Protein AF-A0A662MMC3-F1 (afdb_monomer_lite)

Sequence (1189 aa):
VLIWLKKSIEEVLAKGGEGGERWQPLLEKIRRRFYLTEEAAQQMFHYILSLYNHNAIPTAGRVIYERVGGPHRGSFAIYHPSTLPAMRALSHILRFVYRRNFGYLARTSASDDGVLLTLPGGLPSPLEIMAKEEYVVEVLKEGLREEEAYSIRLRDVLFRSQFLLKSYRGRNVGPRKIMRDFQNLKALIDSGALKEVGRALKEEAEKEVLSRTYDLQSARSFIEGVREELLEIAEAVPPSPLLKEVFSFVTEETAVEEITPRVKRRGPDTAEGGVDADIVKGLLESFLKSVKSGDPPAPINLPLSLLKGSAGLQRDVEMLVRELKYAGKMPQALPLEDSLLILPPGLEDIWMQAFRGAEVKPDMAKEMGFVLATPGKRGRVEITEVREALRRAILWYSSRLSLLKDSVLGTLLPIDIKELSDAVSELEESGELYIMELPGGERAYVLPPERGRAFRGAISLKELNRYRFCRAERGIETLNDYVERFWGFHSPYEVFCRLPGMTPPRLVELLKAEEFLPIVWGSLTVYTHRGKLGKVIALRGPPSLGPLHRRALRILQMRRISNHWELGRHLKLLSKRAEDILMFLQEAGLVTRPDAFYRELTAKRGQLKPTLLFTNTGGRVLEEDDQEDVAREALLEILGNLGPLGEKEISSLLGMDSGRVRVLLHSLIRGNKVEVAMVEGGGVFPVYGPPGWREEFERFKPRQECRAYVGTDPLLRTYHTSHPRGYGEFSISVVKGGEVVGHLNVDVMADGIHIKSLDIYDLSLTEEVMEALQTPLRYLEMNFHFIVTLQKALGLEGDEIYPPLKRYLKSIGFKLYGKTWARGPVAGEISEEILRLEVPSILRRQRLLKPYHVRSPLELLLIWGNIRDDWEVLSRLGSVYFEAAHPPSAIAALETAGNRLIQAARLMVDKPQEALSIITSPPPEVKYTGRPRIFYTLKELAREHGLLKGYFFPGYQAWGTIHHALLYRSVFGEEPDEEGLAILGLFRKGKTLSLQEVKARSTLPSQRVKDVLEELMREGLLYRDSYGHFLRLPEESIPREGAIRALLLNELLHITPFRMERLKGYLGPSVNSYAIRDSLKLYSQLGVLRPYVGERGILWVGENDETPPSNGQIVIISPRDRLFGYFRSDVKALFGDDYLYPVFRDEELVAAVKMKKKGSEITDVKVLGSGRVSLGEVMARMRDYMFRV

Secondary structure (DSSP, 8-state):
-HHHHHHHHHHHHTT---SGGGGHHHHHHHHHHHT--HHHHHHHHHHHHHHHHTT---BTTEEEEEEES-TTEEEEEEE-S--HHHHHHHHHHHHHHHHHHHS---EEEEETTEEEEEEETTSPPHHHHHHH-S-HHHHHHHHGGGSHHHHHHHHHHHHHTTSS-SEETTEEPPHHHHHHHHHHHHHHHHTTTTHHHHHHHHHHHHHHIIIII--HHHHHHHHHHHHTT-SEEEE--SSPHHHHHHSTT--HHHHHHHHTT------SS----PPPHHHHHHHHHHHHHHHHHT--PPPEEEEHHHHTT-HHHHHHHHHHHHHHHHTT-PPPEEE-SSEEEEPPTTHHHHHHHTTTT----HHHHHHTTPPPPP--SSS---HHHHHHHHHHHHHHHHHHHGGGTTSTTTTS----HHHHHHHHHHHHHTT-SEEEE-TTS-EEEEPPPPTTS--TTPEEHHHHHHHHHHHHTTT--SHHHHHHHHS-BSSHHHHHHH-TT--HHHHHHHHHHTTEEEEEETTEEEEEEGGGHHHHHHHH------HHHHHHHHHHHHS---SHHHHHHHHT--HHHHHHHHHHHHHTTSEE---HHHHHHHGGGS------EE--STT-PPPGGGHHHHHHHHHHHHHHHH-SB-HHHHHHHHT--HHHHHHHHHHHHHTT-SEEEEEESSSEEEEEE-TTHHHHHHH------EEEEETT-HHHHHH-S-S---TT-EEEEEEETTEEEEEEEEEE-SS-EEEEEEEES-GGGHHHHHHHHHHHHHHHHHTT---EEEEEETTEEGGGS-HHHHHHHHHTT-EEETTEEEESS--EE--HHHHHTHHHHHHHHTT-SSSS--SSHHHHHHHHSEE--HHHHHHHH-SEES--B-HHHHHHHHHHHHHHHHHHHHHTTT-HHHHHHHHTSPPPP--B----EE---HHHHHHHHT-EEEEETTTEEEEE-HHHHHHHHHHH-----HHHHHHHHT--TT--B-HHHHHHH-SS-HHHHHHHHHHHHHTTSEEE-TTS-EEEPP-----HHHHHHHHHHHHHTTT-SB-HHHHHHHH-TTS-HHHHHHHHHHHHHTTSEEEEEETTEEEEEETT--PPPP---EEE--TTSTTHHHHHHHHHHHHS-SSSEEEEETTEEEEEEEEEEETTEEEEEEEEE-SSS-HHHHHHHHHHHHTT-

Foldseek 3Di:
DLVVLLVVVVVLVVVDDDDDVSCVVVLVVQCVVVVDDSVRSVVVNVQSVLCVVQVNRADQQAWEWEWFFDQFKIKIKIFHQAAQQLQVLLQLLLQLCCCLQPVDRWDWDTDNGIIITMDTHPDDDSLVCLQPDDCSLVSCLVCVCVDPQLLVLLLVLCVVVVVQDQADPNHGDDPVRSVVSSVVVSVCLVVCVVPPVSVVSSVVSSVCCPPPRHDSVSNNVVSVCSNVVSGHYHYTRPPGPCCCVRPVVCDPCNSVVRHDPPPPPPDPPDDPPADDLVVVVVLLVVLVVCLVVVHADDKDKAFPNNVPPDPVSVVVVVVSQVVCVVVVFHWDWADDPGTIITHGRPVCCVVVPVVPPDDDDPVNCVVVPDDDDDDDDDDDDDPVVVVVVVVVVVVVVVVVLVVCPPPSVNPPDDDDPVVVVVVVVVCVVLCQWDWDQDVPGDTDTDDFDGFDDDDVFAAAPLLFLLLLVVQLLPPDADPCSNCLQLVFAQDPLQVLLNHVPDALVNVLVCCVPQVWFWADQQPTTTTGGLVCLLLLLLLAAQDPDDPLLVVLLVCLVVDFDQALVSSCVVSVHDSVVSVVSVVSCRNSSQWGWDDVSSVLSCVVPVPDRGTTDGSCPVPDDPPRVVSLVSNLVSVQSNLARRDQAFLVLCCQLRVHDSSSSVVSVVVCVVVVQWDWHWYDDRGTGITIHGPPVVVVSVPDDGAFAKAKGKCSHSSNSRVDPDDDPDVFWIKIFIDGSSDGQKIWTWGQFLAAIETAEIEGNDPVCLVRNVVNVVSSVVNSVSLLHFKYKHAYYNNAWFPVPDVVNVVVLVVVAWDTAAGMTMHGQAPGACDPQNVLLQQQLLCLLLQQDPPSADQDVLVVCLQQQWFQFPQQNCLRAFFKHFWDWDLVQSLVQSVQSLVLLLVLLQCCPPNNLVSVCSLPDDRDDTDTDRHMDGDDTVLVVLVSRVWWWFAFAPQHTTTGDLSRLLLLLLQQADDDDPQLVQLLVQADPPDWAALVRSCVSDPDPSVVSVVSQNVCRSSSQWIAGSVRTIHGRDDDDGHNLSSLLSSVVSVCSSNPFDDSVLVCLLRDDSDDSSSSSNSVSVCVVSVQWHWHQDSVGITIHGPPSDRDDQPQDKGWHALSHSNLSSCQVVCCVQPVDSHWTFIDGNSDRFWTWDWDDDDLDTPDIDIGGDPPDDPVNVVVSVCSSRVRD

pLDDT: mean 71.41, std 19.88, range [22.08, 96.12]

Radius of gyration: 37.04 Å; chains: 1; bounding box: 112×88×92 Å

Structure (mmCIF, N/CA/C/O backbone):
data_AF-A0A662MMC3-F1
#
_entry.id   AF-A0A662MMC3-F1
#
loop_
_atom_site.group_PDB
_atom_site.id
_atom_site.type_symbol
_atom_site.label_atom_id
_atom_site.label_alt_id
_atom_site.label_comp_id
_atom_site.label_asym_id
_atom_site.label_entity_id
_atom_site.label_seq_id
_atom_site.pdbx_PDB_ins_code
_atom_site.Cartn_x
_atom_site.Cartn_y
_atom_site.Cartn_z
_atom_site.occupancy
_atom_site.B_iso_or_equiv
_atom_site.auth_seq_id
_atom_site.auth_comp_id
_atom_site.auth_asym_id
_atom_site.auth_atom_id
_atom_site.pdbx_PDB_model_num
ATOM 1 N N . VAL A 1 1 ? 26.843 13.569 41.722 1.00 66.38 1 VAL A N 1
ATOM 2 C CA . VAL A 1 1 ? 25.729 12.681 42.151 1.00 66.38 1 VAL A CA 1
ATOM 3 C C . VAL A 1 1 ? 25.999 11.226 41.788 1.00 66.38 1 VAL A C 1
ATOM 5 O O . VAL A 1 1 ? 26.140 10.422 42.702 1.00 66.38 1 VAL A O 1
ATOM 8 N N . LEU A 1 2 ? 26.179 10.908 40.501 1.00 71.19 2 LEU A N 1
ATOM 9 C CA . LEU A 1 2 ? 26.433 9.546 40.002 1.00 71.19 2 LEU A CA 1
ATOM 10 C C . LEU A 1 2 ? 27.603 8.821 40.696 1.00 71.19 2 LEU A C 1
ATOM 12 O O . LEU A 1 2 ? 27.455 7.670 41.087 1.00 71.19 2 LEU A O 1
ATOM 16 N N . ILE A 1 3 ? 28.715 9.517 40.966 1.00 76.19 3 ILE A N 1
ATOM 17 C CA . ILE A 1 3 ? 29.880 8.963 41.690 1.00 76.19 3 ILE A CA 1
ATOM 18 C C . ILE A 1 3 ? 29.508 8.461 43.096 1.00 76.19 3 ILE A C 1
ATOM 20 O O . ILE A 1 3 ? 29.922 7.384 43.514 1.00 76.19 3 ILE A O 1
ATOM 24 N N . TRP A 1 4 ? 28.721 9.243 43.839 1.00 81.44 4 TRP A N 1
ATOM 25 C CA . TRP A 1 4 ? 28.314 8.894 45.203 1.00 81.44 4 TRP A CA 1
ATOM 26 C C . TRP A 1 4 ? 27.341 7.708 45.216 1.00 81.44 4 TRP A C 1
ATOM 28 O O . TRP A 1 4 ? 27.403 6.865 46.110 1.00 81.44 4 TRP A O 1
ATOM 38 N N . LEU A 1 5 ? 26.471 7.628 44.207 1.00 70.75 5 LEU A N 1
ATOM 39 C CA . LEU A 1 5 ? 25.498 6.547 44.055 1.00 70.75 5 LEU A CA 1
ATOM 40 C C . LEU A 1 5 ? 26.157 5.240 43.626 1.00 70.75 5 LEU A C 1
ATOM 42 O O . LEU A 1 5 ? 25.856 4.218 44.230 1.00 70.75 5 LEU A O 1
ATOM 46 N N . LYS A 1 6 ? 27.105 5.283 42.680 1.00 74.31 6 LYS A N 1
ATOM 47 C CA . LYS A 1 6 ? 27.921 4.125 42.285 1.00 74.31 6 LYS A CA 1
ATOM 48 C C . LYS A 1 6 ? 28.602 3.493 43.505 1.00 74.31 6 LYS A C 1
ATOM 50 O O . LYS A 1 6 ? 28.346 2.332 43.800 1.00 74.31 6 LYS A O 1
ATOM 55 N N . LYS A 1 7 ? 29.335 4.296 44.290 1.00 80.62 7 LYS A N 1
ATOM 56 C CA . LYS A 1 7 ? 29.976 3.834 45.537 1.00 80.62 7 LYS A CA 1
ATOM 57 C C . LYS A 1 7 ? 28.973 3.263 46.538 1.00 80.62 7 LYS A C 1
ATOM 59 O O . LYS A 1 7 ? 29.222 2.238 47.156 1.00 80.62 7 LYS A O 1
ATOM 64 N N . SER A 1 8 ? 27.815 3.905 46.684 1.00 78.44 8 SER A N 1
ATOM 65 C CA . SER A 1 8 ? 26.795 3.441 47.628 1.00 78.44 8 SER A CA 1
ATOM 66 C C . SER A 1 8 ? 26.108 2.138 47.178 1.00 78.44 8 SER A C 1
ATOM 68 O O . SER A 1 8 ? 25.690 1.361 48.030 1.00 78.44 8 SER A O 1
ATOM 70 N N . ILE A 1 9 ? 25.994 1.877 45.868 1.00 76.62 9 ILE A N 1
ATOM 71 C CA . ILE A 1 9 ? 25.516 0.596 45.316 1.00 76.62 9 ILE A CA 1
ATOM 72 C C . ILE A 1 9 ? 26.559 -0.501 45.564 1.00 76.62 9 ILE A C 1
ATOM 74 O O . ILE A 1 9 ? 26.204 -1.570 46.057 1.00 76.62 9 ILE A O 1
ATOM 78 N N . GLU A 1 10 ? 27.835 -0.220 45.294 1.00 79.75 10 GLU A N 1
ATOM 79 C CA . GLU A 1 10 ? 28.960 -1.133 45.546 1.00 79.75 10 GLU A CA 1
ATOM 80 C C . GLU A 1 10 ? 29.059 -1.518 47.034 1.00 79.75 10 GLU A C 1
ATOM 82 O O . GLU A 1 10 ? 29.175 -2.697 47.361 1.00 79.75 10 GLU A O 1
ATOM 87 N N . GLU A 1 11 ? 28.905 -0.550 47.946 1.00 80.62 11 GLU A N 1
ATOM 88 C CA . GLU A 1 11 ? 28.865 -0.773 49.401 1.00 80.62 11 GLU A CA 1
ATOM 89 C C . GLU A 1 11 ? 27.719 -1.698 49.844 1.00 80.62 11 GLU A C 1
ATOM 91 O O . GLU A 1 11 ? 27.875 -2.452 50.806 1.00 80.62 11 GLU A O 1
ATOM 96 N N . VAL A 1 12 ? 26.556 -1.631 49.187 1.00 76.81 12 VAL A N 1
ATOM 97 C CA . VAL A 1 12 ? 25.408 -2.502 49.495 1.00 76.81 12 VAL A CA 1
ATOM 98 C C . VAL A 1 12 ? 25.620 -3.900 48.921 1.00 76.81 12 VAL A C 1
ATOM 100 O O . VAL A 1 12 ? 25.353 -4.883 49.608 1.00 76.81 12 VAL A O 1
ATOM 103 N N . LEU A 1 13 ? 26.145 -4.004 47.696 1.00 72.81 13 LEU A N 1
ATOM 104 C CA . LEU A 1 13 ? 26.460 -5.286 47.061 1.00 72.81 13 LEU A CA 1
ATOM 105 C C . LEU A 1 13 ? 27.546 -6.056 47.827 1.00 72.81 13 LEU A C 1
ATOM 107 O O . LEU A 1 13 ? 27.426 -7.267 47.994 1.00 72.81 13 LEU A O 1
ATOM 111 N N . ALA A 1 14 ? 28.554 -5.357 48.358 1.00 75.62 14 ALA A N 1
ATOM 112 C CA . ALA A 1 14 ? 29.638 -5.952 49.140 1.00 75.62 14 ALA A CA 1
ATOM 113 C C . ALA A 1 14 ? 29.186 -6.544 50.490 1.00 75.62 14 ALA A C 1
ATOM 115 O O . ALA A 1 14 ? 29.879 -7.390 51.048 1.00 75.62 14 ALA A O 1
ATOM 116 N N . LYS A 1 15 ? 28.031 -6.122 51.026 1.00 72.88 15 LYS A N 1
ATOM 117 C CA . LYS A 1 15 ? 27.509 -6.598 52.321 1.00 72.88 15 LYS A CA 1
ATOM 118 C C . LYS A 1 15 ? 26.725 -7.917 52.239 1.00 72.88 15 LYS A C 1
ATOM 120 O O . LYS A 1 15 ? 26.472 -8.504 53.285 1.00 72.88 15 LYS A O 1
ATOM 125 N N . GLY A 1 16 ? 26.395 -8.394 51.032 1.00 55.28 16 GLY A N 1
ATOM 126 C CA . GLY A 1 16 ? 25.639 -9.634 50.797 1.00 55.28 16 GLY A CA 1
ATOM 127 C C . GLY A 1 16 ? 24.149 -9.557 51.188 1.00 55.28 16 GLY A C 1
ATOM 128 O O . GLY A 1 16 ? 23.776 -8.863 52.129 1.00 55.28 16 GLY A O 1
ATOM 129 N N . GLY A 1 17 ? 23.280 -10.260 50.445 1.00 55.19 17 GLY A N 1
ATOM 130 C CA . GLY A 1 17 ? 21.834 -10.366 50.721 1.00 55.19 17 GLY A CA 1
ATOM 131 C C . GLY A 1 17 ? 20.953 -10.537 49.470 1.00 55.19 17 GLY A C 1
ATOM 132 O O . GLY A 1 17 ? 21.204 -9.919 48.426 1.00 55.19 17 GLY A O 1
ATOM 133 N N . GLU A 1 18 ? 19.897 -11.351 49.579 1.00 43.41 18 GLU A N 1
ATOM 134 C CA . GLU A 1 18 ? 18.893 -11.590 48.527 1.00 43.41 18 GLU A CA 1
ATOM 135 C C . GLU A 1 18 ? 17.572 -10.855 48.820 1.00 43.41 18 GLU A C 1
ATOM 137 O O . GLU A 1 18 ? 17.140 -10.762 49.965 1.00 43.41 18 GLU A O 1
ATOM 142 N N . GLY A 1 19 ? 16.918 -10.334 47.773 1.00 48.81 19 GLY A N 1
ATOM 143 C CA . GLY A 1 19 ? 15.598 -9.687 47.860 1.00 48.81 19 GLY A CA 1
ATOM 144 C C . GLY A 1 19 ? 15.600 -8.150 47.818 1.00 48.81 19 GLY A C 1
ATOM 145 O O . GLY A 1 19 ? 16.641 -7.496 47.870 1.00 48.81 19 GLY A O 1
ATOM 146 N N . GLY A 1 20 ? 14.406 -7.557 47.677 1.00 54.16 20 GLY A N 1
ATOM 147 C CA . GLY A 1 20 ? 14.203 -6.107 47.517 1.00 54.16 20 GLY A CA 1
ATOM 148 C C . GLY A 1 20 ? 14.486 -5.264 48.770 1.00 54.16 20 GLY A C 1
ATOM 149 O O . GLY A 1 20 ? 14.797 -4.081 48.647 1.00 54.16 20 GLY A O 1
ATOM 150 N N . GLU A 1 21 ? 14.451 -5.866 49.963 1.00 59.59 21 GLU A N 1
ATOM 151 C CA . GLU A 1 21 ? 14.672 -5.178 51.247 1.00 59.59 21 GLU A CA 1
ATOM 152 C C . GLU A 1 21 ? 16.114 -4.681 51.430 1.00 59.59 21 GLU A C 1
ATOM 154 O O . GLU A 1 21 ? 16.339 -3.673 52.100 1.00 59.59 21 GLU A O 1
ATOM 159 N N . ARG A 1 22 ? 17.092 -5.299 50.750 1.00 73.94 22 ARG A N 1
ATOM 160 C CA . ARG A 1 22 ? 18.515 -4.911 50.825 1.00 73.94 22 ARG A CA 1
ATOM 161 C C . ARG A 1 22 ? 18.788 -3.470 50.379 1.00 73.94 22 ARG A C 1
ATOM 163 O O . ARG A 1 22 ? 19.785 -2.872 50.772 1.00 73.94 22 ARG A O 1
ATOM 170 N N . TRP A 1 23 ? 17.910 -2.911 49.546 1.00 76.38 23 TRP A N 1
ATOM 171 C CA . TRP A 1 23 ? 18.068 -1.584 48.953 1.00 76.38 23 TRP A CA 1
ATOM 172 C C . TRP A 1 23 ? 17.397 -0.466 49.761 1.00 76.38 23 TRP A C 1
ATOM 174 O O . TRP A 1 23 ? 17.682 0.707 49.522 1.00 76.38 23 TRP A O 1
ATOM 184 N N . GLN A 1 24 ? 16.554 -0.807 50.743 1.00 77.69 24 GLN A N 1
ATOM 185 C CA . GLN A 1 24 ? 15.803 0.156 51.560 1.00 77.69 24 GLN A CA 1
ATOM 186 C C . GLN A 1 24 ? 16.695 1.179 52.292 1.00 77.69 24 GLN A C 1
ATOM 188 O O . GLN A 1 24 ? 16.409 2.377 52.221 1.00 77.69 24 GLN A O 1
ATOM 193 N N . PRO A 1 25 ? 17.831 0.787 52.909 1.00 79.88 25 PRO A N 1
ATOM 194 C CA . PRO A 1 25 ? 18.724 1.753 53.550 1.00 79.88 25 PRO A CA 1
ATOM 195 C C . PRO A 1 25 ? 19.338 2.752 52.560 1.00 79.88 25 PRO A C 1
ATOM 197 O O . PRO A 1 25 ? 19.556 3.916 52.898 1.00 79.88 25 PRO A O 1
ATOM 200 N N . LEU A 1 26 ? 19.611 2.310 51.327 1.00 80.81 26 LEU A N 1
ATOM 201 C CA . LEU A 1 26 ? 20.154 3.161 50.273 1.00 80.81 26 LEU A CA 1
ATOM 202 C C . LEU A 1 26 ? 19.089 4.120 49.730 1.00 80.81 26 LEU A C 1
ATOM 204 O O . LEU A 1 26 ? 19.377 5.304 49.580 1.00 80.81 26 LEU A O 1
ATOM 208 N N . LEU A 1 27 ? 17.860 3.647 49.510 1.00 81.75 27 LEU A N 1
ATOM 209 C CA . LEU A 1 27 ? 16.727 4.482 49.097 1.00 81.75 27 LEU A CA 1
ATOM 210 C C . LEU A 1 27 ? 16.468 5.621 50.091 1.00 81.75 27 LEU A C 1
ATOM 212 O O . LEU A 1 27 ? 16.356 6.778 49.683 1.00 81.75 27 LEU A O 1
ATOM 216 N N . GLU A 1 28 ? 16.483 5.333 51.394 1.00 81.31 28 GLU A N 1
ATOM 217 C CA . GLU A 1 28 ? 16.311 6.361 52.426 1.00 81.31 28 GLU A CA 1
ATOM 218 C C . GLU A 1 28 ? 17.495 7.349 52.461 1.00 81.31 28 GLU A C 1
ATOM 220 O O . GLU A 1 28 ? 17.305 8.557 52.640 1.00 81.31 28 GLU A O 1
ATOM 225 N N . LYS A 1 29 ? 18.724 6.871 52.210 1.00 84.12 29 LYS A N 1
ATOM 226 C CA . LYS A 1 29 ? 19.926 7.717 52.080 1.00 84.12 29 LYS A CA 1
ATOM 227 C C . LYS A 1 29 ? 19.822 8.662 50.874 1.00 84.12 29 LYS A C 1
ATOM 229 O O . LYS A 1 29 ? 20.202 9.826 50.989 1.00 84.12 29 LYS A O 1
ATOM 234 N N . ILE A 1 30 ? 19.296 8.188 49.739 1.00 82.56 30 ILE A N 1
ATOM 235 C CA . ILE A 1 30 ? 19.046 8.987 48.524 1.00 82.56 30 ILE A CA 1
ATOM 236 C C . ILE A 1 30 ? 17.975 10.044 48.800 1.00 82.56 30 ILE A C 1
ATOM 238 O O . ILE A 1 30 ? 18.205 11.229 48.549 1.00 82.56 30 ILE A O 1
ATOM 242 N N . ARG A 1 31 ? 16.842 9.625 49.378 1.00 88.06 31 ARG A N 1
ATOM 243 C CA . ARG A 1 31 ? 15.699 10.487 49.706 1.00 88.06 31 ARG A CA 1
ATOM 244 C C . ARG A 1 31 ? 16.110 11.662 50.591 1.00 88.06 31 ARG A C 1
ATOM 246 O O . ARG A 1 31 ? 15.820 12.810 50.262 1.00 88.06 31 ARG A O 1
ATOM 253 N N . ARG A 1 32 ? 16.855 11.386 51.670 1.00 87.75 32 ARG A N 1
ATOM 254 C CA . ARG A 1 32 ? 17.339 12.413 52.610 1.00 87.75 32 ARG A CA 1
ATOM 255 C C . ARG A 1 32 ? 18.413 13.316 52.015 1.00 87.75 32 ARG A C 1
ATOM 257 O O . ARG A 1 32 ? 18.413 14.508 52.290 1.00 87.75 32 ARG A O 1
ATOM 264 N N . ARG A 1 33 ? 19.338 12.766 51.222 1.00 86.75 33 ARG A N 1
ATOM 265 C CA . ARG A 1 33 ? 20.469 13.531 50.674 1.00 86.75 33 ARG A CA 1
ATOM 266 C C . ARG A 1 33 ? 20.050 14.525 49.591 1.00 86.75 33 ARG A C 1
ATOM 268 O O . ARG A 1 33 ? 20.665 15.581 49.491 1.00 86.75 33 ARG A O 1
ATOM 275 N N . PHE A 1 34 ? 19.057 14.171 48.779 1.00 85.31 34 PHE A N 1
ATOM 276 C CA . PHE A 1 34 ? 18.610 14.983 47.642 1.00 85.31 34 PHE A CA 1
ATOM 277 C C . PHE A 1 34 ? 17.230 15.618 47.843 1.00 85.31 34 PHE A C 1
ATOM 279 O O . PHE A 1 34 ? 16.721 16.238 46.916 1.00 85.31 34 PHE A O 1
ATOM 286 N N . TYR A 1 35 ? 16.643 15.489 49.040 1.00 87.31 35 TYR A N 1
ATOM 287 C CA . TYR A 1 35 ? 15.328 16.043 49.389 1.00 87.31 35 TYR A CA 1
ATOM 288 C C . TYR A 1 35 ? 14.219 15.619 48.407 1.00 87.31 35 TYR A C 1
ATOM 290 O O . TYR A 1 35 ? 13.425 16.438 47.947 1.00 87.31 35 TYR A O 1
ATOM 298 N N . LEU A 1 36 ? 14.186 14.330 48.059 1.00 87.94 36 LEU A N 1
ATOM 299 C CA . LEU A 1 36 ? 13.252 13.764 47.077 1.00 87.94 36 LEU A CA 1
ATOM 300 C C . LEU A 1 36 ? 12.011 13.161 47.751 1.00 87.94 36 LEU A C 1
ATOM 302 O O . LEU A 1 36 ? 12.058 12.779 48.922 1.00 87.94 36 LEU A O 1
ATOM 306 N N . THR A 1 37 ? 10.913 13.016 47.001 1.00 85.75 37 THR A N 1
ATOM 307 C CA . THR A 1 37 ? 9.808 12.137 47.421 1.00 85.75 37 THR A CA 1
ATOM 308 C C . THR A 1 37 ? 10.246 10.674 47.350 1.00 85.75 37 THR A C 1
ATOM 310 O O . THR A 1 37 ? 11.258 10.345 46.724 1.00 85.75 37 THR A O 1
ATOM 313 N N . GLU A 1 38 ? 9.502 9.784 48.001 1.00 75.62 38 GLU A N 1
ATOM 314 C CA . GLU A 1 38 ? 9.807 8.352 47.989 1.00 75.62 38 GLU A CA 1
ATOM 315 C C . GLU A 1 38 ? 9.782 7.785 46.561 1.00 75.62 38 GLU A C 1
ATOM 317 O O . GLU A 1 38 ? 10.708 7.087 46.152 1.00 75.62 38 GLU A O 1
ATOM 322 N N . GLU A 1 39 ? 8.797 8.186 45.758 1.00 75.19 39 GLU A N 1
ATOM 323 C CA . GLU A 1 39 ? 8.644 7.760 44.367 1.00 75.19 39 GLU A CA 1
ATOM 324 C C . GLU A 1 39 ? 9.786 8.283 43.487 1.00 75.19 39 GLU A C 1
ATOM 326 O O . GLU A 1 39 ? 10.325 7.546 42.661 1.00 75.19 39 GLU A O 1
ATOM 331 N N . ALA A 1 40 ? 10.201 9.540 43.680 1.00 70.31 40 ALA A N 1
ATOM 332 C CA . ALA A 1 40 ? 11.314 10.129 42.938 1.00 70.31 40 ALA A CA 1
ATOM 333 C C . ALA A 1 40 ? 12.657 9.478 43.313 1.00 70.31 40 ALA A C 1
ATOM 335 O O . ALA A 1 40 ? 13.491 9.230 42.440 1.00 70.31 40 ALA A O 1
ATOM 336 N N . ALA A 1 41 ? 12.857 9.148 44.593 1.00 75.50 41 ALA A N 1
ATOM 337 C CA . ALA A 1 41 ? 14.033 8.416 45.057 1.00 75.50 41 ALA A CA 1
ATOM 338 C C . ALA A 1 41 ? 14.074 6.985 44.491 1.00 75.50 41 ALA A C 1
ATOM 340 O O . ALA A 1 41 ? 15.136 6.536 44.058 1.00 75.50 41 ALA A O 1
ATOM 341 N N . GLN A 1 42 ? 12.928 6.295 44.430 1.00 74.31 42 GLN A N 1
ATOM 342 C CA . GLN A 1 42 ? 12.808 4.969 43.818 1.00 74.31 42 GLN A CA 1
ATOM 343 C C . GLN A 1 42 ? 13.096 5.003 42.314 1.00 74.31 42 GLN A C 1
ATOM 345 O O . GLN A 1 42 ? 13.886 4.195 41.831 1.00 74.31 42 GLN A O 1
ATOM 350 N N . GLN A 1 43 ? 12.522 5.951 41.568 1.00 76.06 43 GLN A N 1
ATOM 351 C CA . GLN A 1 43 ? 12.784 6.092 40.130 1.00 76.06 43 GLN A CA 1
ATOM 352 C C . GLN A 1 43 ? 14.258 6.393 39.846 1.00 76.06 43 GLN A C 1
ATOM 354 O O . GLN A 1 43 ? 14.871 5.728 39.011 1.00 76.06 43 GLN A O 1
ATOM 359 N N . MET A 1 44 ? 14.848 7.336 40.589 1.00 77.62 44 MET A N 1
ATOM 360 C CA . MET A 1 44 ? 16.270 7.661 40.484 1.00 77.62 44 MET A CA 1
ATOM 361 C C . MET A 1 44 ? 17.147 6.440 40.788 1.00 77.62 44 MET A C 1
ATOM 363 O O . MET A 1 44 ? 18.101 6.169 40.063 1.00 77.62 44 MET A O 1
ATOM 367 N N . PHE A 1 45 ? 16.814 5.675 41.829 1.00 77.25 45 PHE A N 1
ATOM 368 C CA . PHE A 1 45 ? 17.527 4.450 42.176 1.00 77.25 45 PHE A CA 1
ATOM 369 C C . PHE A 1 45 ? 17.415 3.379 41.084 1.00 77.25 45 PHE A C 1
ATOM 371 O O . PHE A 1 45 ? 18.438 2.841 40.669 1.00 77.25 45 PHE A O 1
ATOM 378 N N . HIS A 1 46 ? 16.210 3.090 40.585 1.00 76.19 46 HIS A N 1
ATOM 379 C CA . HIS A 1 46 ? 15.993 2.083 39.542 1.00 76.19 46 HIS A CA 1
ATOM 380 C C . HIS A 1 46 ? 16.724 2.426 38.246 1.00 76.19 46 HIS A C 1
ATOM 382 O O . HIS A 1 46 ? 17.359 1.556 37.650 1.00 76.19 46 HIS A O 1
ATOM 388 N N . TYR A 1 47 ? 16.679 3.693 37.841 1.00 78.81 47 TYR A N 1
ATOM 389 C CA . TYR A 1 47 ? 17.390 4.170 36.666 1.00 78.81 47 TYR A CA 1
ATOM 390 C C . TYR A 1 47 ? 18.908 3.996 36.816 1.00 78.81 47 TYR A C 1
ATOM 392 O O . TYR A 1 47 ? 19.568 3.412 35.959 1.00 78.81 47 TYR A O 1
ATOM 400 N N . ILE A 1 48 ? 19.466 4.407 37.954 1.00 75.81 48 ILE A N 1
ATOM 401 C CA . ILE A 1 48 ? 20.914 4.356 38.189 1.00 75.81 48 ILE A CA 1
ATOM 402 C C . ILE A 1 48 ? 21.406 2.928 38.409 1.00 75.81 48 ILE A C 1
ATOM 404 O O . ILE A 1 48 ? 22.498 2.587 37.959 1.00 75.81 48 ILE A O 1
ATOM 408 N N . LEU A 1 49 ? 20.602 2.068 39.035 1.00 75.12 49 LEU A N 1
ATOM 409 C CA . LEU A 1 49 ? 20.884 0.638 39.118 1.00 75.12 49 LEU A CA 1
ATOM 410 C C . LEU A 1 49 ? 20.891 0.002 37.719 1.00 75.12 49 LEU A C 1
ATOM 412 O O . LEU A 1 49 ? 21.746 -0.831 37.432 1.00 75.12 49 LEU A O 1
ATOM 416 N N . SER A 1 50 ? 19.990 0.429 36.828 1.00 77.06 50 SER A N 1
ATOM 417 C CA . SER A 1 50 ? 19.996 -0.002 35.429 1.00 77.06 50 SER A CA 1
ATOM 418 C C . SER A 1 50 ? 21.267 0.446 34.704 1.00 77.06 50 SER A C 1
ATOM 420 O O . SER A 1 50 ? 21.896 -0.372 34.036 1.00 77.06 50 SER A O 1
ATOM 422 N N . LEU A 1 51 ? 21.697 1.702 34.872 1.00 79.94 51 LEU A N 1
ATOM 423 C CA . LEU A 1 51 ? 22.967 2.192 34.320 1.00 79.94 51 LEU A CA 1
ATOM 424 C C . LEU A 1 51 ? 24.173 1.420 34.872 1.00 79.94 51 LEU A C 1
ATOM 426 O O . LEU A 1 51 ? 25.058 1.039 34.109 1.00 79.94 51 LEU A O 1
ATOM 430 N N . TYR A 1 52 ? 24.194 1.150 36.181 1.00 80.75 52 TYR A N 1
ATOM 431 C CA . TYR A 1 52 ? 25.242 0.364 36.837 1.00 80.75 52 TYR A CA 1
ATOM 432 C C . TYR A 1 52 ? 25.356 -1.038 36.225 1.00 80.75 52 TYR A C 1
ATOM 434 O O . TYR A 1 52 ? 26.449 -1.458 35.856 1.00 80.75 52 TYR A O 1
ATOM 442 N N . ASN A 1 53 ? 24.225 -1.727 36.040 1.00 75.75 53 ASN A N 1
ATOM 443 C CA . ASN A 1 53 ? 24.184 -3.081 35.479 1.00 75.75 53 ASN A CA 1
ATOM 444 C C . ASN A 1 53 ? 24.665 -3.158 34.018 1.00 75.75 53 ASN A C 1
ATOM 446 O O . ASN A 1 53 ? 25.136 -4.211 33.601 1.00 75.75 53 ASN A O 1
ATOM 450 N N . HIS A 1 54 ? 24.571 -2.064 33.255 1.00 78.69 54 HIS A N 1
ATOM 451 C CA . HIS A 1 54 ? 25.069 -1.984 31.873 1.00 78.69 54 HIS A CA 1
ATOM 452 C C . HIS A 1 54 ? 26.481 -1.383 31.780 1.00 78.69 54 HIS A C 1
ATOM 454 O O . HIS A 1 54 ? 26.937 -1.076 30.683 1.00 78.69 54 HIS A O 1
ATOM 460 N N . ASN A 1 55 ? 27.170 -1.171 32.911 1.00 81.50 55 ASN A N 1
ATOM 461 C CA . ASN A 1 55 ? 28.454 -0.462 32.997 1.00 81.50 55 ASN A CA 1
ATOM 462 C C . ASN A 1 55 ? 28.422 0.990 32.453 1.00 81.50 55 ASN A C 1
ATOM 464 O O . ASN A 1 55 ? 29.458 1.603 32.207 1.00 81.50 55 ASN A O 1
ATOM 468 N N . ALA A 1 56 ? 27.233 1.584 32.340 1.00 85.38 56 ALA A N 1
ATOM 469 C CA . ALA A 1 56 ? 26.958 2.814 31.601 1.00 85.38 56 ALA A CA 1
ATOM 470 C C . ALA A 1 56 ? 26.800 4.049 32.511 1.00 85.38 56 ALA A C 1
ATOM 472 O O . ALA A 1 56 ? 25.894 4.852 32.326 1.00 85.38 56 ALA A O 1
ATOM 473 N N . ILE A 1 57 ? 27.641 4.209 33.541 1.00 84.44 57 ILE A N 1
ATOM 474 C CA . ILE A 1 57 ? 27.624 5.410 34.404 1.00 84.44 57 ILE A CA 1
ATOM 475 C C . ILE A 1 57 ? 28.735 6.380 33.965 1.00 84.44 57 ILE A C 1
ATOM 477 O O . ILE A 1 57 ? 29.893 6.132 34.327 1.00 84.44 57 ILE A O 1
ATOM 481 N N . PRO A 1 58 ? 28.415 7.477 33.244 1.00 85.12 58 PRO A N 1
ATOM 482 C CA . PRO A 1 58 ? 29.389 8.482 32.834 1.00 85.12 58 PRO A CA 1
ATOM 483 C C . PRO A 1 58 ? 29.739 9.417 33.999 1.00 85.12 58 PRO A C 1
ATOM 485 O O . PRO A 1 58 ? 28.906 9.735 34.854 1.00 85.12 58 PRO A O 1
ATOM 488 N N . THR A 1 59 ? 30.992 9.868 34.055 1.00 83.44 59 THR A N 1
ATOM 489 C CA . THR A 1 59 ? 31.457 10.855 35.043 1.00 83.44 59 THR A CA 1
ATOM 490 C C . THR A 1 59 ? 32.439 11.826 34.393 1.00 83.44 59 THR A C 1
ATOM 492 O O . THR A 1 59 ? 32.891 11.587 33.281 1.00 83.44 59 THR A O 1
ATOM 495 N N . ALA A 1 60 ? 32.814 12.906 35.083 1.00 78.69 60 ALA A N 1
ATOM 496 C CA . ALA A 1 60 ? 33.783 13.865 34.544 1.00 78.69 60 ALA A CA 1
ATOM 497 C C . ALA A 1 60 ? 35.117 13.206 34.132 1.00 78.69 60 ALA A C 1
ATOM 499 O O . ALA A 1 60 ? 35.699 13.611 33.132 1.00 78.69 60 ALA A O 1
ATOM 500 N N . GLY A 1 61 ? 35.554 12.167 34.856 1.00 80.69 61 GLY A N 1
ATOM 501 C CA . GLY A 1 61 ? 36.757 11.385 34.547 1.00 80.69 61 GLY A CA 1
ATOM 502 C C . GLY A 1 61 ? 36.488 10.042 33.862 1.00 80.69 61 GLY A C 1
ATOM 503 O O . GLY A 1 61 ? 37.404 9.235 33.777 1.00 80.69 61 GLY A O 1
ATOM 504 N N . ARG A 1 62 ? 35.245 9.764 33.437 1.00 84.75 62 ARG A N 1
ATOM 505 C CA . ARG A 1 62 ? 34.854 8.469 32.860 1.00 84.75 62 ARG A CA 1
ATOM 506 C C . ARG A 1 62 ? 33.951 8.642 31.647 1.00 84.75 62 ARG A C 1
ATOM 508 O O . ARG A 1 62 ? 32.807 9.079 31.793 1.00 84.75 62 ARG A O 1
ATOM 515 N N . VAL A 1 63 ? 34.456 8.256 30.482 1.00 87.62 63 VAL A N 1
ATOM 516 C CA . VAL A 1 63 ? 33.744 8.264 29.202 1.00 87.62 63 VAL A CA 1
ATOM 517 C C . VAL A 1 63 ? 33.084 6.909 29.004 1.00 87.62 63 VAL A C 1
ATOM 519 O O . VAL A 1 63 ? 33.744 5.875 29.101 1.00 87.62 63 VAL A O 1
ATOM 522 N N . ILE A 1 64 ? 31.783 6.908 28.722 1.00 89.31 64 ILE A N 1
ATOM 523 C CA . ILE A 1 64 ? 31.085 5.680 28.343 1.00 89.31 64 ILE A CA 1
ATOM 524 C C . ILE A 1 64 ? 31.062 5.583 26.830 1.00 89.31 64 ILE A C 1
ATOM 526 O O . ILE A 1 64 ? 30.623 6.507 26.146 1.00 89.31 64 ILE A O 1
ATOM 530 N N . TYR A 1 65 ? 31.516 4.449 26.325 1.00 88.06 65 TYR A N 1
ATOM 531 C CA . TYR A 1 65 ? 31.502 4.117 24.916 1.00 88.06 65 TYR A CA 1
ATOM 532 C C . TYR A 1 65 ? 30.547 2.951 24.684 1.00 88.06 65 TYR A C 1
ATOM 534 O O . TYR A 1 65 ? 30.628 1.925 25.352 1.00 88.06 65 TYR A O 1
ATOM 542 N N . GLU A 1 66 ? 29.612 3.112 23.758 1.00 85.56 66 GLU A N 1
ATOM 543 C CA . GLU A 1 66 ? 28.620 2.093 23.432 1.00 85.56 66 GLU A CA 1
ATOM 544 C C . GLU A 1 66 ? 28.581 1.884 21.920 1.00 85.56 66 GLU A C 1
ATOM 546 O O . GLU A 1 66 ? 28.277 2.803 21.153 1.00 85.56 66 GLU A O 1
ATOM 551 N N . ARG A 1 67 ? 28.881 0.660 21.482 1.00 79.88 67 ARG A N 1
ATOM 552 C CA . ARG A 1 67 ? 28.747 0.256 20.083 1.00 79.88 67 ARG A CA 1
ATOM 553 C C . ARG A 1 67 ? 27.370 -0.358 19.852 1.00 79.88 67 ARG A C 1
ATOM 555 O O . ARG A 1 67 ? 26.993 -1.340 20.483 1.00 79.88 67 ARG A O 1
ATOM 562 N N . VAL A 1 68 ? 26.645 0.199 18.893 1.00 67.12 68 VAL A N 1
ATOM 563 C CA . VAL A 1 68 ? 25.302 -0.210 18.489 1.00 67.12 68 VAL A CA 1
ATOM 564 C C . VAL A 1 68 ? 25.369 -0.636 17.018 1.00 67.12 68 VAL A C 1
ATOM 566 O O . VAL A 1 68 ? 25.782 0.143 16.165 1.00 67.12 68 VAL A O 1
ATOM 569 N N . GLY A 1 69 ? 25.027 -1.891 16.717 1.00 55.91 69 GLY A N 1
ATOM 570 C CA . GLY A 1 69 ? 24.954 -2.416 15.345 1.00 55.91 69 GLY A CA 1
ATOM 571 C C . GLY A 1 69 ? 25.987 -3.483 14.952 1.00 55.91 69 GLY A C 1
ATOM 572 O O . GLY A 1 69 ? 26.955 -3.745 15.663 1.00 55.91 69 GLY A O 1
ATOM 573 N N . GLY A 1 70 ? 25.725 -4.154 13.824 1.00 46.06 70 GLY A N 1
ATOM 574 C CA . GLY A 1 70 ? 26.453 -5.321 13.312 1.00 46.06 70 GLY A CA 1
ATOM 575 C C . GLY A 1 70 ? 27.720 -5.021 12.480 1.00 46.06 70 GLY A C 1
ATOM 576 O O . GLY A 1 70 ? 28.125 -3.871 12.317 1.00 46.06 70 GLY A O 1
ATOM 577 N N . PRO A 1 71 ? 28.372 -6.056 11.914 1.00 34.50 71 PRO A N 1
ATOM 578 C CA . PRO A 1 71 ? 29.730 -5.972 11.348 1.00 34.50 71 PRO A CA 1
ATOM 579 C C . PRO A 1 71 ? 29.900 -5.043 10.129 1.00 34.50 71 PRO A C 1
ATOM 581 O O . PRO A 1 71 ? 31.012 -4.595 9.865 1.00 34.50 71 PRO A O 1
ATOM 584 N N . HIS A 1 72 ? 28.828 -4.701 9.404 1.00 36.72 72 HIS A N 1
ATOM 585 C CA . HIS A 1 72 ? 28.903 -3.891 8.174 1.00 36.72 72 HIS A CA 1
ATOM 586 C C . HIS A 1 72 ? 28.609 -2.393 8.365 1.00 36.72 72 HIS A C 1
ATOM 588 O O . HIS A 1 72 ? 28.881 -1.598 7.463 1.00 36.72 72 HIS A O 1
ATOM 594 N N . ARG A 1 73 ? 28.050 -1.981 9.511 1.00 48.12 73 ARG A N 1
ATOM 595 C CA . ARG A 1 73 ? 27.792 -0.573 9.853 1.00 48.12 73 ARG A CA 1
ATOM 596 C C . ARG A 1 73 ? 27.695 -0.439 11.372 1.00 48.12 73 ARG A C 1
ATOM 598 O O . ARG A 1 73 ? 26.831 -1.064 11.975 1.00 48.12 73 ARG A O 1
ATOM 605 N N . GLY A 1 74 ? 28.590 0.345 11.968 1.00 65.06 74 GLY A N 1
ATOM 606 C CA . GLY A 1 74 ? 28.646 0.568 13.411 1.00 65.06 74 GLY A CA 1
ATOM 607 C C . GLY A 1 74 ? 28.164 1.968 13.768 1.00 65.06 74 GLY A C 1
ATOM 608 O O . GLY A 1 74 ? 28.699 2.959 13.268 1.00 65.06 74 GLY A O 1
ATOM 609 N N . SER A 1 75 ? 27.163 2.052 14.635 1.00 77.44 75 SER A N 1
ATOM 610 C CA . SER A 1 75 ? 26.824 3.271 15.357 1.00 77.44 75 SER A CA 1
ATOM 611 C C . SER A 1 75 ? 27.604 3.288 16.675 1.00 77.44 75 SER A C 1
ATOM 613 O O . SER A 1 75 ? 27.654 2.301 17.401 1.00 77.44 75 SER A O 1
ATOM 615 N N . PHE A 1 76 ? 28.252 4.403 16.977 1.00 84.94 76 PHE A N 1
ATOM 616 C CA . PHE A 1 76 ? 29.124 4.587 18.129 1.00 84.94 76 PHE A CA 1
ATOM 617 C C . PHE A 1 76 ? 28.593 5.745 18.955 1.00 84.94 76 PHE A C 1
ATOM 619 O O . PHE A 1 76 ? 28.606 6.889 18.496 1.00 84.94 76 PHE A O 1
ATOM 626 N N . ALA A 1 77 ? 28.102 5.451 20.151 1.00 87.19 77 ALA A N 1
ATOM 627 C CA . ALA A 1 77 ? 27.669 6.457 21.101 1.00 87.19 77 ALA A CA 1
ATOM 628 C C . ALA A 1 77 ? 28.775 6.701 22.133 1.00 87.19 77 ALA A C 1
ATOM 630 O O . ALA A 1 77 ? 29.304 5.768 22.736 1.00 87.19 77 ALA A O 1
ATOM 631 N N . ILE A 1 78 ? 29.129 7.969 22.316 1.00 89.12 78 ILE A N 1
ATOM 632 C CA . ILE A 1 78 ? 30.103 8.439 23.297 1.00 89.12 78 ILE A CA 1
ATOM 633 C C . ILE A 1 78 ? 29.347 9.322 24.280 1.00 89.12 78 ILE A C 1
ATOM 635 O O . ILE A 1 78 ? 28.822 10.363 23.882 1.00 89.12 78 ILE A O 1
ATOM 639 N N . TYR A 1 79 ? 29.303 8.926 25.548 1.00 89.12 79 TYR A N 1
ATOM 640 C CA . TYR A 1 79 ? 28.634 9.683 26.601 1.00 89.12 79 TYR A CA 1
ATOM 641 C C . TYR A 1 79 ? 29.649 10.269 27.572 1.00 89.12 79 TYR A C 1
ATOM 643 O O . TYR A 1 79 ? 30.497 9.562 28.130 1.00 89.12 79 TYR A O 1
ATOM 651 N N . HIS A 1 80 ? 29.525 11.570 27.808 1.00 85.69 80 HIS A N 1
ATOM 652 C CA . HIS A 1 80 ? 30.320 12.305 28.782 1.00 85.69 80 HIS A CA 1
ATOM 653 C C . HIS A 1 80 ? 29.515 13.515 29.267 1.00 85.69 80 HIS A C 1
ATOM 655 O O . HIS A 1 80 ? 28.894 14.181 28.437 1.00 85.69 80 HIS A O 1
ATOM 661 N N . PRO A 1 81 ? 29.501 13.812 30.581 1.00 77.75 81 PRO A N 1
ATOM 662 C CA . PRO A 1 81 ? 28.710 14.903 31.139 1.00 77.75 81 PRO A CA 1
ATOM 663 C C . PRO A 1 81 ? 29.415 16.246 30.892 1.00 77.75 81 PRO A C 1
ATOM 665 O O . PRO A 1 81 ? 29.964 16.856 31.813 1.00 77.75 81 PRO A O 1
ATOM 668 N N . SER A 1 82 ? 29.443 16.668 29.630 1.00 81.50 82 SER A N 1
ATOM 669 C CA . SER A 1 82 ? 30.017 17.934 29.175 1.00 81.50 82 SER A CA 1
ATOM 670 C C . SER A 1 82 ? 28.905 18.918 28.799 1.00 81.50 82 SER A C 1
ATOM 672 O O . SER A 1 82 ? 27.786 18.834 29.294 1.00 81.50 82 SER A O 1
ATOM 674 N N . THR A 1 83 ? 29.214 19.903 27.957 1.00 81.94 83 THR A N 1
ATOM 675 C CA . THR A 1 83 ? 28.235 20.862 27.442 1.00 81.94 83 THR A CA 1
ATOM 676 C C . THR A 1 83 ? 27.919 20.589 25.974 1.00 81.94 83 THR A C 1
ATOM 678 O O . THR A 1 83 ? 28.768 20.121 25.212 1.00 81.94 83 THR A O 1
ATOM 681 N N . LEU A 1 84 ? 26.716 20.958 25.529 1.00 82.88 84 LEU A N 1
ATOM 682 C CA . LEU A 1 84 ? 26.323 20.841 24.121 1.00 82.88 84 LEU A CA 1
ATOM 683 C C . LEU A 1 84 ? 27.288 21.533 23.143 1.00 82.88 84 LEU A C 1
ATOM 685 O O . LEU A 1 84 ? 27.573 20.945 22.100 1.00 82.88 84 LEU A O 1
ATOM 689 N N . PRO A 1 85 ? 27.817 22.747 23.414 1.00 85.38 85 PRO A N 1
ATOM 690 C CA . PRO A 1 85 ? 28.836 23.353 22.557 1.00 85.38 85 PRO A CA 1
ATOM 691 C C . PRO A 1 85 ? 30.111 22.511 22.433 1.00 85.38 85 PRO A C 1
ATOM 693 O O . PRO A 1 85 ? 30.680 22.458 21.342 1.00 85.38 85 PRO A O 1
ATOM 696 N N . ALA A 1 86 ? 30.537 21.834 23.505 1.00 85.56 86 ALA A N 1
ATOM 697 C CA . ALA A 1 86 ? 31.697 20.945 23.492 1.00 85.56 86 ALA A CA 1
ATOM 698 C C . ALA A 1 86 ? 31.402 19.644 22.727 1.00 85.56 86 ALA A C 1
ATOM 700 O O . ALA A 1 86 ? 32.184 19.243 21.868 1.00 85.56 86 ALA A O 1
ATOM 701 N N . MET A 1 87 ? 30.238 19.026 22.952 1.00 87.62 87 MET A N 1
ATOM 702 C CA . MET A 1 87 ? 29.816 17.812 22.240 1.00 87.62 87 MET A CA 1
ATOM 703 C C . MET A 1 87 ? 29.552 18.068 20.748 1.00 87.62 87 MET A C 1
ATOM 705 O O . MET A 1 87 ? 29.891 17.245 19.900 1.00 87.62 87 MET A O 1
ATOM 709 N N . ARG A 1 88 ? 29.023 19.241 20.381 1.00 85.56 88 ARG A N 1
ATOM 710 C CA . ARG A 1 88 ? 28.904 19.666 18.975 1.00 85.56 88 ARG A CA 1
ATOM 711 C C . ARG A 1 88 ? 30.261 19.912 18.336 1.00 85.56 88 ARG A C 1
ATOM 713 O O . ARG A 1 88 ? 30.470 19.489 17.203 1.00 85.56 88 ARG A O 1
ATOM 720 N N . ALA A 1 89 ? 31.172 20.571 19.050 1.00 85.62 89 ALA A N 1
ATOM 721 C CA . ALA A 1 89 ? 32.538 20.758 18.581 1.00 85.62 89 ALA A CA 1
ATOM 722 C C . ALA A 1 89 ? 33.207 19.402 18.322 1.00 85.62 89 ALA A C 1
ATOM 724 O O . ALA A 1 89 ? 33.690 19.183 17.217 1.00 85.62 89 ALA A O 1
ATOM 725 N N . LEU A 1 90 ? 33.126 18.472 19.282 1.00 86.06 90 LEU A N 1
ATOM 726 C CA . LEU A 1 90 ? 33.637 17.104 19.176 1.00 86.06 90 LEU A CA 1
ATOM 727 C C . LEU A 1 90 ? 33.012 16.334 18.005 1.00 86.06 90 LEU A C 1
ATOM 729 O O . LEU A 1 90 ? 33.715 15.701 17.221 1.00 86.06 90 LEU A O 1
ATOM 733 N N . SER A 1 91 ? 31.692 16.420 17.843 1.00 86.81 91 SER A N 1
ATOM 734 C CA . SER A 1 91 ? 30.980 15.794 16.731 1.00 86.81 91 SER A CA 1
ATOM 735 C C . SER A 1 91 ? 31.477 16.280 15.370 1.00 86.81 91 SER A C 1
ATOM 737 O O . SER A 1 91 ? 31.630 15.464 14.461 1.00 86.81 91 SER A O 1
ATOM 739 N N . HIS A 1 92 ? 31.692 17.586 15.206 1.00 83.06 92 HIS A N 1
ATOM 740 C CA . HIS A 1 92 ? 32.161 18.150 13.940 1.00 83.06 92 HIS A CA 1
ATOM 741 C C . HIS A 1 92 ? 33.625 17.847 13.686 1.00 83.06 92 HIS A C 1
ATOM 743 O O . HIS A 1 92 ? 33.985 17.482 12.575 1.00 83.06 92 HIS A O 1
ATOM 749 N N . ILE A 1 93 ? 34.439 17.938 14.731 1.00 83.56 93 ILE A N 1
ATOM 750 C CA . ILE A 1 93 ? 35.822 17.484 14.750 1.00 83.56 93 ILE A CA 1
ATOM 751 C C . ILE A 1 93 ? 35.913 16.064 14.187 1.00 83.56 93 ILE A C 1
ATOM 753 O O . ILE A 1 93 ? 36.591 15.841 13.189 1.00 83.56 93 ILE A O 1
ATOM 757 N N . LEU A 1 94 ? 35.177 15.118 14.772 1.00 83.88 94 LEU A N 1
ATOM 758 C CA . LEU A 1 94 ? 35.226 13.724 14.354 1.00 83.88 94 LEU A CA 1
ATOM 759 C C . LEU A 1 94 ? 34.733 13.580 12.916 1.00 83.88 94 LEU A C 1
ATOM 761 O O . LEU A 1 94 ? 35.394 12.944 12.105 1.00 83.88 94 LEU A O 1
ATOM 765 N N . ARG A 1 95 ? 33.614 14.219 12.559 1.00 83.31 95 ARG A N 1
ATOM 766 C CA . ARG A 1 95 ? 33.078 14.200 11.191 1.00 83.31 95 ARG A CA 1
ATOM 767 C C . ARG A 1 95 ? 34.078 14.719 10.158 1.00 83.31 95 ARG A C 1
ATOM 769 O O . ARG A 1 95 ? 34.199 14.127 9.086 1.00 83.31 95 ARG A O 1
ATOM 776 N N . PHE A 1 96 ? 34.785 15.798 10.477 1.00 79.38 96 PHE A N 1
ATOM 777 C CA . PHE A 1 96 ? 35.792 16.381 9.606 1.00 79.38 96 PHE A CA 1
ATOM 778 C C . PHE A 1 96 ? 37.022 15.485 9.496 1.00 79.38 96 PHE A C 1
ATOM 780 O O . PHE A 1 96 ? 37.474 15.238 8.385 1.00 79.38 96 PHE A O 1
ATOM 787 N N . VAL A 1 97 ? 37.512 14.929 10.607 1.00 77.38 97 VAL A N 1
ATOM 788 C CA . VAL A 1 97 ? 38.629 13.974 10.594 1.00 77.38 97 VAL A CA 1
ATOM 789 C C . VAL A 1 97 ? 38.263 12.728 9.790 1.00 77.38 97 VAL A C 1
ATOM 791 O O . VAL A 1 97 ? 39.045 12.304 8.947 1.00 77.38 97 VAL A O 1
ATOM 794 N N . TYR A 1 98 ? 37.048 12.192 9.941 1.00 78.88 98 TYR A N 1
ATOM 795 C CA . TYR A 1 98 ? 36.608 11.052 9.134 1.00 78.88 98 TYR A CA 1
ATOM 796 C C . TYR A 1 98 ? 36.552 11.372 7.639 1.00 78.88 98 TYR A C 1
ATOM 798 O O . TYR A 1 98 ? 36.945 10.556 6.804 1.00 78.88 98 TYR A O 1
ATOM 806 N N . ARG A 1 99 ? 36.107 12.582 7.293 1.00 75.69 99 ARG A N 1
ATOM 807 C CA . ARG A 1 99 ? 36.068 13.044 5.906 1.00 75.69 99 ARG A CA 1
ATOM 808 C C . ARG A 1 99 ? 37.468 13.281 5.344 1.00 75.69 99 ARG A C 1
ATOM 810 O O . ARG A 1 99 ? 37.732 12.875 4.220 1.00 75.69 99 ARG A O 1
ATOM 817 N N . ARG A 1 100 ? 38.348 13.929 6.107 1.00 76.62 100 ARG A N 1
ATOM 818 C CA . ARG A 1 100 ? 39.724 14.257 5.714 1.00 76.62 100 ARG A CA 1
ATOM 819 C C . ARG A 1 100 ? 40.570 12.996 5.566 1.00 76.62 100 ARG A C 1
ATOM 821 O O . ARG A 1 100 ? 41.250 12.849 4.559 1.00 76.62 100 ARG A O 1
ATOM 828 N N . ASN A 1 101 ? 40.498 12.096 6.543 1.00 70.50 101 ASN A N 1
ATOM 829 C CA . ASN A 1 101 ? 41.380 10.934 6.617 1.00 70.50 101 ASN A CA 1
ATOM 830 C C . ASN A 1 101 ? 40.829 9.735 5.828 1.00 70.50 101 ASN A C 1
ATOM 832 O O . ASN A 1 101 ? 41.617 8.948 5.316 1.00 70.50 101 ASN A O 1
ATOM 836 N N . PHE A 1 102 ? 39.502 9.596 5.692 1.00 69.12 102 PHE A N 1
ATOM 837 C CA . PHE A 1 102 ? 38.882 8.417 5.060 1.00 69.12 102 PHE A CA 1
ATOM 838 C C . PHE A 1 102 ? 37.868 8.745 3.957 1.00 69.12 102 PHE A C 1
ATOM 840 O O . PHE A 1 102 ? 37.191 7.848 3.460 1.00 69.12 102 PHE A O 1
ATOM 847 N N . GLY A 1 103 ? 37.694 10.017 3.584 1.00 62.31 103 GLY A N 1
ATOM 848 C CA . GLY A 1 103 ? 36.733 10.420 2.550 1.00 62.31 103 GLY A CA 1
ATOM 849 C C . GLY A 1 103 ? 35.262 10.204 2.929 1.00 62.31 103 GLY A C 1
ATOM 850 O O . GLY A 1 103 ? 34.382 10.394 2.091 1.00 62.31 103 GLY A O 1
ATOM 851 N N . TYR A 1 104 ? 34.968 9.819 4.177 1.00 68.81 104 TYR A N 1
ATOM 852 C CA . TYR A 1 104 ? 33.614 9.510 4.629 1.00 68.81 104 TYR A CA 1
ATOM 853 C C . TYR A 1 104 ? 33.045 10.630 5.498 1.00 68.81 104 TYR A C 1
ATOM 855 O O . TYR A 1 104 ? 33.552 10.942 6.575 1.00 68.81 104 TYR A O 1
ATOM 863 N N . LEU A 1 105 ? 31.928 11.206 5.054 1.00 69.19 105 LEU A N 1
ATOM 864 C CA . LEU A 1 105 ? 31.187 12.181 5.842 1.00 69.19 105 LEU A CA 1
ATOM 865 C C . LEU A 1 105 ? 30.357 11.457 6.908 1.00 69.19 105 LEU A C 1
ATOM 867 O O . LEU A 1 105 ? 29.222 11.045 6.652 1.00 69.19 105 LEU A O 1
ATOM 871 N N . ALA A 1 106 ? 30.923 11.313 8.108 1.00 70.50 106 ALA A N 1
ATOM 872 C CA . ALA A 1 106 ? 30.239 10.666 9.221 1.00 70.50 106 ALA A CA 1
ATOM 873 C C . ALA A 1 106 ? 28.874 11.312 9.495 1.00 70.50 106 ALA A C 1
ATOM 875 O O . ALA A 1 106 ? 28.744 12.538 9.554 1.00 70.50 106 ALA A O 1
ATOM 876 N N . ARG A 1 107 ? 27.843 10.475 9.668 1.00 74.56 107 ARG A N 1
ATOM 877 C CA . ARG A 1 107 ? 26.557 10.942 10.189 1.00 74.56 107 ARG A CA 1
ATOM 878 C C . ARG A 1 107 ? 26.699 11.079 11.686 1.00 74.56 107 ARG A C 1
ATOM 880 O O . ARG A 1 107 ? 27.045 10.104 12.348 1.00 74.56 107 ARG A O 1
ATOM 887 N N . THR A 1 108 ? 26.430 12.270 12.195 1.00 78.38 108 THR A N 1
ATOM 888 C CA . THR A 1 108 ? 26.593 12.552 13.611 1.00 78.38 108 THR A CA 1
ATOM 889 C C . THR A 1 108 ? 25.343 13.182 14.204 1.00 78.38 108 THR A C 1
ATOM 891 O O . THR A 1 108 ? 24.556 13.840 13.523 1.00 78.38 108 THR A O 1
ATOM 894 N N . SER A 1 109 ? 25.130 12.950 15.490 1.00 79.62 109 SER A N 1
ATOM 895 C CA . SER A 1 109 ? 24.120 13.624 16.298 1.00 79.62 109 SER A CA 1
ATOM 896 C C . SER A 1 109 ? 24.744 13.952 17.643 1.00 79.62 109 SER A C 1
ATOM 898 O O . SER A 1 109 ? 25.375 13.094 18.248 1.00 79.62 109 SER A O 1
ATOM 900 N N . ALA A 1 110 ? 24.596 15.190 18.101 1.00 82.56 110 ALA A N 1
ATOM 901 C CA . ALA A 1 110 ? 25.158 15.648 19.365 1.00 82.56 110 ALA A CA 1
ATOM 902 C C . ALA A 1 110 ? 24.042 16.156 20.276 1.00 82.56 110 ALA A C 1
ATOM 904 O O . ALA A 1 110 ? 23.151 16.885 19.829 1.00 82.56 110 ALA A O 1
ATOM 905 N N . SER A 1 111 ? 24.128 15.785 21.545 1.00 83.88 111 SER A N 1
ATOM 906 C CA . SER A 1 111 ? 23.300 16.288 22.635 1.00 83.88 111 SER A CA 1
ATOM 907 C C . SER A 1 111 ? 24.197 16.845 23.744 1.00 83.88 111 SER A C 1
ATOM 909 O O . SER A 1 111 ? 25.424 16.825 23.629 1.00 83.88 111 SER A O 1
ATOM 911 N N . ASP A 1 112 ? 23.580 17.344 24.808 1.00 80.06 112 ASP A N 1
ATOM 912 C CA . ASP A 1 112 ? 24.277 17.839 25.992 1.00 80.06 112 ASP A CA 1
ATOM 913 C C . ASP A 1 112 ? 25.096 16.717 26.667 1.00 80.06 112 ASP A C 1
ATOM 915 O O . ASP A 1 112 ? 26.179 16.983 27.178 1.00 80.06 112 ASP A O 1
ATOM 919 N N . ASP A 1 113 ? 24.630 15.464 26.574 1.00 81.69 113 ASP A N 1
ATOM 920 C CA . ASP A 1 113 ? 25.164 14.312 27.314 1.00 81.69 113 ASP A CA 1
ATOM 921 C C . ASP A 1 113 ? 25.938 13.299 26.444 1.00 81.69 113 ASP A C 1
ATOM 923 O O . ASP A 1 113 ? 26.398 12.264 26.938 1.00 81.69 113 ASP A O 1
ATOM 927 N N . GLY A 1 114 ? 26.102 13.565 25.142 1.00 85.75 114 GLY A N 1
ATOM 928 C CA . GLY A 1 114 ? 26.900 12.692 24.281 1.00 85.75 114 GLY A CA 1
ATOM 929 C C . GLY A 1 114 ? 26.808 12.942 22.780 1.00 85.75 114 GLY A C 1
ATOM 930 O O . GLY A 1 114 ? 25.995 13.733 22.292 1.00 85.75 114 GLY A O 1
ATOM 931 N N . VAL A 1 115 ? 27.636 12.202 22.038 1.00 88.56 115 VAL A N 1
ATOM 932 C CA . VAL A 1 115 ? 27.704 12.206 20.571 1.00 88.56 115 VAL A CA 1
ATOM 933 C C . VAL A 1 115 ? 27.475 10.799 20.026 1.00 88.56 115 VAL A C 1
ATOM 935 O O . VAL A 1 115 ? 28.124 9.848 20.449 1.00 88.56 115 VAL A O 1
ATOM 938 N N . LEU A 1 116 ? 26.579 10.682 19.050 1.00 86.81 116 LEU A N 1
ATOM 939 C CA . LEU A 1 116 ? 26.346 9.476 18.267 1.00 86.81 116 LEU A CA 1
ATOM 940 C C . LEU A 1 116 ? 26.978 9.645 16.886 1.00 86.81 116 LEU A C 1
ATOM 942 O O . LEU A 1 116 ? 26.689 10.624 16.196 1.00 86.81 116 LEU A O 1
ATOM 946 N N . LEU A 1 117 ? 27.805 8.689 16.472 1.00 85.00 117 LEU A N 1
ATOM 947 C CA . LEU A 1 117 ? 28.433 8.639 15.154 1.00 85.00 117 LEU A CA 1
ATOM 948 C C . LEU A 1 117 ? 28.081 7.337 14.441 1.00 85.00 117 LEU A C 1
ATOM 950 O O . LEU A 1 117 ? 28.348 6.265 14.965 1.00 85.00 117 LEU A O 1
ATOM 954 N N . THR A 1 118 ? 27.561 7.410 13.218 1.00 80.44 118 THR A N 1
ATOM 955 C CA . THR A 1 118 ? 27.295 6.217 12.401 1.00 80.44 118 THR A CA 1
ATOM 956 C C . THR A 1 118 ? 28.308 6.101 11.269 1.00 80.44 118 THR A C 1
ATOM 958 O O . THR A 1 118 ? 28.320 6.909 10.327 1.00 80.44 118 THR A O 1
ATOM 961 N N . LEU A 1 119 ? 29.119 5.047 11.336 1.00 72.44 119 LEU A N 1
ATOM 962 C CA . LEU A 1 119 ? 30.198 4.748 10.400 1.00 72.44 119 LEU A CA 1
ATOM 963 C C . LEU A 1 119 ? 29.924 3.426 9.652 1.00 72.44 119 LEU A C 1
ATOM 965 O O . LEU A 1 119 ? 29.282 2.523 10.196 1.00 72.44 119 LEU A O 1
ATOM 969 N N . PRO A 1 120 ? 30.367 3.281 8.393 1.00 64.25 120 PRO A N 1
ATOM 970 C CA . PRO A 1 120 ? 30.431 1.987 7.721 1.00 64.25 120 PRO A CA 1
ATOM 971 C C . PRO A 1 120 ? 31.429 1.062 8.432 1.00 64.25 120 PRO A C 1
ATOM 973 O O . PRO A 1 120 ? 32.350 1.521 9.107 1.00 64.25 120 PRO A O 1
ATOM 976 N N . GLY A 1 121 ? 31.232 -0.249 8.300 1.00 61.69 121 GLY A N 1
ATOM 977 C CA . GLY A 1 121 ? 32.162 -1.245 8.832 1.00 61.69 121 GLY A CA 1
ATOM 978 C C . GLY A 1 121 ? 33.548 -1.113 8.194 1.00 61.69 121 GLY A C 1
ATOM 979 O O . GLY A 1 121 ? 33.650 -0.822 7.005 1.00 61.69 121 GLY A O 1
ATOM 980 N N . GLY A 1 122 ? 34.599 -1.315 8.994 1.00 61.97 122 GLY A N 1
ATOM 981 C CA . GLY A 1 122 ? 36.000 -1.249 8.555 1.00 61.97 122 GLY A CA 1
ATOM 982 C C . GLY A 1 122 ? 36.703 0.095 8.781 1.00 61.97 122 GLY A C 1
ATOM 983 O O . GLY A 1 122 ? 37.913 0.165 8.596 1.00 61.97 122 GLY A O 1
ATOM 984 N N . LEU A 1 123 ? 35.995 1.149 9.209 1.00 68.19 123 LEU A N 1
ATOM 985 C CA . LEU A 1 123 ? 36.641 2.389 9.661 1.00 68.19 123 LEU A CA 1
ATOM 986 C C . LEU A 1 123 ? 37.084 2.283 11.132 1.00 68.19 123 LEU A C 1
ATOM 988 O O . LEU A 1 123 ? 36.377 1.637 11.914 1.00 68.19 123 LEU A O 1
ATOM 992 N N . PRO A 1 124 ? 38.197 2.941 11.523 1.00 77.00 124 PRO A N 1
ATOM 993 C CA . PRO A 1 124 ? 38.616 3.029 12.922 1.00 77.00 124 PRO A CA 1
ATOM 994 C C . PRO A 1 124 ? 37.501 3.587 13.800 1.00 77.00 124 PRO A C 1
ATOM 996 O O . PRO A 1 124 ? 36.693 4.398 13.342 1.00 77.00 124 PRO A O 1
ATOM 999 N N . SER A 1 125 ? 37.447 3.165 15.062 1.00 82.19 125 SER A N 1
ATOM 1000 C CA . SER A 1 125 ? 36.462 3.710 15.995 1.00 82.19 125 SER A CA 1
ATOM 1001 C C . SER A 1 125 ? 36.753 5.181 16.337 1.00 82.19 125 SER A C 1
ATOM 1003 O O . SER A 1 125 ? 37.902 5.626 16.288 1.00 82.19 125 SER A O 1
ATOM 1005 N N . PRO A 1 126 ? 35.743 5.976 16.749 1.00 84.38 126 PRO A N 1
ATOM 1006 C CA . PRO A 1 126 ? 35.972 7.356 17.180 1.00 84.38 126 PRO A CA 1
ATOM 1007 C C . PRO A 1 126 ? 37.006 7.495 18.301 1.00 84.38 126 PRO A C 1
ATOM 1009 O O . PRO A 1 126 ? 37.737 8.480 18.321 1.00 84.38 126 PRO A O 1
ATOM 1012 N N . LEU A 1 127 ? 37.090 6.511 19.202 1.00 82.62 127 LEU A N 1
ATOM 1013 C CA . LEU A 1 127 ? 38.100 6.479 20.259 1.00 82.62 127 LEU A CA 1
ATOM 1014 C C . LEU A 1 127 ? 39.514 6.329 19.686 1.00 82.62 127 LEU A C 1
ATOM 1016 O O . LEU A 1 127 ? 40.404 7.071 20.085 1.00 82.62 127 LEU A O 1
ATOM 1020 N N . GLU A 1 128 ? 39.710 5.440 18.708 1.00 81.44 128 GLU A N 1
ATOM 1021 C CA . GLU A 1 128 ? 41.005 5.267 18.035 1.00 81.44 128 GLU A CA 1
ATOM 1022 C C . GLU A 1 128 ? 41.446 6.523 17.281 1.00 81.44 128 GLU A C 1
ATOM 1024 O O . GLU A 1 128 ? 42.633 6.843 17.266 1.00 81.44 128 GLU A O 1
ATOM 1029 N N . ILE A 1 129 ? 40.501 7.250 16.677 1.00 83.38 129 ILE A N 1
ATOM 1030 C CA . ILE A 1 129 ? 40.787 8.534 16.027 1.00 83.38 129 ILE A CA 1
ATOM 1031 C C . ILE A 1 129 ? 41.238 9.576 17.051 1.00 83.38 129 ILE A C 1
ATOM 1033 O O . ILE A 1 129 ? 42.258 10.230 16.848 1.00 83.38 129 ILE A O 1
ATOM 1037 N N . MET A 1 130 ? 40.520 9.708 18.169 1.00 82.62 130 MET A N 1
ATOM 1038 C CA . MET A 1 130 ? 40.887 10.661 19.224 1.00 82.62 130 MET A CA 1
ATOM 1039 C C . MET A 1 130 ? 42.222 10.317 19.889 1.00 82.62 130 MET A C 1
ATOM 1041 O O . MET A 1 130 ? 42.961 11.224 20.254 1.00 82.62 130 MET A O 1
ATOM 1045 N N . ALA A 1 131 ? 42.552 9.030 20.006 1.00 79.00 131 ALA A N 1
ATOM 1046 C CA . ALA A 1 131 ? 43.812 8.577 20.583 1.00 79.00 131 ALA A CA 1
ATOM 1047 C C . ALA A 1 131 ? 45.032 8.817 19.671 1.00 79.00 131 ALA A C 1
ATOM 1049 O O . ALA A 1 131 ? 46.153 8.863 20.165 1.00 79.00 131 ALA A O 1
ATOM 1050 N N . LYS A 1 132 ? 44.845 8.956 18.351 1.00 74.38 132 LYS A N 1
ATOM 1051 C CA . LYS A 1 132 ? 45.954 9.076 17.383 1.00 74.38 132 LYS A CA 1
ATOM 1052 C C . LYS A 1 132 ? 46.165 10.483 16.828 1.00 74.38 132 LYS A C 1
ATOM 1054 O O . LYS A 1 132 ? 47.254 10.781 16.352 1.00 74.38 132 LYS A O 1
ATOM 1059 N N . GLU A 1 133 ? 45.145 11.333 16.834 1.00 67.69 133 GLU A N 1
ATOM 1060 C CA . GLU A 1 133 ? 45.178 12.602 16.101 1.00 67.69 133 GLU A CA 1
ATOM 1061 C C . GLU A 1 133 ? 45.608 13.777 17.008 1.00 67.69 133 GLU A C 1
ATOM 1063 O O . GLU A 1 133 ? 44.985 14.067 18.033 1.00 67.69 133 GLU A O 1
ATOM 1068 N N . GLU A 1 134 ? 46.690 14.476 16.637 1.00 65.25 134 GLU A N 1
ATOM 1069 C CA . GLU A 1 134 ? 47.289 15.541 17.463 1.00 65.25 134 GLU A CA 1
ATOM 1070 C C . GLU A 1 134 ? 46.736 16.947 17.193 1.00 65.25 134 GLU A C 1
ATOM 1072 O O . GLU A 1 134 ? 46.670 17.762 18.114 1.00 65.25 134 GLU A O 1
ATOM 1077 N N . TYR A 1 135 ? 46.275 17.215 15.967 1.00 66.31 135 TYR A N 1
ATOM 1078 C CA . TYR A 1 135 ? 45.942 18.565 15.478 1.00 66.31 135 TYR A CA 1
ATOM 1079 C C . TYR A 1 135 ? 44.450 18.778 15.207 1.00 66.31 135 TYR A C 1
ATOM 1081 O O . TYR A 1 135 ? 44.048 19.655 14.443 1.00 66.31 135 TYR A O 1
ATOM 1089 N N . VAL A 1 136 ? 43.606 17.949 15.814 1.00 66.06 136 VAL A N 1
ATOM 1090 C CA . VAL A 1 136 ? 42.181 17.825 15.495 1.00 66.06 136 VAL A CA 1
ATOM 1091 C C . VAL A 1 136 ? 41.419 19.165 15.503 1.00 66.06 136 VAL A C 1
ATOM 1093 O O . VAL A 1 136 ? 40.528 19.399 14.683 1.00 66.06 136 VAL A O 1
ATOM 1096 N N . VAL A 1 137 ? 41.758 20.062 16.431 1.00 63.44 137 VAL A N 1
ATOM 1097 C CA . VAL A 1 137 ? 41.055 21.337 16.649 1.00 63.44 137 VAL A CA 1
ATOM 1098 C C . VAL A 1 137 ? 41.528 22.414 15.672 1.00 63.44 137 VAL A C 1
ATOM 1100 O O . VAL A 1 137 ? 40.741 23.239 15.207 1.00 63.44 137 VAL A O 1
ATOM 1103 N N . GLU A 1 138 ? 42.811 22.411 15.339 1.00 70.88 138 GLU A N 1
ATOM 1104 C CA . GLU A 1 138 ? 43.434 23.291 14.357 1.00 70.88 138 GLU A CA 1
ATOM 1105 C C . GLU A 1 138 ? 42.933 22.952 12.946 1.00 70.88 138 GLU A C 1
ATOM 1107 O O . GLU A 1 138 ? 42.577 23.842 12.176 1.00 70.88 138 GLU A O 1
ATOM 1112 N N . VAL A 1 139 ? 42.776 21.658 12.681 1.00 64.44 139 VAL A N 1
ATOM 1113 C CA . VAL A 1 139 ? 42.249 21.059 11.453 1.00 64.44 139 VAL A CA 1
ATOM 1114 C C . VAL A 1 139 ? 40.758 21.404 11.239 1.00 64.44 139 VAL A C 1
ATOM 1116 O O . VAL A 1 139 ? 40.343 21.674 10.113 1.00 64.44 139 VAL A O 1
ATOM 1119 N N . LEU A 1 140 ? 39.958 21.548 12.307 1.00 68.12 140 LEU A N 1
ATOM 1120 C CA . LEU A 1 140 ? 38.568 22.041 12.229 1.00 68.12 140 LEU A CA 1
ATOM 1121 C C . LEU A 1 140 ? 38.465 23.467 11.652 1.00 68.12 140 LEU A C 1
ATOM 1123 O O . LEU A 1 140 ? 37.491 23.785 10.965 1.00 68.12 140 LEU A O 1
ATOM 1127 N N . LYS A 1 141 ? 39.444 24.344 11.919 1.00 66.81 141 LYS A N 1
ATOM 1128 C CA . LYS A 1 141 ? 39.410 25.735 11.427 1.00 66.81 141 LYS A CA 1
ATOM 1129 C C . LYS A 1 141 ? 39.490 25.802 9.901 1.00 66.81 141 LYS A C 1
ATOM 1131 O O . LYS A 1 141 ? 38.904 26.705 9.311 1.00 66.81 141 LYS A O 1
ATOM 1136 N N . GLU A 1 142 ? 40.158 24.837 9.272 1.00 66.06 142 GLU A N 1
ATOM 1137 C CA . GLU A 1 142 ? 40.321 24.754 7.816 1.00 66.06 142 GLU A CA 1
ATOM 1138 C C . GLU A 1 142 ? 39.017 24.336 7.113 1.00 66.06 142 GLU A C 1
ATOM 1140 O O . GLU A 1 142 ? 38.706 24.843 6.037 1.00 66.06 142 GLU A O 1
ATOM 1145 N N . GLY A 1 143 ? 38.218 23.467 7.747 1.00 66.62 143 GLY A N 1
ATOM 1146 C CA . GLY A 1 143 ? 36.961 22.932 7.204 1.00 66.62 143 GLY A CA 1
ATOM 1147 C C . GLY A 1 143 ? 35.685 23.686 7.591 1.00 66.62 143 GLY A C 1
ATOM 1148 O O . GLY A 1 143 ? 34.611 23.386 7.071 1.00 66.62 143 GLY A O 1
ATOM 1149 N N . LEU A 1 144 ? 35.773 24.676 8.487 1.00 74.56 144 LEU A N 1
ATOM 1150 C CA . LEU A 1 144 ? 34.611 25.324 9.112 1.00 74.56 144 LEU A CA 1
ATOM 1151 C C . LEU A 1 144 ? 33.615 25.927 8.109 1.00 74.56 144 LEU A C 1
ATOM 1153 O O . LEU A 1 144 ? 32.413 25.949 8.362 1.00 74.56 144 LEU A O 1
ATOM 1157 N N . ARG A 1 145 ? 34.107 26.424 6.968 1.00 71.94 145 ARG A N 1
ATOM 1158 C CA . ARG A 1 145 ? 33.304 27.125 5.949 1.00 71.94 145 ARG A CA 1
ATOM 1159 C C . ARG A 1 145 ? 32.301 26.230 5.225 1.00 71.94 145 ARG A C 1
ATOM 1161 O O . ARG A 1 145 ? 31.342 26.733 4.637 1.00 71.94 145 ARG A O 1
ATOM 1168 N N . GLU A 1 146 ? 32.524 24.925 5.263 1.00 67.50 146 GLU A N 1
ATOM 1169 C CA . GLU A 1 146 ? 31.666 23.925 4.630 1.00 67.50 146 GLU A CA 1
ATOM 1170 C C . GLU A 1 146 ? 30.564 23.429 5.577 1.00 67.50 146 GLU A C 1
ATOM 1172 O O . GLU A 1 146 ? 29.658 22.709 5.161 1.00 67.50 146 GLU A O 1
ATOM 1177 N N . GLU A 1 147 ? 30.597 23.856 6.842 1.00 70.81 147 GLU A N 1
ATOM 1178 C CA . GLU A 1 147 ? 29.630 23.439 7.847 1.00 70.81 147 GLU A CA 1
ATOM 1179 C C . GLU A 1 147 ? 28.318 24.231 7.781 1.00 70.81 147 GLU A C 1
ATOM 1181 O O . GLU A 1 147 ? 28.247 25.429 7.469 1.00 70.81 147 GLU A O 1
ATOM 1186 N N . GLU A 1 148 ? 27.237 23.559 8.172 1.00 73.56 148 GLU A N 1
ATOM 1187 C CA . GLU A 1 148 ? 25.912 24.170 8.253 1.00 73.56 148 GLU A CA 1
ATOM 1188 C C . GLU A 1 148 ? 25.882 25.302 9.292 1.00 73.56 148 GLU A C 1
ATOM 1190 O O . GLU A 1 148 ? 25.318 26.370 9.039 1.00 73.56 148 GLU A O 1
ATOM 1195 N N . ALA A 1 149 ? 26.559 25.110 10.431 1.00 76.81 149 ALA A N 1
ATOM 1196 C CA . ALA A 1 149 ? 26.677 26.120 11.481 1.00 76.81 149 ALA A CA 1
ATOM 1197 C C . ALA A 1 149 ? 27.300 27.424 10.957 1.00 76.81 149 ALA A C 1
ATOM 1199 O O . ALA A 1 149 ? 26.832 28.511 11.299 1.00 76.81 149 ALA A O 1
ATOM 1200 N N . TYR A 1 150 ? 28.297 27.326 10.072 1.00 86.00 150 TYR A N 1
ATOM 1201 C CA . TYR A 1 150 ? 28.884 28.486 9.411 1.00 86.00 150 TYR A CA 1
ATOM 1202 C C . TYR A 1 150 ? 27.891 29.170 8.474 1.00 86.00 150 TYR A C 1
ATOM 1204 O O . TYR A 1 150 ? 27.726 30.385 8.542 1.00 86.00 150 TYR A O 1
ATOM 1212 N N . SER A 1 151 ? 27.159 28.411 7.656 1.00 85.31 151 SER A N 1
ATOM 1213 C CA . SER A 1 151 ? 26.147 28.976 6.752 1.00 85.31 151 SER A CA 1
ATOM 1214 C C . SER A 1 151 ? 25.013 29.689 7.500 1.00 85.31 151 SER A C 1
ATOM 1216 O O . SER A 1 151 ? 24.541 30.740 7.059 1.00 85.31 151 SER A O 1
ATOM 1218 N N . ILE A 1 152 ? 24.594 29.157 8.652 1.00 83.06 152 ILE A N 1
ATOM 1219 C CA . ILE A 1 152 ? 23.612 29.802 9.531 1.00 83.06 152 ILE A CA 1
ATOM 1220 C C . ILE A 1 152 ? 24.177 31.118 10.082 1.00 83.06 152 ILE A C 1
ATOM 1222 O O . ILE A 1 152 ? 23.523 32.155 9.968 1.00 83.06 152 ILE A O 1
ATOM 1226 N N . ARG A 1 153 ? 25.406 31.112 10.614 1.00 88.50 153 ARG A N 1
ATOM 1227 C CA . ARG A 1 153 ? 26.032 32.325 11.166 1.00 88.50 153 ARG A CA 1
ATOM 1228 C C . ARG A 1 153 ? 26.349 33.370 10.110 1.00 88.50 153 ARG A C 1
ATOM 1230 O O . ARG A 1 153 ? 26.084 34.546 10.336 1.00 88.50 153 ARG A O 1
ATOM 1237 N N . LEU A 1 154 ? 26.803 32.968 8.928 1.00 91.44 154 LEU A N 1
ATOM 1238 C CA . LEU A 1 154 ? 27.009 33.874 7.804 1.00 91.44 154 LEU A CA 1
ATOM 1239 C C . LEU A 1 154 ? 25.694 34.560 7.406 1.00 91.44 154 LEU A C 1
ATOM 1241 O O . LEU A 1 154 ? 25.683 35.760 7.147 1.00 91.44 154 LEU A O 1
ATOM 1245 N N . ARG A 1 155 ? 24.562 33.844 7.427 1.00 91.50 155 ARG A N 1
ATOM 1246 C CA . ARG A 1 155 ? 23.239 34.443 7.189 1.00 91.50 155 ARG A CA 1
ATOM 1247 C C . ARG A 1 155 ? 22.877 35.487 8.249 1.00 91.50 155 ARG A C 1
ATOM 1249 O O . ARG A 1 155 ? 22.368 36.549 7.897 1.00 91.50 155 ARG A O 1
ATOM 1256 N N . ASP A 1 156 ? 23.146 35.207 9.523 1.00 90.06 156 ASP A N 1
ATOM 1257 C CA . ASP A 1 156 ? 22.904 36.148 10.625 1.00 90.06 156 ASP A CA 1
ATOM 1258 C C . ASP A 1 156 ? 23.795 37.394 10.515 1.00 90.06 156 ASP A C 1
ATOM 1260 O O . ASP A 1 156 ? 23.319 38.520 10.686 1.00 90.06 156 ASP A O 1
ATOM 1264 N N . VAL A 1 157 ? 25.077 37.212 10.180 1.00 92.62 157 VAL A N 1
ATOM 1265 C CA . VAL A 1 157 ? 26.013 38.302 9.874 1.00 92.62 157 VAL A CA 1
ATOM 1266 C C . VAL A 1 157 ? 25.463 39.151 8.727 1.00 92.62 157 VAL A C 1
ATOM 1268 O O . VAL A 1 157 ? 25.358 40.360 8.898 1.00 92.62 157 VAL A O 1
ATOM 1271 N N . LEU A 1 158 ? 25.010 38.540 7.626 1.00 92.19 158 LEU A N 1
ATOM 1272 C CA . LEU A 1 158 ? 24.439 39.241 6.467 1.00 92.19 158 LEU A CA 1
ATOM 1273 C C . LEU A 1 158 ? 23.146 40.005 6.777 1.00 92.19 158 LEU A C 1
ATOM 1275 O O . LEU A 1 158 ? 22.917 41.077 6.217 1.00 92.19 158 LEU A O 1
ATOM 1279 N N . PHE A 1 159 ? 22.295 39.487 7.667 1.00 91.25 159 PHE A N 1
ATOM 1280 C CA . PHE A 1 159 ? 21.120 40.225 8.135 1.00 91.25 159 PHE A CA 1
ATOM 1281 C C . PHE A 1 159 ? 21.505 41.436 8.986 1.00 91.25 159 PHE A C 1
ATOM 1283 O O . PHE A 1 159 ? 20.925 42.509 8.820 1.00 91.25 159 PHE A O 1
ATOM 1290 N N . ARG A 1 160 ? 22.468 41.279 9.904 1.00 90.31 160 ARG A N 1
ATOM 1291 C CA . ARG A 1 160 ? 22.914 42.365 10.795 1.00 90.31 160 ARG A CA 1
ATOM 1292 C C . ARG A 1 160 ? 23.687 43.447 10.048 1.00 90.31 160 ARG A C 1
ATOM 1294 O O . ARG A 1 160 ? 23.540 44.617 10.377 1.00 90.31 160 ARG A O 1
ATOM 1301 N N . SER A 1 161 ? 24.444 43.073 9.020 1.00 89.00 161 SER A N 1
ATOM 1302 C CA . SER A 1 161 ? 25.150 44.003 8.133 1.00 89.00 161 SER A CA 1
ATOM 1303 C C . SER A 1 161 ? 24.270 44.569 7.011 1.00 89.00 161 SER A C 1
ATOM 1305 O O . SER A 1 161 ? 24.763 45.313 6.171 1.00 89.00 161 SER A O 1
ATOM 1307 N N . GLN A 1 162 ? 22.969 44.244 7.000 1.00 86.88 162 GLN A N 1
ATOM 1308 C CA . GLN A 1 162 ? 21.966 44.711 6.031 1.00 86.88 162 GLN A CA 1
ATOM 1309 C C . GLN A 1 162 ? 22.222 44.323 4.564 1.00 86.88 162 GLN A C 1
ATOM 1311 O O . GLN A 1 162 ? 21.550 44.829 3.666 1.00 86.88 162 GLN A O 1
ATOM 1316 N N . PHE A 1 163 ? 23.121 43.371 4.306 1.00 86.69 163 PHE A N 1
ATOM 1317 C CA . PHE A 1 163 ? 23.279 42.765 2.980 1.00 86.69 163 PHE A CA 1
ATOM 1318 C C . PHE A 1 163 ? 22.091 41.864 2.627 1.00 86.69 163 PHE A C 1
ATOM 1320 O O . PHE A 1 163 ? 21.717 41.753 1.461 1.00 86.69 163 PHE A O 1
ATOM 1327 N N . LEU A 1 164 ? 21.463 41.254 3.636 1.00 90.56 164 LEU A N 1
ATOM 1328 C CA . LEU A 1 164 ? 20.229 40.488 3.500 1.00 90.56 164 LEU A CA 1
ATOM 1329 C C . LEU A 1 164 ? 19.086 41.219 4.215 1.00 90.56 164 LEU A C 1
ATOM 1331 O O . LEU A 1 164 ? 19.215 41.618 5.371 1.00 90.56 164 LEU A O 1
ATOM 1335 N N . LEU A 1 165 ? 17.948 41.392 3.540 1.00 84.12 165 LEU A N 1
ATOM 1336 C CA . LEU A 1 165 ? 16.839 42.214 4.036 1.00 84.12 165 LEU A CA 1
ATOM 1337 C C . LEU A 1 165 ? 15.616 41.365 4.401 1.00 84.12 165 LEU A C 1
ATOM 1339 O O . LEU A 1 165 ? 15.141 40.561 3.600 1.00 84.12 165 LEU A O 1
ATOM 1343 N N . LYS A 1 166 ? 15.062 41.587 5.602 1.00 79.12 166 LYS A N 1
ATOM 1344 C CA . LYS A 1 166 ? 13.782 40.988 6.040 1.00 79.12 166 LYS A CA 1
ATOM 1345 C C . LYS A 1 166 ? 12.570 41.752 5.495 1.00 79.12 166 LYS A C 1
ATOM 1347 O O . LYS A 1 166 ? 11.518 41.165 5.247 1.00 79.12 166 LYS A O 1
ATOM 1352 N N . SER A 1 167 ? 12.733 43.051 5.263 1.00 80.44 167 SER A N 1
ATOM 1353 C CA . SER A 1 167 ? 11.738 43.924 4.650 1.00 80.44 167 SER A CA 1
ATOM 1354 C C . SER A 1 167 ? 12.417 44.933 3.724 1.00 80.44 167 SER A C 1
ATOM 1356 O O . SER A 1 167 ? 13.561 45.328 3.940 1.00 80.44 167 SER A O 1
ATOM 1358 N N . TYR A 1 168 ? 11.719 45.337 2.666 1.00 77.31 168 TYR A N 1
ATOM 1359 C CA . TYR A 1 168 ? 12.174 46.360 1.729 1.00 77.31 168 TYR A CA 1
ATOM 1360 C C . TYR A 1 168 ? 11.044 47.362 1.493 1.00 77.31 168 TYR A C 1
ATOM 1362 O O . TYR A 1 168 ? 9.933 46.971 1.131 1.00 77.31 168 TYR A O 1
ATOM 1370 N N . ARG A 1 169 ? 11.313 48.654 1.738 1.00 71.44 169 ARG A N 1
ATOM 1371 C CA . ARG A 1 169 ? 10.330 49.757 1.645 1.00 71.44 169 ARG A CA 1
ATOM 1372 C C . ARG A 1 169 ? 9.005 49.462 2.375 1.00 71.44 169 ARG A C 1
ATOM 1374 O O . ARG A 1 169 ? 7.926 49.665 1.828 1.00 71.44 169 ARG A O 1
ATOM 1381 N N . GLY A 1 170 ? 9.087 48.921 3.592 1.00 69.50 170 GLY A N 1
ATOM 1382 C CA . GLY A 1 170 ? 7.917 48.606 4.425 1.00 69.50 170 GLY A CA 1
ATOM 1383 C C . GLY A 1 170 ? 7.155 47.328 4.044 1.00 69.50 170 GLY A C 1
ATOM 1384 O O . GLY A 1 170 ? 6.158 47.010 4.683 1.00 69.50 170 GLY A O 1
ATOM 1385 N N . ARG A 1 171 ? 7.611 46.567 3.038 1.00 63.62 171 ARG A N 1
ATOM 1386 C CA . ARG A 1 171 ? 7.020 45.276 2.642 1.00 63.62 171 ARG A CA 1
ATOM 1387 C C . ARG A 1 171 ? 7.919 44.118 3.059 1.00 63.62 171 ARG A C 1
ATOM 1389 O O . ARG A 1 171 ? 9.132 44.184 2.868 1.00 63.62 171 ARG A O 1
ATOM 1396 N N . ASN A 1 172 ? 7.334 43.048 3.592 1.00 73.75 172 ASN A N 1
ATOM 1397 C CA . ASN A 1 172 ? 8.089 41.854 3.980 1.00 73.75 172 ASN A CA 1
ATOM 1398 C C . ASN A 1 172 ? 8.607 41.102 2.750 1.00 73.75 172 ASN A C 1
ATOM 1400 O O . ASN A 1 172 ? 7.885 40.904 1.772 1.00 73.75 172 ASN A O 1
ATOM 1404 N N . VAL A 1 173 ? 9.864 40.666 2.814 1.00 79.69 173 VAL A N 1
ATOM 1405 C CA . VAL A 1 173 ? 10.479 39.841 1.773 1.00 79.69 173 VAL A CA 1
ATOM 1406 C C . VAL A 1 173 ? 10.120 38.380 2.046 1.00 79.69 173 VAL A C 1
ATOM 1408 O O . VAL A 1 173 ? 10.329 37.872 3.144 1.00 79.69 173 VAL A O 1
ATOM 1411 N N . GLY A 1 174 ? 9.553 37.695 1.051 1.00 72.25 174 GLY A N 1
ATOM 1412 C CA . GLY A 1 174 ? 9.134 36.300 1.202 1.00 72.25 174 GLY A CA 1
ATOM 1413 C C . GLY A 1 174 ? 10.314 35.348 1.487 1.00 72.25 174 GLY A C 1
ATOM 1414 O O . GLY A 1 174 ? 11.392 35.545 0.918 1.00 72.25 174 GLY A O 1
ATOM 1415 N N . PRO A 1 175 ? 10.127 34.266 2.273 1.00 65.88 175 PRO A N 1
ATOM 1416 C CA . PRO A 1 175 ? 11.204 33.339 2.655 1.00 65.88 175 PRO A CA 1
ATOM 1417 C C . PRO A 1 175 ? 11.962 32.722 1.473 1.00 65.88 175 PRO A C 1
ATOM 1419 O O . PRO A 1 175 ? 13.181 32.581 1.525 1.00 65.88 175 PRO A O 1
ATOM 1422 N N . ARG A 1 176 ? 11.262 32.419 0.368 1.00 68.69 176 ARG A N 1
ATOM 1423 C CA . ARG A 1 176 ? 11.888 31.908 -0.867 1.00 68.69 176 ARG A CA 1
ATOM 1424 C C . ARG A 1 176 ? 12.867 32.911 -1.475 1.00 68.69 176 ARG A C 1
ATOM 1426 O O . ARG A 1 176 ? 13.928 32.522 -1.950 1.00 68.69 176 ARG A O 1
ATOM 1433 N N . LYS A 1 177 ? 12.520 34.200 -1.441 1.00 78.69 177 LYS A N 1
ATOM 1434 C CA . LYS A 1 177 ? 13.379 35.271 -1.947 1.00 78.69 177 LYS A CA 1
ATOM 1435 C C . LYS A 1 177 ? 14.575 35.492 -1.022 1.00 78.69 177 LYS A C 1
ATOM 1437 O O . LYS A 1 177 ? 15.685 35.565 -1.518 1.00 78.69 177 LYS A O 1
ATOM 1442 N N . ILE A 1 178 ? 14.371 35.486 0.296 1.00 80.62 178 ILE A N 1
ATOM 1443 C CA . ILE A 1 178 ? 15.465 35.554 1.280 1.00 80.62 178 ILE A CA 1
ATOM 1444 C C . ILE A 1 178 ? 16.465 34.409 1.077 1.00 80.62 178 ILE A C 1
ATOM 1446 O O . ILE A 1 178 ? 17.668 34.640 1.090 1.00 80.62 178 ILE A O 1
ATOM 1450 N N . MET A 1 179 ? 15.980 33.182 0.868 1.00 78.69 179 MET A N 1
ATOM 1451 C CA . MET A 1 179 ? 16.849 32.022 0.650 1.00 78.69 179 MET A CA 1
ATOM 1452 C C . MET A 1 179 ? 17.652 32.148 -0.649 1.00 78.69 179 MET A C 1
ATOM 1454 O O . MET A 1 179 ? 18.857 31.910 -0.650 1.00 78.69 179 MET A O 1
ATOM 1458 N N . ARG A 1 180 ? 17.000 32.585 -1.733 1.00 83.81 180 ARG A N 1
ATOM 1459 C CA . ARG A 1 180 ? 17.657 32.845 -3.019 1.00 83.81 180 ARG A CA 1
ATOM 1460 C C . ARG A 1 180 ? 18.705 33.957 -2.910 1.00 83.81 180 ARG A C 1
ATOM 1462 O O . ARG A 1 180 ? 19.819 33.794 -3.392 1.00 83.81 180 ARG A O 1
ATOM 1469 N N . ASP A 1 181 ? 18.367 35.062 -2.248 1.00 84.25 181 ASP A N 1
ATOM 1470 C CA . ASP A 1 181 ? 19.269 36.201 -2.047 1.00 84.25 181 ASP A CA 1
ATOM 1471 C C . ASP A 1 181 ? 20.471 35.798 -1.172 1.00 84.25 181 ASP A C 1
ATOM 1473 O O . ASP A 1 181 ? 21.605 36.157 -1.480 1.00 84.25 181 ASP A O 1
ATOM 1477 N N . PHE A 1 182 ? 20.251 34.981 -0.134 1.00 89.75 182 PHE A N 1
ATOM 1478 C CA . PHE A 1 182 ? 21.319 34.411 0.690 1.00 89.75 182 PHE A CA 1
ATOM 1479 C C . PHE A 1 182 ? 22.264 33.516 -0.121 1.00 89.75 182 PHE A C 1
ATOM 1481 O O . PHE A 1 182 ? 23.476 33.671 -0.008 1.00 89.75 182 PHE A O 1
ATOM 1488 N N . GLN A 1 183 ? 21.736 32.609 -0.950 1.00 87.69 183 GLN A N 1
ATOM 1489 C CA . GLN A 1 183 ? 22.554 31.734 -1.800 1.00 87.69 183 GLN A CA 1
ATOM 1490 C C . GLN A 1 183 ? 23.401 32.539 -2.793 1.00 87.69 183 GLN A C 1
ATOM 1492 O O . GLN A 1 183 ? 24.597 32.289 -2.921 1.00 87.69 183 GLN A O 1
ATOM 1497 N N . ASN A 1 184 ? 22.806 33.551 -3.429 1.00 86.75 184 ASN A N 1
ATOM 1498 C CA . ASN A 1 184 ? 23.515 34.433 -4.354 1.00 86.75 184 ASN A CA 1
ATOM 1499 C C . ASN A 1 184 ? 24.631 35.220 -3.651 1.00 86.75 184 ASN A C 1
ATOM 1501 O O . ASN A 1 184 ? 25.756 35.272 -4.143 1.00 86.75 184 ASN A O 1
ATOM 1505 N N . LEU A 1 185 ? 24.343 35.816 -2.488 1.00 87.06 185 LEU A N 1
ATOM 1506 C CA . LEU A 1 185 ? 25.343 36.553 -1.712 1.00 87.06 185 LEU A CA 1
ATOM 1507 C C . LEU A 1 185 ? 26.457 35.636 -1.216 1.00 87.06 185 LEU A C 1
ATOM 1509 O O . LEU A 1 185 ? 27.623 35.991 -1.341 1.00 87.06 185 LEU A O 1
ATOM 1513 N N . LYS A 1 186 ? 26.123 34.443 -0.715 1.00 87.44 186 LYS A N 1
ATOM 1514 C CA . LYS A 1 186 ? 27.118 33.455 -0.294 1.00 87.44 186 LYS A CA 1
ATOM 1515 C C . LYS A 1 186 ? 28.042 33.075 -1.455 1.00 87.44 186 LYS A C 1
ATOM 1517 O O . LYS A 1 186 ? 29.251 33.123 -1.280 1.00 87.44 186 LYS A O 1
ATOM 1522 N N . ALA A 1 187 ? 27.507 32.821 -2.650 1.00 85.56 187 ALA A N 1
ATOM 1523 C CA . ALA A 1 187 ? 28.317 32.535 -3.838 1.00 85.56 187 ALA A CA 1
ATOM 1524 C C . ALA A 1 187 ? 29.240 33.708 -4.238 1.00 85.56 187 ALA A C 1
ATOM 1526 O O . ALA A 1 187 ? 30.394 33.500 -4.617 1.00 85.56 187 ALA A O 1
ATOM 1527 N N . LEU A 1 188 ? 28.779 34.958 -4.107 1.00 84.69 188 LEU A N 1
ATOM 1528 C CA . LEU A 1 188 ? 29.600 36.155 -4.355 1.00 84.69 188 LEU A CA 1
ATOM 1529 C C . LEU A 1 188 ? 30.705 36.352 -3.302 1.00 84.69 188 LEU A C 1
ATOM 1531 O O . LEU A 1 188 ? 31.804 36.809 -3.617 1.00 84.69 188 LEU A O 1
ATOM 1535 N N . ILE A 1 189 ? 30.420 36.003 -2.050 1.00 86.06 189 ILE A N 1
ATOM 1536 C CA . ILE A 1 189 ? 31.387 36.017 -0.947 1.00 86.06 189 ILE A CA 1
ATOM 1537 C C . ILE A 1 189 ? 32.423 34.899 -1.146 1.00 86.06 189 ILE A C 1
ATOM 1539 O O . ILE A 1 189 ? 33.626 35.129 -0.985 1.00 86.06 189 ILE A O 1
ATOM 1543 N N . ASP A 1 190 ? 31.979 33.709 -1.551 1.00 80.62 190 ASP A N 1
ATOM 1544 C CA . ASP A 1 190 ? 32.811 32.522 -1.749 1.00 80.62 190 ASP A CA 1
ATOM 1545 C C . ASP A 1 190 ? 33.732 32.637 -2.963 1.00 80.62 190 ASP A C 1
ATOM 1547 O O . ASP A 1 190 ? 34.924 32.374 -2.825 1.00 80.62 190 ASP A O 1
ATOM 1551 N N . SER A 1 191 ? 33.234 33.168 -4.082 1.00 82.06 191 SER A N 1
ATOM 1552 C CA . SER A 1 191 ? 34.025 33.462 -5.291 1.00 82.06 191 SER A CA 1
ATOM 1553 C C . SER A 1 191 ? 35.062 34.580 -5.121 1.00 82.06 191 SER A C 1
ATOM 1555 O O . SER A 1 191 ? 35.870 34.815 -6.016 1.00 82.06 191 SER A O 1
ATOM 1557 N N . GLY A 1 192 ? 35.040 35.309 -4.000 1.00 80.75 192 GLY A N 1
ATOM 1558 C CA . GLY A 1 192 ? 35.927 36.450 -3.763 1.00 80.75 192 GLY A CA 1
ATOM 1559 C C . GLY A 1 192 ? 35.529 37.722 -4.521 1.00 80.75 192 GLY A C 1
ATOM 1560 O O . GLY A 1 192 ? 36.241 38.725 -4.438 1.00 80.75 192 GLY A O 1
ATOM 1561 N N . ALA A 1 193 ? 34.377 37.729 -5.204 1.00 83.38 193 ALA A N 1
ATOM 1562 C CA . ALA A 1 193 ? 33.881 38.876 -5.967 1.00 83.38 193 ALA A CA 1
ATOM 1563 C C . ALA A 1 193 ? 33.683 40.133 -5.097 1.00 83.38 193 ALA A C 1
ATOM 1565 O O . ALA A 1 193 ? 33.877 41.253 -5.565 1.00 83.38 193 ALA A O 1
ATOM 1566 N N . LEU A 1 194 ? 33.359 39.955 -3.810 1.00 80.94 194 LEU A N 1
ATOM 1567 C CA . LEU A 1 194 ? 33.182 41.044 -2.840 1.00 80.94 194 LEU A CA 1
ATOM 1568 C C . LEU A 1 194 ? 34.475 41.470 -2.114 1.00 80.94 194 LEU A C 1
ATOM 1570 O O . LEU A 1 194 ? 34.393 42.190 -1.118 1.00 80.94 194 LEU A O 1
ATOM 1574 N N . LYS A 1 195 ? 35.655 41.045 -2.598 1.00 85.00 195 LYS A N 1
ATOM 1575 C CA . LYS A 1 195 ? 37.000 41.415 -2.106 1.00 85.00 195 LYS A CA 1
ATOM 1576 C C . LYS A 1 195 ? 37.068 41.559 -0.572 1.00 85.00 195 LYS A C 1
ATOM 1578 O O . LYS A 1 195 ? 36.887 40.577 0.146 1.00 85.00 195 LYS A O 1
ATOM 1583 N N . GLU A 1 196 ? 37.335 42.764 -0.068 1.00 87.06 196 GLU A N 1
ATOM 1584 C CA . GLU A 1 196 ? 37.534 43.056 1.359 1.00 87.06 196 GLU A CA 1
ATOM 1585 C C . GLU A 1 196 ? 36.252 42.896 2.185 1.00 87.06 196 GLU A C 1
ATOM 1587 O O . GLU A 1 196 ? 36.295 42.356 3.287 1.00 87.06 196 GLU A O 1
ATOM 1592 N N . VAL A 1 197 ? 35.098 43.277 1.630 1.00 87.00 197 VAL A N 1
ATOM 1593 C CA . VAL A 1 197 ? 33.795 43.148 2.302 1.00 87.00 197 VAL A CA 1
ATOM 1594 C C . VAL A 1 197 ? 33.432 41.677 2.484 1.00 87.00 197 VAL A C 1
ATOM 1596 O O . VAL A 1 197 ? 33.041 41.259 3.570 1.00 87.00 197 VAL A O 1
ATOM 1599 N N . GLY A 1 198 ? 33.610 40.871 1.434 1.00 87.56 198 GLY A N 1
ATOM 1600 C CA . GLY A 1 198 ? 33.401 39.426 1.504 1.00 87.56 198 GLY A CA 1
ATOM 1601 C C . GLY A 1 198 ? 34.316 38.767 2.537 1.00 87.56 198 GLY A C 1
ATOM 1602 O O . GLY A 1 198 ? 33.854 37.934 3.311 1.00 87.56 198 GLY A O 1
ATOM 1603 N N . ARG A 1 199 ? 35.589 39.181 2.600 1.00 87.50 199 ARG A N 1
ATOM 1604 C CA . ARG A 1 199 ? 36.554 38.688 3.593 1.00 87.50 199 ARG A CA 1
ATOM 1605 C C . ARG A 1 199 ? 36.117 39.004 5.027 1.00 87.50 199 ARG A C 1
ATOM 1607 O O . ARG A 1 199 ? 36.033 38.082 5.830 1.00 87.50 199 ARG A O 1
ATOM 1614 N N . ALA A 1 200 ? 35.751 40.252 5.317 1.00 89.31 200 ALA A N 1
ATOM 1615 C CA . ALA A 1 200 ? 35.313 40.662 6.653 1.00 89.31 200 ALA A CA 1
ATOM 1616 C C . ALA A 1 200 ? 34.049 39.912 7.121 1.00 89.31 200 ALA A C 1
ATOM 1618 O O . ALA A 1 200 ? 33.952 39.503 8.276 1.00 89.31 200 ALA A O 1
ATOM 1619 N N . LEU A 1 201 ? 33.089 39.675 6.215 1.00 91.50 201 LEU A N 1
ATOM 1620 C CA . LEU A 1 201 ? 31.874 38.906 6.518 1.00 91.50 201 LEU A CA 1
ATOM 1621 C C . LEU A 1 201 ? 32.183 37.431 6.831 1.00 91.50 201 LEU A C 1
ATOM 1623 O O . LEU A 1 201 ? 31.545 36.852 7.712 1.00 91.50 201 LEU A O 1
ATOM 1627 N N . LYS A 1 202 ? 33.157 36.829 6.131 1.00 88.62 202 LYS A N 1
ATOM 1628 C CA . LYS A 1 202 ? 33.619 35.454 6.390 1.00 88.62 202 LYS A CA 1
ATOM 1629 C C . LYS A 1 202 ? 34.321 35.346 7.742 1.00 88.62 202 LYS A C 1
ATOM 1631 O O . LYS A 1 202 ? 33.972 34.466 8.524 1.00 88.62 202 LYS A O 1
ATOM 1636 N N . GLU A 1 203 ? 35.255 36.254 8.018 1.00 89.19 203 GLU A N 1
ATOM 1637 C CA . GLU A 1 203 ? 36.040 36.276 9.257 1.00 89.19 203 GLU A CA 1
ATOM 1638 C C . GLU A 1 203 ? 35.149 36.468 10.494 1.00 89.19 203 GLU A C 1
ATOM 1640 O O . GLU A 1 203 ? 35.320 35.767 11.491 1.00 89.19 203 GLU A O 1
ATOM 1645 N N . GLU A 1 204 ? 34.143 37.347 10.427 1.00 91.06 204 GLU A N 1
ATOM 1646 C CA . GLU A 1 204 ? 33.201 37.544 11.537 1.00 91.06 204 GLU A CA 1
ATOM 1647 C C . GLU A 1 204 ? 32.316 36.308 11.769 1.00 91.06 204 GLU A C 1
ATOM 1649 O O . GLU A 1 204 ? 32.100 35.899 12.912 1.00 91.06 204 GLU A O 1
ATOM 1654 N N . ALA A 1 205 ? 31.838 35.663 10.698 1.00 91.19 205 ALA A N 1
ATOM 1655 C CA . ALA A 1 205 ? 31.059 34.431 10.812 1.00 91.19 205 ALA A CA 1
ATOM 1656 C C . ALA A 1 205 ? 31.893 33.278 11.401 1.00 91.19 205 ALA A C 1
ATOM 1658 O O . ALA A 1 205 ? 31.414 32.570 12.286 1.00 91.19 205 ALA A O 1
ATOM 1659 N N . GLU A 1 206 ? 33.148 33.115 10.969 1.00 88.31 206 GLU A N 1
ATOM 1660 C CA . GLU A 1 206 ? 34.092 32.143 11.540 1.00 88.31 206 GLU A CA 1
ATOM 1661 C C . GLU A 1 206 ? 34.328 32.406 13.025 1.00 88.31 206 GLU A C 1
ATOM 1663 O O . GLU A 1 206 ? 34.200 31.499 13.852 1.00 88.31 206 GLU A O 1
ATOM 1668 N N . LYS A 1 207 ? 34.598 33.664 13.382 1.00 86.88 207 LYS A N 1
ATOM 1669 C CA . LYS A 1 207 ? 34.814 34.074 14.767 1.00 86.88 207 LYS A CA 1
ATOM 1670 C C . LYS A 1 207 ? 33.604 33.765 15.647 1.00 86.88 207 LYS A C 1
ATOM 1672 O O . LYS A 1 207 ? 33.783 33.245 16.749 1.00 86.88 207 LYS A O 1
ATOM 1677 N N . GLU A 1 208 ? 32.379 34.032 15.194 1.00 87.75 208 GLU A N 1
ATOM 1678 C CA . GLU A 1 208 ? 31.168 33.722 15.965 1.00 87.75 208 GLU A CA 1
ATOM 1679 C C . GLU A 1 208 ? 30.914 32.217 16.112 1.00 87.75 208 GLU A C 1
ATOM 1681 O O . GLU A 1 208 ? 30.454 31.773 17.167 1.00 87.75 208 GLU A O 1
ATOM 1686 N N . VAL A 1 209 ? 31.223 31.406 15.099 1.00 86.56 209 VAL A N 1
ATOM 1687 C CA . VAL A 1 209 ? 31.102 29.948 15.233 1.00 86.56 209 VAL A CA 1
ATOM 1688 C C . VAL A 1 209 ? 32.103 29.434 16.271 1.00 86.56 209 VAL A C 1
ATOM 1690 O O . VAL A 1 209 ? 31.697 28.754 17.215 1.00 86.56 209 VAL A O 1
ATOM 1693 N N . LEU A 1 210 ? 33.375 29.825 16.153 1.00 83.88 210 LEU A N 1
ATOM 1694 C CA . LEU A 1 210 ? 34.461 29.336 17.010 1.00 83.88 210 LEU A CA 1
ATOM 1695 C C . LEU A 1 210 ? 34.379 29.836 18.462 1.00 83.88 210 LEU A C 1
ATOM 1697 O O . LEU A 1 210 ? 34.907 29.167 19.342 1.00 83.88 210 LEU A O 1
ATOM 1701 N N . SER A 1 211 ? 33.749 30.991 18.718 1.00 78.12 211 SER A N 1
ATOM 1702 C CA . SER A 1 211 ? 33.681 31.593 20.065 1.00 78.12 211 SER A CA 1
ATOM 1703 C C . SER A 1 211 ? 32.304 31.556 20.735 1.00 78.12 211 SER A C 1
ATOM 1705 O O . SER A 1 211 ? 32.231 31.672 21.955 1.00 78.12 211 SER A O 1
ATOM 1707 N N . ARG A 1 212 ? 31.202 31.438 19.974 1.00 76.56 212 ARG A N 1
ATOM 1708 C CA . ARG A 1 212 ? 29.824 31.478 20.516 1.00 76.56 212 ARG A CA 1
ATOM 1709 C C . ARG A 1 212 ? 29.009 30.221 20.241 1.00 76.56 212 ARG A C 1
ATOM 1711 O O . ARG A 1 212 ? 27.957 30.048 20.851 1.00 76.56 212 ARG A O 1
ATOM 1718 N N . THR A 1 213 ? 29.429 29.385 19.291 1.00 81.25 213 THR A N 1
ATOM 1719 C CA . THR A 1 213 ? 28.682 28.172 18.915 1.00 81.25 213 THR A CA 1
ATOM 1720 C C . THR A 1 213 ? 29.396 26.901 19.371 1.00 81.25 213 THR A C 1
ATOM 1722 O O . THR A 1 213 ? 28.721 25.958 19.782 1.00 81.25 213 THR A O 1
ATOM 1725 N N . TYR A 1 214 ? 30.730 26.889 19.344 1.00 87.31 214 TYR A N 1
ATOM 1726 C CA . TYR A 1 214 ? 31.565 25.782 19.812 1.00 87.31 214 TYR A CA 1
ATOM 1727 C C . TYR A 1 214 ? 32.360 26.152 21.061 1.00 87.31 214 TYR A C 1
ATOM 1729 O O . TYR A 1 214 ? 32.803 27.287 21.206 1.00 87.31 214 TYR A O 1
ATOM 1737 N N . ASP A 1 215 ? 32.576 25.157 21.922 1.00 86.94 215 ASP A N 1
ATOM 1738 C CA . ASP A 1 215 ? 33.577 25.205 22.988 1.00 86.94 215 ASP A CA 1
ATOM 1739 C C . ASP A 1 215 ? 34.753 24.302 22.599 1.00 86.94 215 ASP A C 1
ATOM 1741 O O . ASP A 1 215 ? 34.790 23.103 22.888 1.00 86.94 215 ASP A O 1
ATOM 1745 N N . LEU A 1 216 ? 35.696 24.892 21.863 1.00 83.19 216 LEU A N 1
ATOM 1746 C CA . LEU A 1 216 ? 36.866 24.182 21.351 1.00 83.19 216 LEU A CA 1
ATOM 1747 C C . LEU A 1 216 ? 37.843 23.802 22.457 1.00 83.19 216 LEU A C 1
ATOM 1749 O O . LEU A 1 216 ? 38.561 22.822 22.302 1.00 83.19 216 LEU A O 1
ATOM 1753 N N . GLN A 1 217 ? 37.880 24.562 23.554 1.00 83.06 217 GLN A N 1
ATOM 1754 C CA . GLN A 1 217 ? 38.787 24.286 24.659 1.00 83.06 217 GLN A CA 1
ATOM 1755 C C . GLN A 1 217 ? 38.353 23.014 25.386 1.00 83.06 217 GLN A C 1
ATOM 1757 O O . GLN A 1 217 ? 39.167 22.114 25.564 1.00 83.06 217 GLN A O 1
ATOM 1762 N N . SER A 1 218 ? 37.066 22.888 25.713 1.00 83.75 218 SER A N 1
ATOM 1763 C CA . SER A 1 218 ? 36.541 21.672 26.342 1.00 83.75 218 SER A CA 1
ATOM 1764 C C . SER A 1 218 ? 36.617 20.455 25.415 1.00 83.75 218 SER A C 1
ATOM 1766 O O . SER A 1 218 ? 36.953 19.363 25.868 1.00 83.75 218 SER A O 1
ATOM 1768 N N . ALA A 1 219 ? 36.359 20.624 24.111 1.00 85.19 219 ALA A N 1
ATOM 1769 C CA . ALA A 1 219 ? 36.524 19.540 23.137 1.00 85.19 219 ALA A CA 1
ATOM 1770 C C . ALA A 1 219 ? 37.993 19.109 22.986 1.00 85.19 219 ALA A C 1
ATOM 1772 O O . ALA A 1 219 ? 38.274 17.916 22.893 1.00 85.19 219 ALA A O 1
ATOM 1773 N N . ARG A 1 220 ? 38.932 20.064 23.021 1.00 84.44 220 ARG A N 1
ATOM 1774 C CA . ARG A 1 220 ? 40.374 19.794 23.029 1.00 84.44 220 ARG A CA 1
ATOM 1775 C C . ARG A 1 220 ? 40.777 18.994 24.260 1.00 84.44 220 ARG A C 1
ATOM 1777 O O . ARG A 1 220 ? 41.354 17.926 24.110 1.00 84.44 220 ARG A O 1
ATOM 1784 N N . SER A 1 221 ? 40.407 19.466 25.451 1.00 82.69 221 SER A N 1
ATOM 1785 C CA . SER A 1 221 ? 40.709 18.774 26.707 1.00 82.69 221 SER A CA 1
ATOM 1786 C C . SER A 1 221 ? 40.094 17.374 26.767 1.00 82.69 221 SER A C 1
ATOM 1788 O O . SER A 1 221 ? 40.683 16.478 27.361 1.00 82.69 221 SER A O 1
ATOM 1790 N N . PHE A 1 222 ? 38.938 17.157 26.133 1.00 83.75 222 PHE A N 1
ATOM 1791 C CA . PHE A 1 222 ? 38.336 15.830 26.010 1.00 83.75 222 PHE A CA 1
ATOM 1792 C C . PHE A 1 222 ? 39.191 14.881 25.155 1.00 83.75 222 PHE A C 1
ATOM 1794 O O . PHE A 1 222 ? 39.468 13.762 25.576 1.00 83.75 222 PHE A O 1
ATOM 1801 N N . ILE A 1 223 ? 39.632 15.328 23.975 1.00 84.25 223 ILE A N 1
ATOM 1802 C CA . ILE A 1 223 ? 40.463 14.526 23.061 1.00 84.25 223 ILE A CA 1
ATOM 1803 C C . ILE A 1 223 ? 41.841 14.263 23.671 1.00 84.25 223 ILE A C 1
ATOM 1805 O O . ILE A 1 223 ? 42.296 13.124 23.671 1.00 84.25 223 ILE A O 1
ATOM 1809 N N . GLU A 1 224 ? 42.473 15.291 24.244 1.00 84.12 224 GLU A N 1
ATOM 1810 C CA . GLU A 1 224 ? 43.739 15.163 24.978 1.00 84.12 224 GLU A CA 1
ATOM 1811 C C . GLU A 1 224 ? 43.587 14.189 26.151 1.00 84.12 224 GLU A C 1
ATOM 1813 O O . GLU A 1 224 ? 44.430 13.319 26.332 1.00 84.12 224 GLU A O 1
ATOM 1818 N N . GLY A 1 225 ? 42.473 14.254 26.887 1.00 82.56 225 GLY A N 1
ATOM 1819 C CA . GLY A 1 225 ? 42.196 13.341 27.991 1.00 82.56 225 GLY A CA 1
ATOM 1820 C C . GLY A 1 225 ? 41.978 11.884 27.571 1.00 82.56 225 GLY A C 1
ATOM 1821 O O . GLY A 1 225 ? 42.352 10.982 28.315 1.00 82.56 225 GLY A O 1
ATOM 1822 N N . VAL A 1 226 ? 41.410 11.635 26.387 1.00 83.69 226 VAL A N 1
ATOM 1823 C CA . VAL A 1 226 ? 41.324 10.287 25.794 1.00 83.69 226 VAL A CA 1
ATOM 1824 C C . VAL A 1 226 ? 42.704 9.805 25.334 1.00 83.69 226 VAL A C 1
ATOM 1826 O O . VAL A 1 226 ? 43.056 8.656 25.577 1.00 83.69 226 VAL A O 1
ATOM 1829 N N . ARG A 1 227 ? 43.489 10.678 24.693 1.00 83.62 227 ARG A N 1
ATOM 1830 C CA . ARG A 1 227 ? 44.815 10.361 24.140 1.00 83.62 227 ARG A CA 1
ATOM 1831 C C . ARG A 1 227 ? 45.867 10.086 25.210 1.00 83.62 227 ARG A C 1
ATOM 1833 O O . ARG A 1 227 ? 46.654 9.162 25.062 1.00 83.62 227 ARG A O 1
ATOM 1840 N N . GLU A 1 228 ? 45.893 10.889 26.266 1.00 82.12 228 GLU A N 1
ATOM 1841 C CA . GLU A 1 228 ? 46.845 10.759 27.377 1.00 82.12 228 GLU A CA 1
ATOM 1842 C C . GLU A 1 228 ? 46.359 9.782 28.461 1.00 82.12 228 GLU A C 1
ATOM 1844 O O . GLU A 1 228 ? 46.938 9.727 29.543 1.00 82.12 228 GLU A O 1
ATOM 1849 N N . GLU A 1 229 ? 45.280 9.034 28.193 1.00 78.50 229 GLU A N 1
ATOM 1850 C CA . GLU A 1 229 ? 44.653 8.085 29.128 1.00 78.50 229 GLU A CA 1
ATOM 1851 C C . GLU A 1 229 ? 44.255 8.718 30.483 1.00 78.50 229 GLU A C 1
ATOM 1853 O O . GLU A 1 229 ? 44.118 8.042 31.502 1.00 78.50 229 GLU A O 1
ATOM 1858 N N . LEU A 1 230 ? 44.020 10.037 30.504 1.00 79.56 230 LEU A N 1
ATOM 1859 C CA . LEU A 1 230 ? 43.568 10.787 31.684 1.00 79.56 230 LEU A CA 1
ATOM 1860 C C . LEU A 1 230 ? 42.073 10.572 31.978 1.00 79.56 230 LEU A C 1
ATOM 1862 O O . LEU A 1 230 ? 41.601 10.891 33.073 1.00 79.56 230 LEU A O 1
ATOM 1866 N N . LEU A 1 231 ? 41.318 10.062 31.001 1.00 83.56 231 LEU A N 1
ATOM 1867 C CA . LEU A 1 231 ? 39.912 9.686 31.121 1.00 83.56 231 LEU A CA 1
ATOM 1868 C C . LEU A 1 231 ? 39.763 8.161 31.087 1.00 83.56 231 LEU A C 1
ATOM 1870 O O . LEU A 1 231 ? 40.221 7.501 30.160 1.00 83.56 231 LEU A O 1
ATOM 1874 N N . GLU A 1 232 ? 39.045 7.601 32.062 1.00 84.06 232 GLU A N 1
ATOM 1875 C CA . GLU A 1 232 ? 38.680 6.181 32.064 1.00 84.06 232 GLU A CA 1
ATOM 1876 C C . GLU A 1 232 ? 37.665 5.915 30.941 1.00 84.06 232 GLU A C 1
ATOM 1878 O O . GLU A 1 232 ? 36.555 6.453 30.962 1.00 84.06 232 GLU A O 1
ATOM 1883 N N . ILE A 1 233 ? 38.013 5.065 29.975 1.00 86.31 233 ILE A N 1
ATOM 1884 C CA . ILE A 1 233 ? 37.091 4.616 28.925 1.00 86.31 233 ILE A CA 1
ATOM 1885 C C . ILE A 1 233 ? 36.426 3.319 29.384 1.00 86.31 233 ILE A C 1
ATOM 1887 O O . ILE A 1 233 ? 37.100 2.324 29.641 1.00 86.31 233 ILE A O 1
ATOM 1891 N N . ALA A 1 234 ? 35.097 3.315 29.464 1.00 83.81 234 ALA A N 1
ATOM 1892 C CA . ALA A 1 234 ? 34.324 2.131 29.817 1.00 83.81 234 ALA A CA 1
ATOM 1893 C C . ALA A 1 234 ? 33.336 1.765 28.709 1.00 83.81 234 ALA A C 1
ATOM 1895 O O . ALA A 1 234 ? 32.527 2.592 28.286 1.00 83.81 234 ALA A O 1
ATOM 1896 N N . GLU A 1 235 ? 33.377 0.507 28.271 1.00 84.38 235 GLU A N 1
ATOM 1897 C CA . GLU A 1 235 ? 32.420 -0.022 27.303 1.00 84.38 235 GLU A CA 1
ATOM 1898 C C . GLU A 1 235 ? 31.110 -0.414 28.006 1.00 84.38 235 GLU A C 1
ATOM 1900 O O . GLU A 1 235 ? 31.114 -1.140 29.009 1.00 84.38 235 GLU A O 1
ATOM 1905 N N . ALA A 1 236 ? 29.990 0.113 27.510 1.00 82.69 236 ALA A N 1
ATOM 1906 C CA . ALA A 1 236 ? 28.659 -0.235 27.990 1.00 82.69 236 ALA A CA 1
ATOM 1907 C C . ALA A 1 236 ? 28.148 -1.511 27.319 1.00 82.69 236 ALA A C 1
ATOM 1909 O O . ALA A 1 236 ? 28.421 -1.764 26.149 1.00 82.69 236 ALA A O 1
ATOM 1910 N N . VAL A 1 237 ? 27.335 -2.280 28.044 1.00 76.50 237 VAL A N 1
ATOM 1911 C CA . VAL A 1 237 ? 26.594 -3.411 27.475 1.00 76.50 237 VAL A CA 1
ATOM 1912 C C . VAL A 1 237 ? 25.383 -2.853 26.712 1.00 76.50 237 VAL A C 1
ATOM 1914 O O . VAL A 1 237 ? 24.522 -2.242 27.350 1.00 76.50 237 VAL A O 1
ATOM 1917 N N . PRO A 1 238 ? 25.288 -3.014 25.379 1.00 68.25 238 PRO A N 1
ATOM 1918 C CA . PRO A 1 238 ? 24.199 -2.433 24.600 1.00 68.25 238 PRO A CA 1
ATOM 1919 C C . PRO A 1 238 ? 22.917 -3.299 24.627 1.00 68.25 238 PRO A C 1
ATOM 1921 O O . PRO A 1 238 ? 23.008 -4.528 24.711 1.00 68.25 238 PRO A O 1
ATOM 1924 N N . PRO A 1 239 ? 21.717 -2.698 24.467 1.00 69.62 239 PRO A N 1
ATOM 1925 C CA . PRO A 1 239 ? 21.469 -1.259 24.490 1.00 69.62 239 PRO A CA 1
ATOM 1926 C C . PRO A 1 239 ? 21.408 -0.734 25.934 1.00 69.62 239 PRO A C 1
ATOM 1928 O O . PRO A 1 239 ? 20.622 -1.220 26.750 1.00 69.62 239 PRO A O 1
ATOM 1931 N N . SER A 1 240 ? 22.206 0.284 26.249 1.00 77.62 240 SER A N 1
ATOM 1932 C CA . SER A 1 240 ? 22.175 0.938 27.555 1.00 77.62 240 SER A CA 1
ATOM 1933 C C . SER A 1 240 ? 20.980 1.904 27.661 1.00 77.62 240 SER A C 1
ATOM 1935 O O . SER A 1 240 ? 20.513 2.434 26.646 1.00 77.62 240 SER A O 1
ATOM 1937 N N . PRO A 1 241 ? 20.482 2.210 28.877 1.00 80.00 241 PRO A N 1
ATOM 1938 C CA . PRO A 1 241 ? 19.435 3.220 29.058 1.00 80.00 241 PRO A CA 1
ATOM 1939 C C . PRO A 1 241 ? 19.795 4.606 28.489 1.00 80.00 241 PRO A C 1
ATOM 1941 O O . PRO A 1 241 ? 18.896 5.340 28.080 1.00 80.00 241 PRO A O 1
ATOM 1944 N N . LEU A 1 242 ? 21.091 4.945 28.408 1.00 79.44 242 LEU A N 1
ATOM 1945 C CA . LEU A 1 242 ? 21.560 6.229 27.875 1.00 79.44 242 LEU A CA 1
ATOM 1946 C C . LEU A 1 242 ? 21.232 6.397 26.391 1.00 79.44 242 LEU A C 1
ATOM 1948 O O . LEU A 1 242 ? 20.870 7.493 25.975 1.00 79.44 242 LEU A O 1
ATOM 1952 N N . LEU A 1 243 ? 21.288 5.327 25.596 1.00 77.38 243 LEU A N 1
ATOM 1953 C CA . LEU A 1 243 ? 21.079 5.404 24.148 1.00 77.38 243 LEU A CA 1
ATOM 1954 C C . LEU A 1 243 ? 19.707 5.983 23.794 1.00 77.38 243 LEU A C 1
ATOM 1956 O O . LEU A 1 243 ? 19.588 6.846 22.926 1.00 77.38 243 LEU A O 1
ATOM 1960 N N . LYS A 1 244 ? 18.673 5.545 24.514 1.00 69.88 244 LYS A N 1
ATOM 1961 C CA . LYS A 1 244 ? 17.283 5.958 24.297 1.00 69.88 244 LYS A CA 1
ATOM 1962 C C . LYS A 1 244 ? 16.994 7.366 24.816 1.00 69.88 244 LYS A C 1
ATOM 1964 O O . LYS A 1 244 ? 16.164 8.069 24.247 1.00 69.88 244 LYS A O 1
ATOM 1969 N N . GLU A 1 245 ? 17.632 7.762 25.911 1.00 70.69 245 GLU A N 1
ATOM 1970 C CA . GLU A 1 245 ? 17.378 9.054 26.555 1.00 70.69 245 GLU A CA 1
ATOM 1971 C C . GLU A 1 245 ? 18.152 10.192 25.893 1.00 70.69 245 GLU A C 1
ATOM 1973 O O . GLU A 1 245 ? 17.580 11.242 25.604 1.00 70.69 245 GLU A O 1
ATOM 1978 N N . VAL A 1 246 ? 19.427 9.951 25.589 1.00 70.75 246 VAL A N 1
ATOM 1979 C CA . VAL A 1 246 ? 20.330 10.915 24.951 1.00 70.75 246 VAL A CA 1
ATOM 1980 C C . VAL A 1 246 ? 19.991 11.058 23.461 1.00 70.75 246 VAL A C 1
ATOM 1982 O O . VAL A 1 246 ? 20.020 12.161 22.911 1.00 70.75 246 VAL A O 1
ATOM 1985 N N . PHE A 1 247 ? 19.573 9.966 22.807 1.00 71.88 247 PHE A N 1
ATOM 1986 C CA . PHE A 1 247 ? 19.200 9.948 21.392 1.00 71.88 247 PHE A CA 1
ATOM 1987 C C . PHE A 1 247 ? 17.781 9.394 21.199 1.00 71.88 247 PHE A C 1
ATOM 1989 O O . PHE A 1 247 ? 17.581 8.299 20.687 1.00 71.88 247 PHE A O 1
ATOM 1996 N N . SER A 1 248 ? 16.773 10.202 21.550 1.00 50.81 248 SER A N 1
ATOM 1997 C CA . SER A 1 248 ? 15.329 9.860 21.525 1.00 50.81 248 SER A CA 1
ATOM 1998 C C . SER A 1 248 ? 14.747 9.304 20.208 1.00 50.81 248 SER A C 1
ATOM 2000 O O . SER A 1 248 ? 13.617 8.813 20.191 1.00 50.81 248 SER A O 1
ATOM 2002 N N . PHE A 1 249 ? 15.500 9.355 19.106 1.00 50.41 249 PHE A N 1
ATOM 2003 C CA . PHE A 1 249 ? 15.136 8.796 17.797 1.00 50.41 249 PHE A CA 1
ATOM 2004 C C . PHE A 1 249 ? 15.636 7.352 17.596 1.00 50.41 249 PHE A C 1
ATOM 2006 O O . PHE A 1 249 ? 15.218 6.692 16.645 1.00 50.41 249 PHE A O 1
ATOM 2013 N N . VAL A 1 250 ? 16.513 6.858 18.479 1.00 44.41 250 VAL A N 1
ATOM 2014 C CA . VAL A 1 250 ? 17.016 5.480 18.496 1.00 44.41 250 VAL A CA 1
ATOM 2015 C C . VAL A 1 250 ? 16.089 4.650 19.387 1.00 44.41 250 VAL A C 1
ATOM 2017 O O . VAL A 1 250 ? 16.195 4.612 20.609 1.00 44.41 250 VAL A O 1
ATOM 2020 N N . THR A 1 251 ? 15.109 4.004 18.765 1.00 39.22 251 THR A N 1
ATOM 2021 C CA . THR A 1 251 ? 14.241 3.015 19.421 1.00 39.22 251 THR A CA 1
ATOM 2022 C C . THR A 1 251 ? 15.006 1.715 19.728 1.00 39.22 251 THR A C 1
ATOM 2024 O O . THR A 1 251 ? 15.958 1.377 19.023 1.00 39.22 251 THR A O 1
ATOM 2027 N N . GLU A 1 252 ? 14.570 0.938 20.730 1.00 36.75 252 GLU A N 1
ATOM 2028 C CA . GLU A 1 252 ? 15.068 -0.438 20.952 1.00 36.75 252 GLU A CA 1
ATOM 2029 C C . GLU A 1 252 ? 14.925 -1.295 19.683 1.00 36.75 252 GLU A C 1
ATOM 2031 O O . GLU A 1 252 ? 15.785 -2.121 19.401 1.00 36.75 252 GLU A O 1
ATOM 2036 N N . GLU A 1 253 ? 13.891 -1.049 18.868 1.00 33.38 253 GLU A N 1
ATOM 2037 C CA . GLU A 1 253 ? 13.736 -1.686 17.558 1.00 33.38 253 GLU A CA 1
ATOM 2038 C C . GLU A 1 253 ? 14.869 -1.312 16.594 1.00 33.38 253 GLU A C 1
ATOM 2040 O O . GLU A 1 253 ? 15.368 -2.205 15.934 1.00 33.38 253 GLU A O 1
ATOM 2045 N N . THR A 1 254 ? 15.355 -0.066 16.551 1.00 34.53 254 THR A N 1
ATOM 2046 C CA . THR A 1 254 ? 16.515 0.324 15.716 1.00 34.53 254 THR A CA 1
ATOM 2047 C C . THR A 1 254 ? 17.851 -0.214 16.233 1.00 34.53 254 THR A C 1
ATOM 2049 O O . THR A 1 254 ? 18.669 -0.644 15.428 1.00 34.53 254 THR A O 1
ATOM 2052 N N . ALA A 1 255 ? 18.070 -0.261 17.552 1.00 30.23 255 ALA A N 1
ATOM 2053 C CA . ALA A 1 255 ? 19.291 -0.844 18.120 1.00 30.23 255 ALA A CA 1
ATOM 2054 C C . ALA A 1 255 ? 19.353 -2.369 17.897 1.00 30.23 255 ALA A C 1
ATOM 2056 O O . ALA A 1 255 ? 20.411 -2.917 17.600 1.00 30.23 255 ALA A O 1
ATOM 2057 N N . VAL A 1 256 ? 18.205 -3.055 17.970 1.00 30.84 256 VAL A N 1
ATOM 2058 C CA . VAL A 1 256 ? 18.085 -4.501 17.711 1.00 30.84 256 VAL A CA 1
ATOM 2059 C C . VAL A 1 256 ? 18.030 -4.817 16.205 1.00 30.84 256 VAL A C 1
ATOM 2061 O O . VAL A 1 256 ? 18.577 -5.837 15.780 1.00 30.84 256 VAL A O 1
ATOM 2064 N N . GLU A 1 257 ? 17.441 -3.945 15.377 1.00 31.92 257 GLU A N 1
ATOM 2065 C CA . GLU A 1 257 ? 17.452 -4.056 13.907 1.00 31.92 257 GLU A CA 1
ATOM 2066 C C . GLU A 1 257 ? 18.845 -3.830 13.305 1.00 31.92 257 GLU A C 1
ATOM 2068 O O . GLU A 1 257 ? 19.120 -4.396 12.252 1.00 31.92 257 GLU A O 1
ATOM 2073 N N . GLU A 1 258 ? 19.738 -3.070 13.952 1.00 33.16 258 GLU A N 1
ATOM 2074 C CA . GLU A 1 258 ? 21.139 -2.959 13.514 1.00 33.16 258 GLU A CA 1
ATOM 2075 C C . GLU A 1 258 ? 21.994 -4.171 13.937 1.00 33.16 258 GLU A C 1
ATOM 2077 O O . GLU A 1 258 ? 22.992 -4.464 13.280 1.00 33.16 258 GLU A O 1
ATOM 2082 N N . ILE A 1 259 ? 21.606 -4.906 14.990 1.00 31.33 259 ILE A N 1
ATOM 2083 C CA . ILE A 1 259 ? 22.282 -6.135 15.463 1.00 31.33 259 ILE A CA 1
ATOM 2084 C C . ILE A 1 259 ? 21.843 -7.373 14.659 1.00 31.33 259 ILE A C 1
ATOM 2086 O O . ILE A 1 259 ? 22.578 -8.357 14.570 1.00 31.33 259 ILE A O 1
ATOM 2090 N N . THR A 1 260 ? 20.672 -7.336 14.020 1.00 23.86 260 THR A N 1
ATOM 2091 C CA . THR A 1 260 ? 20.230 -8.404 13.114 1.00 23.86 260 THR A CA 1
ATOM 2092 C C . THR A 1 260 ? 20.569 -8.042 11.667 1.00 23.86 260 THR A C 1
ATOM 2094 O O . THR A 1 260 ? 20.127 -6.998 11.194 1.00 23.86 260 THR A O 1
ATOM 2097 N N . PRO A 1 261 ? 21.305 -8.883 10.912 1.00 26.00 261 PRO A N 1
ATOM 2098 C CA . PRO A 1 261 ? 21.630 -8.605 9.519 1.00 26.00 261 PRO A CA 1
ATOM 2099 C C . PRO A 1 261 ? 20.368 -8.758 8.662 1.00 26.00 261 PRO A C 1
ATOM 2101 O O . PRO A 1 261 ? 20.141 -9.767 7.999 1.00 26.00 261 PRO A O 1
ATOM 2104 N N . ARG A 1 262 ? 19.499 -7.744 8.670 1.00 22.08 262 ARG A N 1
ATOM 2105 C CA . ARG A 1 262 ? 18.419 -7.619 7.698 1.00 22.08 262 ARG A CA 1
ATOM 2106 C C . ARG A 1 262 ? 19.008 -7.020 6.436 1.00 22.08 262 ARG A C 1
ATOM 2108 O O . ARG A 1 262 ? 19.074 -5.806 6.260 1.00 22.08 262 ARG A O 1
ATOM 2115 N N . VAL A 1 263 ? 19.367 -7.912 5.518 1.00 26.42 263 VAL A N 1
ATOM 2116 C CA . VAL A 1 263 ? 19.499 -7.626 4.088 1.00 26.42 263 VAL A CA 1
ATOM 2117 C C . VAL A 1 263 ? 18.131 -7.165 3.564 1.00 26.42 263 VAL A C 1
ATOM 2119 O O . VAL A 1 263 ? 17.395 -7.896 2.909 1.00 26.42 263 VAL A O 1
ATOM 2122 N N . LYS A 1 264 ? 17.754 -5.916 3.847 1.00 23.06 264 LYS A N 1
ATOM 2123 C CA . LYS A 1 264 ? 16.840 -5.177 2.984 1.00 23.06 264 LYS A CA 1
ATOM 2124 C C . LYS A 1 264 ? 17.704 -4.579 1.890 1.00 23.06 264 LYS A C 1
ATOM 2126 O O . LYS A 1 264 ? 18.341 -3.548 2.087 1.00 23.06 264 LYS A O 1
ATOM 2131 N N . ARG A 1 265 ? 17.692 -5.222 0.719 1.00 25.12 265 ARG A N 1
ATOM 2132 C CA . ARG A 1 265 ? 18.002 -4.552 -0.547 1.00 25.12 265 ARG A CA 1
ATOM 2133 C C . ARG A 1 265 ? 17.058 -3.350 -0.669 1.00 25.12 265 ARG A C 1
ATOM 2135 O O . ARG A 1 265 ? 15.948 -3.485 -1.178 1.00 25.12 265 ARG A O 1
ATOM 2142 N N . ARG A 1 266 ? 17.470 -2.186 -0.162 1.00 22.61 266 ARG A N 1
ATOM 2143 C CA . ARG A 1 266 ? 16.991 -0.910 -0.689 1.00 22.61 266 ARG A CA 1
ATOM 2144 C C . ARG A 1 266 ? 17.549 -0.826 -2.104 1.00 22.61 266 ARG A C 1
ATOM 2146 O O . ARG A 1 266 ? 18.755 -0.948 -2.297 1.00 22.61 266 ARG A O 1
ATOM 2153 N N . GLY A 1 267 ? 16.648 -0.726 -3.077 1.00 22.98 267 GLY A N 1
ATOM 2154 C CA . GLY A 1 267 ? 17.021 -0.372 -4.439 1.00 22.98 267 GLY A CA 1
ATOM 2155 C C . GLY A 1 267 ? 17.708 1.003 -4.483 1.00 22.98 267 GLY A C 1
ATOM 2156 O O . GLY A 1 267 ? 17.675 1.727 -3.486 1.00 22.98 267 GLY A O 1
ATOM 2157 N N . PRO A 1 268 ? 18.329 1.364 -5.616 1.00 25.94 268 PRO A N 1
ATOM 2158 C CA . PRO A 1 268 ? 19.250 2.500 -5.725 1.00 25.94 268 PRO A CA 1
ATOM 2159 C C . PRO A 1 268 ? 18.621 3.897 -5.595 1.00 25.94 268 PRO A C 1
ATOM 2161 O O . PRO A 1 268 ? 19.344 4.883 -5.674 1.00 25.94 268 PRO A O 1
ATOM 2164 N N . ASP A 1 269 ? 17.317 4.018 -5.363 1.00 26.12 269 ASP A N 1
ATOM 2165 C CA . ASP A 1 269 ? 16.624 5.304 -5.389 1.00 26.12 269 ASP A CA 1
ATOM 2166 C C . ASP A 1 269 ? 16.284 5.756 -3.968 1.00 26.12 269 ASP A C 1
ATOM 2168 O O . ASP A 1 269 ? 15.225 5.450 -3.427 1.00 26.12 269 ASP A O 1
ATOM 2172 N N . THR A 1 270 ? 17.261 6.396 -3.318 1.00 26.22 270 THR A N 1
ATOM 2173 C CA . THR A 1 270 ? 17.154 7.486 -2.314 1.00 26.22 270 THR A CA 1
ATOM 2174 C C . THR A 1 270 ? 18.406 7.493 -1.433 1.00 26.22 270 THR A C 1
ATOM 2176 O O . THR A 1 270 ? 18.380 7.225 -0.230 1.00 26.22 270 THR A O 1
ATOM 2179 N N . ALA A 1 271 ? 19.544 7.814 -2.042 1.00 26.86 271 ALA A N 1
ATOM 2180 C CA . ALA A 1 271 ? 20.668 8.377 -1.313 1.00 26.86 271 ALA A CA 1
ATOM 2181 C C . ALA A 1 271 ? 20.735 9.863 -1.678 1.00 26.86 271 ALA A C 1
ATOM 2183 O O . ALA A 1 271 ? 21.311 10.241 -2.692 1.00 26.86 271 ALA A O 1
ATOM 2184 N N . GLU A 1 272 ? 20.116 10.716 -0.859 1.00 28.19 272 GLU A N 1
ATOM 2185 C CA . GLU A 1 272 ? 20.552 12.109 -0.768 1.00 28.19 272 GLU A CA 1
ATOM 2186 C C . GLU A 1 272 ? 21.983 12.086 -0.213 1.00 28.19 272 GLU A C 1
ATOM 2188 O O . GLU A 1 272 ? 22.223 11.853 0.973 1.00 28.19 272 GLU A O 1
ATOM 2193 N N . GLY A 1 273 ? 22.932 12.193 -1.134 1.00 31.80 273 GLY A N 1
ATOM 2194 C CA . GLY A 1 273 ? 24.368 12.074 -0.917 1.00 31.80 273 GLY A CA 1
ATOM 2195 C C . GLY A 1 273 ? 25.086 12.112 -2.262 1.00 31.80 273 GLY A C 1
ATOM 2196 O O . GLY A 1 273 ? 25.860 11.214 -2.573 1.00 31.80 273 GLY A O 1
ATOM 2197 N N . GLY A 1 274 ? 24.749 13.098 -3.096 1.00 30.22 274 GLY A N 1
ATOM 2198 C CA . GLY A 1 274 ? 25.489 13.371 -4.323 1.00 30.22 274 GLY A CA 1
ATOM 2199 C C . GLY A 1 274 ? 26.836 14.008 -3.988 1.00 30.22 274 GLY A C 1
ATOM 2200 O O . GLY A 1 274 ? 26.899 14.930 -3.179 1.00 30.22 274 GLY A O 1
ATOM 2201 N N . VAL A 1 275 ? 27.906 13.506 -4.598 1.00 38.75 275 VAL A N 1
ATOM 2202 C CA . VAL A 1 275 ? 29.190 14.212 -4.692 1.00 38.75 275 VAL A CA 1
ATOM 2203 C C . VAL A 1 275 ? 28.982 15.442 -5.580 1.00 38.75 275 VAL A C 1
ATOM 2205 O O . VAL A 1 275 ? 28.318 15.342 -6.613 1.00 38.75 275 VAL A O 1
ATOM 2208 N N . ASP A 1 276 ? 29.518 16.593 -5.166 1.00 42.91 276 ASP A N 1
ATOM 2209 C CA . ASP A 1 276 ? 29.352 17.867 -5.871 1.00 42.91 276 ASP A CA 1
ATOM 2210 C C . ASP A 1 276 ? 29.849 17.773 -7.320 1.00 42.91 276 ASP A C 1
ATOM 2212 O O . ASP A 1 276 ? 31.011 17.446 -7.583 1.00 42.91 276 ASP A O 1
ATOM 2216 N N . ALA A 1 277 ? 28.970 18.103 -8.269 1.00 41.28 277 ALA A N 1
ATOM 2217 C CA . ALA A 1 277 ? 29.277 18.133 -9.700 1.00 41.28 277 ALA A CA 1
ATOM 2218 C C . ALA A 1 277 ? 30.462 19.069 -10.028 1.00 41.28 277 ALA A C 1
ATOM 2220 O O . ALA A 1 277 ? 31.179 18.841 -11.002 1.00 41.28 277 ALA A O 1
ATOM 2221 N N . ASP A 1 278 ? 30.720 20.062 -9.171 1.00 42.47 278 ASP A N 1
ATOM 2222 C CA . ASP A 1 278 ? 31.822 21.019 -9.292 1.00 42.47 278 ASP A CA 1
ATOM 2223 C C . ASP A 1 278 ? 33.209 20.401 -9.020 1.00 42.47 278 ASP A C 1
ATOM 2225 O O . ASP A 1 278 ? 34.194 20.822 -9.626 1.00 42.47 278 ASP A O 1
ATOM 2229 N N . ILE A 1 279 ? 33.310 19.354 -8.187 1.00 46.56 279 ILE A N 1
ATOM 2230 C CA . ILE A 1 279 ? 34.583 18.648 -7.921 1.00 46.56 279 ILE A CA 1
ATOM 2231 C C . ILE A 1 279 ? 34.993 17.817 -9.138 1.00 46.56 279 ILE A C 1
ATOM 2233 O O . ILE A 1 279 ? 36.152 17.825 -9.556 1.00 46.56 279 ILE A O 1
ATOM 2237 N N . VAL A 1 280 ? 34.026 17.120 -9.738 1.00 48.19 280 VAL A N 1
ATOM 2238 C CA . VAL A 1 280 ? 34.258 16.330 -10.951 1.00 48.19 280 VAL A CA 1
ATOM 2239 C C . VAL A 1 280 ? 34.593 17.254 -12.122 1.00 48.19 280 VAL A C 1
ATOM 2241 O O . VAL A 1 280 ? 35.525 16.975 -12.875 1.00 48.19 280 VAL A O 1
ATOM 2244 N N . LYS A 1 281 ? 33.911 18.399 -12.228 1.00 49.53 281 LYS A N 1
ATOM 2245 C CA . LYS A 1 281 ? 34.219 19.434 -13.218 1.00 49.53 281 LYS A CA 1
ATOM 2246 C C . LYS A 1 281 ? 35.625 20.020 -13.035 1.00 49.53 281 LYS A C 1
ATOM 2248 O O . LYS A 1 281 ? 36.356 20.124 -14.013 1.00 49.53 281 LYS A O 1
ATOM 2253 N N . GLY A 1 282 ? 36.053 20.298 -11.802 1.00 51.88 282 GLY A N 1
ATOM 2254 C CA . GLY A 1 282 ? 37.406 20.784 -11.505 1.00 51.88 282 GLY A CA 1
ATOM 2255 C C . GLY A 1 282 ? 38.519 19.773 -11.819 1.00 51.88 282 GLY A C 1
ATOM 2256 O O . GLY A 1 282 ? 39.559 20.148 -12.359 1.00 51.88 282 GLY A O 1
ATOM 2257 N N . LEU A 1 283 ? 38.299 18.481 -11.548 1.00 50.09 283 LEU A N 1
ATOM 2258 C CA . LEU A 1 283 ? 39.227 17.404 -11.932 1.00 50.09 283 LEU A CA 1
ATOM 2259 C C . LEU A 1 283 ? 39.357 17.279 -13.456 1.00 50.09 283 LEU A C 1
ATOM 2261 O O . LEU A 1 283 ? 40.462 17.136 -13.978 1.00 50.09 283 LEU A O 1
ATOM 2265 N N . LEU A 1 284 ? 38.236 17.387 -14.168 1.00 51.84 284 LEU A N 1
ATOM 2266 C CA . LEU A 1 284 ? 38.180 17.340 -15.627 1.00 51.84 284 LEU A CA 1
ATOM 2267 C C . LEU A 1 284 ? 38.813 18.581 -16.286 1.00 51.84 284 LEU A C 1
ATOM 2269 O O . LEU A 1 284 ? 39.546 18.449 -17.268 1.00 51.84 284 LEU A O 1
ATOM 2273 N N . GLU A 1 285 ? 38.600 19.775 -15.728 1.00 55.88 285 GLU A N 1
ATOM 2274 C CA . GLU A 1 285 ? 39.240 21.022 -16.168 1.00 55.88 285 GLU A CA 1
ATOM 2275 C C . GLU A 1 285 ? 40.756 21.008 -15.908 1.00 55.88 285 GLU A C 1
ATOM 2277 O O . GLU A 1 285 ? 41.531 21.441 -16.764 1.00 55.88 285 GLU A O 1
ATOM 2282 N N . SER A 1 286 ? 41.196 20.454 -14.772 1.00 53.06 286 SER A N 1
ATOM 2283 C CA . SER A 1 286 ? 42.616 20.260 -14.441 1.00 53.06 286 SER A CA 1
ATOM 2284 C C . SER A 1 286 ? 43.299 19.282 -15.405 1.00 53.06 286 SER A C 1
ATOM 2286 O O . SER A 1 286 ? 44.355 19.589 -15.961 1.00 53.06 286 SER A O 1
ATOM 2288 N N . PHE A 1 287 ? 42.647 18.154 -15.705 1.00 51.41 287 PHE A N 1
ATOM 2289 C CA . PHE A 1 287 ? 43.116 17.183 -16.696 1.00 51.41 287 PHE A CA 1
ATOM 2290 C C . PHE A 1 287 ? 43.270 17.809 -18.086 1.00 51.41 287 PHE A C 1
ATOM 2292 O O . PHE A 1 287 ? 44.318 17.681 -18.718 1.00 51.41 287 PHE A O 1
ATOM 2299 N N . LEU A 1 288 ? 42.260 18.557 -18.545 1.00 52.66 288 LEU A N 1
ATOM 2300 C CA . LEU A 1 288 ? 42.310 19.300 -19.808 1.00 52.66 288 LEU A CA 1
ATOM 2301 C C . LEU A 1 288 ? 43.445 20.326 -19.835 1.00 52.66 288 LEU A C 1
ATOM 2303 O O . LEU A 1 288 ? 44.086 20.498 -20.872 1.00 52.66 288 LEU A O 1
ATOM 2307 N N . LYS A 1 289 ? 43.697 21.009 -18.714 1.00 57.41 289 LYS A N 1
ATOM 2308 C CA . LYS A 1 289 ? 44.756 22.014 -18.594 1.00 57.41 289 LYS A CA 1
ATOM 2309 C C . LYS A 1 289 ? 46.146 21.384 -18.700 1.00 57.41 289 LYS A C 1
ATOM 2311 O O . LYS A 1 289 ? 46.955 21.911 -19.455 1.00 57.41 289 LYS A O 1
ATOM 2316 N N . SER A 1 290 ? 46.383 20.237 -18.056 1.00 50.72 290 SER A N 1
ATOM 2317 C CA . SER A 1 290 ? 47.632 19.463 -18.177 1.00 50.72 290 SER A CA 1
ATOM 2318 C C . SER A 1 290 ? 47.838 18.880 -19.584 1.00 50.72 290 SER A C 1
ATOM 2320 O O . SER A 1 290 ? 48.921 18.986 -20.153 1.00 50.72 290 SER A O 1
ATOM 2322 N N . VAL A 1 291 ? 46.783 18.361 -20.226 1.00 50.22 291 VAL A N 1
ATOM 2323 C CA . VAL A 1 291 ? 46.860 17.861 -21.617 1.00 50.22 291 VAL A CA 1
ATOM 2324 C C . VAL A 1 291 ? 47.165 18.986 -22.622 1.00 50.22 291 VAL A C 1
ATOM 2326 O O . VAL A 1 291 ? 47.898 18.767 -23.598 1.00 50.22 291 VAL A O 1
ATOM 2329 N N . LYS A 1 292 ? 46.611 20.187 -22.392 1.00 51.50 292 LYS A N 1
ATOM 2330 C CA . LYS A 1 292 ? 46.852 21.396 -23.199 1.00 51.50 292 LYS A CA 1
ATOM 2331 C C . LYS A 1 292 ? 48.224 22.037 -22.901 1.00 51.50 292 LYS A C 1
ATOM 2333 O O . LYS A 1 292 ? 48.793 22.614 -23.823 1.00 51.50 292 LYS A O 1
ATOM 2338 N N . SER A 1 293 ? 48.775 21.909 -21.684 1.00 50.19 293 SER A N 1
ATOM 2339 C CA . SER A 1 293 ? 50.115 22.414 -21.311 1.00 50.19 293 SER A CA 1
ATOM 2340 C C . SER A 1 293 ? 51.270 21.474 -21.672 1.00 50.19 293 SER A C 1
ATOM 2342 O O . SER A 1 293 ? 52.405 21.932 -21.762 1.00 50.19 293 SER A O 1
ATOM 2344 N N . GLY A 1 294 ? 50.995 20.190 -21.930 1.00 42.56 294 GLY A N 1
ATOM 2345 C CA . GLY A 1 294 ? 52.013 19.191 -22.281 1.00 42.56 294 GLY A CA 1
ATOM 2346 C C . GLY A 1 294 ? 52.622 18.454 -21.084 1.00 42.56 294 GLY A C 1
ATOM 2347 O O . GLY A 1 294 ? 53.484 17.603 -21.290 1.00 42.56 294 GLY A O 1
ATOM 2348 N N . ASP A 1 295 ? 52.149 18.729 -19.867 1.00 42.34 295 ASP A N 1
ATOM 2349 C CA . ASP A 1 295 ? 52.530 18.001 -18.655 1.00 42.34 295 ASP A CA 1
ATOM 2350 C C . ASP A 1 295 ? 51.779 16.664 -18.567 1.00 42.34 295 ASP A C 1
ATOM 2352 O O . ASP A 1 295 ? 50.600 16.625 -18.924 1.00 42.34 295 ASP A O 1
ATOM 2356 N N . PRO A 1 296 ? 52.399 15.572 -18.076 1.00 40.84 296 PRO A N 1
ATOM 2357 C CA . PRO A 1 296 ? 51.744 14.271 -17.970 1.00 40.84 296 PRO A CA 1
ATOM 2358 C C . PRO A 1 296 ? 50.644 14.316 -16.894 1.00 40.84 296 PRO A C 1
ATOM 2360 O O . PRO A 1 296 ? 50.961 14.418 -15.706 1.00 40.84 296 PRO A O 1
ATOM 2363 N N . PRO A 1 297 ? 49.347 14.258 -17.260 1.00 43.72 297 PRO A N 1
ATOM 2364 C CA . PRO A 1 297 ? 48.281 14.276 -16.267 1.00 43.72 297 PRO A CA 1
ATOM 2365 C C . PRO A 1 297 ? 48.256 12.974 -15.458 1.00 43.72 297 PRO A C 1
ATOM 2367 O O . PRO A 1 297 ? 48.709 11.926 -15.915 1.00 43.72 297 PRO A O 1
ATOM 2370 N N . ALA A 1 298 ? 47.693 13.020 -14.253 1.00 42.59 298 ALA A N 1
ATOM 2371 C CA . ALA A 1 298 ? 47.424 11.814 -13.477 1.00 42.59 298 ALA A CA 1
ATOM 2372 C C . ALA A 1 298 ? 46.205 11.056 -14.053 1.00 42.59 298 ALA A C 1
ATOM 2374 O O . ALA A 1 298 ? 45.264 11.702 -14.526 1.00 42.59 298 ALA A O 1
ATOM 2375 N N . PRO A 1 299 ? 46.183 9.710 -14.005 1.00 40.97 299 PRO A N 1
ATOM 2376 C CA . PRO A 1 299 ? 44.993 8.920 -14.321 1.00 40.97 299 PRO A CA 1
ATOM 2377 C C . PRO A 1 299 ? 43.799 9.328 -13.455 1.00 40.97 299 PRO A C 1
ATOM 2379 O O . PRO A 1 299 ? 43.948 9.518 -12.247 1.00 40.97 299 PRO A O 1
ATOM 2382 N N . ILE A 1 300 ? 42.608 9.411 -14.046 1.00 46.06 300 ILE A N 1
ATOM 2383 C CA . ILE A 1 300 ? 41.385 9.783 -13.322 1.00 46.06 300 ILE A CA 1
ATOM 2384 C C . ILE A 1 300 ? 40.462 8.581 -13.234 1.00 46.06 300 ILE A C 1
ATOM 2386 O O . ILE A 1 300 ? 39.982 8.115 -14.256 1.00 46.06 300 ILE A O 1
ATOM 2390 N N . ASN A 1 301 ? 40.164 8.107 -12.026 1.00 42.91 301 ASN A N 1
ATOM 2391 C CA . ASN A 1 301 ? 39.206 7.027 -11.804 1.00 42.91 301 ASN A CA 1
ATOM 2392 C C . ASN A 1 301 ? 37.852 7.596 -11.353 1.00 42.91 301 ASN A C 1
ATOM 2394 O O . ASN A 1 301 ? 37.763 8.205 -10.289 1.00 42.91 301 ASN A O 1
ATOM 2398 N N . LEU A 1 302 ? 36.811 7.430 -12.169 1.00 48.91 302 LEU A N 1
ATOM 2399 C CA . LEU A 1 302 ? 35.564 8.197 -12.097 1.00 48.91 302 LEU A CA 1
ATOM 2400 C C . LEU A 1 302 ? 34.365 7.270 -11.806 1.00 48.91 302 LEU A C 1
ATOM 2402 O O . LEU A 1 302 ? 33.873 6.616 -12.722 1.00 48.91 302 LEU A O 1
ATOM 2406 N N . PRO A 1 303 ? 33.889 7.147 -10.554 1.00 47.47 303 PRO A N 1
ATOM 2407 C CA . PRO A 1 303 ? 32.819 6.214 -10.189 1.00 47.47 303 PRO A CA 1
ATOM 2408 C C . PRO A 1 303 ? 31.542 6.342 -11.040 1.00 47.47 303 PRO A C 1
ATOM 2410 O O . PRO A 1 303 ? 30.988 7.428 -11.187 1.00 47.47 303 PRO A O 1
ATOM 2413 N N . LEU A 1 304 ? 31.021 5.230 -11.569 1.00 46.47 304 LEU A N 1
ATOM 2414 C CA . LEU A 1 304 ? 29.816 5.177 -12.417 1.00 46.47 304 LEU A CA 1
ATOM 2415 C C . LEU A 1 304 ? 28.554 5.627 -11.661 1.00 46.47 304 LEU A C 1
ATOM 2417 O O . LEU A 1 304 ? 27.587 6.092 -12.270 1.00 46.47 304 LEU A O 1
ATOM 2421 N N . SER A 1 305 ? 28.573 5.527 -10.330 1.00 43.06 305 SER A N 1
ATOM 2422 C CA . SER A 1 305 ? 27.551 6.059 -9.423 1.00 43.06 305 SER A CA 1
ATOM 2423 C C . SER A 1 305 ? 27.430 7.588 -9.470 1.00 43.06 305 SER A C 1
ATOM 2425 O O . SER A 1 305 ? 26.368 8.110 -9.147 1.00 43.06 305 SER A O 1
ATOM 2427 N N . LEU A 1 306 ? 28.462 8.305 -9.932 1.00 45.38 306 LEU A N 1
ATOM 2428 C CA . LEU A 1 306 ? 28.454 9.765 -10.103 1.00 45.38 306 LEU A CA 1
ATOM 2429 C C . LEU A 1 306 ? 27.749 10.217 -11.388 1.00 45.38 306 LEU A C 1
ATOM 2431 O O . LEU A 1 306 ? 27.222 11.326 -11.453 1.00 45.38 306 LEU A O 1
ATOM 2435 N N . LEU A 1 307 ? 27.723 9.355 -12.408 1.00 47.66 307 LEU A N 1
ATOM 2436 C CA . LEU A 1 307 ? 27.102 9.630 -13.708 1.00 47.66 307 LEU A CA 1
ATOM 2437 C C . LEU A 1 307 ? 25.585 9.375 -13.684 1.00 47.66 307 LEU A C 1
ATOM 2439 O O . LEU A 1 307 ? 24.828 10.001 -14.425 1.00 47.66 307 LEU A O 1
ATOM 2443 N N . LYS A 1 308 ? 25.119 8.486 -12.799 1.00 40.62 308 LYS A N 1
ATOM 2444 C CA . LYS A 1 308 ? 23.700 8.150 -12.609 1.00 40.62 308 LYS A CA 1
ATOM 2445 C C . LYS A 1 308 ? 23.039 9.118 -11.622 1.00 40.62 308 LYS A C 1
ATOM 2447 O O . LYS A 1 308 ? 22.808 8.776 -10.470 1.00 40.62 308 LYS A O 1
ATOM 2452 N N . GLY A 1 309 ? 22.738 10.336 -12.069 1.00 42.53 309 GLY A N 1
ATOM 2453 C CA . GLY A 1 309 ? 21.960 11.285 -11.256 1.00 42.53 309 GLY A CA 1
ATOM 2454 C C . GLY A 1 309 ? 22.050 12.757 -11.653 1.00 42.53 309 GLY A C 1
ATOM 2455 O O . GLY A 1 309 ? 21.258 13.558 -11.165 1.00 42.53 309 GLY A O 1
ATOM 2456 N N . SER A 1 310 ? 22.964 13.136 -12.552 1.00 42.22 310 SER A N 1
ATOM 2457 C CA . SER A 1 310 ? 23.152 14.531 -12.964 1.00 42.22 310 SER A CA 1
ATOM 2458 C C . SER A 1 310 ? 23.251 14.664 -14.491 1.00 42.22 310 SER A C 1
ATOM 2460 O O . SER A 1 310 ? 24.301 14.485 -15.102 1.00 42.22 310 SER A O 1
ATOM 2462 N N . ALA A 1 311 ? 22.141 15.038 -15.136 1.00 41.97 311 ALA A N 1
ATOM 2463 C CA . ALA A 1 311 ? 22.077 15.237 -16.591 1.00 41.97 311 ALA A CA 1
ATOM 2464 C C . ALA A 1 311 ? 23.061 16.310 -17.123 1.00 41.97 311 ALA A C 1
ATOM 2466 O O . ALA A 1 311 ? 23.357 16.335 -18.315 1.00 41.97 311 ALA A O 1
ATOM 2467 N N . GLY A 1 312 ? 23.576 17.193 -16.254 1.00 46.88 312 GLY A N 1
ATOM 2468 C CA . GLY A 1 312 ? 24.614 18.177 -16.587 1.00 46.88 312 GLY A CA 1
ATOM 2469 C C . GLY A 1 312 ? 26.021 17.579 -16.705 1.00 46.88 312 GLY A C 1
ATOM 2470 O O . GLY A 1 312 ? 26.718 17.864 -17.673 1.00 46.88 312 GLY A O 1
ATOM 2471 N N . LEU A 1 313 ? 26.409 16.685 -15.789 1.00 48.38 313 LEU A N 1
ATOM 2472 C CA . LEU A 1 313 ? 27.754 16.096 -15.740 1.00 48.38 313 LEU A CA 1
ATOM 2473 C C . LEU A 1 313 ? 28.007 15.144 -16.916 1.00 48.38 313 LEU A C 1
ATOM 2475 O O . LEU A 1 313 ? 29.095 15.108 -17.481 1.00 48.38 313 LEU A O 1
ATOM 2479 N N . GLN A 1 314 ? 26.971 14.416 -17.335 1.00 51.94 314 GLN A N 1
ATOM 2480 C CA . GLN A 1 314 ? 27.021 13.545 -18.509 1.00 51.94 314 GLN A CA 1
ATOM 2481 C C . GLN A 1 314 ? 27.261 14.349 -19.803 1.00 51.94 314 GLN A C 1
ATOM 2483 O O . GLN A 1 314 ? 28.039 13.937 -20.660 1.00 51.94 314 GLN A O 1
ATOM 2488 N N . ARG A 1 315 ? 26.668 15.546 -19.896 1.00 50.91 315 ARG A N 1
ATOM 2489 C CA . ARG A 1 315 ? 26.833 16.490 -21.013 1.00 50.91 315 ARG A CA 1
ATOM 2490 C C . ARG A 1 315 ? 28.222 17.139 -21.039 1.00 50.91 315 ARG A C 1
ATOM 2492 O O . ARG A 1 315 ? 28.777 17.342 -22.117 1.00 50.91 315 ARG A O 1
ATOM 2499 N N . ASP A 1 316 ? 28.787 17.432 -19.868 1.00 51.78 316 ASP A N 1
ATOM 2500 C CA . ASP A 1 316 ? 30.139 17.989 -19.720 1.00 51.78 316 ASP A CA 1
ATOM 2501 C C . ASP A 1 316 ? 31.221 16.951 -20.068 1.00 51.78 316 ASP A C 1
ATOM 2503 O O . ASP A 1 316 ? 32.176 17.272 -20.774 1.00 51.78 316 ASP A O 1
ATOM 2507 N N . VAL A 1 317 ? 31.031 15.684 -19.680 1.00 52.66 317 VAL A N 1
ATOM 2508 C CA . VAL A 1 317 ? 31.894 14.561 -20.097 1.00 52.66 317 VAL A CA 1
ATOM 2509 C C . VAL A 1 317 ? 31.823 14.338 -21.617 1.00 52.66 317 VAL A C 1
ATOM 2511 O O . VAL A 1 317 ? 32.856 14.149 -22.259 1.00 52.66 317 VAL A O 1
ATOM 2514 N N . GLU A 1 318 ? 30.641 14.434 -22.234 1.00 54.69 318 GLU A N 1
ATOM 2515 C CA . GLU A 1 318 ? 30.485 14.350 -23.697 1.00 54.69 318 GLU A CA 1
ATOM 2516 C C . GLU A 1 318 ? 31.122 15.536 -24.449 1.00 54.69 318 GLU A C 1
ATOM 2518 O O . GLU A 1 318 ? 31.725 15.341 -25.511 1.00 54.69 318 GLU A O 1
ATOM 2523 N N . MET A 1 319 ? 31.035 16.762 -23.911 1.00 52.16 319 MET A N 1
ATOM 2524 C CA . MET A 1 319 ? 31.738 17.938 -24.451 1.00 52.16 319 MET A CA 1
ATOM 2525 C C . MET A 1 319 ? 33.259 17.787 -24.366 1.00 52.16 319 MET A C 1
ATOM 2527 O O . MET A 1 319 ? 33.956 18.112 -25.325 1.00 52.16 319 MET A O 1
ATOM 2531 N N . LEU A 1 320 ? 33.769 17.243 -23.261 1.00 51.44 320 LEU A N 1
ATOM 2532 C CA . LEU A 1 320 ? 35.193 17.001 -23.027 1.00 51.44 320 LEU A CA 1
ATOM 2533 C C . LEU A 1 320 ? 35.771 15.974 -24.008 1.00 51.44 320 LEU A C 1
ATOM 2535 O O . LEU A 1 320 ? 36.817 16.202 -24.618 1.00 51.44 320 LEU A O 1
ATOM 2539 N N . VAL A 1 321 ? 35.042 14.878 -24.238 1.00 52.06 321 VAL A N 1
ATOM 2540 C CA . VAL A 1 321 ? 35.379 13.874 -25.260 1.00 52.06 321 VAL A CA 1
ATOM 2541 C C . VAL A 1 321 ? 35.370 14.494 -26.664 1.00 52.06 321 VAL A C 1
ATOM 2543 O O . VAL A 1 321 ? 36.226 14.163 -27.484 1.00 52.06 321 VAL A O 1
ATOM 2546 N N . ARG A 1 322 ? 34.455 15.433 -26.953 1.00 51.03 322 ARG A N 1
ATOM 2547 C CA . ARG A 1 322 ? 34.438 16.189 -28.220 1.00 51.03 322 ARG A CA 1
ATOM 2548 C C . ARG A 1 322 ? 35.621 17.154 -28.364 1.00 51.03 322 ARG A C 1
ATOM 2550 O O . ARG A 1 322 ? 36.235 17.149 -29.429 1.00 51.03 322 ARG A O 1
ATOM 2557 N N . GLU A 1 323 ? 35.970 17.941 -27.344 1.00 51.75 323 GLU A N 1
ATOM 2558 C CA . GLU A 1 323 ? 37.113 18.876 -27.396 1.00 51.75 323 GLU A CA 1
ATOM 2559 C C . GLU A 1 323 ? 38.449 18.152 -27.621 1.00 51.75 323 GLU A C 1
ATOM 2561 O O . GLU A 1 323 ? 39.265 18.579 -28.438 1.00 51.75 323 GLU A O 1
ATOM 2566 N N . LEU A 1 324 ? 38.658 17.018 -26.950 1.00 48.25 324 LEU A N 1
ATOM 2567 C CA . LEU A 1 324 ? 39.880 16.216 -27.076 1.00 48.25 324 LEU A CA 1
ATOM 2568 C C . LEU A 1 324 ? 39.985 15.519 -28.445 1.00 48.25 324 LEU A C 1
ATOM 2570 O O . LEU A 1 324 ? 41.079 15.386 -28.998 1.00 48.25 324 LEU A O 1
ATOM 2574 N N . LYS A 1 325 ? 38.840 15.167 -29.049 1.00 45.97 325 LYS A N 1
ATOM 2575 C CA . LYS A 1 325 ? 38.748 14.632 -30.418 1.00 45.97 325 LYS A CA 1
ATOM 2576 C C . LYS A 1 325 ? 39.123 15.672 -31.484 1.00 45.97 325 LYS A C 1
ATOM 2578 O O . LYS A 1 325 ? 39.706 15.301 -32.498 1.00 45.97 325 LYS A O 1
ATOM 2583 N N . TYR A 1 326 ? 38.846 16.958 -31.244 1.00 45.19 326 TYR A N 1
ATOM 2584 C CA . TYR A 1 326 ? 39.254 18.069 -32.119 1.00 45.19 326 TYR A CA 1
ATOM 2585 C C . TYR A 1 326 ? 40.733 18.476 -31.952 1.00 45.19 326 TYR A C 1
ATOM 2587 O O . TYR A 1 326 ? 41.311 19.029 -32.883 1.00 45.19 326 TYR A O 1
ATOM 2595 N N . ALA A 1 327 ? 41.363 18.172 -30.810 1.00 45.84 327 ALA A N 1
ATOM 2596 C CA . ALA A 1 327 ? 42.771 18.481 -30.521 1.00 45.84 327 ALA A CA 1
ATOM 2597 C C . ALA A 1 327 ? 43.772 17.370 -30.919 1.00 45.84 327 ALA A C 1
ATOM 2599 O O . ALA A 1 327 ? 44.965 17.492 -30.643 1.00 45.84 327 ALA A O 1
ATOM 2600 N N . GLY A 1 328 ? 43.309 16.270 -31.529 1.00 41.94 328 GLY A N 1
ATOM 2601 C CA . GLY A 1 328 ? 44.162 15.165 -31.998 1.00 41.94 328 GLY A CA 1
ATOM 2602 C C . GLY A 1 328 ? 44.792 14.294 -30.899 1.00 41.94 328 GLY A C 1
ATOM 2603 O O . GLY A 1 328 ? 45.622 13.445 -31.207 1.00 41.94 328 GLY A O 1
ATOM 2604 N N . LYS A 1 329 ? 44.404 14.474 -29.629 1.00 47.25 329 LYS A N 1
ATOM 2605 C CA . LYS A 1 329 ? 44.905 13.717 -28.471 1.00 47.25 329 LYS A CA 1
ATOM 2606 C C . LYS A 1 329 ? 43.736 12.989 -27.797 1.00 47.25 329 LYS A C 1
ATOM 2608 O O . LYS A 1 329 ? 43.056 13.569 -26.956 1.00 47.25 329 LYS A O 1
ATOM 2613 N N . MET A 1 330 ? 43.472 11.739 -28.184 1.00 43.25 330 MET A N 1
ATOM 2614 C CA . MET A 1 330 ? 42.453 10.903 -27.529 1.00 43.25 330 MET A CA 1
ATOM 2615 C C . MET A 1 330 ? 43.016 10.270 -26.245 1.00 43.25 330 MET A C 1
ATOM 2617 O O . MET A 1 330 ? 44.000 9.545 -26.345 1.00 43.25 330 MET A O 1
ATOM 2621 N N . PRO A 1 331 ? 42.408 10.478 -25.065 1.00 49.03 331 PRO A N 1
ATOM 2622 C CA . PRO A 1 331 ? 42.592 9.576 -23.927 1.00 49.03 331 PRO A CA 1
ATOM 2623 C C . PRO A 1 331 ? 41.662 8.354 -24.044 1.00 49.03 331 PRO A C 1
ATOM 2625 O O . PRO A 1 331 ? 40.475 8.526 -24.345 1.00 49.03 331 PRO A O 1
ATOM 2628 N N . GLN A 1 332 ? 42.145 7.128 -23.786 1.00 44.38 332 GLN A N 1
ATOM 2629 C CA . GLN A 1 332 ? 41.245 5.987 -23.569 1.00 44.38 332 GLN A CA 1
ATOM 2630 C C . GLN A 1 332 ? 40.650 6.006 -22.157 1.00 44.38 332 GLN A C 1
ATOM 2632 O O . GLN A 1 332 ? 41.343 6.202 -21.157 1.00 44.38 332 GLN A O 1
ATOM 2637 N N . ALA A 1 333 ? 39.336 5.776 -22.095 1.00 45.62 333 ALA A N 1
ATOM 2638 C CA . ALA A 1 333 ? 38.581 5.592 -20.865 1.00 45.62 333 ALA A CA 1
ATOM 2639 C C . ALA A 1 333 ? 38.271 4.097 -20.677 1.00 45.62 333 ALA A C 1
ATOM 2641 O O . ALA A 1 333 ? 37.525 3.513 -21.463 1.00 45.62 333 ALA A O 1
ATOM 2642 N N . LEU A 1 334 ? 38.857 3.480 -19.652 1.00 38.00 334 LEU A N 1
ATOM 2643 C CA . LEU A 1 334 ? 38.711 2.068 -19.308 1.00 38.00 334 LEU A CA 1
ATOM 2644 C C . LEU A 1 334 ? 37.591 1.888 -18.267 1.00 38.00 334 LEU A C 1
ATOM 2646 O O . LEU A 1 334 ? 37.700 2.404 -17.154 1.00 38.00 334 LEU A O 1
ATOM 2650 N N . PRO A 1 335 ? 36.501 1.176 -18.587 1.00 35.62 335 PRO A N 1
ATOM 2651 C CA . PRO A 1 335 ? 35.414 0.944 -17.643 1.00 35.62 335 PRO A CA 1
ATOM 2652 C C . PRO A 1 335 ? 35.761 -0.184 -16.656 1.00 35.62 335 PRO A C 1
ATOM 2654 O O . PRO A 1 335 ? 35.961 -1.336 -17.042 1.00 35.62 335 PRO A O 1
ATOM 2657 N N . LEU A 1 336 ? 35.777 0.144 -15.367 1.00 39.97 336 LEU A N 1
ATOM 2658 C CA . LEU A 1 336 ? 35.892 -0.785 -14.240 1.00 39.97 336 LEU A CA 1
ATOM 2659 C C . LEU A 1 336 ? 34.497 -1.156 -13.701 1.00 39.97 336 LEU A C 1
ATOM 2661 O O . LEU A 1 336 ? 33.483 -0.666 -14.201 1.00 39.97 336 LEU A O 1
ATOM 2665 N N . GLU A 1 337 ? 34.416 -2.065 -12.717 1.00 38.34 337 GLU A N 1
ATOM 2666 C CA . GLU A 1 337 ? 33.128 -2.561 -12.193 1.00 38.34 337 GLU A CA 1
ATOM 2667 C C . GLU A 1 337 ? 32.189 -1.443 -11.727 1.00 38.34 337 GLU A C 1
ATOM 2669 O O . GLU A 1 337 ? 31.021 -1.449 -12.120 1.00 38.34 337 GLU A O 1
ATOM 2674 N N . ASP A 1 338 ? 32.735 -0.441 -11.031 1.00 36.62 338 ASP A N 1
ATOM 2675 C CA . ASP A 1 338 ? 31.979 0.669 -10.446 1.00 36.62 338 ASP A CA 1
ATOM 2676 C C . ASP A 1 338 ? 32.523 2.057 -10.837 1.00 36.62 338 ASP A C 1
ATOM 2678 O O . ASP A 1 338 ? 32.123 3.060 -10.244 1.00 36.62 338 ASP A O 1
ATOM 2682 N N . SER A 1 339 ? 33.417 2.159 -11.831 1.00 41.00 339 SER A N 1
ATOM 2683 C CA . SER A 1 339 ? 34.078 3.418 -12.217 1.00 41.00 339 SER A CA 1
ATOM 2684 C C . SER A 1 339 ? 34.607 3.447 -13.661 1.00 41.00 339 SER A C 1
ATOM 2686 O O . SER A 1 339 ? 34.613 2.438 -14.355 1.00 41.00 339 SER A O 1
ATOM 2688 N N . LEU A 1 340 ? 35.019 4.619 -14.145 1.00 40.28 340 LEU A N 1
ATOM 2689 C CA . LEU A 1 340 ? 35.573 4.883 -15.472 1.00 40.28 340 LEU A CA 1
ATOM 2690 C C . LEU A 1 340 ? 36.975 5.490 -15.311 1.00 40.28 340 LEU A C 1
ATOM 2692 O O . LEU A 1 340 ? 37.107 6.609 -14.823 1.00 40.28 340 LEU A O 1
ATOM 2696 N N . LEU A 1 341 ? 38.019 4.766 -15.704 1.00 42.44 341 LEU A N 1
ATOM 2697 C CA . LEU A 1 341 ? 39.412 5.195 -15.595 1.00 42.44 341 LEU A CA 1
ATOM 2698 C C . LEU A 1 341 ? 39.869 5.907 -16.879 1.00 42.44 341 LEU A C 1
ATOM 2700 O O . LEU A 1 341 ? 40.009 5.272 -17.914 1.00 42.44 341 LEU A O 1
ATOM 2704 N N . ILE A 1 342 ? 40.119 7.212 -16.830 1.00 46.12 342 ILE A N 1
ATOM 2705 C CA . ILE A 1 342 ? 40.581 8.041 -17.951 1.00 46.12 342 ILE A CA 1
ATOM 2706 C C . ILE A 1 342 ? 42.105 8.169 -17.878 1.00 46.12 342 ILE A C 1
ATOM 2708 O O . ILE A 1 342 ? 42.642 8.704 -16.903 1.00 46.12 342 ILE A O 1
ATOM 2712 N N . LEU A 1 343 ? 42.801 7.676 -18.905 1.00 45.38 343 LEU A N 1
ATOM 2713 C CA . LEU A 1 343 ? 44.263 7.663 -18.962 1.00 45.38 343 LEU A CA 1
ATOM 2714 C C . LEU A 1 343 ? 44.846 8.848 -19.760 1.00 45.38 343 LEU A C 1
ATOM 2716 O O . LEU A 1 343 ? 44.209 9.343 -20.689 1.00 45.38 343 LEU A O 1
ATOM 2720 N N . PRO A 1 344 ? 46.069 9.304 -19.437 1.00 44.44 344 PRO A N 1
ATOM 2721 C CA . PRO A 1 344 ? 46.785 10.330 -20.199 1.00 44.44 344 PRO A CA 1
ATOM 2722 C C . PRO A 1 344 ? 47.138 9.901 -21.635 1.00 44.44 344 PRO A C 1
ATOM 2724 O O . PRO A 1 344 ? 47.602 8.773 -21.824 1.00 44.44 344 PRO A O 1
ATOM 2727 N N . PRO A 1 345 ? 47.072 10.800 -22.637 1.00 42.38 345 PRO A N 1
ATOM 2728 C CA . PRO A 1 345 ? 47.611 10.520 -23.969 1.00 42.38 345 PRO A CA 1
ATOM 2729 C C . PRO A 1 345 ? 49.142 10.338 -23.912 1.00 42.38 345 PRO A C 1
ATOM 2731 O O . PRO A 1 345 ? 49.844 11.230 -23.440 1.00 42.38 345 PRO A O 1
ATOM 2734 N N . GLY A 1 346 ? 49.661 9.201 -24.396 1.00 43.97 346 GLY A N 1
ATOM 2735 C CA . GLY A 1 346 ? 51.103 8.884 -24.462 1.00 43.97 346 GLY A CA 1
ATOM 2736 C C . GLY A 1 346 ? 51.602 7.826 -23.463 1.00 43.97 346 GLY A C 1
ATOM 2737 O O . GLY A 1 346 ? 52.624 7.189 -23.707 1.00 43.97 346 GLY A O 1
ATOM 2738 N N . LEU A 1 347 ? 50.855 7.550 -22.388 1.00 39.19 347 LEU A N 1
ATOM 2739 C CA . LEU A 1 347 ? 51.127 6.407 -21.496 1.00 39.19 347 LEU A CA 1
ATOM 2740 C C . LEU A 1 347 ? 50.773 5.067 -22.163 1.00 39.19 347 LEU A C 1
ATOM 2742 O O . LEU A 1 347 ? 51.372 4.036 -21.860 1.00 39.19 347 LEU A O 1
ATOM 2746 N N . GLU A 1 348 ? 49.856 5.118 -23.130 1.00 41.06 348 GLU A N 1
ATOM 2747 C CA . GLU A 1 348 ? 49.492 4.003 -23.999 1.00 41.06 348 GLU A CA 1
ATOM 2748 C C . GLU A 1 348 ? 50.657 3.555 -24.881 1.00 41.06 348 GLU A C 1
ATOM 2750 O O . GLU A 1 348 ? 50.873 2.358 -24.969 1.00 41.06 348 GLU A O 1
ATOM 2755 N N . ASP A 1 349 ? 51.452 4.452 -25.476 1.00 35.69 349 ASP A N 1
ATOM 2756 C CA . ASP A 1 349 ? 52.579 4.046 -26.333 1.00 35.69 349 ASP A CA 1
ATOM 2757 C C . ASP A 1 349 ? 53.688 3.353 -25.532 1.00 35.69 349 ASP A C 1
ATOM 2759 O O . ASP A 1 349 ? 54.304 2.415 -26.024 1.00 35.69 349 ASP A O 1
ATOM 2763 N N . ILE A 1 350 ? 53.890 3.736 -24.270 1.00 33.75 350 ILE A N 1
ATOM 2764 C CA . ILE A 1 350 ? 54.905 3.146 -23.382 1.00 33.75 350 ILE A CA 1
ATOM 2765 C C . ILE A 1 350 ? 54.452 1.768 -22.868 1.00 33.75 350 ILE A C 1
ATOM 2767 O O . ILE A 1 350 ? 55.240 0.824 -22.832 1.00 33.75 350 ILE A O 1
ATOM 2771 N N . TRP A 1 351 ? 53.165 1.614 -22.541 1.00 32.28 351 TRP A N 1
ATOM 2772 C CA . TRP A 1 351 ? 52.579 0.326 -22.145 1.00 32.28 351 TRP A CA 1
ATOM 2773 C C . TRP A 1 351 ? 52.318 -0.612 -23.335 1.00 32.28 351 TRP A C 1
ATOM 2775 O O . TRP A 1 351 ? 52.448 -1.829 -23.212 1.00 32.28 351 TRP A O 1
ATOM 2785 N N . MET A 1 352 ? 51.994 -0.068 -24.510 1.00 31.73 352 MET A N 1
ATOM 2786 C CA . MET A 1 352 ? 51.738 -0.827 -25.737 1.00 31.73 352 MET A CA 1
ATOM 2787 C C . MET A 1 352 ? 53.020 -1.180 -26.490 1.00 31.73 352 MET A C 1
ATOM 2789 O O . MET A 1 352 ? 53.017 -2.213 -27.149 1.00 31.73 352 MET A O 1
ATOM 2793 N N . GLN A 1 353 ? 54.117 -0.418 -26.389 1.00 31.36 353 GLN A N 1
ATOM 2794 C CA . GLN A 1 353 ? 55.424 -0.825 -26.940 1.00 31.36 353 GLN A CA 1
ATOM 2795 C C . GLN A 1 353 ? 56.084 -1.942 -26.123 1.00 31.36 353 GLN A C 1
ATOM 2797 O O . GLN A 1 353 ? 56.788 -2.767 -26.691 1.00 31.36 353 GLN A O 1
ATOM 2802 N N . ALA A 1 354 ? 55.794 -2.041 -24.822 1.00 30.12 354 ALA A N 1
ATOM 2803 C CA . ALA A 1 354 ? 56.210 -3.182 -24.005 1.00 30.12 354 ALA A CA 1
ATOM 2804 C C . ALA A 1 354 ? 55.438 -4.482 -24.336 1.00 30.12 354 ALA A C 1
ATOM 2806 O O . ALA A 1 354 ? 55.922 -5.574 -24.050 1.00 30.12 354 ALA A O 1
ATOM 2807 N N . PHE A 1 355 ? 54.253 -4.380 -24.957 1.00 31.59 355 PHE A N 1
ATOM 2808 C CA . PHE A 1 355 ? 53.366 -5.518 -25.252 1.00 31.59 355 PHE A CA 1
ATOM 2809 C C . PHE A 1 355 ? 53.128 -5.801 -26.747 1.00 31.59 355 PHE A C 1
ATOM 2811 O O . PHE A 1 355 ? 52.637 -6.876 -27.097 1.00 31.59 355 PHE A O 1
ATOM 2818 N N . ARG A 1 356 ? 53.475 -4.880 -27.652 1.00 28.50 356 ARG A N 1
ATOM 2819 C CA . ARG A 1 356 ? 53.593 -5.132 -29.094 1.00 28.50 356 ARG A CA 1
ATOM 2820 C C . ARG A 1 356 ? 55.053 -5.457 -29.364 1.00 28.50 356 ARG A C 1
ATOM 2822 O O . ARG A 1 356 ? 55.900 -4.630 -29.075 1.00 28.50 356 ARG A O 1
ATOM 2829 N N . GLY A 1 357 ? 55.339 -6.641 -29.900 1.00 28.94 357 GLY A N 1
ATOM 2830 C CA . GLY A 1 357 ? 56.697 -7.163 -30.103 1.00 28.94 357 GLY A CA 1
ATOM 2831 C C . GLY A 1 357 ? 57.594 -6.343 -31.042 1.00 28.94 357 GLY A C 1
ATOM 2832 O O . GLY A 1 357 ? 57.911 -6.800 -32.135 1.00 28.94 357 GLY A O 1
ATOM 2833 N N . ALA A 1 358 ? 58.029 -5.164 -30.607 1.00 28.92 358 ALA A N 1
ATOM 2834 C CA . ALA A 1 358 ? 59.152 -4.424 -31.155 1.00 28.92 358 ALA A CA 1
ATOM 2835 C C . ALA A 1 358 ? 60.322 -4.534 -30.167 1.00 28.92 358 ALA A C 1
ATOM 2837 O O . ALA A 1 358 ? 60.155 -4.310 -28.970 1.00 28.92 358 ALA A O 1
ATOM 2838 N N . GLU A 1 359 ? 61.495 -4.924 -30.666 1.00 32.75 359 GLU A N 1
ATOM 2839 C CA . GLU A 1 359 ? 62.709 -5.091 -29.864 1.00 32.75 359 GLU A CA 1
ATOM 2840 C C . GLU A 1 359 ? 63.086 -3.788 -29.145 1.00 32.75 359 GLU A C 1
ATOM 2842 O O . GLU A 1 359 ? 63.540 -2.817 -29.753 1.00 32.75 359 GLU A O 1
ATOM 2847 N N . VAL A 1 360 ? 62.933 -3.782 -27.822 1.00 34.31 360 VAL A N 1
ATOM 2848 C CA . VAL A 1 360 ? 63.492 -2.744 -26.955 1.00 34.31 360 VAL A CA 1
ATOM 2849 C C . VAL A 1 360 ? 64.996 -2.988 -26.843 1.00 34.31 360 VAL A C 1
ATOM 2851 O O . VAL A 1 360 ? 65.428 -4.059 -26.414 1.00 34.31 360 VAL A O 1
ATOM 2854 N N . LYS A 1 361 ? 65.814 -2.006 -27.244 1.00 34.62 361 LYS A N 1
ATOM 2855 C CA . LYS A 1 361 ? 67.277 -2.132 -27.180 1.00 34.62 361 LYS A CA 1
ATOM 2856 C C . LYS A 1 361 ? 67.765 -2.240 -25.720 1.00 34.62 361 LYS A C 1
ATOM 2858 O O . LYS A 1 361 ? 67.246 -1.520 -24.863 1.00 34.62 361 LYS A O 1
ATOM 2863 N N . PRO A 1 362 ? 68.786 -3.075 -25.433 1.00 33.28 362 PRO A N 1
ATOM 2864 C CA . PRO A 1 362 ? 69.198 -3.432 -24.067 1.00 33.28 362 PRO A CA 1
ATOM 2865 C C . PRO A 1 362 ? 69.595 -2.252 -23.174 1.00 33.28 362 PRO A C 1
ATOM 2867 O O . PRO A 1 362 ? 69.393 -2.301 -21.962 1.00 33.28 362 PRO A O 1
ATOM 2870 N N . ASP A 1 363 ? 70.127 -1.186 -23.766 1.00 34.50 363 ASP A N 1
ATOM 2871 C CA . ASP A 1 363 ? 70.612 -0.025 -23.018 1.00 34.50 363 ASP A CA 1
ATOM 2872 C C . ASP A 1 363 ? 69.453 0.829 -22.472 1.00 34.50 363 ASP A C 1
ATOM 2874 O O . ASP A 1 363 ? 69.521 1.309 -21.344 1.00 34.50 363 ASP A O 1
ATOM 2878 N N . MET A 1 364 ? 68.326 0.883 -23.195 1.00 34.75 364 MET A N 1
ATOM 2879 C CA . MET A 1 364 ? 67.099 1.560 -22.752 1.00 34.75 364 MET A CA 1
ATOM 2880 C C . MET A 1 364 ? 66.385 0.769 -21.639 1.00 34.75 364 MET A C 1
ATOM 2882 O O . MET A 1 364 ? 65.839 1.344 -20.701 1.00 34.75 364 MET A O 1
ATOM 2886 N N . ALA A 1 365 ? 66.427 -0.569 -21.705 1.00 34.25 365 ALA A N 1
ATOM 2887 C CA . ALA A 1 365 ? 65.882 -1.445 -20.663 1.00 34.25 365 ALA A CA 1
ATOM 2888 C C . ALA A 1 365 ? 66.706 -1.386 -19.359 1.00 34.25 365 ALA A C 1
ATOM 2890 O O . ALA A 1 365 ? 66.136 -1.472 -18.267 1.00 34.25 365 ALA A O 1
ATOM 2891 N N . LYS A 1 366 ? 68.029 -1.179 -19.471 1.00 32.69 366 LYS A N 1
ATOM 2892 C CA . LYS A 1 366 ? 68.942 -0.956 -18.337 1.00 32.69 366 LYS A CA 1
ATOM 2893 C C . LYS A 1 366 ? 68.750 0.405 -17.670 1.00 32.69 366 LYS A C 1
ATOM 2895 O O . LYS A 1 366 ? 68.741 0.450 -16.443 1.00 32.69 366 LYS A O 1
ATOM 2900 N N . GLU A 1 367 ? 68.552 1.484 -18.431 1.00 32.44 367 GLU A N 1
ATOM 2901 C CA . GLU A 1 367 ? 68.245 2.809 -17.859 1.00 32.44 367 GLU A CA 1
ATOM 2902 C C . GLU A 1 367 ? 66.888 2.841 -17.134 1.00 32.44 367 GLU A C 1
ATOM 2904 O O . GLU A 1 367 ? 66.720 3.581 -16.165 1.00 32.44 367 GLU A O 1
ATOM 2909 N N . MET A 1 368 ? 65.937 1.994 -17.546 1.00 31.30 368 MET A N 1
ATOM 2910 C CA . MET A 1 368 ? 64.605 1.881 -16.935 1.00 31.30 368 MET A CA 1
ATOM 2911 C C . MET A 1 368 ? 64.488 0.804 -15.840 1.00 31.30 368 MET A C 1
ATOM 2913 O O . MET A 1 368 ? 63.423 0.656 -15.243 1.00 31.30 368 MET A O 1
ATOM 2917 N N . GLY A 1 369 ? 65.567 0.075 -15.532 1.00 27.77 369 GLY A N 1
ATOM 2918 C CA . GLY A 1 369 ? 65.621 -0.853 -14.395 1.00 27.77 369 GLY A CA 1
ATOM 2919 C C . GLY A 1 369 ? 64.899 -2.197 -14.577 1.00 27.77 369 GLY A C 1
ATOM 2920 O O . GLY A 1 369 ? 64.596 -2.851 -13.580 1.00 27.77 369 GLY A O 1
ATOM 2921 N N . PHE A 1 370 ? 64.642 -2.643 -15.810 1.00 29.98 370 PHE A N 1
ATOM 2922 C CA . PHE A 1 370 ? 64.085 -3.975 -16.083 1.00 29.98 370 PHE A CA 1
ATOM 2923 C C . PHE A 1 370 ? 65.190 -5.034 -16.244 1.00 29.98 370 PHE A C 1
ATOM 2925 O O . PHE A 1 370 ? 66.219 -4.787 -16.873 1.00 29.98 370 PHE A O 1
ATOM 2932 N N . VAL A 1 371 ? 64.963 -6.250 -15.727 1.00 26.55 371 VAL A N 1
ATOM 2933 C CA . VAL A 1 371 ? 65.772 -7.440 -16.053 1.00 26.55 371 VAL A CA 1
ATOM 2934 C C . VAL A 1 371 ? 65.062 -8.213 -17.165 1.00 26.55 371 VAL A C 1
ATOM 2936 O O . VAL A 1 371 ? 63.953 -8.701 -16.967 1.00 26.55 371 VAL A O 1
ATOM 2939 N N . LEU A 1 372 ? 65.698 -8.324 -18.333 1.00 25.70 372 LEU A N 1
ATOM 2940 C CA . LEU A 1 372 ? 65.251 -9.181 -19.433 1.00 25.70 372 LEU A CA 1
ATOM 2941 C C . LEU A 1 372 ? 65.762 -10.613 -19.217 1.00 25.70 372 LEU A C 1
ATOM 2943 O O . LEU A 1 372 ? 66.967 -10.825 -19.090 1.00 25.70 372 LEU A O 1
ATOM 2947 N N . ALA A 1 373 ? 64.858 -11.591 -19.244 1.00 26.61 373 ALA A N 1
ATOM 2948 C CA . ALA A 1 373 ? 65.203 -12.977 -19.542 1.00 26.61 373 ALA A CA 1
ATOM 2949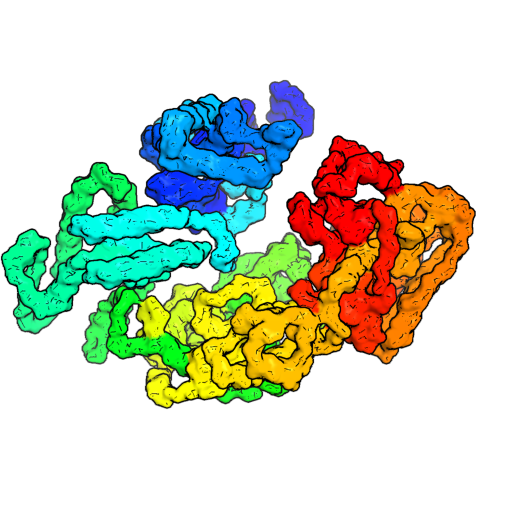 C C . ALA A 1 373 ? 65.249 -13.152 -21.070 1.00 26.61 373 ALA A C 1
ATOM 2951 O O . ALA A 1 373 ? 64.297 -12.790 -21.762 1.00 26.61 373 ALA A O 1
ATOM 2952 N N . THR A 1 374 ? 66.342 -13.692 -21.615 1.00 27.38 374 THR A N 1
ATOM 2953 C CA . THR A 1 374 ? 66.420 -14.107 -23.026 1.00 27.38 374 THR A CA 1
ATOM 2954 C C . THR A 1 374 ? 66.036 -15.582 -23.194 1.00 27.38 374 THR A C 1
ATOM 2956 O O . THR A 1 374 ? 66.173 -16.373 -22.260 1.00 27.38 374 THR A O 1
ATOM 2959 N N . PRO A 1 375 ? 65.539 -15.987 -24.378 1.00 29.69 375 PRO A N 1
ATOM 2960 C CA . PRO A 1 375 ? 64.942 -17.299 -24.564 1.00 29.69 375 PRO A CA 1
ATOM 2961 C C . PRO A 1 375 ? 66.004 -18.362 -24.861 1.00 29.69 375 PRO A C 1
ATOM 2963 O O . PRO A 1 375 ? 66.623 -18.370 -25.925 1.00 29.69 375 PRO A O 1
ATOM 2966 N N . GLY A 1 376 ? 66.159 -19.312 -23.942 1.00 26.47 376 GLY A N 1
ATOM 2967 C CA . GLY A 1 376 ? 66.806 -20.597 -24.187 1.00 26.47 376 GLY A CA 1
ATOM 2968 C C . GLY A 1 376 ? 65.760 -21.701 -24.329 1.00 26.47 376 GLY A C 1
ATOM 2969 O O . GLY A 1 376 ? 64.903 -21.873 -23.472 1.00 26.47 376 GLY A O 1
ATOM 2970 N N . LYS A 1 377 ? 65.809 -22.431 -25.444 1.00 32.84 377 LYS A N 1
ATOM 2971 C CA . LYS A 1 377 ? 64.896 -23.524 -25.809 1.00 32.84 377 LYS A CA 1
ATOM 2972 C C . LYS A 1 377 ? 64.716 -24.569 -24.691 1.00 32.84 377 LYS A C 1
ATOM 2974 O O . LYS A 1 377 ? 65.697 -25.079 -24.171 1.00 32.84 377 LYS A O 1
ATOM 2979 N N . ARG A 1 378 ? 63.457 -25.004 -24.537 1.00 31.36 378 ARG A N 1
ATOM 2980 C CA . ARG A 1 378 ? 62.950 -26.186 -23.805 1.00 31.36 378 ARG A CA 1
ATOM 2981 C C . ARG A 1 378 ? 63.047 -26.151 -22.270 1.00 31.36 378 ARG A C 1
ATOM 2983 O O . ARG A 1 378 ? 64.088 -26.440 -21.704 1.00 31.36 378 ARG A O 1
ATOM 2990 N N . GLY A 1 379 ? 61.865 -26.042 -21.653 1.00 35.38 379 GLY A N 1
ATOM 2991 C CA . GLY A 1 379 ? 61.521 -26.714 -20.394 1.00 35.38 379 GLY A CA 1
ATOM 2992 C C . GLY A 1 379 ? 61.580 -25.854 -19.129 1.00 35.38 379 GLY A C 1
ATOM 2993 O O . GLY A 1 379 ? 62.662 -25.499 -18.699 1.00 35.38 379 GLY A O 1
ATOM 2994 N N . ARG A 1 380 ? 60.399 -25.635 -18.521 1.00 30.20 380 ARG A N 1
ATOM 2995 C CA . ARG A 1 380 ? 60.121 -25.209 -17.127 1.00 30.20 380 ARG A CA 1
ATOM 2996 C C . ARG A 1 380 ? 60.774 -23.908 -16.627 1.00 30.20 380 ARG A C 1
ATOM 2998 O O . ARG A 1 380 ? 61.960 -23.860 -16.341 1.00 30.20 380 ARG A O 1
ATOM 3005 N N . VAL A 1 381 ? 59.938 -22.895 -16.381 1.00 29.47 381 VAL A N 1
ATOM 3006 C CA . VAL A 1 381 ? 60.254 -21.817 -15.429 1.00 29.47 381 VAL A CA 1
ATOM 3007 C C . VAL A 1 381 ? 59.983 -22.375 -14.033 1.00 29.47 381 VAL A C 1
ATOM 3009 O O . VAL A 1 381 ? 58.839 -22.716 -13.725 1.00 29.47 381 VAL A O 1
ATOM 3012 N N . GLU A 1 382 ? 61.015 -22.540 -13.207 1.00 35.28 382 GLU A N 1
ATOM 3013 C CA . GLU A 1 382 ? 60.815 -22.922 -11.809 1.00 35.28 382 GLU A CA 1
ATOM 3014 C C . GLU A 1 382 ? 60.233 -21.745 -11.010 1.00 35.28 382 GLU A C 1
ATOM 3016 O O . GLU A 1 382 ? 60.668 -20.597 -11.109 1.00 35.28 382 GLU A O 1
ATOM 3021 N N . ILE A 1 383 ? 59.220 -22.060 -10.198 1.00 32.97 383 ILE A N 1
ATOM 3022 C CA . ILE A 1 383 ? 58.410 -21.151 -9.364 1.00 32.97 383 ILE A CA 1
ATOM 3023 C C . ILE A 1 383 ? 59.254 -20.232 -8.457 1.00 32.97 383 ILE A C 1
ATOM 3025 O O . ILE A 1 383 ? 58.795 -19.170 -8.033 1.00 32.97 383 ILE A O 1
ATOM 3029 N N . THR A 1 384 ? 60.501 -20.599 -8.181 1.00 33.47 384 THR A N 1
ATOM 3030 C CA . THR A 1 384 ? 61.466 -19.838 -7.383 1.00 33.47 384 THR A CA 1
ATOM 3031 C C . THR A 1 384 ? 61.859 -18.495 -8.011 1.00 33.47 384 THR A C 1
ATOM 3033 O O . THR A 1 384 ? 62.054 -17.531 -7.272 1.00 33.47 384 THR A O 1
ATOM 3036 N N . GLU A 1 385 ? 61.881 -18.359 -9.341 1.00 34.12 385 GLU A N 1
ATOM 3037 C CA . GLU A 1 385 ? 62.291 -17.106 -10.003 1.00 34.12 385 GLU A CA 1
ATOM 3038 C C . GLU A 1 385 ? 61.168 -16.055 -10.077 1.00 34.12 385 GLU A C 1
ATOM 3040 O O . GLU A 1 385 ? 61.424 -14.860 -9.915 1.00 34.12 385 GLU A O 1
ATOM 3045 N N . VAL A 1 386 ? 59.906 -16.481 -10.210 1.00 34.50 386 VAL A N 1
ATOM 3046 C CA . VAL A 1 386 ? 58.726 -15.591 -10.133 1.00 34.50 386 VAL A CA 1
ATOM 3047 C C . VAL A 1 386 ? 58.565 -15.026 -8.719 1.00 34.50 386 VAL A C 1
ATOM 3049 O O . VAL A 1 386 ? 58.231 -13.853 -8.539 1.00 34.50 386 VAL A O 1
ATOM 3052 N N . ARG A 1 387 ? 58.874 -15.842 -7.706 1.00 33.97 387 ARG A N 1
ATOM 3053 C CA . ARG A 1 387 ? 58.820 -15.462 -6.290 1.00 33.97 387 ARG A CA 1
ATOM 3054 C C . ARG A 1 387 ? 59.872 -14.405 -5.944 1.00 33.97 387 ARG A C 1
ATOM 3056 O O . ARG A 1 387 ? 59.561 -13.440 -5.249 1.00 33.97 387 ARG A O 1
ATOM 3063 N N . GLU A 1 388 ? 61.080 -14.530 -6.491 1.00 37.12 388 GLU A N 1
ATOM 3064 C CA . GLU A 1 388 ? 62.165 -13.564 -6.283 1.00 37.12 388 GLU A CA 1
ATOM 3065 C C . GLU A 1 388 ? 61.950 -12.261 -7.081 1.00 37.12 388 GLU A C 1
ATOM 3067 O O . GLU A 1 388 ? 62.310 -11.179 -6.613 1.00 37.12 388 GLU A O 1
ATOM 3072 N N . ALA A 1 389 ? 61.292 -12.334 -8.246 1.00 35.38 389 ALA A N 1
ATOM 3073 C CA . ALA A 1 389 ? 60.886 -11.171 -9.039 1.00 35.38 389 ALA A CA 1
ATOM 3074 C C . ALA A 1 389 ? 59.773 -10.352 -8.358 1.00 35.38 389 ALA A C 1
ATOM 3076 O O . ALA A 1 389 ? 59.878 -9.128 -8.280 1.00 35.38 389 ALA A O 1
ATOM 3077 N N . LEU A 1 390 ? 58.760 -11.013 -7.786 1.00 36.78 390 LEU A N 1
ATOM 3078 C CA . LEU A 1 390 ? 57.734 -10.373 -6.953 1.00 36.78 390 LEU A CA 1
ATOM 3079 C C . LEU A 1 390 ? 58.346 -9.734 -5.704 1.00 36.78 390 LEU A C 1
ATOM 3081 O O . LEU A 1 390 ? 58.041 -8.589 -5.383 1.00 36.78 390 LEU A O 1
ATOM 3085 N N . ARG A 1 391 ? 59.286 -10.419 -5.043 1.00 37.72 391 ARG A N 1
ATOM 3086 C CA . ARG A 1 391 ? 59.986 -9.891 -3.864 1.00 37.72 391 ARG A CA 1
ATOM 3087 C C . ARG A 1 391 ? 60.813 -8.641 -4.183 1.00 37.72 391 ARG A C 1
ATOM 3089 O O . ARG A 1 391 ? 60.801 -7.687 -3.407 1.00 37.72 391 ARG A O 1
ATOM 3096 N N . ARG A 1 392 ? 61.481 -8.602 -5.343 1.00 36.56 392 ARG A N 1
ATOM 3097 C CA . ARG A 1 392 ? 62.225 -7.420 -5.820 1.00 36.56 392 ARG A CA 1
ATOM 3098 C C . ARG A 1 392 ? 61.313 -6.294 -6.300 1.00 36.56 392 ARG A C 1
ATOM 3100 O O . ARG A 1 392 ? 61.638 -5.143 -6.042 1.00 36.56 392 ARG A O 1
ATOM 3107 N N . ALA A 1 393 ? 60.175 -6.595 -6.925 1.00 35.50 393 ALA A N 1
ATOM 3108 C CA . ALA A 1 393 ? 59.169 -5.594 -7.287 1.00 35.50 393 ALA A CA 1
ATOM 3109 C C . ALA A 1 393 ? 58.539 -4.947 -6.041 1.00 35.50 393 ALA A C 1
ATOM 3111 O O . ALA A 1 393 ? 58.350 -3.733 -6.005 1.00 35.50 393 ALA A O 1
ATOM 3112 N N . ILE A 1 394 ? 58.310 -5.737 -4.987 1.00 37.16 394 ILE A N 1
ATOM 3113 C CA . ILE A 1 394 ? 57.835 -5.267 -3.680 1.00 37.16 394 ILE A CA 1
ATOM 3114 C C . ILE A 1 394 ? 58.902 -4.403 -2.984 1.00 37.16 394 ILE A C 1
ATOM 3116 O O . ILE A 1 394 ? 58.574 -3.328 -2.493 1.00 37.16 394 ILE A O 1
ATOM 3120 N N . LEU A 1 395 ? 60.181 -4.799 -3.012 1.00 36.50 395 LEU A N 1
ATOM 3121 C CA . LEU A 1 395 ? 61.305 -3.988 -2.504 1.00 36.50 395 LEU A CA 1
ATOM 3122 C C . LEU A 1 395 ? 61.541 -2.705 -3.327 1.00 36.50 395 LEU A C 1
ATOM 3124 O O . LEU A 1 395 ? 61.922 -1.668 -2.785 1.00 36.50 395 LEU A O 1
ATOM 3128 N N . TRP A 1 396 ? 61.287 -2.744 -4.636 1.00 36.16 396 TRP A N 1
ATOM 3129 C CA . TRP A 1 396 ? 61.378 -1.587 -5.530 1.00 36.16 396 TRP A CA 1
ATOM 3130 C C . TRP A 1 396 ? 60.247 -0.584 -5.259 1.00 36.16 396 TRP A C 1
ATOM 3132 O O . TRP A 1 396 ? 60.518 0.607 -5.082 1.00 36.16 396 TRP A O 1
ATOM 3142 N N . TYR A 1 397 ? 59.006 -1.061 -5.102 1.00 35.44 397 TYR A N 1
ATOM 3143 C CA . TYR A 1 397 ? 57.876 -0.241 -4.653 1.00 35.44 397 TYR A CA 1
ATOM 3144 C C . TYR A 1 397 ? 58.085 0.299 -3.231 1.00 35.44 397 TYR A C 1
ATOM 3146 O O . TYR A 1 397 ? 57.847 1.485 -3.002 1.00 35.44 397 TYR A O 1
ATOM 3154 N N . SER A 1 398 ? 58.618 -0.500 -2.296 1.00 34.03 398 SER A N 1
ATOM 3155 C CA . SER A 1 398 ? 58.912 -0.049 -0.926 1.00 34.03 398 SER A CA 1
ATOM 3156 C C . SER A 1 398 ? 60.010 1.023 -0.893 1.00 34.03 398 SER A C 1
ATOM 3158 O O . SER A 1 398 ? 59.945 1.948 -0.083 1.00 34.03 398 SER A O 1
ATOM 3160 N N . SER A 1 399 ? 60.993 0.952 -1.802 1.00 34.22 399 SER A N 1
ATOM 3161 C CA . SER A 1 399 ? 62.064 1.951 -1.924 1.00 34.22 399 SER A CA 1
ATOM 3162 C C . SER A 1 399 ? 61.571 3.301 -2.464 1.00 34.22 399 SER A C 1
ATOM 3164 O O . SER A 1 399 ? 62.014 4.339 -1.981 1.00 34.22 399 SER A O 1
ATOM 3166 N N . ARG A 1 400 ? 60.595 3.329 -3.386 1.00 34.50 400 ARG A N 1
ATOM 3167 C CA . ARG A 1 400 ? 59.978 4.575 -3.891 1.00 34.50 400 ARG A CA 1
ATOM 3168 C C . ARG A 1 400 ? 58.853 5.114 -3.004 1.00 34.50 400 ARG A C 1
ATOM 3170 O O . ARG A 1 400 ? 58.647 6.322 -2.978 1.00 34.50 400 ARG A O 1
ATOM 3177 N N . LEU A 1 401 ? 58.196 4.263 -2.215 1.00 35.34 401 LEU A N 1
ATOM 3178 C CA . LEU A 1 401 ? 57.280 4.683 -1.144 1.00 35.34 401 LEU A CA 1
ATOM 3179 C C . LEU A 1 401 ? 58.008 5.451 -0.028 1.00 35.34 401 LEU A C 1
ATOM 3181 O O . LEU A 1 401 ? 57.392 6.264 0.655 1.00 35.34 401 LEU A O 1
ATOM 3185 N N . SER A 1 402 ? 59.330 5.279 0.112 1.00 35.03 402 SER A N 1
ATOM 3186 C CA . SER A 1 402 ? 60.133 6.072 1.051 1.00 35.03 402 SER A CA 1
ATOM 3187 C C . SER A 1 402 ? 60.202 7.570 0.697 1.00 35.03 402 SER A C 1
ATOM 3189 O O . SER A 1 402 ? 60.375 8.384 1.600 1.00 35.03 402 SER A O 1
ATOM 3191 N N . LEU A 1 403 ? 59.981 7.942 -0.574 1.00 35.41 403 LEU A N 1
ATOM 3192 C CA . LEU A 1 403 ? 59.929 9.335 -1.050 1.00 35.41 403 LEU A CA 1
ATOM 3193 C C . LEU A 1 403 ? 58.546 9.990 -0.875 1.00 35.41 403 LEU A C 1
ATOM 3195 O O . LEU A 1 403 ? 58.412 11.193 -1.071 1.00 35.41 403 LEU A O 1
ATOM 3199 N N . LEU A 1 404 ? 57.521 9.217 -0.499 1.00 35.34 404 LEU A N 1
ATOM 3200 C CA . LEU A 1 404 ? 56.162 9.705 -0.224 1.00 35.34 404 LEU A CA 1
ATOM 3201 C C . LEU A 1 404 ? 55.892 9.921 1.271 1.00 35.34 404 LEU A C 1
ATOM 3203 O O . LEU A 1 404 ? 54.770 10.286 1.628 1.00 35.34 404 LEU A O 1
ATOM 3207 N N . LYS A 1 405 ? 56.912 9.746 2.127 1.00 32.47 405 LYS A N 1
ATOM 3208 C CA . LYS A 1 405 ? 56.827 9.935 3.585 1.00 32.47 405 LYS A CA 1
ATOM 3209 C C . LYS A 1 405 ? 56.329 11.321 4.009 1.00 32.47 405 LYS A C 1
ATOM 3211 O O . LYS A 1 405 ? 55.742 11.421 5.079 1.00 32.47 405 LYS A O 1
ATOM 3216 N N . ASP A 1 406 ? 56.468 12.330 3.149 1.00 36.28 406 ASP A N 1
ATOM 3217 C CA . ASP A 1 406 ? 56.067 13.712 3.444 1.00 36.28 406 ASP A CA 1
ATOM 3218 C C . ASP A 1 406 ? 54.805 14.172 2.683 1.00 36.28 406 ASP A C 1
ATOM 3220 O O . ASP A 1 406 ? 54.495 15.362 2.651 1.00 36.28 406 ASP A O 1
ATOM 3224 N N . SER A 1 407 ? 54.050 13.256 2.058 1.00 36.47 407 SER A N 1
ATOM 3225 C CA . SER A 1 407 ? 52.799 13.590 1.357 1.00 36.47 407 SER A CA 1
ATOM 3226 C C . SER A 1 407 ? 51.581 12.872 1.946 1.00 36.47 407 SER A C 1
ATOM 3228 O O . SER A 1 407 ? 51.672 11.743 2.421 1.00 36.47 407 SER A O 1
ATOM 3230 N N . VAL A 1 408 ? 50.415 13.518 1.840 1.00 29.36 408 VAL A N 1
ATOM 3231 C CA . VAL A 1 408 ? 49.104 13.108 2.397 1.00 29.36 408 VAL A CA 1
ATOM 3232 C C . VAL A 1 408 ? 48.636 11.702 1.958 1.00 29.36 408 VAL A C 1
ATOM 3234 O O . VAL A 1 408 ? 47.731 11.139 2.561 1.00 29.36 408 VAL A O 1
ATOM 3237 N N . LEU A 1 409 ? 49.266 11.092 0.950 1.00 30.89 409 LEU A N 1
ATOM 3238 C CA . LEU A 1 409 ? 48.978 9.724 0.494 1.00 30.89 409 LEU A CA 1
ATOM 3239 C C . LEU A 1 409 ? 49.726 8.621 1.275 1.00 30.89 409 LEU A C 1
ATOM 3241 O O . LEU A 1 409 ? 49.355 7.455 1.162 1.00 30.89 409 LEU A O 1
ATOM 3245 N N . GLY A 1 410 ? 50.751 8.951 2.072 1.00 30.36 410 GLY A N 1
ATOM 3246 C CA . GLY A 1 410 ? 51.581 7.976 2.800 1.00 30.36 410 GLY A CA 1
ATOM 3247 C C . GLY A 1 410 ? 50.951 7.368 4.063 1.00 30.36 410 GLY A C 1
ATOM 3248 O O . GLY A 1 410 ? 51.442 6.364 4.569 1.00 30.36 410 GLY A O 1
ATOM 3249 N N . THR A 1 411 ? 49.855 7.931 4.572 1.00 32.97 411 THR A N 1
ATOM 3250 C CA . THR A 1 411 ? 49.197 7.519 5.829 1.00 32.97 411 THR A CA 1
ATOM 3251 C C . THR A 1 411 ? 48.120 6.440 5.663 1.00 32.97 411 THR A C 1
ATOM 3253 O O . THR A 1 411 ? 47.550 5.998 6.658 1.00 32.97 411 THR A O 1
ATOM 3256 N N . LEU A 1 412 ? 47.832 5.993 4.435 1.00 26.41 412 LEU A N 1
ATOM 3257 C CA . LEU A 1 412 ? 46.677 5.134 4.123 1.00 26.41 412 LEU A CA 1
ATOM 3258 C C . LEU A 1 412 ? 46.970 3.627 3.979 1.00 26.41 412 LEU A C 1
ATOM 3260 O O . LEU A 1 412 ? 46.070 2.883 3.600 1.00 26.41 412 LEU A O 1
ATOM 3264 N N . LEU A 1 413 ? 48.176 3.139 4.291 1.00 31.33 413 LEU A N 1
ATOM 3265 C CA . LEU A 1 413 ? 48.493 1.707 4.173 1.00 31.33 413 LEU A CA 1
ATOM 3266 C C . LEU A 1 413 ? 49.413 1.204 5.302 1.00 31.33 413 LEU A C 1
ATOM 3268 O O . LEU A 1 413 ? 50.626 1.396 5.219 1.00 31.33 413 LEU A O 1
ATOM 3272 N N . PRO A 1 414 ? 48.898 0.470 6.305 1.00 30.11 414 PRO A N 1
ATOM 3273 C CA . PRO A 1 414 ? 49.652 -0.573 6.976 1.00 30.11 414 PRO A CA 1
ATOM 3274 C C . PRO A 1 414 ? 49.247 -1.911 6.349 1.00 30.11 414 PRO A C 1
ATOM 3276 O O . PRO A 1 414 ? 48.159 -2.417 6.594 1.00 30.11 414 PRO A O 1
ATOM 3279 N N . ILE A 1 415 ? 50.104 -2.475 5.506 1.00 33.78 415 ILE A N 1
ATOM 3280 C CA . ILE A 1 415 ? 49.979 -3.879 5.119 1.00 33.78 415 ILE A CA 1
ATOM 3281 C C . ILE A 1 415 ? 50.919 -4.666 6.027 1.00 33.78 415 ILE A C 1
ATOM 3283 O O . ILE A 1 415 ? 52.138 -4.480 5.955 1.00 33.78 415 ILE A O 1
ATOM 3287 N N . ASP A 1 416 ? 50.360 -5.532 6.871 1.00 35.97 416 ASP A N 1
ATOM 3288 C CA . ASP A 1 416 ? 51.134 -6.554 7.567 1.00 35.97 416 ASP A CA 1
ATOM 3289 C C . ASP A 1 416 ? 51.495 -7.660 6.562 1.00 35.97 416 ASP A C 1
ATOM 3291 O O . ASP A 1 416 ? 50.647 -8.263 5.904 1.00 35.97 416 ASP A O 1
ATOM 3295 N N . ILE A 1 417 ? 52.793 -7.913 6.404 1.00 32.94 417 ILE A N 1
ATOM 3296 C CA . ILE A 1 417 ? 53.339 -8.906 5.469 1.00 32.94 417 ILE A CA 1
ATOM 3297 C C . ILE A 1 417 ? 52.881 -10.327 5.845 1.00 32.94 417 ILE A C 1
ATOM 3299 O O . ILE A 1 417 ? 52.852 -11.211 4.987 1.00 32.94 417 ILE A O 1
ATOM 3303 N N . LYS A 1 418 ? 52.487 -10.547 7.105 1.00 33.47 418 LYS A N 1
ATOM 3304 C CA . LYS A 1 418 ? 51.953 -11.824 7.577 1.00 33.47 418 LYS A CA 1
ATOM 3305 C C . LYS A 1 418 ? 50.515 -12.054 7.101 1.00 33.47 418 LYS A C 1
ATOM 3307 O O . LYS A 1 418 ? 50.244 -13.110 6.542 1.00 33.47 418 LYS A O 1
ATOM 3312 N N . GLU A 1 419 ? 49.660 -11.032 7.170 1.00 35.19 419 GLU A N 1
ATOM 3313 C CA . GLU A 1 419 ? 48.290 -11.080 6.630 1.00 35.19 419 GLU A CA 1
ATOM 3314 C C . GLU A 1 419 ? 48.274 -11.300 5.115 1.00 35.19 419 GLU A C 1
ATOM 3316 O O . GLU A 1 419 ? 47.394 -11.976 4.600 1.00 35.19 419 GLU A O 1
ATOM 3321 N N . LEU A 1 420 ? 49.272 -10.794 4.387 1.00 32.88 420 LEU A N 1
ATOM 3322 C CA . LEU A 1 420 ? 49.359 -10.989 2.938 1.00 32.88 420 LEU A CA 1
ATOM 3323 C C . LEU A 1 420 ? 49.864 -12.396 2.559 1.00 32.88 420 LEU A C 1
ATOM 3325 O O . LEU A 1 420 ? 49.506 -12.915 1.506 1.00 32.88 420 LEU A O 1
ATOM 3329 N N . SER A 1 421 ? 50.652 -13.045 3.422 1.00 34.47 421 SER A N 1
ATOM 3330 C CA . SER A 1 421 ? 51.038 -14.458 3.270 1.00 34.47 421 SER A CA 1
ATOM 3331 C C . SER A 1 421 ? 49.898 -15.411 3.649 1.00 34.47 421 SER A C 1
ATOM 3333 O O . SER A 1 421 ? 49.726 -16.452 3.008 1.00 34.47 421 SER A O 1
ATOM 3335 N N . ASP A 1 422 ? 49.114 -15.043 4.661 1.00 37.78 422 ASP A N 1
ATOM 3336 C CA . ASP A 1 422 ? 47.945 -15.796 5.114 1.00 37.78 422 ASP A CA 1
ATOM 3337 C C . ASP A 1 422 ? 46.786 -15.641 4.114 1.00 37.78 422 ASP A C 1
ATOM 3339 O O . ASP A 1 422 ? 46.176 -16.637 3.750 1.00 37.78 422 ASP A O 1
ATOM 3343 N N . ALA A 1 423 ? 46.590 -14.454 3.526 1.00 35.97 423 ALA A N 1
ATOM 3344 C CA . ALA A 1 423 ? 45.626 -14.219 2.447 1.00 35.97 423 ALA A CA 1
ATOM 3345 C C . ALA A 1 423 ? 45.955 -15.008 1.169 1.00 35.97 423 ALA A C 1
ATOM 3347 O O . ALA A 1 423 ? 45.054 -15.466 0.478 1.00 35.97 423 ALA A O 1
ATOM 3348 N N . VAL A 1 424 ? 47.238 -15.208 0.843 1.00 33.72 424 VAL A N 1
ATOM 3349 C CA . VAL A 1 424 ? 47.643 -16.060 -0.293 1.00 33.72 424 VAL A CA 1
ATOM 3350 C C . VAL A 1 424 ? 47.370 -17.542 -0.006 1.00 33.72 424 VAL A C 1
ATOM 3352 O O . VAL A 1 424 ? 46.965 -18.261 -0.916 1.00 33.72 424 VAL A O 1
ATOM 3355 N N . SER A 1 425 ? 47.513 -17.980 1.248 1.00 38.06 425 SER A N 1
ATOM 3356 C CA . SER A 1 425 ? 47.172 -19.349 1.670 1.00 38.06 425 SER A CA 1
ATOM 3357 C C . SER A 1 425 ? 45.648 -19.559 1.744 1.00 38.06 425 SER A C 1
ATOM 3359 O O . SER A 1 425 ? 45.141 -20.583 1.294 1.00 38.06 425 SER A O 1
ATOM 3361 N N . GLU A 1 426 ? 44.891 -18.556 2.200 1.00 36.38 426 GLU A N 1
ATOM 3362 C CA . GLU A 1 426 ? 43.422 -18.537 2.162 1.00 36.38 426 GLU A CA 1
ATOM 3363 C C . GLU A 1 426 ? 42.881 -18.477 0.725 1.00 36.38 426 GLU A C 1
ATOM 3365 O O . GLU A 1 426 ? 41.841 -19.065 0.440 1.00 36.38 426 GLU A O 1
ATOM 3370 N N . LEU A 1 427 ? 43.573 -17.824 -0.217 1.00 35.34 427 LEU A N 1
ATOM 3371 C CA . LEU A 1 427 ? 43.220 -17.817 -1.647 1.00 35.34 427 LEU A CA 1
ATOM 3372 C C . LEU A 1 427 ? 43.451 -19.184 -2.325 1.00 35.34 427 LEU A C 1
ATOM 3374 O O . LEU A 1 427 ? 42.719 -19.532 -3.256 1.00 35.34 427 LEU A O 1
ATOM 3378 N N . GLU A 1 428 ? 44.410 -19.982 -1.842 1.00 33.69 428 GLU A N 1
ATOM 3379 C CA . GLU A 1 428 ? 44.607 -21.382 -2.254 1.00 33.69 428 GLU A CA 1
ATOM 3380 C C . GLU A 1 428 ? 43.528 -22.320 -1.676 1.00 33.69 428 GLU A C 1
ATOM 3382 O O . GLU A 1 428 ? 43.054 -23.213 -2.383 1.00 33.69 428 GLU A O 1
ATOM 3387 N N . GLU A 1 429 ? 43.082 -22.100 -0.432 1.00 35.12 429 GLU A N 1
ATOM 3388 C CA . GLU A 1 429 ? 42.032 -22.902 0.221 1.00 35.12 429 GLU A CA 1
ATOM 3389 C C . GLU A 1 429 ? 40.597 -22.510 -0.196 1.00 35.12 429 GLU A C 1
ATOM 3391 O O . GLU A 1 429 ? 39.706 -23.363 -0.237 1.00 35.12 429 GLU A O 1
ATOM 3396 N N . SER A 1 430 ? 40.361 -21.245 -0.565 1.00 35.22 430 SER A N 1
ATOM 3397 C CA . SER A 1 430 ? 39.038 -20.694 -0.928 1.00 35.22 430 SER A CA 1
ATOM 3398 C C . SER A 1 430 ? 38.620 -20.915 -2.389 1.00 35.22 430 SER A C 1
ATOM 3400 O O . SER A 1 430 ? 37.465 -20.665 -2.749 1.00 35.22 430 SER A O 1
ATOM 3402 N N . GLY A 1 431 ? 39.522 -21.418 -3.239 1.00 32.16 431 GLY A N 1
ATOM 3403 C CA . GLY A 1 431 ? 39.218 -21.766 -4.630 1.00 32.16 431 GLY A CA 1
ATOM 3404 C C . GLY A 1 431 ? 39.037 -20.573 -5.577 1.00 32.16 431 GLY A C 1
ATOM 3405 O O . GLY A 1 431 ? 38.428 -20.733 -6.635 1.00 32.16 431 GLY A O 1
ATOM 3406 N N . GLU A 1 432 ? 39.561 -19.389 -5.242 1.00 34.19 432 GLU A N 1
ATOM 3407 C CA . GLU A 1 432 ? 39.534 -18.209 -6.130 1.00 34.19 432 GLU A CA 1
ATOM 3408 C C . GLU A 1 432 ? 40.629 -18.228 -7.218 1.00 34.19 432 GLU A C 1
ATOM 3410 O O . GLU A 1 432 ? 40.699 -17.338 -8.067 1.00 34.19 432 GLU A O 1
ATOM 3415 N N . LEU A 1 433 ? 41.432 -19.297 -7.256 1.00 31.62 433 LEU A N 1
ATOM 3416 C CA . LEU A 1 433 ? 42.381 -19.611 -8.319 1.00 31.62 433 LEU A CA 1
ATOM 3417 C C . LEU A 1 433 ? 41.855 -20.802 -9.146 1.00 31.62 433 LEU A C 1
ATOM 3419 O O . LEU A 1 433 ? 41.767 -21.928 -8.655 1.00 31.62 433 LEU A O 1
ATOM 3423 N N . TYR A 1 434 ? 41.491 -20.577 -10.414 1.00 34.81 434 TYR A N 1
ATOM 3424 C CA . TYR A 1 434 ? 40.957 -21.647 -11.265 1.00 34.81 434 TYR A CA 1
ATOM 3425 C C . TYR A 1 434 ? 42.073 -22.586 -11.733 1.00 34.81 434 TYR A C 1
ATOM 3427 O O . TYR A 1 434 ? 42.989 -22.163 -12.443 1.00 34.81 434 TYR A O 1
ATOM 3435 N N . ILE A 1 435 ? 41.955 -23.867 -11.375 1.00 33.47 435 ILE A N 1
ATOM 3436 C CA . ILE A 1 435 ? 42.817 -24.953 -11.854 1.00 33.47 435 ILE A CA 1
ATOM 3437 C C . ILE A 1 435 ? 42.110 -25.645 -13.019 1.00 33.47 435 ILE A C 1
ATOM 3439 O O . ILE A 1 435 ? 41.039 -26.225 -12.843 1.00 33.47 435 ILE A O 1
ATOM 3443 N N . MET A 1 436 ? 42.712 -25.606 -14.204 1.00 31.50 436 MET A N 1
ATOM 3444 C CA . MET A 1 436 ? 42.230 -26.338 -15.375 1.00 31.50 436 MET A CA 1
ATOM 3445 C C . MET A 1 436 ? 43.199 -27.483 -15.689 1.00 31.50 436 MET A C 1
ATOM 3447 O O . MET A 1 436 ? 44.393 -27.239 -15.866 1.00 31.50 436 MET A O 1
ATOM 3451 N N . GLU A 1 437 ? 42.708 -28.724 -15.756 1.00 30.91 437 GLU A N 1
ATOM 3452 C CA . GLU A 1 437 ? 43.480 -29.855 -16.290 1.00 30.91 437 GLU A CA 1
ATOM 3453 C C . GLU A 1 437 ? 43.329 -29.904 -17.811 1.00 30.91 437 GLU A C 1
ATOM 3455 O O . GLU A 1 437 ? 42.220 -29.962 -18.346 1.00 30.91 437 GLU A O 1
ATOM 3460 N N . LEU A 1 438 ? 44.460 -29.850 -18.515 1.00 34.59 438 LEU A N 1
ATOM 3461 C CA . LEU A 1 438 ? 44.504 -29.980 -19.969 1.00 34.59 438 LEU A CA 1
ATOM 3462 C C . LEU A 1 438 ? 44.603 -31.461 -20.382 1.00 34.59 438 LEU A C 1
ATOM 3464 O O . LEU A 1 438 ? 45.071 -32.291 -19.592 1.00 34.59 438 LEU A O 1
ATOM 3468 N N . PRO A 1 439 ? 44.217 -31.819 -21.625 1.00 25.72 439 PRO A N 1
ATOM 3469 C CA . PRO A 1 439 ? 44.374 -33.181 -22.132 1.00 25.72 439 PRO A CA 1
ATOM 3470 C C . PRO A 1 439 ? 45.862 -33.562 -22.130 1.00 25.72 439 PRO A C 1
ATOM 3472 O O . PRO A 1 439 ? 46.637 -33.054 -22.937 1.00 25.72 439 PRO A O 1
ATOM 3475 N N . GLY A 1 440 ? 46.267 -34.414 -21.184 1.00 31.52 440 GLY A N 1
ATOM 3476 C CA . GLY A 1 440 ? 47.672 -34.759 -20.926 1.00 31.52 440 GLY A CA 1
ATOM 3477 C C . GLY A 1 440 ? 48.087 -34.748 -19.448 1.00 31.52 440 GLY A C 1
ATOM 3478 O O . GLY A 1 440 ? 49.183 -35.206 -19.142 1.00 31.52 440 GLY A O 1
ATOM 3479 N N . GLY A 1 441 ? 47.226 -34.288 -18.530 1.00 30.42 441 GLY A N 1
ATOM 3480 C CA . GLY A 1 441 ? 47.462 -34.382 -17.079 1.00 30.42 441 GLY A CA 1
ATOM 3481 C C . GLY A 1 441 ? 48.300 -33.248 -16.473 1.00 30.42 441 GLY A C 1
ATOM 3482 O O . GLY A 1 441 ? 48.739 -33.356 -15.330 1.00 30.42 441 GLY A O 1
ATOM 3483 N N . GLU A 1 442 ? 48.517 -32.154 -17.205 1.00 30.61 442 GLU A N 1
ATOM 3484 C CA . GLU A 1 442 ? 49.120 -30.927 -16.666 1.00 30.61 442 GLU A CA 1
ATOM 3485 C C . GLU A 1 442 ? 48.043 -29.945 -16.167 1.00 30.61 442 GLU A C 1
ATOM 3487 O O . GLU A 1 442 ? 46.956 -29.846 -16.746 1.00 30.61 442 GLU A O 1
ATOM 3492 N N . ARG A 1 443 ? 48.360 -29.203 -15.094 1.00 30.69 443 ARG A N 1
ATOM 3493 C CA . ARG A 1 443 ? 47.483 -28.216 -14.440 1.00 30.69 443 ARG A CA 1
ATOM 3494 C C . ARG A 1 443 ? 47.893 -26.790 -14.810 1.00 30.69 443 ARG A C 1
ATOM 3496 O O . ARG A 1 443 ? 49.053 -26.424 -14.627 1.00 30.69 443 ARG A O 1
ATOM 3503 N N . ALA A 1 444 ? 46.944 -25.983 -15.280 1.00 31.27 444 ALA A N 1
ATOM 3504 C CA . ALA A 1 444 ? 47.123 -24.557 -15.553 1.00 31.27 444 ALA A CA 1
ATOM 3505 C C . ALA A 1 444 ? 46.327 -23.694 -14.559 1.00 31.27 444 ALA A C 1
ATOM 3507 O O . ALA A 1 444 ? 45.189 -24.027 -14.227 1.00 31.27 444 ALA A O 1
ATOM 3508 N N . TYR A 1 445 ? 46.920 -22.577 -14.124 1.00 34.59 445 TYR A N 1
ATOM 3509 C CA . TYR A 1 445 ? 46.335 -21.616 -13.183 1.00 34.59 445 TYR A CA 1
ATOM 3510 C C . TYR A 1 445 ? 45.920 -20.341 -13.930 1.00 34.59 445 TYR A C 1
ATOM 3512 O O . TYR A 1 445 ? 46.758 -19.714 -14.582 1.00 34.59 445 TYR A O 1
ATOM 3520 N N . VAL A 1 446 ? 44.637 -19.966 -13.878 1.00 32.12 446 VAL A N 1
ATOM 3521 C CA . VAL A 1 446 ? 44.087 -18.843 -14.663 1.00 32.12 446 VAL A CA 1
ATOM 3522 C C . VAL A 1 446 ? 43.581 -17.726 -13.746 1.00 32.12 446 VAL A C 1
ATOM 3524 O O . VAL A 1 446 ? 42.682 -17.946 -12.938 1.00 32.12 446 VAL A O 1
ATOM 3527 N N . LEU A 1 447 ? 44.124 -16.514 -13.918 1.00 30.44 447 LEU A N 1
ATOM 3528 C CA . LEU A 1 447 ? 43.565 -15.267 -13.376 1.00 30.44 447 LEU A CA 1
ATOM 3529 C C . LEU A 1 447 ? 42.501 -14.707 -14.343 1.00 30.44 447 LEU A C 1
ATOM 3531 O O . LEU A 1 447 ? 42.688 -14.815 -15.561 1.00 30.44 447 LEU A O 1
ATOM 3535 N N . PRO A 1 448 ? 41.404 -14.092 -13.858 1.00 27.78 448 PRO A N 1
ATOM 3536 C CA . PRO A 1 448 ? 40.418 -13.476 -14.741 1.00 27.78 448 PRO A CA 1
ATOM 3537 C C . PRO A 1 448 ? 41.072 -12.348 -15.560 1.00 27.78 448 PRO A C 1
ATOM 3539 O O . PRO A 1 448 ? 41.824 -11.553 -14.994 1.00 27.78 448 PRO A O 1
ATOM 3542 N N . PRO A 1 449 ? 40.807 -12.233 -16.874 1.00 28.89 449 PRO A N 1
ATOM 3543 C CA . PRO A 1 449 ? 41.301 -11.103 -17.648 1.00 28.89 449 PRO A CA 1
ATOM 3544 C C . PRO A 1 449 ? 40.559 -9.817 -17.253 1.00 28.89 449 PRO A C 1
ATOM 3546 O O . PRO A 1 449 ? 39.338 -9.826 -17.076 1.00 28.89 449 PRO A O 1
ATOM 3549 N N . GLU A 1 450 ? 41.283 -8.697 -17.169 1.00 32.06 450 GLU A N 1
ATOM 3550 C CA . GLU A 1 450 ? 40.669 -7.372 -17.056 1.00 32.06 450 GLU A CA 1
ATOM 3551 C C . GLU A 1 450 ? 39.710 -7.107 -18.229 1.00 32.06 450 GLU A C 1
ATOM 3553 O O . GLU A 1 450 ? 39.944 -7.511 -19.377 1.00 32.06 450 GLU A O 1
ATOM 3558 N N . ARG A 1 451 ? 38.602 -6.419 -17.922 1.00 31.52 451 ARG A N 1
ATOM 3559 C CA . ARG A 1 451 ? 37.553 -6.031 -18.871 1.00 31.52 451 ARG A CA 1
ATOM 3560 C C . ARG A 1 451 ? 38.164 -5.265 -20.047 1.00 31.52 451 ARG A C 1
ATOM 3562 O O . ARG A 1 451 ? 38.618 -4.140 -19.880 1.00 31.52 451 ARG A O 1
ATOM 3569 N N . GLY A 1 452 ? 38.127 -5.849 -21.245 1.00 29.95 452 GLY A N 1
ATOM 3570 C CA . GLY A 1 452 ? 38.448 -5.114 -22.475 1.00 29.95 452 GLY A CA 1
ATOM 3571 C C . GLY A 1 452 ? 39.141 -5.891 -23.590 1.00 29.95 452 GLY A C 1
ATOM 3572 O O . GLY A 1 452 ? 39.291 -5.348 -24.682 1.00 29.95 452 GLY A O 1
ATOM 3573 N N . ARG A 1 453 ? 39.540 -7.153 -23.391 1.00 32.62 453 ARG A N 1
ATOM 3574 C CA . ARG A 1 453 ? 39.951 -8.016 -24.513 1.00 32.62 453 ARG A CA 1
ATOM 3575 C C . ARG A 1 453 ? 38.896 -9.082 -24.770 1.00 32.62 453 ARG A C 1
ATOM 3577 O O . ARG A 1 453 ? 38.657 -9.920 -23.906 1.00 32.62 453 ARG A O 1
ATOM 3584 N N . ALA A 1 454 ? 38.325 -9.069 -25.976 1.00 33.91 454 ALA A N 1
ATOM 3585 C CA . ALA A 1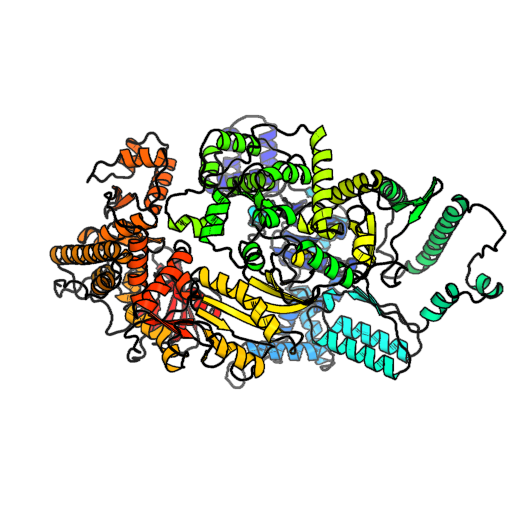 454 ? 37.530 -10.174 -26.494 1.00 33.91 454 ALA A CA 1
ATOM 3586 C C . ALA A 1 454 ? 38.361 -11.460 -26.380 1.00 33.91 454 ALA A C 1
ATOM 3588 O O . ALA A 1 454 ? 39.393 -11.623 -27.043 1.00 33.91 454 ALA A O 1
ATOM 3589 N N . PHE A 1 455 ? 37.950 -12.353 -25.485 1.00 38.88 455 PHE A N 1
ATOM 3590 C CA . PHE A 1 455 ? 38.550 -13.672 -25.370 1.00 38.88 455 PHE A CA 1
ATOM 3591 C C . PHE A 1 455 ? 38.238 -14.419 -26.673 1.00 38.88 455 PHE A C 1
ATOM 3593 O O . PHE A 1 455 ? 37.070 -14.553 -27.040 1.00 38.88 455 PHE A O 1
ATOM 3600 N N . ARG A 1 456 ? 39.260 -14.878 -27.413 1.00 38.88 456 ARG A N 1
ATOM 3601 C CA . ARG A 1 456 ? 39.043 -15.689 -28.625 1.00 38.88 456 ARG A CA 1
ATOM 3602 C C . ARG A 1 456 ? 38.243 -16.937 -28.231 1.00 38.88 456 ARG A C 1
ATOM 3604 O O . ARG A 1 456 ? 38.780 -17.809 -27.559 1.00 38.88 456 ARG A O 1
ATOM 3611 N N . GLY A 1 457 ? 36.973 -16.997 -28.638 1.00 56.09 457 GLY A N 1
ATOM 3612 C CA . GLY A 1 457 ? 36.049 -18.091 -28.315 1.00 56.09 457 GLY A CA 1
ATOM 3613 C C . GLY A 1 457 ? 35.019 -17.797 -27.215 1.00 56.09 457 GLY A C 1
ATOM 3614 O O . GLY A 1 457 ? 34.291 -18.713 -26.840 1.00 56.09 457 GLY A O 1
ATOM 3615 N N . ALA A 1 458 ? 34.931 -16.568 -26.688 1.00 68.25 458 ALA A N 1
ATOM 3616 C CA . ALA A 1 458 ? 33.816 -16.185 -25.818 1.00 68.25 458 ALA A CA 1
ATOM 3617 C C . ALA A 1 458 ? 32.520 -15.973 -26.616 1.00 68.25 458 ALA A C 1
ATOM 3619 O O . ALA A 1 458 ? 32.528 -15.427 -27.718 1.00 68.25 458 ALA A O 1
ATOM 3620 N N . ILE A 1 459 ? 31.403 -16.398 -26.030 1.00 81.75 459 ILE A N 1
ATOM 3621 C CA . ILE A 1 459 ? 30.061 -16.247 -26.593 1.00 81.75 459 ILE A CA 1
ATOM 3622 C C . ILE A 1 459 ? 29.528 -14.857 -26.237 1.00 81.75 459 ILE A C 1
ATOM 3624 O O . ILE A 1 459 ? 29.663 -14.405 -25.101 1.00 81.75 459 ILE A O 1
ATOM 3628 N N . SER A 1 460 ? 28.868 -14.172 -27.170 1.00 81.25 460 SER A N 1
ATOM 3629 C CA . SER A 1 460 ? 28.193 -12.916 -26.837 1.00 81.25 460 SER A CA 1
ATOM 3630 C C . SER A 1 460 ? 27.029 -13.172 -25.873 1.00 81.25 460 SER A C 1
ATOM 3632 O O . SER A 1 460 ? 26.162 -14.002 -26.149 1.00 81.25 460 SER A O 1
ATOM 3634 N N . LEU A 1 461 ? 26.936 -12.411 -24.777 1.00 78.50 461 LEU A N 1
ATOM 3635 C CA . LEU A 1 461 ? 25.798 -12.455 -23.848 1.00 78.50 461 LEU A CA 1
ATOM 3636 C C . LEU A 1 461 ? 24.473 -12.234 -24.583 1.00 78.50 461 LEU A C 1
ATOM 3638 O O . LEU A 1 461 ? 23.457 -12.846 -24.256 1.00 78.50 461 LEU A O 1
ATOM 3642 N N . LYS A 1 462 ? 24.500 -11.386 -25.615 1.00 77.25 462 LYS A N 1
ATOM 3643 C CA . LYS A 1 462 ? 23.357 -11.137 -26.483 1.00 77.25 462 LYS A CA 1
ATOM 3644 C C . LYS A 1 462 ? 22.893 -12.431 -27.151 1.00 77.25 462 LYS A C 1
ATOM 3646 O O . LYS A 1 462 ? 21.732 -12.797 -27.012 1.00 77.25 462 LYS A O 1
ATOM 3651 N N . GLU A 1 463 ? 23.791 -13.141 -27.828 1.00 82.31 463 GLU A N 1
ATOM 3652 C CA . GLU A 1 463 ? 23.480 -14.401 -28.519 1.00 82.31 463 GLU A CA 1
ATOM 3653 C C . GLU A 1 463 ? 23.084 -15.513 -27.544 1.00 82.31 463 GLU A C 1
ATOM 3655 O O . GLU A 1 463 ? 22.120 -16.237 -27.798 1.00 82.31 463 GLU A O 1
ATOM 3660 N N . LEU A 1 464 ? 23.756 -15.595 -26.393 1.00 84.25 464 LEU A N 1
ATOM 3661 C CA . LEU A 1 464 ? 23.408 -16.524 -25.322 1.00 84.25 464 LEU A CA 1
ATOM 3662 C C . LEU A 1 464 ? 21.974 -16.321 -24.833 1.00 84.25 464 LEU A C 1
ATOM 3664 O O . LEU A 1 464 ? 21.225 -17.284 -24.670 1.00 84.25 464 LEU A O 1
ATOM 3668 N N . ASN A 1 465 ? 21.565 -15.070 -24.629 1.00 80.25 465 ASN A N 1
ATOM 3669 C CA . ASN A 1 465 ? 20.204 -14.766 -24.218 1.00 80.25 465 ASN A CA 1
ATOM 3670 C C . ASN A 1 465 ? 19.190 -15.155 -25.300 1.00 80.25 465 ASN A C 1
ATOM 3672 O O . ASN A 1 465 ? 18.163 -15.748 -24.969 1.00 80.25 465 ASN A O 1
ATOM 3676 N N . ARG A 1 466 ? 19.489 -14.933 -26.590 1.00 81.06 466 ARG A N 1
ATOM 3677 C CA . ARG A 1 466 ? 18.625 -15.411 -27.687 1.00 81.06 466 ARG A CA 1
ATOM 3678 C C . ARG A 1 466 ? 18.411 -16.921 -27.629 1.00 81.06 466 ARG A C 1
ATOM 3680 O O . ARG A 1 466 ? 17.277 -17.384 -27.768 1.00 81.06 466 ARG A O 1
ATOM 3687 N N . TYR A 1 467 ? 19.488 -17.663 -27.387 1.00 85.56 467 TYR A N 1
ATOM 3688 C CA . TYR A 1 467 ? 19.447 -19.109 -27.211 1.00 85.56 467 TYR A CA 1
ATOM 3689 C C . TYR A 1 467 ? 18.585 -19.518 -26.010 1.00 85.56 467 TYR A C 1
ATOM 3691 O O . TYR A 1 467 ? 17.662 -20.316 -26.175 1.00 85.56 467 TYR A O 1
ATOM 3699 N N . ARG A 1 468 ? 18.812 -18.921 -24.830 1.00 84.38 468 ARG A N 1
ATOM 3700 C CA . ARG A 1 468 ? 18.048 -19.202 -23.598 1.00 84.38 468 ARG A CA 1
ATOM 3701 C C . ARG A 1 468 ? 16.546 -18.996 -23.793 1.00 84.38 468 ARG A C 1
ATOM 3703 O O . ARG A 1 468 ? 15.768 -19.889 -23.464 1.00 84.38 468 ARG A O 1
ATOM 3710 N N . PHE A 1 469 ? 16.143 -17.861 -24.375 1.00 79.62 469 PHE A N 1
ATOM 3711 C CA . PHE A 1 469 ? 14.733 -17.570 -24.653 1.00 79.62 469 PHE A CA 1
ATOM 3712 C C . PHE A 1 469 ? 14.107 -18.636 -25.547 1.00 79.62 469 PHE A C 1
ATOM 3714 O O . PHE A 1 469 ? 13.084 -19.218 -25.200 1.00 79.62 469 PHE A O 1
ATOM 3721 N N . CYS A 1 470 ? 14.746 -18.958 -26.668 1.00 77.75 470 CYS A N 1
ATOM 3722 C CA . CYS A 1 470 ? 14.175 -19.924 -27.597 1.00 77.75 470 CYS A CA 1
ATOM 3723 C C . CYS A 1 470 ? 14.180 -21.357 -27.055 1.00 77.75 470 CYS A C 1
ATOM 3725 O O . CYS A 1 470 ? 13.275 -22.123 -27.379 1.00 77.75 470 CYS A O 1
ATOM 3727 N N . ARG A 1 471 ? 15.180 -21.732 -26.248 1.00 81.19 471 ARG A N 1
ATOM 3728 C CA . ARG A 1 471 ? 15.262 -23.052 -25.611 1.00 81.19 471 ARG A CA 1
ATOM 3729 C C . ARG A 1 471 ? 14.157 -23.232 -24.573 1.00 81.19 471 ARG A C 1
ATOM 3731 O O . ARG A 1 471 ? 13.455 -24.240 -24.604 1.00 81.19 471 ARG A O 1
ATOM 3738 N N . ALA A 1 472 ? 13.980 -22.244 -23.698 1.00 78.50 472 ALA A N 1
ATOM 3739 C CA . ALA A 1 472 ? 13.025 -22.302 -22.596 1.00 78.50 472 ALA A CA 1
ATOM 3740 C C . ALA A 1 472 ? 11.559 -22.334 -23.061 1.00 78.50 472 ALA A C 1
ATOM 3742 O O . ALA A 1 472 ? 10.692 -22.790 -22.327 1.00 78.50 472 ALA A O 1
ATOM 3743 N N . GLU A 1 473 ? 11.2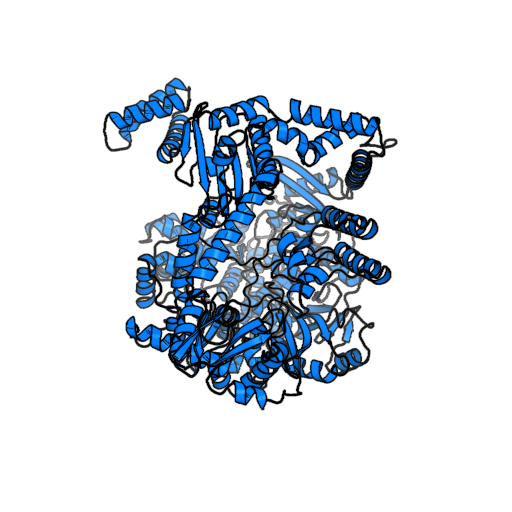67 -21.881 -24.281 1.00 73.44 473 GLU A N 1
ATOM 3744 C CA . GLU A 1 473 ? 9.917 -21.893 -24.850 1.00 73.44 473 GLU A CA 1
ATOM 3745 C C . GLU A 1 473 ? 9.537 -23.175 -25.614 1.00 73.44 473 GLU A C 1
ATOM 3747 O O . GLU A 1 473 ? 8.428 -23.259 -26.153 1.00 73.44 473 GLU A O 1
ATOM 3752 N N . ARG A 1 474 ? 10.434 -24.159 -25.740 1.00 73.25 474 ARG A N 1
ATOM 3753 C CA . ARG A 1 474 ? 10.122 -25.404 -26.460 1.00 73.25 474 ARG A CA 1
ATOM 3754 C C . ARG A 1 474 ? 9.247 -26.325 -25.605 1.00 73.25 474 ARG A C 1
ATOM 3756 O O . ARG A 1 474 ? 9.636 -26.689 -24.493 1.00 73.25 474 ARG A O 1
ATOM 3763 N N . GLY A 1 475 ? 8.117 -26.752 -26.177 1.00 73.06 475 GLY A N 1
ATOM 3764 C CA . GLY A 1 475 ? 7.280 -27.830 -25.638 1.00 73.06 475 GLY A CA 1
ATOM 3765 C C . GLY A 1 475 ? 6.520 -27.477 -24.359 1.00 73.06 475 GLY A C 1
ATOM 3766 O O . GLY A 1 475 ? 6.404 -28.329 -23.489 1.00 73.06 475 GLY A O 1
ATOM 3767 N N . ILE A 1 476 ? 6.057 -26.230 -24.214 1.00 83.38 476 ILE A N 1
ATOM 3768 C CA . ILE A 1 476 ? 5.186 -25.827 -23.100 1.00 83.38 476 ILE A CA 1
ATOM 3769 C C . ILE A 1 476 ? 3.751 -25.723 -23.612 1.00 83.38 476 ILE A C 1
ATOM 3771 O O . ILE A 1 476 ? 3.405 -24.737 -24.264 1.00 83.38 476 ILE A O 1
ATOM 3775 N N . GLU A 1 477 ? 2.927 -26.724 -23.305 1.00 83.62 477 GLU A N 1
ATOM 3776 C CA . GLU A 1 477 ? 1.510 -26.774 -23.698 1.00 83.62 477 GLU A CA 1
ATOM 3777 C C . GLU A 1 477 ? 0.577 -26.783 -22.481 1.00 83.62 477 GLU A C 1
ATOM 3779 O O . GLU A 1 477 ? -0.553 -26.293 -22.541 1.00 83.62 477 GLU A O 1
ATOM 3784 N N . THR A 1 478 ? 1.065 -27.288 -21.349 1.00 86.38 478 THR A N 1
ATOM 3785 C CA . THR A 1 478 ? 0.318 -27.423 -20.101 1.00 86.38 478 THR A CA 1
ATOM 3786 C C . THR A 1 478 ? 0.954 -26.635 -18.953 1.00 86.38 478 THR A C 1
ATOM 3788 O O . THR A 1 478 ? 2.092 -26.162 -19.026 1.00 86.38 478 THR A O 1
ATOM 3791 N N . LEU A 1 479 ? 0.206 -26.487 -17.852 1.00 85.19 479 LEU A N 1
ATOM 3792 C CA . LEU A 1 479 ? 0.737 -25.903 -16.617 1.00 85.19 479 LEU A CA 1
ATOM 3793 C C . LEU A 1 479 ? 1.876 -26.754 -16.038 1.00 85.19 479 LEU A C 1
ATOM 3795 O O . LEU A 1 479 ? 2.853 -26.193 -15.546 1.00 85.19 479 LEU A O 1
ATOM 3799 N N . ASN A 1 480 ? 1.772 -28.082 -16.134 1.00 83.94 480 ASN A N 1
ATOM 3800 C CA . ASN A 1 480 ? 2.835 -28.981 -15.699 1.00 83.94 480 ASN A CA 1
ATOM 3801 C C . ASN A 1 480 ? 4.099 -28.789 -16.526 1.00 83.94 480 ASN A C 1
ATOM 3803 O O . ASN A 1 480 ? 5.152 -28.633 -15.928 1.00 83.94 480 ASN A O 1
ATOM 3807 N N . ASP A 1 481 ? 4.018 -28.670 -17.853 1.00 86.44 481 ASP A N 1
ATOM 3808 C CA . ASP A 1 481 ? 5.211 -28.408 -18.676 1.00 86.44 481 ASP A CA 1
ATOM 3809 C C . ASP A 1 481 ? 5.895 -27.097 -18.273 1.00 86.44 481 ASP A C 1
ATOM 3811 O O . ASP A 1 481 ? 7.123 -27.015 -18.191 1.00 86.44 481 ASP A O 1
ATOM 3815 N N . TYR A 1 482 ? 5.094 -26.066 -17.973 1.00 87.50 482 TYR A N 1
ATOM 3816 C CA . TYR A 1 482 ? 5.605 -24.794 -17.476 1.00 87.50 482 TYR A CA 1
ATOM 3817 C C . TYR A 1 482 ? 6.327 -24.975 -16.136 1.00 87.50 482 TYR A C 1
ATOM 3819 O O . TYR A 1 482 ? 7.465 -24.532 -15.984 1.00 87.50 482 TYR A O 1
ATOM 3827 N N . VAL A 1 483 ? 5.679 -25.601 -15.150 1.00 85.56 483 VAL A N 1
ATOM 3828 C CA . VAL A 1 483 ? 6.254 -25.767 -13.807 1.00 85.56 483 VAL A CA 1
ATOM 3829 C C . VAL A 1 483 ? 7.431 -26.736 -13.826 1.00 85.56 483 VAL A C 1
ATOM 3831 O O . VAL A 1 483 ? 8.396 -26.533 -13.096 1.00 85.56 483 VAL A O 1
ATOM 3834 N N . GLU A 1 484 ? 7.426 -27.735 -14.698 1.00 84.19 484 GLU A N 1
ATOM 3835 C CA . GLU A 1 484 ? 8.565 -28.618 -14.897 1.00 84.19 484 GLU A CA 1
ATOM 3836 C C . GLU A 1 484 ? 9.768 -27.844 -15.443 1.00 84.19 484 GLU A C 1
ATOM 3838 O O . GLU A 1 484 ? 10.864 -27.939 -14.883 1.00 84.19 484 GLU A O 1
ATOM 3843 N N . ARG A 1 485 ? 9.549 -26.990 -16.452 1.00 85.94 485 ARG A N 1
ATOM 3844 C CA . ARG A 1 485 ? 10.597 -26.165 -17.063 1.00 85.94 485 ARG A CA 1
ATOM 3845 C C . ARG A 1 485 ? 11.137 -25.091 -16.120 1.00 85.94 485 ARG A C 1
ATOM 3847 O O . ARG A 1 485 ? 12.347 -24.971 -15.953 1.00 85.94 485 ARG A O 1
ATOM 3854 N N . PHE A 1 486 ? 10.256 -24.292 -15.527 1.00 83.56 486 PHE A N 1
ATOM 3855 C CA . PHE A 1 486 ? 10.617 -23.106 -14.742 1.00 83.56 486 PHE A CA 1
ATOM 3856 C C . PHE A 1 486 ? 10.686 -23.365 -13.238 1.00 83.56 486 PHE A C 1
ATOM 3858 O O . PHE A 1 486 ? 10.978 -22.449 -12.472 1.00 83.56 486 PHE A O 1
ATOM 3865 N N . TRP A 1 487 ? 10.414 -24.603 -12.816 1.00 80.62 487 TRP A N 1
ATOM 3866 C CA . TRP A 1 487 ? 10.343 -25.034 -11.417 1.00 80.62 487 TRP A CA 1
ATOM 3867 C C . TRP A 1 487 ? 9.256 -24.340 -10.583 1.00 80.62 487 TRP A C 1
ATOM 3869 O O . TRP A 1 487 ? 9.177 -24.511 -9.363 1.00 80.62 487 TRP A O 1
ATOM 3879 N N . GLY A 1 488 ? 8.374 -23.606 -11.253 1.00 83.25 488 GLY A N 1
ATOM 3880 C CA . GLY A 1 488 ? 7.236 -22.919 -10.677 1.00 83.25 488 GLY A CA 1
ATOM 3881 C C . GLY A 1 488 ? 7.004 -21.563 -11.325 1.00 83.25 488 GLY A C 1
ATOM 3882 O O . GLY A 1 488 ? 7.732 -21.154 -12.227 1.00 83.25 488 GLY A O 1
ATOM 3883 N N . PHE A 1 489 ? 5.981 -20.859 -10.857 1.00 81.06 489 PHE A N 1
ATOM 3884 C CA . PHE A 1 489 ? 5.699 -19.481 -11.259 1.00 81.06 489 PHE A CA 1
ATOM 3885 C C . PHE A 1 489 ? 5.500 -18.603 -10.029 1.00 81.06 489 PHE A C 1
ATOM 3887 O O . PHE A 1 489 ? 4.926 -19.044 -9.031 1.00 81.06 489 PHE A O 1
ATOM 3894 N N . HIS A 1 490 ? 5.970 -17.358 -10.090 1.00 75.94 490 HIS A N 1
ATOM 3895 C CA . HIS A 1 490 ? 5.738 -16.392 -9.014 1.00 75.94 490 HIS A CA 1
ATOM 3896 C C . HIS A 1 490 ? 4.406 -15.679 -9.207 1.00 75.94 490 HIS A C 1
ATOM 3898 O O . HIS A 1 490 ? 3.626 -15.491 -8.275 1.00 75.94 490 HIS A O 1
ATOM 3904 N N . SER A 1 491 ? 4.150 -15.279 -10.449 1.00 74.69 491 SER A N 1
ATOM 3905 C CA . SER A 1 491 ? 2.919 -14.628 -10.829 1.00 74.69 491 SER A CA 1
ATOM 3906 C C . SER A 1 491 ? 2.103 -15.494 -11.790 1.00 74.69 491 SER A C 1
ATOM 3908 O O . SER A 1 491 ? 2.628 -15.983 -12.784 1.00 74.69 491 SER A O 1
ATOM 3910 N N . PRO A 1 492 ? 0.793 -15.621 -11.575 1.00 74.75 492 PRO A N 1
ATOM 3911 C CA . PRO A 1 492 ? -0.157 -16.217 -12.519 1.00 74.75 492 PRO A CA 1
ATOM 3912 C C . PRO A 1 492 ? -0.085 -15.600 -13.910 1.00 74.75 492 PRO A C 1
ATOM 3914 O O . PRO A 1 492 ? -0.308 -16.278 -14.907 1.00 74.75 492 PRO A O 1
ATOM 3917 N N . TYR A 1 493 ? 0.272 -14.316 -13.982 1.00 77.69 493 TYR A N 1
ATOM 3918 C CA . TYR A 1 493 ? 0.475 -13.637 -15.251 1.00 77.69 493 TYR A CA 1
ATOM 3919 C C . TYR A 1 493 ? 1.623 -14.250 -16.073 1.00 77.69 493 TYR A C 1
ATOM 3921 O O . TYR A 1 493 ? 1.554 -14.219 -17.296 1.00 77.69 493 TYR A O 1
ATOM 3929 N N . GLU A 1 494 ? 2.622 -14.884 -15.446 1.00 81.69 494 GLU A N 1
ATOM 3930 C CA . GLU A 1 494 ? 3.679 -15.623 -16.158 1.00 81.69 494 GLU A CA 1
ATOM 3931 C C . GLU A 1 494 ? 3.118 -16.837 -16.909 1.00 81.69 494 GLU A C 1
ATOM 3933 O O . GLU A 1 494 ? 3.482 -17.089 -18.061 1.00 81.69 494 GLU A O 1
ATOM 3938 N N . VAL A 1 495 ? 2.192 -17.556 -16.262 1.00 82.94 495 VAL A N 1
ATOM 3939 C CA . VAL A 1 495 ? 1.482 -18.702 -16.842 1.00 82.94 495 VAL A CA 1
ATOM 3940 C C . VAL A 1 495 ? 0.602 -18.226 -17.989 1.00 82.94 495 VAL A C 1
ATOM 3942 O O . VAL A 1 495 ? 0.644 -18.772 -19.088 1.00 82.94 495 VAL A O 1
ATOM 3945 N N . PHE A 1 496 ? -0.169 -17.171 -17.748 1.00 80.19 496 PHE A N 1
ATOM 3946 C CA . PHE A 1 496 ? -1.103 -16.614 -18.712 1.00 80.19 496 PHE A CA 1
ATOM 3947 C C . PHE A 1 496 ? -0.413 -16.108 -19.991 1.00 80.19 496 PHE A C 1
ATOM 3949 O O . PHE A 1 496 ? -0.896 -16.378 -21.090 1.00 80.19 496 PHE A O 1
ATOM 3956 N N . CYS A 1 497 ? 0.754 -15.464 -19.881 1.00 79.25 497 CYS A N 1
ATOM 3957 C CA . CYS A 1 497 ? 1.547 -15.044 -21.043 1.00 79.25 497 CYS A CA 1
ATOM 3958 C C . CYS A 1 497 ? 2.057 -16.214 -21.902 1.00 79.25 497 CYS A C 1
ATOM 3960 O O . CYS A 1 497 ? 2.346 -16.028 -23.088 1.00 79.25 497 CYS A O 1
ATOM 3962 N N . ARG A 1 498 ? 2.184 -17.422 -21.331 1.00 80.62 498 ARG A N 1
ATOM 3963 C CA . ARG A 1 498 ? 2.674 -18.599 -22.063 1.00 80.62 498 ARG A CA 1
ATOM 3964 C C . ARG A 1 498 ? 1.599 -19.582 -22.497 1.00 80.62 498 ARG A C 1
ATOM 3966 O O . ARG A 1 498 ? 1.806 -20.258 -23.499 1.00 80.62 498 ARG A O 1
ATOM 3973 N N . LEU A 1 499 ? 0.466 -19.614 -21.802 1.00 83.62 499 LEU A N 1
ATOM 3974 C CA . LEU A 1 499 ? -0.653 -20.512 -22.065 1.00 83.62 499 LEU A CA 1
ATOM 3975 C C . LEU A 1 499 ? -1.896 -19.688 -22.457 1.00 83.62 499 LEU A C 1
ATOM 3977 O O . LEU A 1 499 ? -2.729 -19.401 -21.596 1.00 83.62 499 LEU A O 1
ATOM 3981 N N . PRO A 1 500 ? -2.060 -19.301 -23.739 1.00 67.38 500 PRO A N 1
ATOM 3982 C CA . PRO A 1 500 ? -3.121 -18.388 -24.198 1.00 67.38 500 PRO A CA 1
ATOM 3983 C C . PRO A 1 500 ? -4.574 -18.906 -24.062 1.00 67.38 500 PRO A C 1
ATOM 3985 O O . PRO A 1 500 ? -5.511 -18.187 -24.400 1.00 67.38 500 PRO A O 1
ATOM 3988 N N . GLY A 1 501 ? -4.791 -20.114 -23.525 1.00 74.44 501 GLY A N 1
ATOM 3989 C CA . GLY A 1 501 ? -6.110 -20.653 -23.150 1.00 74.44 501 GLY A CA 1
ATOM 3990 C C . GLY A 1 501 ? -6.362 -20.763 -21.638 1.00 74.44 501 GLY A C 1
ATOM 3991 O O . GLY A 1 501 ? -7.442 -21.185 -21.221 1.00 74.44 501 GLY A O 1
ATOM 3992 N N . MET A 1 502 ? -5.383 -20.418 -20.799 1.00 81.94 502 MET A N 1
ATOM 3993 C CA . MET A 1 502 ? -5.470 -20.592 -19.349 1.00 81.94 502 MET A CA 1
ATOM 3994 C C . MET A 1 502 ? -6.296 -19.474 -18.712 1.00 81.94 502 MET A C 1
ATOM 3996 O O . MET A 1 502 ? -5.891 -18.324 -18.730 1.00 81.94 502 MET A O 1
ATOM 4000 N N . THR A 1 503 ? -7.422 -19.785 -18.072 1.00 76.25 503 THR A N 1
ATOM 4001 C CA . THR A 1 503 ? -8.240 -18.776 -17.370 1.00 76.25 503 THR A CA 1
ATOM 4002 C C . THR A 1 503 ? -7.957 -18.764 -15.862 1.00 76.25 503 THR A C 1
ATOM 4004 O O . THR A 1 503 ? -7.554 -19.796 -15.321 1.00 76.25 503 THR A O 1
ATOM 4007 N N . PRO A 1 504 ? -8.210 -17.657 -15.131 1.00 73.50 504 PRO A N 1
ATOM 4008 C CA . PRO A 1 504 ? -8.036 -17.646 -13.678 1.00 73.50 504 PRO A CA 1
ATOM 4009 C C . PRO A 1 504 ? -8.827 -18.746 -12.938 1.00 73.50 504 PRO A C 1
ATOM 4011 O O . PRO A 1 504 ? -8.231 -19.412 -12.093 1.00 73.50 504 PRO A O 1
ATOM 4014 N N . PRO A 1 505 ? -10.112 -19.031 -13.257 1.00 71.69 505 PRO A N 1
ATOM 4015 C CA . PRO A 1 505 ? -10.825 -20.163 -12.657 1.00 71.69 505 PRO A CA 1
ATOM 4016 C C . PRO A 1 505 ? -10.171 -21.516 -12.957 1.00 71.69 505 PRO A C 1
ATOM 4018 O O . PRO A 1 505 ? -10.025 -22.331 -12.049 1.00 71.69 505 PRO A O 1
ATOM 4021 N N . ARG A 1 506 ? -9.726 -21.735 -14.202 1.00 78.75 506 ARG A N 1
ATOM 4022 C CA . ARG A 1 506 ? -9.066 -22.984 -14.598 1.00 78.75 506 ARG A CA 1
ATOM 4023 C C . ARG A 1 506 ? -7.733 -23.179 -13.880 1.00 78.75 506 ARG A C 1
ATOM 4025 O O . ARG A 1 506 ? -7.456 -24.276 -13.412 1.00 78.75 506 ARG A O 1
ATOM 4032 N N . LEU A 1 507 ? -6.941 -22.117 -13.735 1.00 78.75 507 LEU A N 1
ATOM 4033 C CA . LEU A 1 507 ? -5.699 -22.155 -12.966 1.00 78.75 507 LEU A CA 1
ATOM 4034 C C . LEU A 1 507 ? -5.969 -22.561 -11.510 1.00 78.75 507 LEU A C 1
ATOM 4036 O O . LEU A 1 507 ? -5.262 -23.403 -10.976 1.00 78.75 507 LEU A O 1
ATOM 4040 N N . VAL A 1 508 ? -7.021 -22.031 -10.878 1.00 71.62 508 VAL A N 1
ATOM 4041 C CA . VAL A 1 508 ? -7.398 -22.409 -9.500 1.00 71.62 508 VAL A CA 1
ATOM 4042 C C . VAL A 1 508 ? -7.810 -23.876 -9.397 1.00 71.62 508 VAL A C 1
ATOM 4044 O O . VAL A 1 508 ? -7.482 -24.525 -8.406 1.00 71.62 508 VAL A O 1
ATOM 4047 N N . GLU A 1 509 ? -8.542 -24.400 -10.381 1.00 73.69 509 GLU A N 1
ATOM 4048 C CA . GLU A 1 509 ? -8.881 -25.827 -10.432 1.00 73.69 509 GLU A CA 1
ATOM 4049 C C . GLU A 1 509 ? -7.624 -26.694 -10.507 1.00 73.69 509 GLU A C 1
ATOM 4051 O O . GLU A 1 509 ? -7.497 -27.629 -9.721 1.00 73.69 509 GLU A O 1
ATOM 4056 N N . LEU A 1 510 ? -6.679 -26.348 -11.385 1.00 75.81 510 LEU A N 1
ATOM 4057 C CA . LEU A 1 510 ? -5.420 -27.079 -11.544 1.00 75.81 510 LEU A CA 1
ATOM 4058 C C . LEU A 1 510 ? -4.544 -26.986 -10.292 1.00 75.81 510 LEU A C 1
ATOM 4060 O O . LEU A 1 510 ? -4.051 -28.004 -9.822 1.00 75.81 510 LEU A O 1
ATOM 4064 N N . LEU A 1 511 ? -4.437 -25.804 -9.676 1.00 73.00 511 LEU A N 1
ATOM 4065 C CA . LEU A 1 511 ? -3.707 -25.629 -8.416 1.00 73.00 511 LEU A CA 1
ATOM 4066 C C . LEU A 1 511 ? -4.244 -26.521 -7.291 1.00 73.00 511 LEU A C 1
ATOM 4068 O O . LEU A 1 511 ? -3.473 -26.968 -6.447 1.00 73.00 511 LEU A O 1
ATOM 4072 N N . LYS A 1 512 ? -5.554 -26.796 -7.280 1.00 66.38 512 LYS A N 1
ATOM 4073 C CA . LYS A 1 512 ? -6.181 -27.699 -6.306 1.00 66.38 512 LYS A CA 1
ATOM 4074 C C . LYS A 1 512 ? -6.042 -29.171 -6.679 1.00 66.38 512 LYS A C 1
ATOM 4076 O O . LYS A 1 512 ? -5.861 -29.990 -5.787 1.00 66.38 512 LYS A O 1
ATOM 4081 N N . ALA A 1 513 ? -6.195 -29.502 -7.959 1.00 65.12 513 ALA A N 1
ATOM 4082 C CA 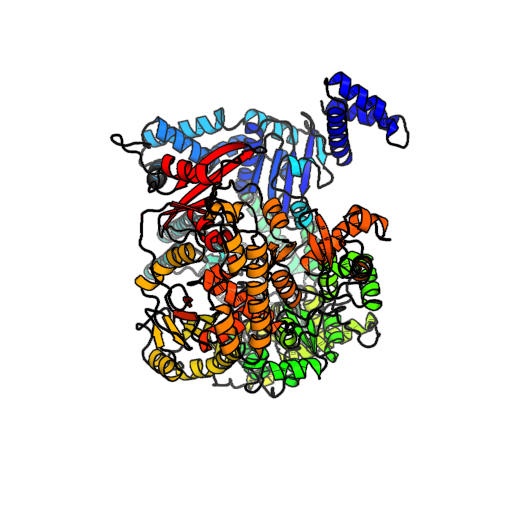. ALA A 1 513 ? -6.216 -30.878 -8.442 1.00 65.12 513 ALA A CA 1
ATOM 4083 C C . ALA A 1 513 ? -4.814 -31.501 -8.535 1.00 65.12 513 ALA A C 1
ATOM 4085 O O . ALA A 1 513 ? -4.663 -32.686 -8.261 1.00 65.12 513 ALA A O 1
ATOM 4086 N N . GLU A 1 514 ? -3.800 -30.710 -8.889 1.00 57.69 514 GLU A N 1
ATOM 4087 C CA . GLU A 1 514 ? -2.434 -31.173 -9.181 1.00 57.69 514 GLU A CA 1
ATOM 4088 C C . GLU A 1 514 ? -1.453 -30.917 -8.017 1.00 57.69 514 GLU A C 1
ATOM 4090 O O . GLU A 1 514 ? -0.244 -30.866 -8.205 1.00 57.69 514 GLU A O 1
ATOM 4095 N N . GLU A 1 515 ? -1.970 -30.727 -6.796 1.00 67.38 515 GLU A N 1
ATOM 4096 C CA . GLU A 1 515 ? -1.184 -30.544 -5.560 1.00 67.38 515 GLU A CA 1
ATOM 4097 C C . GLU A 1 515 ? -0.053 -29.488 -5.642 1.00 67.38 515 GLU A C 1
ATOM 4099 O O . GLU A 1 515 ? 1.010 -29.641 -5.031 1.00 67.38 515 GLU A O 1
ATOM 4104 N N . PHE A 1 516 ? -0.259 -28.383 -6.365 1.00 73.31 516 PHE A N 1
ATOM 4105 C CA . PHE A 1 516 ? 0.704 -27.280 -6.373 1.00 73.31 516 PHE A CA 1
ATOM 4106 C C . PHE A 1 516 ? 0.733 -26.563 -5.020 1.00 73.31 516 PHE A C 1
ATOM 4108 O O . PHE A 1 516 ? -0.304 -26.214 -4.449 1.00 73.31 516 PHE A O 1
ATOM 4115 N N . LEU A 1 517 ? 1.937 -26.290 -4.521 1.00 68.94 517 LEU A N 1
ATOM 4116 C CA . LEU A 1 517 ? 2.161 -25.678 -3.217 1.00 68.94 517 LEU A CA 1
ATOM 4117 C C . LEU A 1 517 ? 2.965 -24.376 -3.352 1.00 68.94 517 LEU A C 1
ATOM 4119 O O . LEU A 1 517 ? 3.979 -24.344 -4.054 1.00 68.94 517 LEU A O 1
ATOM 4123 N N . PRO A 1 518 ? 2.538 -23.292 -2.678 1.00 72.00 518 PRO A N 1
ATOM 4124 C CA . PRO A 1 518 ? 3.282 -22.043 -2.656 1.00 72.00 518 PRO A CA 1
ATOM 4125 C C . PRO A 1 518 ? 4.479 -22.168 -1.714 1.00 72.00 518 PRO A C 1
ATOM 4127 O O . PRO A 1 518 ? 4.328 -22.383 -0.516 1.00 72.00 518 PRO A O 1
ATOM 4130 N N . ILE A 1 519 ? 5.681 -21.976 -2.227 1.00 70.25 519 ILE A N 1
ATOM 4131 C CA . ILE A 1 519 ? 6.911 -21.956 -1.441 1.00 70.25 519 ILE A CA 1
ATOM 4132 C C . ILE A 1 519 ? 7.570 -20.591 -1.513 1.00 70.25 519 ILE A C 1
ATOM 4134 O O . ILE A 1 519 ? 7.428 -19.865 -2.489 1.00 70.25 519 ILE A O 1
ATOM 4138 N N . VAL A 1 520 ? 8.318 -20.225 -0.480 1.00 66.62 520 VAL A N 1
ATOM 4139 C CA . VAL A 1 520 ? 9.070 -18.969 -0.496 1.00 66.62 520 VAL A CA 1
ATOM 4140 C C . VAL A 1 520 ? 10.429 -19.222 -1.142 1.00 66.62 520 VAL A C 1
ATOM 4142 O O . VAL A 1 520 ? 11.176 -20.074 -0.675 1.00 66.62 520 VAL A O 1
ATOM 4145 N N . TRP A 1 521 ? 10.741 -18.509 -2.223 1.00 65.56 521 TRP A N 1
ATOM 4146 C CA . TRP A 1 521 ? 11.998 -18.448 -2.978 1.00 65.56 521 TRP A CA 1
ATOM 4147 C C . TRP A 1 521 ? 12.695 -17.098 -2.799 1.00 65.56 521 TRP A C 1
ATOM 4149 O O . TRP A 1 521 ? 12.408 -16.134 -3.507 1.00 65.56 521 TRP A O 1
ATOM 4159 N N . GLY A 1 522 ? 13.600 -17.009 -1.817 1.00 61.75 522 GLY A N 1
ATOM 4160 C CA . GLY A 1 522 ? 14.176 -15.729 -1.401 1.00 61.75 522 GLY A CA 1
ATOM 4161 C C . GLY A 1 522 ? 13.072 -14.788 -0.910 1.00 61.75 522 GLY A C 1
ATOM 4162 O O . GLY A 1 522 ? 12.368 -15.110 0.036 1.00 61.75 522 GLY A O 1
ATOM 4163 N N . SER A 1 523 ? 12.873 -13.652 -1.586 1.00 53.72 523 SER A N 1
ATOM 4164 C CA . SER A 1 523 ? 11.797 -12.697 -1.271 1.00 53.72 523 SER A CA 1
ATOM 4165 C C . SER A 1 523 ? 10.486 -12.927 -2.041 1.00 53.72 523 SER A C 1
ATOM 4167 O O . SER A 1 523 ? 9.600 -12.077 -1.990 1.00 53.72 523 SER A O 1
ATOM 4169 N N . LEU A 1 524 ? 10.381 -13.999 -2.829 1.00 62.53 524 LEU A N 1
ATOM 4170 C CA . LEU A 1 524 ? 9.287 -14.246 -3.773 1.00 62.53 524 LEU A CA 1
ATOM 4171 C C . LEU A 1 524 ? 8.503 -15.505 -3.375 1.00 62.53 524 LEU A C 1
ATOM 4173 O O . LEU A 1 524 ? 9.093 -16.455 -2.880 1.00 62.53 524 LEU A O 1
ATOM 4177 N N . THR A 1 525 ? 7.186 -15.545 -3.588 1.00 70.88 525 THR A N 1
ATOM 4178 C CA . THR A 1 525 ? 6.392 -16.781 -3.412 1.00 70.88 525 THR A CA 1
ATOM 4179 C C . THR A 1 525 ? 6.223 -17.487 -4.753 1.00 70.88 525 THR A C 1
ATOM 4181 O O . THR A 1 525 ? 5.660 -16.912 -5.672 1.00 70.88 525 THR A O 1
ATOM 4184 N N . VAL A 1 526 ? 6.710 -18.717 -4.882 1.00 76.31 526 VAL A N 1
ATOM 4185 C CA . VAL A 1 526 ? 6.678 -19.510 -6.115 1.00 76.31 526 VAL A CA 1
ATOM 4186 C C . VAL A 1 526 ? 5.746 -20.701 -5.934 1.00 76.31 526 VAL A C 1
ATOM 4188 O O . VAL A 1 526 ? 5.870 -21.452 -4.973 1.00 76.31 526 VAL A O 1
ATOM 4191 N N . TYR A 1 527 ? 4.814 -20.887 -6.860 1.00 78.44 527 TYR A N 1
ATOM 4192 C CA . TYR A 1 527 ? 3.953 -22.064 -6.918 1.00 78.44 527 TYR A CA 1
ATOM 4193 C C . TYR A 1 527 ? 4.688 -23.190 -7.628 1.00 78.44 527 TYR A C 1
ATOM 4195 O O . TYR A 1 527 ? 4.979 -23.069 -8.816 1.00 78.44 527 TYR A O 1
ATOM 4203 N N . THR A 1 528 ? 4.988 -24.271 -6.910 1.00 79.12 528 THR A N 1
ATOM 4204 C CA . THR A 1 528 ? 5.689 -25.437 -7.463 1.00 79.12 528 THR A CA 1
ATOM 4205 C C . THR A 1 528 ? 4.919 -26.725 -7.202 1.00 79.12 528 THR A C 1
ATOM 4207 O O . THR A 1 528 ? 4.067 -26.786 -6.313 1.00 79.12 528 THR A O 1
ATOM 4210 N N . HIS A 1 529 ? 5.199 -27.762 -7.986 1.00 77.94 529 HIS A N 1
ATOM 4211 C CA . HIS A 1 529 ? 4.588 -29.072 -7.796 1.00 77.94 529 HIS A CA 1
ATOM 4212 C C . HIS A 1 529 ? 5.152 -29.739 -6.532 1.00 77.94 529 HIS A C 1
ATOM 4214 O O . HIS A 1 529 ? 6.358 -29.673 -6.271 1.00 77.94 529 HIS A O 1
ATOM 4220 N N . ARG A 1 530 ? 4.306 -30.425 -5.751 1.00 70.88 530 ARG A N 1
ATOM 4221 C CA . ARG A 1 530 ? 4.708 -31.075 -4.488 1.00 70.88 530 ARG A CA 1
ATOM 4222 C C . ARG A 1 530 ? 5.928 -31.993 -4.637 1.00 70.88 530 ARG A C 1
ATOM 4224 O O . ARG A 1 530 ? 6.768 -32.037 -3.740 1.00 70.88 530 ARG A O 1
ATOM 4231 N N . GLY A 1 531 ? 6.061 -32.673 -5.777 1.00 71.44 531 GLY A N 1
ATOM 4232 C CA . GLY A 1 531 ? 7.195 -33.555 -6.080 1.00 71.44 531 GLY A CA 1
ATOM 4233 C C . GLY A 1 531 ? 8.563 -32.858 -6.125 1.00 71.44 531 GLY A C 1
ATOM 4234 O O . GLY A 1 531 ? 9.576 -33.504 -5.873 1.00 71.44 531 GLY A O 1
ATOM 4235 N N . LYS A 1 532 ? 8.618 -31.540 -6.370 1.00 75.62 532 LYS A N 1
ATOM 4236 C CA . LYS A 1 532 ? 9.879 -30.776 -6.424 1.00 75.62 532 LYS A CA 1
ATOM 4237 C C . LYS A 1 532 ? 10.320 -30.209 -5.073 1.00 75.62 532 LYS A C 1
ATOM 4239 O O . LYS A 1 532 ? 11.438 -29.709 -4.957 1.00 75.62 532 LYS A O 1
ATOM 4244 N N . LEU A 1 533 ? 9.492 -30.308 -4.030 1.00 72.31 533 LEU A N 1
ATOM 4245 C CA . LEU A 1 533 ? 9.785 -29.707 -2.723 1.00 72.31 533 LEU A CA 1
ATOM 4246 C C . LEU A 1 533 ? 11.079 -30.231 -2.094 1.00 72.31 533 LEU A C 1
ATOM 4248 O O . LEU A 1 533 ? 11.858 -29.437 -1.573 1.00 72.31 533 LEU A O 1
ATOM 4252 N N . GLY A 1 534 ? 11.340 -31.538 -2.188 1.00 70.81 534 GLY A N 1
ATOM 4253 C CA . GLY A 1 534 ? 12.578 -32.134 -1.673 1.00 70.81 534 GLY A CA 1
ATOM 4254 C C . GLY A 1 534 ? 13.826 -31.543 -2.334 1.00 70.81 534 GLY A C 1
ATOM 4255 O O . GLY A 1 534 ? 14.770 -31.170 -1.642 1.00 70.81 534 GLY A O 1
ATOM 4256 N N . LYS A 1 535 ? 13.782 -31.348 -3.658 1.00 78.75 535 LYS A N 1
ATOM 4257 C CA . LYS A 1 535 ? 14.861 -30.722 -4.435 1.00 78.75 535 LYS A CA 1
ATOM 4258 C C . LYS A 1 535 ? 15.081 -29.256 -4.052 1.00 78.75 535 LYS A C 1
ATOM 4260 O O . LYS A 1 535 ? 16.218 -28.818 -3.904 1.00 78.75 535 LYS A O 1
ATOM 4265 N N . VAL A 1 536 ? 14.003 -28.503 -3.831 1.00 75.94 536 VAL A N 1
ATOM 4266 C CA . VAL A 1 536 ? 14.085 -27.108 -3.366 1.00 75.94 536 VAL A CA 1
ATOM 4267 C C . VAL A 1 536 ? 14.723 -27.003 -1.981 1.00 75.94 536 VAL A C 1
ATOM 4269 O O . VAL A 1 536 ? 15.559 -26.128 -1.757 1.00 75.94 536 VAL A O 1
ATOM 4272 N N . ILE A 1 537 ? 14.326 -27.874 -1.052 1.00 73.31 537 ILE A N 1
ATOM 4273 C CA . ILE A 1 537 ? 14.875 -27.896 0.309 1.00 73.31 537 ILE A CA 1
ATOM 4274 C C . ILE A 1 537 ? 16.363 -28.274 0.259 1.00 73.31 537 ILE A C 1
ATOM 4276 O O . ILE A 1 537 ? 17.189 -27.577 0.844 1.00 73.31 537 ILE A O 1
ATOM 4280 N N . ALA A 1 538 ? 16.723 -29.300 -0.517 1.00 76.94 538 ALA A N 1
ATOM 4281 C CA . ALA A 1 538 ? 18.107 -29.734 -0.708 1.00 76.94 538 ALA A CA 1
ATOM 4282 C C . ALA A 1 538 ? 19.005 -28.625 -1.288 1.00 76.94 538 ALA A C 1
ATOM 4284 O O . ALA A 1 538 ? 20.112 -28.392 -0.797 1.00 76.94 538 ALA A O 1
ATOM 4285 N N . LEU A 1 539 ? 18.514 -27.859 -2.272 1.00 78.50 539 LEU A N 1
ATOM 4286 C CA . LEU A 1 539 ? 19.242 -26.711 -2.822 1.00 78.50 539 LEU A CA 1
ATOM 4287 C C . LEU A 1 539 ? 19.587 -25.661 -1.760 1.00 78.50 539 LEU A C 1
ATOM 4289 O O . LEU A 1 539 ? 20.618 -25.014 -1.887 1.00 78.50 539 LEU A O 1
ATOM 4293 N N . ARG A 1 540 ? 18.795 -25.510 -0.693 1.00 71.56 540 ARG A N 1
ATOM 4294 C CA . ARG A 1 540 ? 19.071 -24.573 0.415 1.00 71.56 540 ARG A CA 1
ATOM 4295 C C . ARG A 1 540 ? 19.927 -25.149 1.524 1.00 71.56 540 ARG A C 1
ATOM 4297 O O . ARG A 1 540 ? 20.678 -24.408 2.153 1.00 71.56 540 ARG A O 1
ATOM 4304 N N . GLY A 1 541 ? 19.823 -26.455 1.720 1.00 66.62 541 GLY A N 1
ATOM 4305 C CA . GLY A 1 541 ? 20.476 -27.178 2.800 1.00 66.62 541 GLY A CA 1
ATOM 4306 C C . GLY A 1 541 ? 19.664 -27.186 4.086 1.00 66.62 541 GLY A C 1
ATOM 4307 O O . GLY A 1 541 ? 18.608 -26.550 4.167 1.00 66.62 541 GLY A O 1
ATOM 4308 N N . PRO A 1 542 ? 20.153 -27.917 5.097 1.00 61.97 542 PRO A N 1
ATOM 4309 C CA . PRO A 1 542 ? 19.429 -28.105 6.341 1.00 61.97 542 PRO A CA 1
ATOM 4310 C C . PRO A 1 542 ? 19.268 -26.763 7.079 1.00 61.97 542 PRO A C 1
ATOM 4312 O O . PRO A 1 542 ? 20.257 -26.074 7.347 1.00 61.97 542 PRO A O 1
ATOM 4315 N N . PRO A 1 543 ? 18.034 -26.354 7.429 1.00 65.56 543 PRO A N 1
ATOM 4316 C CA . PRO A 1 543 ? 17.816 -25.129 8.186 1.00 65.56 543 PRO A CA 1
ATOM 4317 C C . PRO A 1 543 ? 18.281 -25.310 9.638 1.00 65.56 543 PRO A C 1
ATOM 4319 O O . PRO A 1 543 ? 17.916 -26.279 10.306 1.00 65.56 543 PRO A O 1
ATOM 4322 N N . SER A 1 544 ? 19.017 -24.335 10.181 1.00 67.06 544 SER A N 1
ATOM 4323 C CA . SER A 1 544 ? 19.375 -24.328 11.606 1.00 67.06 544 SER A CA 1
ATOM 4324 C C . SER A 1 544 ? 18.148 -24.008 12.473 1.00 67.06 544 SER A C 1
ATOM 4326 O O . SER A 1 544 ? 17.784 -22.853 12.709 1.00 67.06 544 SER A O 1
ATOM 4328 N N . LEU A 1 545 ? 17.448 -25.051 12.930 1.00 70.50 545 LEU A N 1
ATOM 4329 C CA . LEU A 1 545 ? 16.222 -24.905 13.716 1.00 70.50 545 LEU A CA 1
ATOM 4330 C C . LEU A 1 545 ? 16.518 -24.694 15.205 1.00 70.50 545 LEU A C 1
ATOM 4332 O O . LEU A 1 545 ? 16.732 -25.655 15.952 1.00 70.50 545 LEU A O 1
ATOM 4336 N N . GLY A 1 546 ? 16.418 -23.444 15.659 1.00 72.19 546 GLY A N 1
ATOM 4337 C CA . GLY A 1 546 ? 16.403 -23.111 17.090 1.00 72.19 546 GLY A CA 1
ATOM 4338 C C . GLY A 1 546 ? 15.192 -23.687 17.866 1.00 72.19 546 GLY A C 1
ATOM 4339 O O . GLY A 1 546 ? 14.198 -24.107 17.262 1.00 72.19 546 GLY A O 1
ATOM 4340 N N . PRO A 1 547 ? 15.211 -23.666 19.216 1.00 66.69 547 PRO A N 1
ATOM 4341 C CA . PRO A 1 547 ? 14.181 -24.297 20.056 1.00 66.69 547 PRO A CA 1
ATOM 4342 C C . PRO A 1 547 ? 12.748 -23.799 19.801 1.00 66.69 547 PRO A C 1
ATOM 4344 O O . PRO A 1 547 ? 11.801 -24.588 19.806 1.00 66.69 547 PRO A O 1
ATOM 4347 N N . LEU A 1 548 ? 12.581 -22.499 19.532 1.00 68.38 548 LEU A N 1
ATOM 4348 C CA . LEU A 1 548 ? 11.277 -21.900 19.226 1.00 68.38 548 LEU A CA 1
ATOM 4349 C C . LEU A 1 548 ? 10.735 -22.341 17.860 1.00 68.38 548 LEU A C 1
ATOM 4351 O O . LEU A 1 548 ? 9.545 -22.625 17.762 1.00 68.38 548 LEU A O 1
ATOM 4355 N N . HIS A 1 549 ? 11.592 -22.480 16.842 1.00 76.88 549 HIS A N 1
ATOM 4356 C CA . HIS A 1 549 ? 11.203 -22.992 15.523 1.00 76.88 549 HIS A CA 1
ATOM 4357 C C . HIS A 1 549 ? 10.720 -24.444 15.614 1.00 76.88 549 HIS A C 1
ATOM 4359 O O . HIS A 1 549 ? 9.662 -24.781 15.087 1.00 76.88 549 HIS A O 1
ATOM 4365 N N . ARG A 1 550 ? 11.434 -25.292 16.371 1.00 73.19 550 ARG A N 1
ATOM 4366 C CA . ARG A 1 550 ? 11.030 -26.689 16.618 1.00 73.19 550 ARG A CA 1
ATOM 4367 C C . ARG A 1 550 ? 9.697 -26.776 17.360 1.00 73.19 550 ARG A C 1
ATOM 4369 O O . ARG A 1 550 ? 8.848 -27.598 17.023 1.00 73.19 550 ARG A O 1
ATOM 4376 N N . ARG A 1 551 ? 9.488 -25.915 18.361 1.00 67.25 551 ARG A N 1
ATOM 4377 C CA . ARG A 1 551 ? 8.218 -25.839 19.097 1.00 67.25 551 ARG A CA 1
ATOM 4378 C C . ARG A 1 551 ? 7.070 -25.365 18.205 1.00 67.25 551 ARG A C 1
ATOM 4380 O O . ARG A 1 551 ? 5.989 -25.941 18.276 1.00 67.25 551 ARG A O 1
ATOM 4387 N N . ALA A 1 552 ? 7.308 -24.356 17.369 1.00 71.44 552 ALA A N 1
ATOM 4388 C CA . ALA A 1 552 ? 6.338 -23.863 16.398 1.00 71.44 552 ALA A CA 1
ATOM 4389 C C . ALA A 1 552 ? 5.939 -24.965 15.410 1.00 71.44 552 ALA A C 1
ATOM 4391 O O . ALA A 1 552 ? 4.752 -25.225 15.262 1.00 71.44 552 ALA A O 1
ATOM 4392 N N . LEU A 1 553 ? 6.906 -25.687 14.834 1.00 71.31 553 LEU A N 1
ATOM 4393 C CA . LEU A 1 553 ? 6.644 -26.835 13.959 1.00 71.31 553 LEU A CA 1
ATOM 4394 C C . LEU A 1 553 ? 5.776 -27.897 14.636 1.00 71.31 553 LEU A C 1
ATOM 4396 O O . LEU A 1 553 ? 4.775 -28.306 14.062 1.00 71.31 553 LEU A O 1
ATOM 4400 N N . ARG A 1 554 ? 6.095 -28.285 15.878 1.00 66.69 554 ARG A N 1
ATOM 4401 C CA . ARG A 1 554 ? 5.280 -29.242 16.645 1.00 66.69 554 ARG A CA 1
ATOM 4402 C C . ARG A 1 554 ? 3.843 -28.753 16.848 1.00 66.69 554 ARG A C 1
ATOM 4404 O O . ARG A 1 554 ? 2.907 -29.524 16.677 1.00 66.69 554 ARG A O 1
ATOM 4411 N N . ILE A 1 555 ? 3.656 -27.482 17.214 1.00 63.50 555 ILE A N 1
ATOM 4412 C CA . ILE A 1 555 ? 2.318 -26.892 17.396 1.00 63.50 555 ILE A CA 1
ATOM 4413 C C . ILE A 1 555 ? 1.540 -26.939 16.090 1.00 63.50 555 ILE A C 1
ATOM 4415 O O . ILE A 1 555 ? 0.406 -27.406 16.083 1.00 63.50 555 ILE A O 1
ATOM 4419 N N . LEU A 1 556 ? 2.166 -26.489 15.005 1.00 65.00 556 LEU A N 1
ATOM 4420 C CA . LEU A 1 556 ? 1.566 -26.527 13.685 1.00 65.00 556 LEU A CA 1
ATOM 4421 C C . LEU A 1 556 ? 1.191 -27.982 13.326 1.00 65.00 556 LEU A C 1
ATOM 4423 O O . LEU A 1 556 ? 0.123 -28.206 12.780 1.00 65.00 556 LEU A O 1
ATOM 4427 N N . GLN A 1 557 ? 2.034 -28.980 13.638 1.00 62.41 557 GLN A N 1
ATOM 4428 C CA . GLN A 1 557 ? 1.802 -30.390 13.267 1.00 62.41 557 GLN A CA 1
ATOM 4429 C C . GLN A 1 557 ? 0.622 -31.006 14.019 1.00 62.41 557 GLN A C 1
ATOM 4431 O O . GLN A 1 557 ? -0.047 -31.898 13.507 1.00 62.41 557 GLN A O 1
ATOM 4436 N N . MET A 1 558 ? 0.374 -30.536 15.240 1.00 52.66 558 MET A N 1
ATOM 4437 C CA . MET A 1 558 ? -0.686 -31.043 16.108 1.00 52.66 558 MET A CA 1
ATOM 4438 C C . MET A 1 558 ? -1.994 -30.252 15.994 1.00 52.66 558 MET A C 1
ATOM 4440 O O . MET A 1 558 ? -3.022 -30.718 16.481 1.00 52.66 558 MET A O 1
ATOM 4444 N N . ARG A 1 559 ? -1.972 -29.034 15.434 1.00 55.38 559 ARG A N 1
ATOM 4445 C CA . ARG A 1 559 ? -3.105 -28.099 15.468 1.00 55.38 559 ARG A CA 1
ATOM 4446 C C . ARG A 1 559 ? -3.268 -27.351 14.154 1.00 55.38 559 ARG A C 1
ATOM 4448 O O . ARG A 1 559 ? -2.303 -26.910 13.539 1.00 55.38 559 ARG A O 1
ATOM 4455 N N . ARG A 1 560 ? -4.520 -27.117 13.763 1.00 55.59 560 ARG A N 1
ATOM 4456 C CA . ARG A 1 560 ? -4.847 -26.321 12.580 1.00 55.59 560 ARG A CA 1
ATOM 4457 C C . ARG A 1 560 ? -4.707 -24.829 12.891 1.00 55.59 560 ARG A C 1
ATOM 4459 O O . ARG A 1 560 ? -5.666 -24.209 13.321 1.00 55.59 560 ARG A O 1
ATOM 4466 N N . ILE A 1 561 ? -3.522 -24.273 12.655 1.00 59.44 561 ILE A N 1
ATOM 4467 C CA . ILE A 1 561 ? -3.240 -22.847 12.858 1.00 59.44 561 ILE A CA 1
ATOM 4468 C C . ILE A 1 561 ? -3.471 -22.070 11.558 1.00 59.44 561 ILE A C 1
ATOM 4470 O O . ILE A 1 561 ? -2.956 -22.437 10.497 1.00 59.44 561 ILE A O 1
ATOM 4474 N N . SER A 1 562 ? -4.240 -20.988 11.642 1.00 52.41 562 SER A N 1
ATOM 4475 C CA . SER A 1 562 ? -4.692 -20.209 10.486 1.00 52.41 562 SER A CA 1
ATOM 4476 C C . SER A 1 562 ? -3.827 -18.982 10.172 1.00 52.41 562 SER A C 1
ATOM 4478 O O . SER A 1 562 ? -3.723 -18.555 9.022 1.00 52.41 562 SER A O 1
ATOM 4480 N N . ASN A 1 563 ? -3.168 -18.396 11.176 1.00 56.88 563 ASN A N 1
ATOM 4481 C CA . ASN A 1 563 ? -2.362 -17.188 10.999 1.00 56.88 563 ASN A CA 1
ATOM 4482 C C . ASN A 1 563 ? -1.253 -17.048 12.063 1.00 56.88 563 ASN A C 1
ATOM 4484 O O . ASN A 1 563 ? -1.168 -17.811 13.026 1.00 56.88 563 ASN A O 1
ATOM 4488 N N . HIS A 1 564 ? -0.378 -16.053 11.882 1.00 58.84 564 HIS A N 1
ATOM 4489 C CA . HIS A 1 564 ? 0.738 -15.801 12.798 1.00 58.84 564 HIS A CA 1
ATOM 4490 C C . HIS A 1 564 ? 0.284 -15.310 14.187 1.00 58.84 564 HIS A C 1
ATOM 4492 O O . HIS A 1 564 ? 0.999 -15.531 15.161 1.00 58.84 564 HIS A O 1
ATOM 4498 N N . TRP A 1 565 ? -0.902 -14.700 14.312 1.00 55.12 565 TRP A N 1
ATOM 4499 C CA . TRP A 1 565 ? -1.468 -14.305 15.608 1.00 55.12 565 TRP A CA 1
ATOM 4500 C C . TRP A 1 565 ? -1.818 -15.531 16.449 1.00 55.12 565 TRP A C 1
ATOM 4502 O O . TRP A 1 565 ? -1.437 -15.624 17.612 1.00 55.12 565 TRP A O 1
ATOM 4512 N N . GLU A 1 566 ? -2.491 -16.506 15.846 1.00 56.25 566 GLU A N 1
ATOM 4513 C CA . GLU A 1 566 ? -2.857 -17.771 16.477 1.00 56.25 566 GLU A CA 1
ATOM 4514 C C . GLU A 1 566 ? -1.617 -18.601 16.844 1.00 56.25 566 GLU A C 1
ATOM 4516 O O . GLU A 1 566 ? -1.510 -19.095 17.968 1.00 56.25 566 GLU A O 1
ATOM 4521 N N . LEU A 1 567 ? -0.613 -18.650 15.960 1.00 66.06 567 LEU A N 1
ATOM 4522 C CA . LEU A 1 567 ? 0.683 -19.249 16.286 1.00 66.06 567 LEU A CA 1
ATOM 4523 C C . LEU A 1 567 ? 1.360 -18.540 17.471 1.00 66.06 567 LEU A C 1
ATOM 4525 O O . LEU A 1 567 ? 1.878 -19.197 18.377 1.00 66.06 567 LEU A O 1
ATOM 4529 N N . GLY A 1 568 ? 1.335 -17.205 17.485 1.00 62.56 568 GLY A N 1
ATOM 4530 C CA . GLY A 1 568 ? 1.875 -16.386 18.568 1.00 62.56 568 GLY A CA 1
ATOM 4531 C C . GLY A 1 568 ? 1.197 -16.659 19.904 1.00 62.56 568 GLY A C 1
ATOM 4532 O O . GLY A 1 568 ? 1.888 -16.802 20.912 1.00 62.56 568 GLY A O 1
ATOM 4533 N N . ARG A 1 569 ? -0.128 -16.854 19.913 1.00 63.91 569 ARG A N 1
ATOM 4534 C CA . ARG A 1 569 ? -0.890 -17.237 21.112 1.00 63.91 569 ARG A CA 1
ATOM 4535 C C . ARG A 1 569 ? -0.418 -18.576 21.686 1.00 63.91 569 ARG A C 1
ATOM 4537 O O . ARG A 1 569 ? -0.118 -18.653 22.876 1.00 63.91 569 ARG A O 1
ATOM 4544 N N . HIS A 1 570 ? -0.235 -19.600 20.851 1.00 63.03 570 HIS A N 1
ATOM 4545 C CA . HIS A 1 570 ? 0.277 -20.899 21.311 1.00 63.03 570 HIS A CA 1
ATOM 4546 C C . HIS A 1 570 ? 1.750 -20.869 21.745 1.00 63.03 570 HIS A C 1
ATOM 4548 O O . HIS A 1 570 ? 2.149 -21.610 22.649 1.00 63.03 570 HIS A O 1
ATOM 4554 N N . LEU A 1 571 ? 2.563 -20.012 21.124 1.00 64.12 571 LEU A N 1
ATOM 4555 C CA . LEU A 1 571 ? 3.968 -19.824 21.487 1.00 64.12 571 LEU A CA 1
ATOM 4556 C C . LEU A 1 571 ? 4.173 -18.855 22.661 1.00 64.12 571 LEU A C 1
ATOM 4558 O O . LEU A 1 571 ? 5.283 -18.794 23.187 1.00 64.12 571 LEU A O 1
ATOM 4562 N N . LYS A 1 572 ? 3.124 -18.138 23.092 1.00 61.91 572 LYS A N 1
ATOM 4563 C CA . LYS A 1 572 ? 3.191 -17.016 24.045 1.00 61.91 572 LYS A CA 1
ATOM 4564 C C . LYS A 1 572 ? 4.169 -15.925 23.586 1.00 61.91 572 LYS A C 1
ATOM 4566 O O . LYS A 1 572 ? 4.980 -15.433 24.366 1.00 61.91 572 LYS A O 1
ATOM 4571 N N . LEU A 1 573 ? 4.107 -15.573 22.303 1.00 59.56 573 LEU A N 1
ATOM 4572 C CA . LEU A 1 573 ? 4.949 -14.561 21.666 1.00 59.56 573 LEU A CA 1
ATOM 4573 C C . LEU A 1 573 ? 4.099 -13.426 21.088 1.00 59.56 573 LEU A C 1
ATOM 4575 O O . LEU A 1 573 ? 2.946 -13.628 20.709 1.00 59.56 573 LEU A O 1
ATOM 4579 N N . LEU A 1 574 ? 4.701 -12.240 20.968 1.00 53.50 574 LEU A N 1
ATOM 4580 C CA . LEU A 1 574 ? 4.130 -11.139 20.189 1.00 53.50 574 LEU A CA 1
ATOM 4581 C C . LEU A 1 574 ? 3.936 -11.571 18.727 1.00 53.50 574 LEU A C 1
ATOM 4583 O O . LEU A 1 574 ? 4.752 -12.318 18.181 1.00 53.50 574 LEU A O 1
ATOM 4587 N N . SER A 1 575 ? 2.887 -11.060 18.083 1.00 47.81 575 SER A N 1
ATOM 4588 C CA . SER A 1 575 ? 2.498 -11.435 16.716 1.00 47.81 575 SER A CA 1
ATOM 4589 C C . SER A 1 575 ? 3.614 -11.261 15.692 1.00 47.81 575 SER A C 1
ATOM 4591 O O . SER A 1 575 ? 3.849 -12.176 14.912 1.00 47.81 575 SER A O 1
ATOM 4593 N N . LYS A 1 576 ? 4.364 -10.156 15.765 1.00 55.34 576 LYS A N 1
ATOM 4594 C CA . LYS A 1 576 ? 5.538 -9.878 14.919 1.00 55.34 576 LYS A CA 1
ATOM 4595 C C . LYS A 1 576 ? 6.602 -10.978 15.030 1.00 55.34 576 LYS A C 1
ATOM 4597 O O . LYS A 1 576 ? 7.097 -11.471 14.029 1.00 55.34 576 LYS A O 1
ATOM 4602 N N . ARG A 1 577 ? 6.875 -11.461 16.247 1.00 59.25 577 ARG A N 1
ATOM 4603 C CA . ARG A 1 577 ? 7.864 -12.524 16.486 1.00 59.25 577 ARG A CA 1
ATOM 4604 C C . ARG A 1 577 ? 7.371 -13.897 16.023 1.00 59.25 577 ARG A C 1
ATOM 4606 O O . ARG A 1 577 ? 8.159 -14.719 15.567 1.00 59.25 577 ARG A O 1
ATOM 4613 N N . ALA A 1 578 ? 6.070 -14.154 16.134 1.00 64.06 578 ALA A N 1
ATOM 4614 C CA . ALA A 1 578 ? 5.455 -15.352 15.570 1.00 64.06 578 ALA A CA 1
ATOM 4615 C C . ALA A 1 578 ? 5.421 -15.311 14.034 1.00 64.06 578 ALA A C 1
ATOM 4617 O O . ALA A 1 578 ? 5.578 -16.345 13.388 1.00 64.06 578 ALA A O 1
ATOM 4618 N N . GLU A 1 579 ? 5.256 -14.123 13.453 1.00 66.94 579 GLU A N 1
ATOM 4619 C CA . GLU A 1 579 ? 5.354 -13.890 12.017 1.00 66.94 579 GLU A CA 1
ATOM 4620 C C . GLU A 1 579 ? 6.771 -14.142 11.503 1.00 66.94 579 GLU A C 1
ATOM 4622 O O . GLU A 1 579 ? 6.905 -14.867 10.521 1.00 66.94 579 GLU A O 1
ATOM 4627 N N . ASP A 1 580 ? 7.801 -13.653 12.203 1.00 68.69 580 ASP A N 1
ATOM 4628 C CA . ASP A 1 580 ? 9.210 -13.913 11.881 1.00 68.69 580 ASP A CA 1
ATOM 4629 C C . ASP A 1 580 ? 9.530 -15.420 11.913 1.00 68.69 580 ASP A C 1
ATOM 4631 O O . ASP A 1 580 ? 10.109 -15.956 10.971 1.00 68.69 580 ASP A O 1
ATOM 4635 N N . ILE A 1 581 ? 9.091 -16.134 12.961 1.00 73.06 581 ILE A N 1
ATOM 4636 C CA . ILE A 1 581 ? 9.254 -17.597 13.070 1.00 73.06 581 ILE A CA 1
ATOM 4637 C C . ILE A 1 581 ? 8.584 -18.300 11.892 1.00 73.06 581 ILE A C 1
ATOM 4639 O O . ILE A 1 581 ? 9.147 -19.218 11.302 1.00 73.06 581 ILE A O 1
ATOM 4643 N N . LEU A 1 582 ? 7.363 -17.897 11.558 1.00 72.69 582 LEU A N 1
ATOM 4644 C CA . LEU A 1 582 ? 6.602 -18.539 10.501 1.00 72.69 582 LEU A CA 1
ATOM 4645 C C . LEU A 1 582 ? 7.163 -18.199 9.113 1.00 72.69 582 LEU A C 1
ATOM 4647 O O . LEU A 1 582 ? 7.138 -19.058 8.242 1.00 72.69 582 LEU A O 1
ATOM 4651 N N . MET A 1 583 ? 7.709 -16.996 8.915 1.00 72.44 583 MET A N 1
ATOM 4652 C CA . MET A 1 583 ? 8.448 -16.606 7.710 1.00 72.44 583 MET A CA 1
ATOM 4653 C C . MET A 1 583 ? 9.713 -17.453 7.557 1.00 72.44 583 MET A C 1
ATOM 4655 O O . MET A 1 583 ? 9.904 -18.053 6.505 1.00 72.44 583 MET A O 1
ATOM 4659 N N . PHE A 1 584 ? 10.493 -17.621 8.627 1.00 75.94 584 PHE A N 1
ATOM 4660 C CA . PHE A 1 584 ? 11.663 -18.499 8.628 1.00 75.94 584 PHE A CA 1
ATOM 4661 C C . PHE A 1 584 ? 11.298 -19.952 8.287 1.00 75.94 584 PHE A C 1
ATOM 4663 O O . PHE A 1 584 ? 11.953 -20.585 7.468 1.00 75.94 584 PHE A O 1
ATOM 4670 N N . LEU A 1 585 ? 10.216 -20.495 8.861 1.00 74.62 585 LEU A N 1
ATOM 4671 C CA . LEU A 1 585 ? 9.753 -21.851 8.533 1.00 74.62 585 LEU A CA 1
ATOM 4672 C C . LEU A 1 585 ? 9.290 -21.991 7.072 1.00 74.62 585 LEU A C 1
ATOM 4674 O O . LEU A 1 585 ? 9.420 -23.071 6.494 1.00 74.62 585 LEU A O 1
ATOM 4678 N N . GLN A 1 586 ? 8.770 -20.920 6.468 1.00 72.56 586 GLN A N 1
ATOM 4679 C CA . GLN A 1 586 ? 8.419 -20.890 5.047 1.00 72.56 586 GLN A CA 1
ATOM 4680 C C . GLN A 1 586 ? 9.649 -20.773 4.140 1.00 72.56 586 GLN A C 1
ATOM 4682 O O . GLN A 1 586 ? 9.723 -21.459 3.122 1.00 72.56 586 GLN A O 1
ATOM 4687 N N . GLU A 1 587 ? 10.631 -19.955 4.517 1.00 68.50 587 GLU A N 1
ATOM 4688 C CA . GLU A 1 587 ? 11.939 -19.868 3.855 1.00 68.50 587 GLU A CA 1
ATOM 4689 C C . GLU A 1 587 ? 12.726 -21.179 3.984 1.00 68.50 587 GLU A C 1
ATOM 4691 O O . GLU A 1 587 ? 13.444 -21.573 3.072 1.00 68.50 587 GLU A O 1
ATOM 4696 N N . ALA A 1 588 ? 12.531 -21.927 5.065 1.00 69.38 588 ALA A N 1
ATOM 4697 C CA . ALA A 1 588 ? 13.067 -23.273 5.225 1.00 69.38 588 ALA A CA 1
ATOM 4698 C C . ALA A 1 588 ? 12.297 -24.336 4.412 1.00 69.38 588 ALA A C 1
ATOM 4700 O O . ALA A 1 588 ? 12.697 -25.496 4.388 1.00 69.38 588 ALA A O 1
ATOM 4701 N N . GLY A 1 589 ? 11.178 -23.974 3.770 1.00 65.81 589 GLY A N 1
ATOM 4702 C CA . GLY A 1 589 ? 10.341 -24.906 3.009 1.00 65.81 589 GLY A CA 1
ATOM 4703 C C . GLY A 1 589 ? 9.583 -25.922 3.871 1.00 65.81 589 GLY A C 1
ATOM 4704 O O . GLY A 1 589 ? 9.083 -26.908 3.341 1.00 65.81 589 GLY A O 1
ATOM 4705 N N . LEU A 1 590 ? 9.481 -25.702 5.186 1.00 69.12 590 LEU A N 1
ATOM 4706 C CA . LEU A 1 590 ? 8.837 -26.620 6.140 1.00 69.12 590 LEU A CA 1
ATOM 4707 C C . LEU A 1 590 ? 7.332 -26.357 6.302 1.00 69.12 590 LEU A C 1
ATOM 4709 O O . LEU A 1 590 ? 6.587 -27.203 6.799 1.00 69.12 590 LEU A O 1
ATOM 4713 N N . VAL A 1 591 ? 6.885 -25.161 5.921 1.00 68.25 591 VAL A N 1
ATOM 4714 C CA . VAL A 1 591 ? 5.492 -24.714 6.006 1.00 68.25 591 VAL A CA 1
ATOM 4715 C C . VAL A 1 591 ? 5.175 -23.859 4.781 1.00 68.25 591 VAL A C 1
ATOM 4717 O O . VAL A 1 591 ? 6.032 -23.114 4.315 1.00 68.25 591 VAL A O 1
ATOM 4720 N N . THR A 1 592 ? 3.944 -23.906 4.274 1.00 64.75 592 THR A N 1
ATOM 4721 C CA . THR A 1 592 ? 3.489 -22.999 3.206 1.00 64.75 592 THR A CA 1
ATOM 4722 C C . THR A 1 592 ? 2.323 -22.124 3.660 1.00 64.75 592 THR A C 1
ATOM 4724 O O . THR A 1 592 ? 1.505 -22.535 4.489 1.00 64.75 592 THR A O 1
ATOM 4727 N N . ARG A 1 593 ? 2.228 -20.910 3.101 1.00 61.53 593 ARG A N 1
ATOM 4728 C CA . ARG A 1 593 ? 1.031 -20.057 3.186 1.00 61.53 593 ARG A CA 1
ATOM 4729 C C . ARG A 1 593 ? 0.566 -19.713 1.773 1.00 61.53 593 ARG A C 1
ATOM 4731 O O . ARG A 1 593 ? 1.396 -19.264 0.985 1.00 61.53 593 ARG A O 1
ATOM 4738 N N . PRO A 1 594 ? -0.734 -19.827 1.468 1.00 55.50 594 PRO A N 1
ATOM 4739 C CA . PRO A 1 594 ? -1.291 -19.254 0.248 1.00 55.50 594 PRO A CA 1
ATOM 4740 C C . PRO A 1 594 ? -1.088 -17.730 0.197 1.00 55.50 594 PRO A C 1
ATOM 4742 O O . PRO A 1 594 ? -1.314 -17.036 1.195 1.00 55.50 594 PRO A O 1
ATOM 4745 N N . ASP A 1 595 ? -0.664 -17.197 -0.951 1.00 53.47 595 ASP A N 1
ATOM 4746 C CA . ASP A 1 595 ? -0.409 -15.762 -1.125 1.00 53.47 595 ASP A CA 1
ATOM 4747 C C . ASP A 1 595 ? -1.705 -14.939 -1.309 1.00 53.47 595 ASP A C 1
ATOM 4749 O O . ASP A 1 595 ? -2.822 -15.427 -1.125 1.00 53.47 595 ASP A O 1
ATOM 4753 N N . ALA A 1 596 ? -1.576 -13.638 -1.594 1.00 49.66 596 ALA A N 1
ATOM 4754 C CA . ALA A 1 596 ? -2.724 -12.756 -1.821 1.00 49.66 596 ALA A CA 1
ATOM 4755 C C . ALA A 1 596 ? -3.534 -13.118 -3.082 1.00 49.66 596 ALA A C 1
ATOM 4757 O O . ALA A 1 596 ? -4.748 -12.937 -3.078 1.00 49.66 596 ALA A O 1
ATOM 4758 N N . PHE A 1 597 ? -2.901 -13.666 -4.121 1.00 52.41 597 PHE A N 1
ATOM 4759 C CA . PHE A 1 597 ? -3.562 -14.059 -5.363 1.00 52.41 597 PHE A CA 1
ATOM 4760 C C . PHE A 1 597 ? -4.436 -15.304 -5.173 1.00 52.41 597 PHE A C 1
ATOM 4762 O O . PHE A 1 597 ? -5.611 -15.302 -5.548 1.00 52.41 597 PHE A O 1
ATOM 4769 N N . TYR A 1 598 ? -3.912 -16.341 -4.509 1.00 54.16 598 TYR A N 1
ATOM 4770 C CA . TYR A 1 598 ? -4.713 -17.514 -4.151 1.00 54.16 598 TYR A CA 1
ATOM 4771 C C . TYR A 1 598 ? -5.866 -17.120 -3.223 1.00 54.16 598 TYR A C 1
ATOM 4773 O O . TYR A 1 598 ? -6.985 -17.610 -3.380 1.00 54.16 598 TYR A O 1
ATOM 4781 N N . ARG A 1 599 ? -5.631 -16.176 -2.297 1.00 53.78 599 ARG A N 1
ATOM 4782 C CA . ARG A 1 599 ? -6.673 -15.601 -1.430 1.00 53.78 599 ARG A CA 1
ATOM 4783 C C . ARG A 1 599 ? -7.743 -14.838 -2.216 1.00 53.78 599 ARG A C 1
ATOM 4785 O O . ARG A 1 599 ? -8.920 -15.088 -1.981 1.00 53.78 599 ARG A O 1
ATOM 4792 N N . GLU A 1 600 ? -7.377 -13.958 -3.151 1.00 51.19 600 GLU A N 1
ATOM 4793 C CA . GLU A 1 600 ? -8.337 -13.191 -3.966 1.00 51.19 600 GLU A CA 1
ATOM 4794 C C . GLU A 1 600 ? -9.215 -14.098 -4.838 1.00 51.19 600 GLU A C 1
ATOM 4796 O O . GLU A 1 600 ? -10.420 -13.872 -4.939 1.00 51.19 600 GLU A O 1
ATOM 4801 N N . LEU A 1 601 ? -8.654 -15.161 -5.417 1.00 49.06 601 LEU A N 1
ATOM 4802 C CA . LEU A 1 601 ? -9.414 -16.063 -6.284 1.00 49.06 601 LEU A CA 1
ATOM 4803 C C . LEU A 1 601 ? -10.256 -17.096 -5.531 1.00 49.06 601 LEU A C 1
ATOM 4805 O O . LEU A 1 601 ? -11.342 -17.458 -5.989 1.00 49.06 601 LEU A O 1
ATOM 4809 N N . THR A 1 602 ? -9.794 -17.570 -4.372 1.00 44.19 602 THR A N 1
ATOM 4810 C CA . THR A 1 602 ? -10.573 -18.499 -3.532 1.00 44.19 602 THR A CA 1
ATOM 4811 C C . THR A 1 602 ? -11.608 -17.791 -2.654 1.00 44.19 602 THR A C 1
ATOM 4813 O O . THR A 1 602 ? -12.588 -18.425 -2.250 1.00 44.19 602 THR A O 1
ATOM 4816 N N . ALA A 1 603 ? -11.473 -16.474 -2.438 1.00 44.88 603 ALA A N 1
ATOM 4817 C CA . ALA A 1 603 ? -12.457 -15.648 -1.736 1.00 44.88 603 ALA A CA 1
ATOM 4818 C C . ALA A 1 603 ? -13.852 -15.690 -2.383 1.00 44.88 603 ALA A C 1
ATOM 4820 O O . ALA A 1 603 ? -14.844 -15.583 -1.661 1.00 44.88 603 ALA A O 1
ATOM 4821 N N . LYS A 1 604 ? -13.946 -15.966 -3.696 1.00 41.09 604 LYS A N 1
ATOM 4822 C CA . LYS A 1 604 ? -15.216 -16.178 -4.419 1.00 41.09 604 LYS A CA 1
ATOM 4823 C C . LYS A 1 604 ? -16.116 -17.281 -3.844 1.00 41.09 604 LYS A C 1
ATOM 4825 O O . LYS A 1 604 ? -17.267 -17.373 -4.249 1.00 41.09 604 LYS A O 1
ATOM 4830 N N . ARG A 1 605 ? -15.630 -18.135 -2.935 1.00 36.31 605 ARG A N 1
ATOM 4831 C CA . ARG A 1 605 ? -16.441 -19.207 -2.324 1.00 36.31 605 ARG A CA 1
ATOM 4832 C C . ARG A 1 605 ? -16.511 -19.180 -0.800 1.00 36.31 605 ARG A C 1
ATOM 4834 O O . ARG A 1 605 ? -17.020 -20.129 -0.222 1.00 36.31 605 ARG A O 1
ATOM 4841 N N . GLY A 1 606 ? -16.007 -18.136 -0.136 1.00 37.16 606 GLY A N 1
ATOM 4842 C CA . GLY A 1 606 ? -16.192 -17.946 1.312 1.00 37.16 606 GLY A CA 1
ATOM 4843 C C . GLY A 1 606 ? -15.722 -19.087 2.236 1.00 37.16 606 GLY A C 1
ATOM 4844 O O . GLY A 1 606 ? -16.061 -19.058 3.411 1.00 37.16 606 GLY A O 1
ATOM 4845 N N . GLN A 1 607 ? -14.969 -20.084 1.750 1.00 32.16 607 GLN A N 1
ATOM 4846 C CA . GLN A 1 607 ? -14.816 -21.372 2.451 1.00 32.16 607 GLN A CA 1
ATOM 4847 C C . GLN A 1 607 ? -13.388 -21.798 2.807 1.00 32.16 607 GLN A C 1
ATOM 4849 O O . GLN A 1 607 ? -13.213 -22.848 3.418 1.00 32.16 607 GLN A O 1
ATOM 4854 N N . LEU A 1 608 ? -12.346 -21.036 2.476 1.00 30.88 608 LEU A N 1
ATOM 4855 C CA . LEU A 1 608 ? -10.978 -21.461 2.789 1.00 30.88 608 LEU A CA 1
ATOM 4856 C C . LEU A 1 608 ? -10.280 -20.428 3.671 1.00 30.88 608 LEU A C 1
ATOM 4858 O O . LEU A 1 608 ? -9.643 -19.498 3.182 1.00 30.88 608 LEU A O 1
ATOM 4862 N N . LYS A 1 609 ? -10.389 -20.632 4.995 1.00 35.25 609 LYS A N 1
ATOM 4863 C CA . LYS A 1 609 ? -9.437 -20.082 5.971 1.00 35.25 609 LYS A CA 1
ATOM 4864 C C . LYS A 1 609 ? -8.019 -20.434 5.490 1.00 35.25 609 LYS A C 1
ATOM 4866 O O . LYS A 1 609 ? -7.808 -21.594 5.109 1.00 35.25 609 LYS A O 1
ATOM 4871 N N . PRO A 1 610 ? -7.052 -19.496 5.505 1.00 36.47 610 PRO A N 1
ATOM 4872 C CA . PRO A 1 610 ? -5.660 -19.819 5.216 1.00 36.47 610 PRO A CA 1
ATOM 4873 C C . PRO A 1 610 ? -5.245 -20.901 6.206 1.00 36.47 610 PRO A C 1
ATOM 4875 O O . PRO A 1 610 ? -5.165 -20.659 7.398 1.00 36.47 610 PRO A O 1
ATOM 4878 N N . THR A 1 611 ? -5.102 -22.133 5.739 1.00 40.03 611 THR A N 1
ATOM 4879 C CA . THR A 1 611 ? -4.607 -23.221 6.575 1.00 40.03 611 THR A CA 1
ATOM 4880 C C . THR A 1 611 ? -3.147 -23.360 6.205 1.00 40.03 611 THR A C 1
ATOM 4882 O O . THR A 1 611 ? -2.843 -23.496 5.020 1.00 40.03 611 THR A O 1
ATOM 4885 N N . LEU A 1 612 ? -2.247 -23.256 7.183 1.00 43.09 612 LEU A N 1
ATOM 4886 C CA . LEU A 1 612 ? -0.841 -23.576 6.966 1.00 43.09 612 LEU A CA 1
ATOM 4887 C C . LEU A 1 612 ? -0.772 -25.018 6.459 1.00 43.09 612 LEU A C 1
ATOM 4889 O O . LEU A 1 612 ? -1.161 -25.941 7.174 1.00 43.09 612 LEU A O 1
ATOM 4893 N N . LEU A 1 613 ? -0.362 -25.205 5.204 1.00 45.22 613 LEU A N 1
ATOM 4894 C CA . LEU A 1 613 ? -0.204 -26.542 4.644 1.00 45.22 613 LEU A CA 1
ATOM 4895 C C . LEU A 1 613 ? 1.209 -27.007 4.967 1.00 45.22 613 LEU A C 1
ATOM 4897 O O . LEU A 1 613 ? 2.191 -26.318 4.666 1.00 45.22 613 LEU A O 1
ATOM 4901 N N . PHE A 1 614 ? 1.300 -28.181 5.579 1.00 45.19 614 PHE A N 1
ATOM 4902 C CA . PHE A 1 614 ? 2.566 -28.872 5.740 1.00 45.19 614 PHE A CA 1
ATOM 4903 C C . PHE A 1 614 ? 3.099 -29.301 4.387 1.00 45.19 614 PHE A C 1
ATOM 4905 O O . PHE A 1 614 ? 2.407 -29.990 3.639 1.00 45.19 614 PHE A O 1
ATOM 4912 N N . THR A 1 615 ? 4.368 -29.006 4.129 1.00 45.81 615 THR A N 1
ATOM 4913 C CA . THR A 1 615 ? 5.149 -29.620 3.049 1.00 45.81 615 THR A CA 1
ATOM 4914 C C . THR A 1 615 ? 5.539 -31.052 3.416 1.00 45.81 615 THR A C 1
ATOM 4916 O O . THR A 1 615 ? 6.670 -31.471 3.199 1.00 45.81 615 THR A O 1
ATOM 4919 N N . ASN A 1 616 ? 4.629 -31.822 4.030 1.00 38.72 616 ASN A N 1
ATOM 4920 C CA . ASN A 1 616 ? 4.950 -33.175 4.455 1.00 38.72 616 ASN A CA 1
ATOM 4921 C C . ASN A 1 616 ? 5.185 -34.024 3.197 1.00 38.72 616 ASN A C 1
ATOM 4923 O O . ASN A 1 616 ? 4.238 -34.434 2.516 1.00 38.72 616 ASN A O 1
ATOM 4927 N N . THR A 1 617 ? 6.454 -34.286 2.898 1.00 36.34 617 THR A N 1
ATOM 4928 C CA . THR A 1 617 ? 6.970 -35.280 1.948 1.00 36.34 617 THR A CA 1
ATOM 4929 C C . THR A 1 617 ? 6.730 -36.699 2.475 1.00 36.34 617 THR A C 1
ATOM 4931 O O . THR A 1 617 ? 7.618 -37.543 2.460 1.00 36.34 617 THR A O 1
ATOM 4934 N N . GLY A 1 618 ? 5.543 -36.972 3.028 1.00 32.03 618 GLY A N 1
ATOM 4935 C CA . GLY A 1 618 ? 5.251 -38.268 3.637 1.00 32.03 618 GLY A CA 1
ATOM 4936 C C . GLY A 1 618 ? 6.196 -38.638 4.787 1.00 32.03 618 GLY A C 1
ATOM 4937 O O . GLY A 1 618 ? 6.500 -39.811 4.960 1.00 32.03 618 GLY A O 1
ATOM 4938 N N . GLY A 1 619 ? 6.676 -37.669 5.575 1.00 31.67 619 GLY A N 1
ATOM 4939 C CA . GLY A 1 619 ? 7.400 -37.965 6.811 1.00 31.67 619 GLY A CA 1
ATOM 4940 C C . GLY A 1 619 ? 8.793 -38.580 6.650 1.00 31.67 619 GLY A C 1
ATOM 4941 O O . GLY A 1 619 ? 9.299 -39.128 7.625 1.00 31.67 619 GLY A O 1
ATOM 4942 N N . ARG A 1 620 ? 9.447 -38.473 5.486 1.00 30.41 620 ARG A N 1
ATOM 4943 C CA . ARG A 1 620 ? 10.901 -38.686 5.397 1.00 30.41 620 ARG A CA 1
ATOM 4944 C C . ARG A 1 620 ? 11.625 -37.345 5.397 1.00 30.41 620 ARG A C 1
ATOM 4946 O O . ARG A 1 620 ? 11.592 -36.604 4.416 1.00 30.41 620 ARG A O 1
ATOM 4953 N N . VAL A 1 621 ? 12.263 -37.045 6.526 1.00 38.59 621 VAL A N 1
ATOM 4954 C CA . VAL A 1 621 ? 13.427 -36.157 6.570 1.00 38.59 621 VAL A CA 1
ATOM 4955 C C . VAL A 1 621 ? 14.475 -36.827 5.679 1.00 38.59 621 VAL A C 1
ATOM 4957 O O . VAL A 1 621 ? 14.804 -37.983 5.926 1.00 38.59 621 VAL A O 1
ATOM 4960 N N . LEU A 1 622 ? 14.910 -36.165 4.604 1.00 40.88 622 LEU A N 1
ATOM 4961 C CA . LEU A 1 622 ? 16.062 -36.635 3.829 1.00 40.88 622 LEU A CA 1
ATOM 4962 C C . LEU A 1 622 ? 17.262 -36.651 4.784 1.00 40.88 622 LEU A C 1
ATOM 4964 O O . LEU A 1 622 ? 17.519 -35.620 5.416 1.00 40.88 622 LEU A O 1
ATOM 4968 N N . GLU A 1 623 ? 17.931 -37.795 4.935 1.00 39.34 623 GLU A N 1
ATOM 4969 C CA . GLU A 1 623 ? 19.138 -37.892 5.764 1.00 39.34 623 GLU A CA 1
ATOM 4970 C C . GLU A 1 623 ? 20.209 -36.916 5.244 1.00 39.34 623 GLU A C 1
ATOM 4972 O O . GLU A 1 623 ? 20.210 -36.577 4.059 1.00 39.34 623 GLU A O 1
ATOM 4977 N N . GLU A 1 624 ? 21.061 -36.385 6.132 1.00 44.25 624 GLU A N 1
ATOM 4978 C CA . GLU A 1 624 ? 22.025 -35.317 5.797 1.00 44.25 624 GLU A CA 1
ATOM 4979 C C . GLU A 1 624 ? 22.941 -35.693 4.619 1.00 44.25 624 GLU A C 1
ATOM 4981 O O . GLU A 1 624 ? 23.225 -34.831 3.786 1.00 44.25 624 GLU A O 1
ATOM 4986 N N . ASP A 1 625 ? 23.293 -36.976 4.485 1.00 40.50 625 ASP A N 1
ATOM 4987 C CA . ASP A 1 625 ? 24.181 -37.489 3.435 1.00 40.50 625 ASP A CA 1
ATOM 4988 C C . ASP A 1 625 ? 23.520 -37.549 2.033 1.00 40.50 625 ASP A C 1
ATOM 4990 O O . ASP A 1 625 ? 24.211 -37.402 1.027 1.00 40.50 625 ASP A O 1
ATOM 4994 N N . ASP A 1 626 ? 22.184 -37.649 1.934 1.00 60.34 626 ASP A N 1
ATOM 4995 C CA . ASP A 1 626 ? 21.447 -37.700 0.652 1.00 60.34 626 ASP A CA 1
ATOM 4996 C C . ASP A 1 626 ? 21.151 -36.299 0.068 1.00 60.34 626 ASP A C 1
ATOM 4998 O O . ASP A 1 626 ? 20.778 -36.147 -1.102 1.00 60.34 626 ASP A O 1
ATOM 5002 N N . GLN A 1 627 ? 21.271 -35.232 0.869 1.00 66.62 627 GLN A N 1
ATOM 5003 C CA . GLN A 1 627 ? 20.830 -33.888 0.468 1.00 66.62 627 GLN A CA 1
ATOM 5004 C C . GLN A 1 627 ? 21.760 -33.218 -0.548 1.00 66.62 627 GLN A C 1
ATOM 5006 O O . GLN A 1 627 ? 21.288 -32.455 -1.395 1.00 66.62 627 GLN A O 1
ATOM 5011 N N . GLU A 1 628 ? 23.066 -33.483 -0.501 1.00 76.00 628 GLU A N 1
ATOM 5012 C CA . GLU A 1 628 ? 24.008 -32.899 -1.462 1.00 76.00 628 GLU A CA 1
ATOM 5013 C C . GLU A 1 628 ? 23.859 -33.494 -2.865 1.00 76.00 628 GLU A C 1
ATOM 5015 O O . GLU A 1 628 ? 23.942 -32.760 -3.853 1.00 76.00 628 GLU A O 1
ATOM 5020 N N . ASP A 1 629 ? 23.602 -34.801 -2.964 1.00 80.06 629 ASP A N 1
ATOM 5021 C CA . ASP A 1 629 ? 23.322 -35.473 -4.236 1.00 80.06 629 ASP A CA 1
ATOM 5022 C C . ASP A 1 629 ? 22.048 -34.911 -4.878 1.00 80.06 629 ASP A C 1
ATOM 5024 O O . ASP A 1 629 ? 22.061 -34.504 -6.045 1.00 80.06 629 ASP A O 1
ATOM 5028 N N . VAL A 1 630 ? 20.975 -34.779 -4.090 1.00 82.06 630 VAL A N 1
ATOM 5029 C CA . VAL A 1 630 ? 19.702 -34.199 -4.545 1.00 82.06 630 VAL A CA 1
ATOM 5030 C C . VAL A 1 630 ? 19.869 -32.728 -4.948 1.00 82.06 630 VAL A C 1
ATOM 5032 O O . VAL A 1 630 ? 19.289 -32.297 -5.945 1.00 82.06 630 VAL A O 1
ATOM 5035 N N . ALA A 1 631 ? 20.681 -31.944 -4.229 1.00 84.12 631 ALA A N 1
ATOM 5036 C CA . ALA A 1 631 ? 20.978 -30.554 -4.587 1.00 84.12 631 ALA A CA 1
ATOM 5037 C C . ALA A 1 631 ? 21.758 -30.444 -5.909 1.00 84.12 631 ALA A C 1
ATOM 5039 O O . ALA A 1 631 ? 21.501 -29.542 -6.712 1.00 84.12 631 ALA A O 1
ATOM 5040 N N . ARG A 1 632 ? 22.692 -31.369 -6.162 1.00 87.62 632 ARG A N 1
ATOM 5041 C CA . ARG A 1 632 ? 23.451 -31.445 -7.418 1.00 87.62 632 ARG A CA 1
ATOM 5042 C C . ARG A 1 632 ? 22.560 -31.832 -8.595 1.00 87.62 632 ARG A C 1
ATOM 5044 O O . ARG A 1 632 ? 22.628 -31.181 -9.636 1.00 87.62 632 ARG A O 1
ATOM 5051 N N . GLU A 1 633 ? 21.689 -32.824 -8.423 1.00 87.88 633 GLU A N 1
ATOM 5052 C CA . GLU A 1 633 ? 20.690 -33.208 -9.429 1.00 87.88 633 GLU A CA 1
ATOM 5053 C C . GLU A 1 633 ? 19.735 -32.045 -9.740 1.00 87.88 633 GLU A C 1
ATOM 5055 O O . GLU A 1 633 ? 19.493 -31.717 -10.901 1.00 87.88 633 GLU A O 1
ATOM 5060 N N . ALA A 1 634 ? 19.249 -31.369 -8.698 1.00 88.12 634 ALA A N 1
ATOM 5061 C CA . ALA A 1 634 ? 18.389 -30.200 -8.810 1.00 88.12 634 ALA A CA 1
ATOM 5062 C C . ALA A 1 634 ? 19.042 -29.071 -9.622 1.00 88.12 634 ALA A C 1
ATOM 5064 O O . ALA A 1 634 ? 18.423 -28.512 -10.530 1.00 88.12 634 ALA A O 1
ATOM 5065 N N . LEU A 1 635 ? 20.308 -28.754 -9.331 1.00 89.44 635 LEU A N 1
ATOM 5066 C CA . LEU A 1 635 ? 21.051 -27.736 -10.068 1.00 89.44 635 LEU A CA 1
ATOM 5067 C C . LEU A 1 635 ? 21.264 -28.141 -11.534 1.00 89.44 635 LEU A C 1
ATOM 5069 O O . LEU A 1 635 ? 21.095 -27.305 -12.419 1.00 89.44 635 LEU A O 1
ATOM 5073 N N . LEU A 1 636 ? 21.572 -29.412 -11.812 1.00 89.31 636 LEU A N 1
ATOM 5074 C CA . LEU A 1 636 ? 21.691 -29.921 -13.182 1.00 89.31 636 LEU A CA 1
ATOM 5075 C C . LEU A 1 636 ? 20.386 -29.790 -13.969 1.00 89.31 636 LEU A C 1
ATOM 5077 O O . LEU A 1 636 ? 20.419 -29.390 -15.130 1.00 89.31 636 LEU A O 1
ATOM 5081 N N . GLU A 1 637 ? 19.245 -30.081 -13.350 1.00 89.12 637 GLU A N 1
ATOM 5082 C CA . GLU A 1 637 ? 17.931 -29.933 -13.979 1.00 89.12 637 GLU A CA 1
ATOM 5083 C C . GLU A 1 637 ? 17.632 -28.458 -14.310 1.00 89.12 637 GLU A C 1
ATOM 5085 O O . GLU A 1 637 ? 17.187 -28.144 -15.416 1.00 89.12 637 GLU A O 1
ATOM 5090 N N . ILE A 1 638 ? 17.960 -27.529 -13.402 1.00 87.62 638 ILE A N 1
ATOM 5091 C CA . ILE A 1 638 ? 17.825 -26.082 -13.639 1.00 87.62 638 ILE A CA 1
ATOM 5092 C C . ILE A 1 638 ? 18.725 -25.627 -14.794 1.00 87.62 638 ILE A C 1
ATOM 5094 O O . ILE A 1 638 ? 18.263 -24.916 -15.688 1.00 87.62 638 ILE A O 1
ATOM 5098 N N . LEU A 1 639 ? 19.992 -26.052 -14.817 1.00 89.12 639 LEU A N 1
ATOM 5099 C CA . LEU A 1 639 ? 20.910 -25.758 -15.922 1.00 89.12 639 LEU A CA 1
ATOM 5100 C C . LEU A 1 639 ? 20.437 -26.401 -17.236 1.00 89.12 639 LEU A C 1
ATOM 5102 O O . LEU A 1 639 ? 20.571 -25.799 -18.299 1.00 89.12 639 LEU A O 1
ATOM 5106 N N . GLY A 1 640 ? 19.837 -27.588 -17.170 1.00 86.81 640 GLY A N 1
ATOM 5107 C CA . GLY A 1 640 ? 19.204 -28.267 -18.298 1.00 86.81 640 GLY A CA 1
ATOM 5108 C C . GLY A 1 640 ? 18.053 -27.470 -18.910 1.00 86.81 640 GLY A C 1
ATOM 5109 O O . GLY A 1 640 ? 17.924 -27.396 -20.132 1.00 86.81 640 GLY A O 1
ATOM 5110 N N . ASN A 1 641 ? 17.239 -26.848 -18.059 1.00 86.19 641 ASN A N 1
ATOM 5111 C CA . ASN A 1 641 ? 16.004 -26.181 -18.456 1.00 86.19 641 ASN A CA 1
ATOM 5112 C C . ASN A 1 641 ? 16.169 -24.702 -18.814 1.00 86.19 641 ASN A C 1
ATOM 5114 O O . ASN A 1 641 ? 15.583 -24.240 -19.793 1.00 86.19 641 ASN A O 1
ATOM 5118 N N . LEU A 1 642 ? 16.932 -23.960 -18.013 1.00 84.56 642 LEU A N 1
ATOM 5119 C CA . LEU A 1 642 ? 17.096 -22.505 -18.121 1.00 84.56 642 LEU A CA 1
ATOM 5120 C C . LEU A 1 642 ? 18.519 -22.108 -18.512 1.00 84.56 642 LEU A C 1
ATOM 5122 O O . LEU A 1 642 ? 18.772 -20.953 -18.855 1.00 84.56 642 LEU A O 1
ATOM 5126 N N . GLY A 1 643 ? 19.448 -23.061 -18.441 1.00 81.62 643 GLY A N 1
ATOM 5127 C CA . GLY A 1 643 ? 20.851 -22.825 -18.695 1.00 81.62 643 GLY A CA 1
ATOM 5128 C C . GLY A 1 643 ? 21.252 -22.832 -20.167 1.00 81.62 643 GLY A C 1
ATOM 5129 O O . GLY A 1 643 ? 20.492 -23.221 -21.064 1.00 81.62 643 GLY A O 1
ATOM 5130 N N . PRO A 1 644 ? 22.488 -22.390 -20.423 1.00 90.25 644 PRO A N 1
ATOM 5131 C CA . PRO A 1 644 ? 23.560 -22.167 -19.440 1.00 90.25 644 PRO A CA 1
ATOM 5132 C C . PRO A 1 644 ? 23.354 -20.912 -18.578 1.00 90.25 644 PRO A C 1
ATOM 5134 O O . PRO A 1 644 ? 22.824 -19.935 -19.087 1.00 90.25 644 PRO A O 1
ATOM 5137 N N . LEU A 1 645 ? 23.771 -20.903 -17.308 1.00 88.56 645 LEU A N 1
ATOM 5138 C CA . LEU A 1 645 ? 23.650 -19.766 -16.368 1.00 88.56 645 LEU A CA 1
ATOM 5139 C C . LEU A 1 645 ? 24.984 -19.496 -15.657 1.00 88.56 645 LEU A C 1
ATOM 5141 O O . LEU A 1 645 ? 25.754 -20.423 -15.444 1.00 88.56 645 LEU A O 1
ATOM 5145 N N . GLY A 1 646 ? 25.261 -18.251 -15.274 1.00 85.50 646 GLY A N 1
ATOM 5146 C CA . GLY A 1 646 ? 26.396 -17.869 -14.426 1.00 85.50 646 GLY A CA 1
ATOM 5147 C C . GLY A 1 646 ? 26.074 -17.924 -12.925 1.00 85.50 646 GLY A C 1
ATOM 5148 O O . GLY A 1 646 ? 24.909 -17.931 -12.530 1.00 85.50 646 GLY A O 1
ATOM 5149 N N . GLU A 1 647 ? 27.102 -17.897 -12.067 1.00 82.44 647 GLU A N 1
ATOM 5150 C CA . GLU A 1 647 ? 26.964 -17.992 -10.595 1.00 82.44 647 GLU A CA 1
ATOM 5151 C C . GLU A 1 647 ? 25.976 -16.952 -10.028 1.00 82.44 647 GLU A C 1
ATOM 5153 O O . GLU A 1 647 ? 25.031 -17.301 -9.316 1.00 82.44 647 GLU A O 1
ATOM 5158 N N . LYS A 1 648 ? 26.136 -15.673 -10.406 1.00 76.06 648 LYS A N 1
ATOM 5159 C CA . LYS A 1 648 ? 25.258 -14.574 -9.958 1.00 76.06 648 LYS A CA 1
ATOM 5160 C C . LYS A 1 648 ? 23.815 -14.733 -10.461 1.00 76.06 648 LYS A C 1
ATOM 5162 O O . LYS A 1 648 ? 22.878 -14.359 -9.755 1.00 76.06 648 LYS A O 1
ATOM 5167 N N . GLU A 1 649 ? 23.623 -15.289 -11.660 1.00 79.94 649 GLU A N 1
ATOM 5168 C CA . GLU A 1 649 ? 22.293 -15.544 -12.229 1.00 79.94 649 GLU A CA 1
ATOM 5169 C C . GLU A 1 649 ? 21.585 -16.664 -11.458 1.00 79.94 649 GLU A C 1
ATOM 5171 O O . GLU A 1 649 ? 20.432 -16.492 -11.068 1.00 79.94 649 GLU A O 1
ATOM 5176 N N . ILE A 1 650 ? 22.292 -17.760 -11.154 1.00 83.31 650 ILE A N 1
ATOM 5177 C CA . ILE A 1 650 ? 21.778 -18.890 -10.364 1.00 83.31 650 ILE A CA 1
ATOM 5178 C C . ILE A 1 650 ? 21.428 -18.433 -8.942 1.00 83.31 650 ILE A C 1
ATOM 5180 O O . ILE A 1 650 ? 20.317 -18.681 -8.471 1.00 83.31 650 ILE A O 1
ATOM 5184 N N . SER A 1 651 ? 22.329 -17.697 -8.281 1.00 78.31 651 SER A N 1
ATOM 5185 C CA . SER A 1 651 ? 22.082 -17.125 -6.951 1.00 78.31 651 SER A CA 1
ATOM 5186 C C . SER A 1 651 ? 20.842 -16.219 -6.945 1.00 78.31 651 SER A C 1
ATOM 5188 O O . SER A 1 651 ? 19.971 -16.358 -6.084 1.00 78.31 651 SER A O 1
ATOM 5190 N N . SER A 1 652 ? 20.704 -15.335 -7.939 1.00 73.62 652 SER A N 1
ATOM 5191 C CA . SER A 1 652 ? 19.559 -14.421 -8.063 1.00 73.62 652 SER A CA 1
ATOM 5192 C C . SER A 1 652 ? 18.243 -15.139 -8.384 1.00 73.62 652 SER A C 1
ATOM 5194 O O . SER A 1 652 ? 17.183 -14.742 -7.889 1.00 73.62 652 SER A O 1
ATOM 5196 N N . LEU A 1 653 ? 18.292 -16.181 -9.219 1.00 75.00 653 LEU A N 1
ATOM 5197 C CA . LEU A 1 653 ? 17.131 -16.975 -9.608 1.00 75.00 653 LEU A CA 1
ATOM 5198 C C . LEU A 1 653 ? 16.581 -17.763 -8.413 1.00 75.00 653 LEU A C 1
ATOM 5200 O O . LEU A 1 653 ? 15.382 -17.681 -8.138 1.00 75.00 653 LEU A O 1
ATOM 5204 N N . LEU A 1 654 ? 17.470 -18.449 -7.685 1.00 74.75 654 LEU A N 1
ATOM 5205 C CA . LEU A 1 654 ? 17.135 -19.374 -6.596 1.00 74.75 654 LEU A CA 1
ATOM 5206 C C . LEU A 1 654 ? 17.074 -18.711 -5.209 1.00 74.75 654 LEU A C 1
ATOM 5208 O O . LEU A 1 654 ? 16.573 -19.312 -4.256 1.00 74.75 654 LEU A O 1
ATOM 5212 N N . GLY A 1 655 ? 17.566 -17.475 -5.079 1.00 69.81 655 GLY A N 1
ATOM 5213 C CA . GLY A 1 655 ? 17.684 -16.790 -3.789 1.00 69.81 655 GLY A CA 1
ATOM 5214 C C . GLY A 1 655 ? 18.667 -17.488 -2.847 1.00 69.81 655 GLY A C 1
ATOM 5215 O O . GLY A 1 655 ? 18.422 -17.540 -1.645 1.00 69.81 655 GLY A O 1
ATOM 5216 N N . MET A 1 656 ? 19.732 -18.070 -3.402 1.00 73.12 656 MET A N 1
ATOM 5217 C CA . MET A 1 656 ? 20.755 -18.828 -2.677 1.00 73.12 656 MET A CA 1
ATOM 5218 C C . MET A 1 656 ? 22.018 -17.996 -2.468 1.00 73.12 656 MET A C 1
ATOM 5220 O O . MET A 1 656 ? 22.336 -17.125 -3.279 1.00 73.12 656 MET A O 1
ATOM 5224 N N . ASP A 1 657 ? 22.761 -18.308 -1.408 1.00 71.00 657 ASP A N 1
ATOM 5225 C CA . ASP A 1 657 ? 24.099 -17.761 -1.195 1.00 71.00 657 ASP A CA 1
ATOM 5226 C C . ASP A 1 657 ? 25.050 -18.157 -2.341 1.00 71.00 657 ASP A C 1
ATOM 5228 O O . ASP A 1 657 ? 25.059 -19.311 -2.783 1.00 71.00 657 ASP A O 1
ATOM 5232 N N . SER A 1 658 ? 25.840 -17.196 -2.832 1.00 72.25 658 SER A N 1
ATOM 5233 C CA . SER A 1 658 ? 26.771 -17.420 -3.945 1.00 72.25 658 SER A CA 1
ATOM 5234 C C . SER A 1 658 ? 27.834 -18.467 -3.610 1.00 72.25 658 SER A C 1
ATOM 5236 O O . SER A 1 658 ? 28.189 -19.261 -4.479 1.00 72.25 658 SER A O 1
ATOM 5238 N N . GLY A 1 659 ? 28.285 -18.538 -2.353 1.00 73.12 659 GLY A N 1
ATOM 5239 C CA . GLY A 1 659 ? 29.230 -19.552 -1.890 1.00 73.12 659 GLY A CA 1
ATOM 5240 C C . GLY A 1 659 ? 28.653 -20.960 -2.015 1.00 73.12 659 GLY A C 1
ATOM 5241 O O . GLY A 1 659 ? 29.292 -21.845 -2.584 1.00 73.12 659 GLY A O 1
ATOM 5242 N N . ARG A 1 660 ? 27.395 -21.164 -1.602 1.00 78.12 660 ARG A N 1
ATOM 5243 C CA . ARG A 1 660 ? 26.705 -22.457 -1.781 1.00 78.12 660 ARG A CA 1
ATOM 5244 C C . ARG A 1 660 ? 26.570 -22.847 -3.256 1.00 78.12 660 ARG A C 1
ATOM 5246 O O . ARG A 1 660 ? 26.798 -24.003 -3.608 1.00 78.12 660 ARG A O 1
ATOM 5253 N N . VAL A 1 661 ? 26.219 -21.897 -4.127 1.00 82.94 661 VAL A N 1
ATOM 5254 C CA . VAL A 1 661 ? 26.147 -22.133 -5.582 1.00 82.94 661 VAL A CA 1
ATOM 5255 C C . VAL A 1 661 ? 27.517 -22.540 -6.134 1.00 82.94 661 VAL A C 1
ATOM 5257 O O . VAL A 1 661 ? 27.603 -23.510 -6.887 1.00 82.94 661 VAL A O 1
ATOM 5260 N N . ARG A 1 662 ? 28.587 -21.850 -5.722 1.00 81.12 662 ARG A N 1
ATOM 5261 C CA . ARG A 1 662 ? 29.967 -22.134 -6.137 1.00 81.12 662 ARG A CA 1
ATOM 5262 C C . ARG A 1 662 ? 30.404 -23.546 -5.748 1.00 81.12 662 ARG A C 1
ATOM 5264 O O . ARG A 1 662 ? 30.948 -24.258 -6.590 1.00 81.12 662 ARG A O 1
ATOM 5271 N N . VAL A 1 663 ? 30.101 -23.984 -4.523 1.00 78.62 663 VAL A N 1
ATOM 5272 C CA . VAL A 1 663 ? 30.400 -25.348 -4.045 1.00 78.62 663 VAL A CA 1
ATOM 5273 C C . VAL A 1 663 ? 29.713 -26.407 -4.912 1.00 78.62 663 VAL A C 1
ATOM 5275 O O . VAL A 1 663 ? 30.364 -27.346 -5.377 1.00 78.62 663 VAL A O 1
ATOM 5278 N N . LEU A 1 664 ? 28.415 -26.237 -5.193 1.00 83.75 664 LEU A N 1
ATOM 5279 C CA . LEU A 1 664 ? 27.665 -27.172 -6.037 1.00 83.75 664 LEU A CA 1
ATOM 5280 C C . LEU A 1 664 ? 28.211 -27.208 -7.472 1.00 83.75 664 LEU A C 1
ATOM 5282 O O . LEU A 1 664 ? 28.421 -28.290 -8.019 1.00 83.75 664 LEU A O 1
ATOM 5286 N N . LEU A 1 665 ? 28.491 -26.046 -8.070 1.00 83.25 665 LEU A N 1
ATOM 5287 C CA . LEU A 1 665 ? 29.061 -25.953 -9.417 1.00 83.25 665 LEU A CA 1
ATOM 5288 C C . LEU A 1 665 ? 30.439 -26.611 -9.501 1.00 83.25 665 LEU A C 1
ATOM 5290 O O . LEU A 1 665 ? 30.681 -27.391 -10.417 1.00 83.25 665 LEU A O 1
ATOM 5294 N N . HIS A 1 666 ? 31.325 -26.355 -8.539 1.00 79.38 666 HIS A N 1
ATOM 5295 C CA . HIS A 1 666 ? 32.661 -26.947 -8.511 1.00 79.38 666 HIS A CA 1
ATOM 5296 C C . HIS A 1 666 ? 32.615 -28.479 -8.420 1.00 79.38 666 HIS A C 1
ATOM 5298 O O . HIS A 1 666 ? 33.365 -29.162 -9.119 1.00 79.38 666 HIS A O 1
ATOM 5304 N N . SER A 1 667 ? 31.685 -29.028 -7.634 1.00 79.44 667 SER A N 1
ATOM 5305 C CA . SER A 1 667 ? 31.453 -30.475 -7.574 1.00 79.44 667 SER A CA 1
ATOM 5306 C C . SER A 1 667 ? 30.970 -31.043 -8.918 1.00 79.44 667 SER A C 1
ATOM 5308 O O . SER A 1 667 ? 31.504 -32.040 -9.407 1.00 79.44 667 SER A O 1
ATOM 5310 N N . LEU A 1 668 ? 30.026 -30.366 -9.584 1.00 84.44 668 LEU A N 1
ATOM 5311 C CA . LEU A 1 668 ? 29.543 -30.770 -10.910 1.00 84.44 668 LEU A CA 1
ATOM 5312 C C . LEU A 1 668 ? 30.628 -30.685 -11.996 1.00 84.44 668 LEU A C 1
ATOM 5314 O O . LEU A 1 668 ? 30.652 -31.530 -12.893 1.00 84.44 668 LEU A O 1
ATOM 5318 N N . ILE A 1 669 ? 31.529 -29.700 -11.909 1.00 79.25 669 ILE A N 1
ATOM 5319 C CA . ILE A 1 669 ? 32.686 -29.556 -12.806 1.00 79.25 669 ILE A CA 1
ATOM 5320 C C . ILE A 1 669 ? 33.651 -30.725 -12.606 1.00 79.25 669 ILE A C 1
ATOM 5322 O O . ILE A 1 669 ? 33.996 -31.390 -13.578 1.00 79.25 669 ILE A O 1
ATOM 5326 N N . ARG A 1 670 ? 34.026 -31.038 -11.355 1.00 73.44 670 ARG A N 1
ATOM 5327 C CA . ARG A 1 670 ? 34.885 -32.196 -11.037 1.00 73.44 670 ARG A CA 1
ATOM 5328 C C . ARG A 1 670 ? 34.293 -33.515 -11.538 1.00 73.44 670 ARG A C 1
ATOM 5330 O O . ARG A 1 670 ? 35.031 -34.401 -11.953 1.00 73.44 670 ARG A O 1
ATOM 5337 N N . GLY A 1 671 ? 32.967 -33.637 -11.518 1.00 76.00 671 GLY A N 1
ATOM 5338 C CA . GLY A 1 671 ? 32.245 -34.803 -12.028 1.00 76.00 671 GLY A CA 1
ATOM 5339 C C . GLY A 1 671 ? 32.024 -34.837 -13.546 1.00 76.00 671 GLY A C 1
ATOM 5340 O O . GLY A 1 671 ? 31.321 -35.737 -14.007 1.00 76.00 671 GLY A O 1
ATOM 5341 N N . ASN A 1 672 ? 32.543 -33.871 -14.321 1.00 78.81 672 ASN A N 1
ATOM 5342 C CA . ASN A 1 672 ? 32.266 -33.697 -15.757 1.00 78.81 672 ASN A CA 1
ATOM 5343 C C . ASN A 1 672 ? 30.758 -33.695 -16.095 1.00 78.81 672 ASN A C 1
ATOM 5345 O O . ASN A 1 672 ? 30.331 -34.195 -17.136 1.00 78.81 672 ASN A O 1
ATOM 5349 N N . LYS A 1 673 ? 29.924 -33.154 -15.197 1.00 82.31 673 LYS A N 1
ATOM 5350 C CA . LYS A 1 673 ? 28.460 -33.091 -15.362 1.00 82.31 673 LYS A CA 1
ATOM 5351 C C . LYS A 1 673 ? 27.966 -31.772 -15.954 1.00 82.31 673 LYS A C 1
ATOM 5353 O O . LYS A 1 673 ? 26.788 -31.679 -16.279 1.00 82.31 673 LYS A O 1
ATOM 5358 N N . VAL A 1 674 ? 28.832 -30.769 -16.094 1.00 85.38 674 VAL A N 1
ATOM 5359 C CA . VAL A 1 674 ? 28.513 -29.460 -16.684 1.00 85.38 674 VAL A CA 1
ATOM 5360 C C . VAL A 1 674 ? 29.620 -29.003 -17.625 1.00 85.38 674 VAL A C 1
ATOM 5362 O O . VAL A 1 674 ? 30.796 -29.273 -17.401 1.00 85.38 674 VAL A O 1
ATOM 5365 N N . GLU A 1 675 ? 29.244 -28.261 -18.659 1.00 81.31 675 GLU A N 1
ATOM 5366 C CA . GLU A 1 675 ? 30.166 -27.594 -19.571 1.00 81.31 675 GLU A CA 1
ATOM 5367 C C . GLU A 1 675 ? 30.244 -26.095 -19.276 1.00 81.31 675 GLU A C 1
ATOM 5369 O O . GLU A 1 675 ? 29.212 -25.426 -19.169 1.00 81.31 675 GLU A O 1
ATOM 5374 N N . VAL A 1 676 ? 31.468 -25.560 -19.230 1.00 81.31 676 VAL A N 1
ATOM 5375 C CA . VAL A 1 676 ? 31.747 -24.153 -18.897 1.00 81.31 676 VAL A CA 1
ATOM 5376 C C . VAL A 1 676 ? 32.178 -23.348 -20.123 1.00 81.31 676 VAL A C 1
ATOM 5378 O O . VAL A 1 676 ? 33.218 -23.646 -20.713 1.00 81.31 676 VAL A O 1
ATOM 5381 N N . ALA A 1 677 ? 31.432 -22.306 -20.488 1.00 77.75 677 ALA A N 1
ATOM 5382 C CA . ALA A 1 677 ? 31.824 -21.365 -21.542 1.00 77.75 677 ALA A CA 1
ATOM 5383 C C . ALA A 1 677 ? 32.043 -19.958 -20.982 1.00 77.75 677 ALA A C 1
ATOM 5385 O O . ALA A 1 677 ? 31.430 -19.574 -19.989 1.00 77.75 677 ALA A O 1
ATOM 5386 N N . MET A 1 678 ? 32.894 -19.181 -21.650 1.00 77.00 678 MET A N 1
ATOM 5387 C CA . MET A 1 678 ? 33.109 -17.774 -21.318 1.00 77.00 678 MET A CA 1
ATOM 5388 C C . MET A 1 678 ? 32.146 -16.905 -22.123 1.00 77.00 678 MET A C 1
ATOM 5390 O O . MET A 1 678 ? 31.959 -17.137 -23.317 1.00 77.00 678 MET A O 1
ATOM 5394 N N . VAL A 1 679 ? 31.538 -15.915 -21.472 1.00 76.06 679 VAL A N 1
ATOM 5395 C CA . VAL A 1 679 ? 30.514 -15.045 -22.065 1.00 76.06 679 VAL A CA 1
ATOM 5396 C C . VAL A 1 679 ? 30.899 -13.581 -21.914 1.00 76.06 679 VAL A C 1
ATOM 5398 O O . VAL A 1 679 ? 31.397 -13.182 -20.864 1.00 76.06 679 VAL A O 1
ATOM 5401 N N . GLU A 1 680 ? 30.647 -12.782 -22.952 1.00 73.88 680 GLU A N 1
ATOM 5402 C CA . GLU A 1 680 ? 30.981 -11.356 -23.024 1.00 73.88 680 GLU A CA 1
ATOM 5403 C C . GLU A 1 680 ? 29.721 -10.470 -23.094 1.00 73.88 680 GLU A C 1
ATOM 5405 O O . GLU A 1 680 ? 28.916 -10.588 -24.018 1.00 73.88 680 GLU A O 1
ATOM 5410 N N . GLY A 1 681 ? 29.544 -9.548 -22.138 1.00 53.00 681 GLY A N 1
ATOM 5411 C CA . GLY A 1 681 ? 28.385 -8.630 -22.103 1.00 53.00 681 GLY A CA 1
ATOM 5412 C C . GLY A 1 681 ? 28.581 -7.318 -21.328 1.00 53.00 681 GLY A C 1
ATOM 5413 O O . GLY A 1 681 ? 27.607 -6.644 -21.009 1.00 53.00 681 GLY A O 1
ATOM 5414 N N . GLY A 1 682 ? 29.832 -6.979 -20.995 1.00 53.56 682 GLY A N 1
ATOM 5415 C CA . GLY A 1 682 ? 30.240 -5.891 -20.080 1.00 53.56 682 GLY A CA 1
ATOM 5416 C C . GLY A 1 682 ? 31.491 -6.249 -19.256 1.00 53.56 682 GLY A C 1
ATOM 5417 O O . GLY A 1 682 ? 32.151 -5.391 -18.679 1.00 53.56 682 GLY A O 1
ATOM 5418 N N . GLY A 1 683 ? 31.822 -7.539 -19.254 1.00 54.84 683 GLY A N 1
ATOM 5419 C CA . GLY A 1 683 ? 33.056 -8.193 -18.831 1.00 54.84 683 GLY A CA 1
ATOM 5420 C C . GLY A 1 683 ? 33.012 -9.645 -19.323 1.00 54.84 683 GLY A C 1
ATOM 5421 O O . GLY A 1 683 ? 32.001 -10.042 -19.913 1.00 54.84 683 GLY A O 1
ATOM 5422 N N . VAL A 1 684 ? 34.075 -10.420 -19.095 1.00 59.47 684 VAL A N 1
ATOM 5423 C CA . VAL A 1 684 ? 34.104 -11.854 -19.424 1.00 59.47 684 VAL A CA 1
ATOM 5424 C C . VAL A 1 684 ? 33.825 -12.656 -18.156 1.00 59.47 684 VAL A C 1
ATOM 5426 O O . VAL A 1 684 ? 34.524 -12.488 -17.160 1.00 59.47 684 VAL A O 1
ATOM 5429 N N . PHE A 1 685 ? 32.807 -13.512 -18.174 1.00 67.69 685 PHE A N 1
ATOM 5430 C CA . PHE A 1 685 ? 32.433 -14.337 -17.022 1.00 67.69 685 PHE A CA 1
ATOM 5431 C C . PHE A 1 685 ? 32.022 -15.753 -17.448 1.00 67.69 685 PHE A C 1
ATOM 5433 O O . PHE A 1 685 ? 31.565 -15.940 -18.580 1.00 67.69 685 PHE A O 1
ATOM 5440 N N . PRO A 1 686 ? 32.193 -16.762 -16.573 1.00 76.94 686 PRO A N 1
ATOM 5441 C CA . PRO A 1 686 ? 31.824 -18.134 -16.886 1.00 76.94 686 PRO A CA 1
ATOM 5442 C C . PRO A 1 686 ? 30.310 -18.350 -16.787 1.00 76.94 686 PRO A C 1
ATOM 5444 O O . PRO A 1 686 ? 29.641 -17.848 -15.879 1.00 76.94 686 PRO A O 1
ATOM 5447 N N . VAL A 1 687 ? 29.783 -19.161 -17.702 1.00 85.81 687 VAL A N 1
ATOM 5448 C CA . VAL A 1 687 ? 28.444 -19.751 -17.617 1.00 85.81 687 VAL A CA 1
ATOM 5449 C C . VAL A 1 687 ? 28.538 -21.267 -17.670 1.00 85.81 687 VAL A C 1
ATOM 5451 O O . VAL A 1 687 ? 29.382 -21.835 -18.365 1.00 85.81 687 VAL A O 1
ATOM 5454 N N . TYR A 1 688 ? 27.638 -21.915 -16.945 1.00 88.50 688 TYR A N 1
ATOM 5455 C CA . TYR A 1 688 ? 27.598 -23.354 -16.738 1.00 88.50 688 TYR A CA 1
ATOM 5456 C C . TYR A 1 688 ? 26.340 -23.897 -17.405 1.00 88.50 688 TYR A C 1
ATOM 5458 O O . TYR A 1 688 ? 25.250 -23.388 -17.156 1.00 88.50 688 TYR A O 1
ATOM 5466 N N . GLY A 1 689 ? 26.469 -24.906 -18.260 1.00 88.56 689 GLY A N 1
ATOM 5467 C CA . GLY A 1 689 ? 25.336 -25.549 -18.926 1.00 88.56 689 GLY A CA 1
ATOM 5468 C C . GLY A 1 689 ? 25.447 -27.074 -18.941 1.00 88.56 689 GLY A C 1
ATOM 5469 O O . GLY A 1 689 ? 26.482 -27.620 -18.557 1.00 88.56 689 GLY A O 1
ATOM 5470 N N . PRO A 1 690 ? 24.387 -27.776 -19.368 1.00 87.62 690 PRO A N 1
ATOM 5471 C CA . PRO A 1 690 ? 24.357 -29.237 -19.419 1.00 87.62 690 PRO A CA 1
ATOM 5472 C C . PRO A 1 690 ? 25.246 -29.764 -20.559 1.00 87.62 690 PRO A C 1
ATOM 5474 O O . PRO A 1 690 ? 25.352 -29.089 -21.578 1.00 87.62 690 PRO A O 1
ATOM 5477 N N . PRO A 1 691 ? 25.833 -30.965 -20.469 1.00 85.69 691 PRO A N 1
ATOM 5478 C CA . PRO A 1 691 ? 26.685 -31.505 -21.532 1.00 85.69 691 PRO A CA 1
ATOM 5479 C C . PRO A 1 691 ? 26.011 -31.447 -22.917 1.00 85.69 691 PRO A C 1
ATOM 5481 O O . PRO A 1 691 ? 24.823 -31.747 -23.041 1.00 85.69 691 PRO A O 1
ATOM 5484 N N . GLY A 1 692 ? 26.749 -31.021 -23.944 1.00 84.44 692 GLY A N 1
ATOM 5485 C CA . GLY A 1 692 ? 26.275 -30.838 -25.321 1.00 84.44 692 GLY A CA 1
ATOM 5486 C C . GLY A 1 692 ? 25.594 -29.494 -25.620 1.00 84.44 692 GLY A C 1
ATOM 5487 O O . GLY A 1 692 ? 25.246 -29.234 -26.773 1.00 84.44 692 GLY A O 1
ATOM 5488 N N . TRP A 1 693 ? 25.408 -28.604 -24.634 1.00 88.25 693 TRP A N 1
ATOM 5489 C CA . TRP A 1 693 ? 24.701 -27.333 -24.862 1.00 88.25 693 TRP A CA 1
ATOM 5490 C C . TRP A 1 693 ? 25.409 -26.401 -25.851 1.00 88.25 693 TRP A C 1
ATOM 5492 O O . TRP A 1 693 ? 24.742 -25.612 -26.516 1.00 88.25 693 TRP A O 1
ATOM 5502 N N . ARG A 1 694 ? 26.741 -26.474 -25.964 1.00 84.38 694 ARG A N 1
ATOM 5503 C CA . ARG A 1 694 ? 27.499 -25.646 -26.912 1.00 84.38 694 ARG A CA 1
ATOM 5504 C C . ARG A 1 694 ? 27.257 -26.043 -28.360 1.00 84.38 694 ARG A C 1
ATOM 5506 O O . ARG A 1 694 ? 27.056 -25.169 -29.196 1.00 84.38 694 ARG A O 1
ATOM 5513 N N . GLU A 1 695 ? 27.192 -27.341 -28.643 1.00 84.88 695 GLU A N 1
ATOM 5514 C CA . GLU A 1 695 ? 26.828 -27.826 -29.978 1.00 84.88 695 GLU A CA 1
ATOM 5515 C C . GLU A 1 695 ? 25.388 -27.429 -30.338 1.00 84.88 695 GLU A C 1
ATOM 5517 O O . GLU A 1 695 ? 25.103 -27.069 -31.482 1.00 84.88 695 GLU A O 1
ATOM 5522 N N . GLU A 1 696 ? 24.473 -27.456 -29.359 1.00 86.81 696 GLU A N 1
ATOM 5523 C CA . GLU A 1 696 ? 23.103 -26.962 -29.541 1.00 86.81 696 GLU A CA 1
ATOM 5524 C C . GLU A 1 696 ? 23.087 -25.451 -29.826 1.00 86.81 696 GLU A C 1
ATOM 5526 O O . GLU A 1 696 ? 22.368 -24.996 -30.720 1.00 86.81 696 GLU A O 1
ATOM 5531 N N . PHE A 1 697 ? 23.903 -24.681 -29.101 1.00 86.25 697 PHE A N 1
ATOM 5532 C CA . PHE A 1 697 ? 24.051 -23.237 -29.269 1.00 86.25 697 PHE A CA 1
ATOM 5533 C C . PHE A 1 697 ? 24.571 -22.862 -30.666 1.00 86.25 697 PHE A C 1
ATOM 5535 O O . PHE A 1 697 ? 24.005 -21.978 -31.304 1.00 86.25 697 PHE A O 1
ATOM 5542 N N . GLU A 1 698 ? 25.581 -23.561 -31.189 1.00 83.25 698 GLU A N 1
ATOM 5543 C CA . GLU A 1 698 ? 26.138 -23.298 -32.528 1.00 83.25 698 GLU A CA 1
ATOM 5544 C C . GLU A 1 698 ? 25.136 -23.560 -33.663 1.00 83.25 698 GLU A C 1
ATOM 5546 O O . GLU A 1 698 ? 25.186 -22.920 -34.715 1.00 83.25 698 GLU A O 1
ATOM 5551 N N . ARG A 1 699 ? 24.199 -24.494 -33.463 1.00 84.81 699 ARG A N 1
ATOM 5552 C CA . ARG A 1 699 ? 23.176 -24.860 -34.459 1.00 84.81 699 ARG A CA 1
ATOM 5553 C C . ARG A 1 699 ? 21.869 -24.084 -34.294 1.00 84.81 699 ARG A C 1
ATOM 5555 O O . ARG A 1 699 ? 20.952 -24.239 -35.107 1.00 84.81 699 ARG A O 1
ATOM 5562 N N . PHE A 1 700 ? 21.746 -23.287 -33.238 1.00 84.19 700 PHE A N 1
ATOM 5563 C CA . PHE A 1 700 ? 20.500 -22.631 -32.875 1.00 84.19 700 PHE A CA 1
ATOM 5564 C C . PHE A 1 700 ? 20.148 -21.476 -33.828 1.00 84.19 700 PHE A C 1
ATOM 5566 O O . PHE A 1 700 ? 20.988 -20.669 -34.219 1.00 84.19 700 PHE A O 1
ATOM 5573 N N . LYS A 1 701 ? 18.856 -21.368 -34.168 1.00 78.06 701 LYS A N 1
ATOM 5574 C CA . LYS A 1 701 ? 18.291 -20.240 -34.919 1.00 78.06 701 LYS A CA 1
ATOM 5575 C C . LYS A 1 701 ? 17.240 -19.505 -34.081 1.00 78.06 701 LYS A C 1
ATOM 5577 O O . LYS A 1 701 ? 16.309 -20.158 -33.602 1.00 78.06 701 LYS A O 1
ATOM 5582 N N . PRO A 1 702 ? 17.341 -18.170 -33.929 1.00 72.81 702 PRO A N 1
ATOM 5583 C CA . PRO A 1 702 ? 16.396 -17.398 -33.135 1.00 72.81 702 PRO A CA 1
ATOM 5584 C C . PRO A 1 702 ? 15.010 -17.354 -33.769 1.00 72.81 702 PRO A C 1
ATOM 5586 O O . PRO A 1 702 ? 14.867 -17.136 -34.975 1.00 72.81 702 PRO A O 1
ATOM 5589 N N . ARG A 1 703 ? 13.987 -17.514 -32.925 1.00 69.75 703 ARG A N 1
ATOM 5590 C CA . ARG A 1 703 ? 12.588 -17.282 -33.296 1.00 69.75 703 ARG A CA 1
ATOM 5591 C C . ARG A 1 703 ? 12.375 -15.826 -33.694 1.00 69.75 703 ARG A C 1
ATOM 5593 O O . ARG A 1 703 ? 12.975 -14.931 -33.114 1.00 69.75 703 ARG A O 1
ATOM 5600 N N . GLN A 1 704 ? 11.498 -15.599 -34.664 1.00 78.12 704 GLN A N 1
ATOM 5601 C CA . GLN A 1 704 ? 11.209 -14.265 -35.202 1.00 78.12 704 GLN A CA 1
ATOM 5602 C C . GLN A 1 704 ? 9.845 -13.723 -34.751 1.00 78.12 704 GLN A C 1
ATOM 5604 O O . GLN A 1 704 ? 9.392 -12.713 -35.269 1.00 78.12 704 GLN A O 1
ATOM 5609 N N . GLU A 1 705 ? 9.187 -14.372 -33.793 1.00 82.00 705 GLU A N 1
ATOM 5610 C CA . GLU A 1 705 ? 7.871 -13.963 -33.293 1.00 82.00 705 GLU A CA 1
ATOM 5611 C C . GLU A 1 705 ? 8.011 -13.040 -32.073 1.00 82.00 705 GLU A C 1
ATOM 5613 O O . GLU A 1 705 ? 8.899 -13.236 -31.237 1.00 82.00 705 GLU A O 1
ATOM 5618 N N . CYS A 1 706 ? 7.133 -12.039 -31.970 1.00 86.94 706 CYS A N 1
ATOM 5619 C CA . CYS A 1 706 ? 6.998 -11.188 -30.788 1.00 86.94 706 CYS A CA 1
ATOM 5620 C C . CYS A 1 706 ? 6.226 -11.916 -29.682 1.00 86.94 706 CYS A C 1
ATOM 5622 O O . CYS A 1 706 ? 5.134 -12.432 -29.914 1.00 86.94 706 CYS A O 1
ATOM 5624 N N . ARG A 1 707 ? 6.735 -11.887 -28.445 1.00 84.88 707 ARG A N 1
ATOM 5625 C CA . ARG A 1 707 ? 6.018 -12.416 -27.277 1.00 84.88 707 ARG A CA 1
ATOM 5626 C C . ARG A 1 707 ? 6.153 -11.515 -26.062 1.00 84.88 707 ARG A C 1
ATOM 5628 O O . ARG A 1 707 ? 7.225 -10.978 -25.802 1.00 84.88 707 ARG A O 1
ATOM 5635 N N . ALA A 1 708 ? 5.067 -11.364 -25.311 1.00 86.31 708 ALA A N 1
ATOM 5636 C CA . ALA A 1 708 ? 5.036 -10.564 -24.095 1.00 86.31 708 ALA A CA 1
ATOM 5637 C C . ALA A 1 708 ? 5.371 -11.395 -22.846 1.00 86.31 708 ALA A C 1
ATOM 5639 O O . ALA A 1 708 ? 4.905 -12.522 -22.683 1.00 86.31 708 ALA A O 1
ATOM 5640 N N . TYR A 1 709 ? 6.133 -10.796 -21.938 1.00 82.94 709 TYR A N 1
ATOM 5641 C CA . TYR A 1 709 ? 6.606 -11.379 -20.688 1.00 82.94 709 TYR A CA 1
ATOM 5642 C C . TYR A 1 709 ? 6.427 -10.373 -19.560 1.00 82.94 709 TYR A C 1
ATOM 5644 O O . TYR A 1 709 ? 6.632 -9.178 -19.750 1.00 82.94 709 TYR A O 1
ATOM 5652 N N . VAL A 1 710 ? 6.066 -10.842 -18.373 1.00 80.88 710 VAL A N 1
ATOM 5653 C CA . VAL A 1 710 ? 5.900 -9.981 -17.192 1.00 80.88 710 VAL A CA 1
ATOM 5654 C C . VAL A 1 710 ? 7.226 -9.805 -16.463 1.00 80.88 710 VAL A C 1
ATOM 5656 O O . VAL A 1 710 ? 8.057 -10.701 -16.485 1.00 80.88 710 VAL A O 1
ATOM 5659 N N . GLY A 1 711 ? 7.445 -8.696 -15.760 1.00 74.56 711 GLY A N 1
ATOM 5660 C CA . GLY A 1 711 ? 8.732 -8.417 -15.106 1.00 74.56 711 GLY A CA 1
ATOM 5661 C C . GLY A 1 711 ? 9.202 -9.468 -14.085 1.00 74.56 711 GLY A C 1
ATOM 5662 O O . GLY A 1 711 ? 10.396 -9.549 -13.798 1.00 74.56 711 GLY A O 1
ATOM 5663 N N . THR A 1 712 ? 8.300 -10.298 -13.545 1.00 73.88 712 THR A N 1
ATOM 5664 C CA . THR A 1 712 ? 8.652 -11.402 -12.630 1.00 73.88 712 THR A CA 1
ATOM 5665 C C . THR A 1 712 ? 9.110 -12.673 -13.341 1.00 73.88 712 THR A C 1
ATOM 5667 O O . THR A 1 712 ? 9.582 -13.595 -12.676 1.00 73.88 712 THR A O 1
ATOM 5670 N N . ASP A 1 713 ? 9.015 -12.711 -14.669 1.00 80.19 713 ASP A N 1
ATOM 5671 C CA . ASP A 1 713 ? 9.359 -13.862 -15.486 1.00 80.19 713 ASP A CA 1
ATOM 5672 C C . ASP A 1 713 ? 10.797 -14.351 -15.240 1.00 80.19 713 ASP A C 1
ATOM 5674 O O . ASP A 1 713 ? 11.729 -13.535 -15.268 1.00 80.19 713 ASP A O 1
ATOM 5678 N N . PRO A 1 714 ? 11.021 -15.665 -15.043 1.00 76.88 714 PRO A N 1
ATOM 5679 C CA . PRO A 1 714 ? 12.354 -16.213 -14.807 1.00 76.88 714 PRO A CA 1
ATOM 5680 C C . PRO A 1 714 ? 13.392 -15.818 -15.867 1.00 76.88 714 PRO A C 1
ATOM 5682 O O . PRO A 1 714 ? 14.534 -15.529 -15.510 1.00 76.88 714 PRO A O 1
ATOM 5685 N N . LEU A 1 715 ? 13.011 -15.736 -17.149 1.00 77.25 715 LEU A N 1
ATOM 5686 C CA . LEU A 1 715 ? 13.940 -15.391 -18.232 1.00 77.25 715 LEU A CA 1
ATOM 5687 C C . LEU A 1 715 ? 14.303 -13.903 -18.214 1.00 77.25 715 LEU A C 1
ATOM 5689 O O . LEU A 1 715 ? 15.480 -13.553 -18.316 1.00 77.25 715 LEU A O 1
ATOM 5693 N N . LEU A 1 716 ? 13.330 -13.013 -17.994 1.00 75.81 716 LEU A N 1
ATOM 5694 C CA . LEU A 1 716 ? 13.603 -11.574 -17.870 1.00 75.81 716 LEU A CA 1
ATOM 5695 C C . LEU A 1 716 ? 14.446 -11.250 -16.631 1.00 75.81 716 LEU A C 1
ATOM 5697 O O . LEU A 1 716 ? 15.305 -10.367 -16.684 1.00 75.81 716 LEU A O 1
ATOM 5701 N N . ARG A 1 717 ? 14.264 -11.998 -15.536 1.00 71.38 717 ARG A N 1
ATOM 5702 C CA . ARG A 1 717 ? 15.083 -11.870 -14.320 1.00 71.38 717 ARG A CA 1
ATOM 5703 C C . ARG A 1 717 ? 16.554 -12.222 -14.550 1.00 71.38 717 ARG A C 1
ATOM 5705 O O . ARG A 1 717 ? 17.405 -11.651 -13.872 1.00 71.38 717 ARG A O 1
ATOM 5712 N N . THR A 1 718 ? 16.850 -13.129 -15.483 1.00 62.94 718 THR A N 1
ATOM 5713 C CA . THR A 1 718 ? 18.232 -13.431 -15.907 1.00 62.94 718 THR A CA 1
ATOM 5714 C C . THR A 1 718 ? 18.785 -12.418 -16.912 1.00 62.94 718 THR A C 1
ATOM 5716 O O . THR A 1 718 ? 19.993 -12.256 -17.016 1.00 62.94 718 THR A O 1
ATOM 5719 N N . TYR A 1 719 ? 17.913 -11.690 -17.614 1.00 58.75 719 TYR A N 1
ATOM 5720 C CA . TYR A 1 719 ? 18.294 -10.757 -18.675 1.00 58.75 719 TYR A CA 1
ATOM 5721 C C . TYR A 1 719 ? 18.694 -9.359 -18.158 1.00 58.75 719 TYR A C 1
ATOM 5723 O O . TYR A 1 719 ? 19.477 -8.668 -18.807 1.00 58.75 719 TYR A O 1
ATOM 5731 N N . HIS A 1 720 ? 18.186 -8.916 -16.998 1.00 51.75 720 HIS A N 1
ATOM 5732 C CA . HIS A 1 720 ? 18.352 -7.533 -16.526 1.00 51.75 720 HIS A CA 1
ATOM 5733 C C . HIS A 1 720 ? 18.930 -7.408 -15.105 1.00 51.75 720 HIS A C 1
ATOM 5735 O O . HIS A 1 720 ? 18.285 -7.747 -14.116 1.00 51.75 720 HIS A O 1
ATOM 5741 N N . THR A 1 721 ? 20.093 -6.761 -14.986 1.00 33.50 721 THR A N 1
ATOM 5742 C CA . THR A 1 721 ? 20.627 -6.221 -13.719 1.00 33.50 721 THR A CA 1
ATOM 5743 C C . THR A 1 721 ? 20.061 -4.835 -13.364 1.00 33.50 721 THR A C 1
ATOM 5745 O O . THR A 1 721 ? 20.359 -4.313 -12.292 1.00 33.50 721 THR A O 1
ATOM 5748 N N . SER A 1 722 ? 19.221 -4.233 -14.218 1.00 33.00 722 SER A N 1
ATOM 5749 C CA . SER A 1 722 ? 18.832 -2.814 -14.126 1.00 33.00 722 SER A CA 1
ATOM 5750 C C . SER A 1 722 ? 17.364 -2.511 -14.474 1.00 33.00 722 SER A C 1
ATOM 5752 O O . SER A 1 722 ? 17.096 -1.542 -15.177 1.00 33.00 722 SER A O 1
ATOM 5754 N N . HIS A 1 723 ? 16.403 -3.313 -14.003 1.00 36.88 723 HIS A N 1
ATOM 5755 C CA . HIS A 1 723 ? 14.997 -2.873 -13.958 1.00 36.88 723 HIS A CA 1
ATOM 5756 C C . HIS A 1 723 ? 14.660 -2.250 -12.590 1.00 36.88 723 HIS A C 1
ATOM 5758 O O . HIS A 1 723 ? 15.147 -2.756 -11.569 1.00 36.88 723 HIS A O 1
ATOM 5764 N N . PRO A 1 724 ? 13.831 -1.186 -12.533 1.00 32.50 724 PRO A N 1
ATOM 5765 C CA . PRO A 1 724 ? 13.460 -0.538 -11.281 1.00 32.50 724 PRO A CA 1
ATOM 5766 C C . PRO A 1 724 ? 12.686 -1.521 -10.402 1.00 32.50 724 PRO A C 1
ATOM 5768 O O . PRO A 1 724 ? 11.595 -1.974 -10.740 1.00 32.50 724 PRO A O 1
ATOM 5771 N N . ARG A 1 725 ? 13.258 -1.877 -9.250 1.00 31.03 725 ARG A N 1
ATOM 5772 C CA . ARG A 1 725 ? 12.543 -2.606 -8.196 1.00 31.03 725 ARG A CA 1
ATOM 5773 C C . ARG A 1 725 ? 11.683 -1.614 -7.413 1.00 31.03 725 ARG A C 1
ATOM 5775 O O . ARG A 1 725 ? 12.021 -1.259 -6.287 1.00 31.03 725 ARG A O 1
ATOM 5782 N N . GLY A 1 726 ? 10.585 -1.168 -8.014 1.00 26.53 726 GLY A N 1
ATOM 5783 C CA . GLY A 1 726 ? 9.487 -0.521 -7.303 1.00 26.53 726 GLY A CA 1
ATOM 5784 C C . GLY A 1 726 ? 8.470 -1.576 -6.880 1.00 26.53 726 GLY A C 1
ATOM 5785 O O . GLY A 1 726 ? 7.912 -2.275 -7.720 1.00 26.53 726 GLY A O 1
ATOM 5786 N N . TYR A 1 727 ? 8.216 -1.728 -5.581 1.00 25.36 727 TYR A N 1
ATOM 5787 C CA . TYR A 1 727 ? 7.033 -2.464 -5.129 1.00 25.36 727 TYR A CA 1
ATOM 5788 C C . TYR A 1 727 ? 5.785 -1.742 -5.670 1.00 25.36 727 TYR A C 1
ATOM 5790 O O . TYR A 1 727 ? 5.475 -0.653 -5.196 1.00 25.36 727 TYR A O 1
ATOM 5798 N N . GLY A 1 728 ? 5.082 -2.335 -6.641 1.00 38.84 728 GLY A N 1
ATOM 5799 C CA . GLY A 1 728 ? 3.772 -1.859 -7.110 1.00 38.84 728 GLY A CA 1
ATOM 5800 C C . GLY A 1 728 ? 3.635 -1.562 -8.608 1.00 38.84 728 GLY A C 1
ATOM 5801 O O . GLY A 1 728 ? 2.502 -1.446 -9.060 1.00 38.84 728 GLY A O 1
ATOM 5802 N N . GLU A 1 729 ? 4.727 -1.498 -9.377 1.00 46.22 729 GLU A N 1
ATOM 5803 C CA . GLU A 1 729 ? 4.665 -1.317 -10.838 1.00 46.22 729 GLU A CA 1
ATOM 5804 C C . GLU A 1 729 ? 4.727 -2.676 -11.545 1.00 46.22 729 GLU A C 1
ATOM 5806 O O . GLU A 1 729 ? 5.652 -3.467 -11.347 1.00 46.22 729 GLU A O 1
ATOM 5811 N N . PHE A 1 730 ? 3.708 -2.969 -12.350 1.00 67.00 730 PHE A N 1
ATOM 5812 C CA . PHE A 1 730 ? 3.641 -4.172 -13.166 1.00 67.00 730 PHE A CA 1
ATOM 5813 C C . PHE A 1 730 ? 4.229 -3.849 -14.541 1.00 67.00 730 PHE A C 1
ATOM 5815 O O . PHE A 1 730 ? 3.639 -3.093 -15.309 1.00 67.00 730 PHE A O 1
ATOM 5822 N N . SER A 1 731 ? 5.403 -4.391 -14.855 1.00 77.38 731 SER A N 1
ATOM 5823 C CA . SER A 1 731 ? 6.034 -4.191 -16.161 1.00 77.38 731 SER A CA 1
ATOM 5824 C C . SER A 1 731 ? 5.811 -5.391 -17.075 1.00 77.38 731 SER A C 1
ATOM 5826 O O . SER A 1 731 ? 5.858 -6.545 -16.638 1.00 77.38 731 SER A O 1
ATOM 5828 N N . ILE A 1 732 ? 5.557 -5.125 -18.354 1.00 84.25 732 ILE A N 1
ATOM 5829 C CA . ILE A 1 732 ? 5.460 -6.142 -19.402 1.00 84.25 732 ILE A CA 1
ATOM 5830 C C . ILE A 1 732 ? 6.449 -5.776 -20.505 1.00 84.25 732 ILE A C 1
ATOM 5832 O O . ILE A 1 732 ? 6.394 -4.681 -21.051 1.00 84.25 732 ILE A O 1
ATOM 5836 N N . SER A 1 733 ? 7.335 -6.699 -20.858 1.00 86.50 733 SER A N 1
ATOM 5837 C CA . SER A 1 733 ? 8.289 -6.537 -21.955 1.00 86.50 733 SER A CA 1
ATOM 5838 C C . SER A 1 733 ? 7.912 -7.449 -23.113 1.00 86.50 733 SER A C 1
ATOM 5840 O O . SER A 1 733 ? 7.588 -8.618 -22.908 1.00 86.50 733 SER A O 1
ATOM 5842 N N . VAL A 1 734 ? 7.978 -6.932 -24.335 1.00 87.69 734 VAL A N 1
ATOM 5843 C CA . VAL A 1 734 ? 7.810 -7.713 -25.562 1.00 87.69 734 VAL A CA 1
ATOM 5844 C C . VAL A 1 734 ? 9.179 -8.040 -26.124 1.00 87.69 734 VAL A C 1
ATOM 5846 O O . VAL A 1 734 ? 10.002 -7.147 -26.311 1.00 87.69 734 VAL A O 1
ATOM 5849 N N . VAL A 1 735 ? 9.421 -9.320 -26.385 1.00 83.81 735 VAL A N 1
ATOM 5850 C CA . VAL A 1 735 ? 10.695 -9.844 -26.870 1.00 83.81 735 VAL A CA 1
ATOM 5851 C C . VAL A 1 735 ? 10.496 -10.460 -28.254 1.00 83.81 735 VAL A C 1
ATOM 5853 O O . VAL A 1 735 ? 9.559 -11.234 -28.443 1.00 83.81 735 VAL A O 1
ATOM 5856 N N . LYS A 1 736 ? 11.390 -10.150 -29.199 1.00 84.81 736 LYS A N 1
ATOM 5857 C CA . LYS A 1 736 ? 11.486 -10.772 -30.532 1.00 84.81 736 LYS A CA 1
ATOM 5858 C C . LYS A 1 736 ? 12.929 -11.202 -30.764 1.00 84.81 736 LYS A C 1
ATOM 5860 O O . LYS A 1 736 ? 13.852 -10.420 -30.554 1.00 84.81 736 LYS A O 1
ATOM 5865 N N . GLY A 1 737 ? 13.150 -12.464 -31.134 1.00 74.62 737 GLY A N 1
ATOM 5866 C CA . GLY A 1 737 ? 14.504 -12.984 -31.371 1.00 74.62 737 GLY A CA 1
ATOM 5867 C C . GLY A 1 737 ? 15.462 -12.822 -30.194 1.00 74.62 737 GLY A C 1
ATOM 5868 O O . GLY A 1 737 ? 16.658 -12.673 -30.418 1.00 74.62 737 GLY A O 1
ATOM 5869 N N . GLY A 1 738 ? 14.946 -12.830 -28.959 1.00 71.69 738 GLY A N 1
ATOM 5870 C CA . GLY A 1 738 ? 15.720 -12.639 -27.730 1.00 71.69 738 GLY A CA 1
ATOM 5871 C C . GLY A 1 738 ? 16.112 -11.193 -27.413 1.00 71.69 738 GLY A C 1
ATOM 5872 O O . GLY A 1 738 ? 16.914 -10.989 -26.509 1.00 71.69 738 GLY A O 1
ATOM 5873 N N . GLU A 1 739 ? 15.570 -10.205 -28.128 1.00 75.31 739 GLU A N 1
ATOM 5874 C CA . GLU A 1 739 ? 15.726 -8.779 -27.825 1.00 75.31 739 GLU A CA 1
ATOM 5875 C C . GLU A 1 739 ? 14.405 -8.166 -27.378 1.00 75.31 739 GLU A C 1
ATOM 5877 O O . GLU A 1 739 ? 13.355 -8.480 -27.935 1.00 75.31 739 GLU A O 1
ATOM 5882 N N . VAL A 1 740 ? 14.455 -7.264 -26.397 1.00 80.44 740 VAL A N 1
ATOM 5883 C CA . VAL A 1 740 ? 13.282 -6.485 -25.994 1.00 80.44 740 VAL A CA 1
ATOM 5884 C C . VAL A 1 740 ? 12.985 -5.456 -27.087 1.00 80.44 740 VAL A C 1
ATOM 5886 O O . VAL A 1 740 ? 13.790 -4.562 -27.329 1.00 80.44 740 VAL A O 1
ATOM 5889 N N . VAL A 1 741 ? 11.828 -5.583 -27.731 1.00 86.19 741 VAL A N 1
ATOM 5890 C CA . VAL A 1 741 ? 11.348 -4.708 -28.817 1.00 86.19 741 VAL A CA 1
ATOM 5891 C C . VAL A 1 741 ? 10.227 -3.770 -28.371 1.00 86.19 741 VAL A C 1
ATOM 5893 O O . VAL A 1 741 ? 9.931 -2.791 -29.054 1.00 86.19 741 VAL A O 1
ATOM 5896 N N . GLY A 1 742 ? 9.638 -4.022 -27.202 1.00 85.44 742 GLY A N 1
ATOM 5897 C CA . GLY A 1 742 ? 8.674 -3.122 -26.584 1.00 85.44 742 GLY A CA 1
ATOM 5898 C C . GLY A 1 742 ? 8.589 -3.300 -25.075 1.00 85.44 742 GLY A C 1
ATOM 5899 O O . GLY A 1 742 ? 8.995 -4.329 -24.531 1.00 85.44 742 GLY A O 1
ATOM 5900 N N . HIS A 1 743 ? 8.062 -2.291 -24.395 1.00 86.88 743 HIS A N 1
ATOM 5901 C CA . HIS A 1 743 ? 7.931 -2.261 -22.947 1.00 86.88 743 HIS A CA 1
ATOM 5902 C C . HIS A 1 743 ? 6.674 -1.498 -22.523 1.00 86.88 743 HIS A C 1
ATOM 5904 O O . HIS A 1 743 ? 6.309 -0.491 -23.123 1.00 86.88 743 HIS A O 1
ATOM 5910 N N . LEU A 1 744 ? 6.005 -1.984 -21.484 1.00 86.06 744 LEU A N 1
ATOM 5911 C CA . LEU A 1 744 ? 4.750 -1.454 -20.974 1.00 86.06 744 LEU A CA 1
ATOM 5912 C C . LEU A 1 744 ? 4.837 -1.321 -19.453 1.00 86.06 744 LEU A C 1
ATOM 5914 O O . LEU A 1 744 ? 5.036 -2.319 -18.759 1.00 86.06 744 LEU A O 1
ATOM 5918 N N . ASN A 1 745 ? 4.622 -0.110 -18.943 1.00 84.31 745 ASN A N 1
ATOM 5919 C CA . ASN A 1 745 ? 4.538 0.167 -17.510 1.00 84.31 745 ASN A CA 1
ATOM 5920 C C . ASN A 1 745 ? 3.081 0.310 -17.081 1.00 84.31 745 ASN A C 1
ATOM 5922 O O . ASN A 1 745 ? 2.364 1.182 -17.580 1.00 84.31 745 ASN A O 1
ATOM 5926 N N . VAL A 1 746 ? 2.647 -0.538 -16.150 1.00 80.69 746 VAL A N 1
ATOM 5927 C CA . VAL A 1 746 ? 1.243 -0.675 -15.758 1.00 80.69 746 VAL A CA 1
ATOM 5928 C C . VAL A 1 746 ? 1.072 -0.539 -14.247 1.00 80.69 746 VAL A C 1
ATOM 5930 O O . VAL A 1 746 ? 1.710 -1.244 -13.468 1.00 80.69 746 VAL A O 1
ATOM 5933 N N . ASP A 1 747 ? 0.122 0.301 -13.846 1.00 79.69 747 ASP A N 1
ATOM 5934 C CA . ASP A 1 747 ? -0.407 0.378 -12.488 1.00 79.69 747 ASP A CA 1
ATOM 5935 C C . ASP A 1 747 ? -1.785 -0.287 -12.438 1.00 79.69 747 ASP A C 1
ATOM 5937 O O . ASP A 1 747 ? -2.736 0.142 -13.094 1.00 79.69 747 ASP A O 1
ATOM 5941 N N . VAL A 1 748 ? -1.915 -1.342 -11.637 1.00 75.44 748 VAL A N 1
ATOM 5942 C CA . VAL A 1 748 ? -3.195 -2.034 -11.441 1.00 75.44 748 VAL A CA 1
ATOM 5943 C C . VAL A 1 748 ? -3.877 -1.473 -10.195 1.00 75.44 748 VAL A C 1
ATOM 5945 O O . VAL A 1 748 ? -3.457 -1.738 -9.067 1.00 75.44 748 VAL A O 1
ATOM 5948 N N . MET A 1 749 ? -4.939 -0.693 -10.399 1.00 76.50 749 MET A N 1
ATOM 5949 C CA . MET A 1 749 ? -5.726 -0.061 -9.338 1.00 76.50 749 MET A CA 1
ATOM 5950 C C . MET A 1 749 ? -7.098 -0.726 -9.200 1.00 76.50 749 MET A C 1
ATOM 5952 O O . MET A 1 749 ? -7.517 -1.536 -10.021 1.00 76.50 749 MET A O 1
ATOM 5956 N N . ALA A 1 750 ? -7.831 -0.396 -8.134 1.00 76.38 750 ALA A N 1
ATOM 5957 C CA . ALA A 1 750 ? -9.148 -0.993 -7.908 1.00 76.38 750 ALA A CA 1
ATOM 5958 C C . ALA A 1 750 ? -10.215 -0.526 -8.921 1.00 76.38 750 ALA A C 1
ATOM 5960 O O . ALA A 1 750 ? -11.227 -1.195 -9.084 1.00 76.38 750 ALA A O 1
ATOM 5961 N N . ASP A 1 751 ? -10.006 0.598 -9.600 1.00 80.62 751 ASP A N 1
ATOM 5962 C CA . ASP A 1 751 ? -10.905 1.148 -10.619 1.00 80.62 751 ASP A CA 1
ATOM 5963 C C . ASP A 1 751 ? -10.507 0.796 -12.061 1.00 80.62 751 ASP A C 1
ATOM 5965 O O . ASP A 1 751 ? -11.321 0.970 -12.968 1.00 80.62 751 ASP A O 1
ATOM 5969 N N . GLY A 1 752 ? -9.297 0.279 -12.294 1.00 83.88 752 GLY A N 1
ATOM 5970 C CA . GLY A 1 752 ? -8.836 -0.042 -13.640 1.00 83.88 752 GLY A CA 1
ATOM 5971 C C . GLY A 1 752 ? -7.345 -0.347 -13.760 1.00 83.88 752 GLY A C 1
ATOM 5972 O O . GLY A 1 752 ? -6.600 -0.381 -12.780 1.00 83.88 752 GLY A O 1
ATOM 5973 N N . ILE A 1 753 ? -6.928 -0.576 -15.002 1.00 85.44 753 ILE A N 1
ATOM 5974 C CA . ILE A 1 753 ? -5.536 -0.774 -15.412 1.00 85.44 753 ILE A CA 1
ATOM 5975 C C . ILE A 1 753 ? -5.038 0.547 -15.990 1.00 85.44 753 ILE A C 1
ATOM 5977 O O . ILE A 1 753 ? -5.566 1.015 -16.997 1.00 85.44 753 ILE A O 1
ATOM 5981 N N . HIS A 1 754 ? -4.022 1.141 -15.376 1.00 86.69 754 HIS A N 1
ATOM 5982 C CA . HIS A 1 754 ? -3.459 2.418 -15.802 1.00 86.69 754 HIS A CA 1
ATOM 5983 C C . HIS A 1 754 ? -2.095 2.195 -16.443 1.00 86.69 754 HIS A C 1
ATOM 5985 O O . HIS A 1 754 ? -1.097 1.976 -15.761 1.00 86.69 754 HIS A O 1
ATOM 5991 N N . ILE A 1 755 ? -2.046 2.232 -17.770 1.00 88.25 755 ILE A N 1
ATOM 5992 C CA . ILE A 1 755 ? -0.801 2.153 -18.528 1.00 88.25 755 ILE A CA 1
ATOM 5993 C C . ILE A 1 755 ? -0.140 3.534 -18.492 1.00 88.25 755 ILE A C 1
ATOM 5995 O O . ILE A 1 755 ? -0.596 4.483 -19.136 1.00 88.25 755 ILE A O 1
ATOM 5999 N N . LYS A 1 756 ? 0.954 3.643 -17.738 1.00 87.25 756 LYS A N 1
ATOM 6000 C CA . LYS A 1 756 ? 1.751 4.869 -17.608 1.00 87.25 756 LYS A CA 1
ATOM 6001 C C . LYS A 1 756 ? 2.530 5.169 -18.882 1.00 87.25 756 LYS A C 1
ATOM 6003 O O . LYS A 1 756 ? 2.509 6.301 -19.357 1.00 87.25 756 LYS A O 1
ATOM 6008 N N . SER A 1 757 ? 3.204 4.160 -19.435 1.00 87.31 757 SER A N 1
ATOM 6009 C CA . SER A 1 757 ? 3.957 4.282 -20.685 1.00 87.31 757 SER A CA 1
ATOM 6010 C C . SER A 1 757 ? 3.911 3.001 -21.514 1.00 87.31 757 SER A C 1
ATOM 6012 O O . SER A 1 757 ? 3.933 1.896 -20.969 1.00 87.31 757 SER A O 1
ATOM 6014 N N . LEU A 1 758 ? 3.862 3.173 -22.834 1.00 89.38 758 LEU A N 1
ATOM 6015 C CA . LEU A 1 758 ? 4.089 2.142 -23.844 1.00 89.38 758 LEU A CA 1
ATOM 6016 C C . LEU A 1 758 ? 5.258 2.577 -24.730 1.00 89.38 758 LEU A C 1
ATOM 6018 O O . LEU A 1 758 ? 5.144 3.553 -25.468 1.00 89.38 758 LEU A O 1
ATOM 6022 N N . ASP A 1 759 ? 6.351 1.832 -24.695 1.00 87.19 759 ASP A N 1
ATOM 6023 C CA . ASP A 1 759 ? 7.538 2.079 -25.501 1.00 87.19 759 ASP A CA 1
ATOM 6024 C C . ASP A 1 759 ? 7.690 0.965 -26.541 1.00 87.19 759 ASP A C 1
ATOM 6026 O O . ASP A 1 759 ? 7.576 -0.218 -26.225 1.00 87.19 759 ASP A O 1
ATOM 6030 N N . ILE A 1 760 ? 7.926 1.340 -27.797 1.00 86.31 760 ILE A N 1
ATOM 6031 C CA . ILE A 1 760 ? 8.189 0.426 -28.914 1.00 86.31 760 ILE A CA 1
ATOM 6032 C C . ILE A 1 760 ? 9.512 0.873 -29.527 1.00 86.31 760 ILE A C 1
ATOM 6034 O O . ILE A 1 760 ? 9.615 1.989 -30.036 1.00 86.31 760 ILE A O 1
ATOM 6038 N N . TYR A 1 761 ? 10.536 0.027 -29.431 1.00 83.06 761 TYR A N 1
ATOM 6039 C CA . TYR A 1 761 ? 11.900 0.387 -29.830 1.00 83.06 761 TYR A CA 1
ATOM 6040 C C . TYR A 1 761 ? 12.116 0.290 -31.344 1.00 83.06 761 TYR A C 1
ATOM 6042 O O . TYR A 1 761 ? 12.963 0.997 -31.885 1.00 83.06 761 TYR A O 1
ATOM 6050 N N . ASP A 1 762 ? 11.319 -0.536 -32.027 1.00 81.88 762 ASP A N 1
ATOM 6051 C CA . ASP A 1 762 ? 11.268 -0.626 -33.485 1.00 81.88 762 ASP A CA 1
ATOM 6052 C C . ASP A 1 762 ? 9.831 -0.401 -33.972 1.00 81.88 762 ASP A C 1
ATOM 6054 O O . ASP A 1 762 ? 8.956 -1.256 -33.825 1.00 81.88 762 ASP A O 1
ATOM 6058 N N . LEU A 1 763 ? 9.581 0.770 -34.564 1.00 83.12 763 LEU A N 1
ATOM 6059 C CA . LEU A 1 763 ? 8.252 1.166 -35.034 1.00 83.12 763 LEU A CA 1
ATOM 6060 C C . LEU A 1 763 ? 7.720 0.274 -36.163 1.00 83.12 763 LEU A C 1
ATOM 6062 O O . LEU A 1 763 ? 6.501 0.205 -36.336 1.00 83.12 763 LEU A O 1
ATOM 6066 N N . SER A 1 764 ? 8.586 -0.426 -36.905 1.00 84.12 764 SER A N 1
ATOM 6067 C CA . SER A 1 764 ? 8.139 -1.387 -37.922 1.00 84.12 764 SER A CA 1
ATOM 6068 C C . SER A 1 764 ? 7.406 -2.582 -37.306 1.00 84.12 764 SER A C 1
ATOM 6070 O O . SER A 1 764 ? 6.543 -3.171 -37.950 1.00 84.12 764 SER A O 1
ATOM 6072 N N . LEU A 1 765 ? 7.671 -2.873 -36.028 1.00 87.19 765 LEU A N 1
ATOM 6073 C CA . LEU A 1 765 ? 7.070 -3.965 -35.267 1.00 87.19 765 LEU A CA 1
ATOM 6074 C C . LEU A 1 765 ? 5.825 -3.538 -34.482 1.00 87.19 765 LEU A C 1
ATOM 6076 O O . LEU A 1 765 ? 5.350 -4.303 -33.648 1.00 87.19 765 LEU A O 1
ATOM 6080 N N . THR A 1 766 ? 5.290 -2.331 -34.708 1.00 86.25 766 THR A N 1
ATOM 6081 C CA . THR A 1 766 ? 4.170 -1.792 -33.914 1.00 86.25 766 THR A CA 1
ATOM 6082 C C . THR A 1 766 ? 2.991 -2.766 -33.838 1.00 86.25 766 THR A C 1
ATOM 6084 O O . THR A 1 766 ? 2.474 -3.004 -32.751 1.00 86.25 766 THR A O 1
ATOM 6087 N N . GLU A 1 767 ? 2.574 -3.350 -34.963 1.00 85.38 767 GLU A N 1
ATOM 6088 C CA . GLU A 1 767 ? 1.441 -4.286 -34.991 1.00 85.38 767 GLU A CA 1
ATOM 6089 C C . GLU A 1 767 ? 1.759 -5.581 -34.233 1.00 85.38 767 GLU A C 1
ATOM 6091 O O . GLU A 1 767 ? 1.002 -5.959 -33.341 1.00 85.38 767 GLU A O 1
ATOM 6096 N N . GLU A 1 768 ? 2.918 -6.194 -34.492 1.00 89.44 768 GLU A N 1
ATOM 6097 C CA . GLU A 1 768 ? 3.349 -7.427 -33.816 1.00 89.44 768 GLU A CA 1
ATOM 6098 C C . GLU A 1 768 ? 3.505 -7.243 -32.296 1.00 89.44 768 GLU A C 1
ATOM 6100 O O . GLU A 1 768 ? 3.124 -8.105 -31.503 1.00 89.44 768 GLU A O 1
ATOM 6105 N N . VAL A 1 769 ? 4.060 -6.104 -31.865 1.00 89.38 769 VAL A N 1
ATOM 6106 C CA . VAL A 1 769 ? 4.228 -5.772 -30.444 1.00 89.38 769 VAL A CA 1
ATOM 6107 C C . VAL A 1 769 ? 2.869 -5.608 -29.777 1.00 89.38 769 VAL A C 1
ATOM 6109 O O . VAL A 1 769 ? 2.637 -6.136 -28.688 1.00 89.38 769 VAL A O 1
ATOM 6112 N N . MET A 1 770 ? 1.950 -4.906 -30.433 1.00 86.75 770 MET A N 1
ATOM 6113 C CA . MET A 1 770 ? 0.620 -4.675 -29.889 1.00 86.75 770 MET A CA 1
ATOM 6114 C C . MET A 1 770 ? -0.255 -5.933 -29.872 1.00 86.75 770 MET A C 1
ATOM 6116 O O . MET A 1 770 ? -1.084 -6.074 -28.964 1.00 86.75 770 MET A O 1
ATOM 6120 N N . GLU A 1 771 ? -0.059 -6.847 -30.825 1.00 87.50 771 GLU A N 1
ATOM 6121 C CA . GLU A 1 771 ? -0.667 -8.178 -30.841 1.00 87.50 771 GLU A CA 1
ATOM 6122 C C . GLU A 1 771 ? -0.148 -9.022 -29.670 1.00 87.50 771 GLU A C 1
ATOM 6124 O O . GLU A 1 771 ? -0.941 -9.546 -28.882 1.00 87.50 771 GLU A O 1
ATOM 6129 N N . ALA A 1 772 ? 1.173 -9.054 -29.459 1.00 87.88 772 ALA A N 1
ATOM 6130 C CA . ALA A 1 772 ? 1.783 -9.757 -28.331 1.00 87.88 772 ALA A CA 1
ATOM 6131 C C . ALA A 1 772 ? 1.273 -9.240 -26.971 1.00 87.88 772 ALA A C 1
ATOM 6133 O O . ALA A 1 772 ? 1.046 -10.031 -26.051 1.00 87.88 772 ALA A O 1
ATOM 6134 N N . LEU A 1 773 ? 1.038 -7.928 -26.844 1.00 86.25 773 LEU A N 1
ATOM 6135 C CA . LEU A 1 773 ? 0.489 -7.305 -25.633 1.00 86.25 773 LEU A CA 1
ATOM 6136 C C . LEU A 1 773 ? -0.998 -7.608 -25.391 1.00 86.25 773 LEU A C 1
ATOM 6138 O O . LEU A 1 773 ? -1.451 -7.472 -24.251 1.00 86.25 773 LEU A O 1
ATOM 6142 N N . GLN A 1 774 ? -1.770 -8.050 -26.395 1.00 81.81 774 GLN A N 1
ATOM 6143 C CA . GLN A 1 774 ? -3.189 -8.378 -26.185 1.00 81.81 774 GLN A CA 1
ATOM 6144 C C . GLN A 1 774 ? -3.369 -9.486 -25.153 1.00 81.81 774 GLN A C 1
ATOM 6146 O O . GLN A 1 774 ? -4.291 -9.420 -24.343 1.00 81.81 774 GLN A O 1
ATOM 6151 N N . THR A 1 775 ? -2.482 -10.481 -25.159 1.00 78.94 775 THR A N 1
ATOM 6152 C CA . THR A 1 775 ? -2.542 -11.622 -24.243 1.00 78.94 775 THR A CA 1
ATOM 6153 C C . THR A 1 775 ? -2.496 -11.161 -22.778 1.00 78.94 775 THR A C 1
ATOM 6155 O O . THR A 1 775 ? -3.503 -11.321 -22.086 1.00 78.94 775 THR A O 1
ATOM 6158 N N . PRO A 1 776 ? -1.416 -10.521 -22.281 1.00 77.12 776 PRO A N 1
ATOM 6159 C CA . PRO A 1 776 ? -1.367 -10.054 -20.896 1.00 77.12 776 PRO A CA 1
ATOM 6160 C C . PRO A 1 776 ? -2.443 -9.012 -20.560 1.00 77.12 776 PRO A C 1
ATOM 6162 O O . PRO A 1 776 ? -3.000 -9.065 -19.463 1.00 77.12 776 PRO A O 1
ATOM 6165 N N . LEU A 1 777 ? -2.791 -8.104 -21.482 1.00 77.12 777 LEU A N 1
ATOM 6166 C CA . LEU A 1 777 ? -3.848 -7.111 -21.246 1.00 77.12 777 LEU A CA 1
ATOM 6167 C C . LEU A 1 777 ? -5.219 -7.766 -21.051 1.00 77.12 777 LEU A C 1
ATOM 6169 O O . LEU A 1 777 ? -5.918 -7.440 -20.093 1.00 77.12 777 LEU A O 1
ATOM 6173 N N . ARG A 1 778 ? -5.576 -8.746 -21.888 1.00 77.12 778 ARG A N 1
ATOM 6174 C CA . ARG A 1 778 ? -6.822 -9.511 -21.752 1.00 77.12 778 ARG A CA 1
ATOM 6175 C C . ARG A 1 778 ? -6.904 -10.195 -20.392 1.00 77.12 778 ARG A C 1
ATOM 6177 O O . ARG A 1 778 ? -7.968 -10.221 -19.783 1.00 77.12 778 ARG A O 1
ATOM 6184 N N . TYR A 1 779 ? -5.793 -10.718 -19.879 1.00 73.31 779 TYR A N 1
ATOM 6185 C CA . TYR A 1 779 ? -5.772 -11.333 -18.553 1.00 73.31 779 TYR A CA 1
ATOM 6186 C C . TYR A 1 779 ? -5.938 -10.333 -17.415 1.00 73.31 779 TYR A C 1
ATOM 6188 O O . TYR A 1 779 ? -6.668 -10.610 -16.458 1.00 73.31 779 TYR A O 1
ATOM 6196 N N . LEU A 1 780 ? -5.308 -9.163 -17.521 1.00 71.75 780 LEU A N 1
ATOM 6197 C CA . LEU A 1 780 ? -5.520 -8.080 -16.566 1.00 71.75 780 LEU A CA 1
ATOM 6198 C C . LEU A 1 780 ? -7.003 -7.655 -16.539 1.00 71.75 780 LEU A C 1
ATOM 6200 O O . LEU A 1 780 ? -7.556 -7.431 -15.458 1.00 71.75 780 LEU A O 1
ATOM 6204 N N . GLU A 1 781 ? -7.664 -7.626 -17.699 1.00 70.50 781 GLU A N 1
ATOM 6205 C CA . GLU A 1 781 ? -9.096 -7.321 -17.833 1.00 70.50 781 GLU A CA 1
ATOM 6206 C C . GLU A 1 781 ? -10.004 -8.436 -17.290 1.00 70.50 781 GLU A C 1
ATOM 6208 O O . GLU A 1 781 ? -11.001 -8.172 -16.611 1.00 70.50 781 GLU A O 1
ATOM 6213 N N . MET A 1 782 ? -9.646 -9.705 -17.517 1.00 66.94 782 MET A N 1
ATOM 6214 C CA . MET A 1 782 ? -10.373 -10.862 -16.977 1.00 66.94 782 MET A CA 1
ATOM 6215 C C . MET A 1 782 ? -10.395 -10.880 -15.439 1.00 66.94 782 MET A C 1
ATOM 6217 O O . MET A 1 782 ? -11.346 -11.399 -14.855 1.00 66.94 782 MET A O 1
ATOM 6221 N N . ASN A 1 783 ? -9.412 -10.256 -14.779 1.00 62.12 783 ASN A N 1
ATOM 6222 C CA . ASN A 1 783 ? -9.353 -10.063 -13.323 1.00 62.12 783 ASN A CA 1
ATOM 6223 C C . ASN A 1 783 ? -10.210 -8.880 -12.815 1.00 62.12 783 ASN A C 1
ATOM 6225 O O . ASN A 1 783 ? -9.867 -8.237 -11.821 1.00 62.12 783 ASN A O 1
ATOM 6229 N N . PHE A 1 784 ? -11.358 -8.637 -13.458 1.00 57.69 784 PHE A N 1
ATOM 6230 C CA . PHE A 1 784 ? -12.402 -7.677 -13.060 1.00 57.69 784 PHE A CA 1
ATOM 6231 C C . PHE A 1 784 ? -12.050 -6.189 -13.222 1.00 57.69 784 PHE A C 1
ATOM 6233 O O . PHE A 1 784 ? -12.839 -5.346 -12.799 1.00 57.69 784 PHE A O 1
ATOM 6240 N N . HIS A 1 785 ? -10.938 -5.844 -13.879 1.00 68.62 785 HIS A N 1
ATOM 6241 C CA . HIS A 1 785 ? -10.687 -4.469 -14.318 1.00 68.62 785 HIS A CA 1
ATOM 6242 C C . HIS A 1 785 ? -11.399 -4.240 -15.644 1.00 68.62 785 HIS A C 1
ATOM 6244 O O . HIS A 1 785 ? -11.214 -4.989 -16.598 1.00 68.62 785 HIS A O 1
ATOM 6250 N N . PHE A 1 786 ? -12.243 -3.221 -15.698 1.00 76.81 786 PHE A N 1
ATOM 6251 C CA . PHE A 1 786 ? -13.098 -2.975 -16.858 1.00 76.81 786 PHE A CA 1
ATOM 6252 C C . PHE A 1 786 ? -12.804 -1.639 -17.546 1.00 76.81 786 PHE A C 1
ATOM 6254 O O . PHE A 1 786 ? -13.426 -1.338 -18.561 1.00 76.81 786 PHE A O 1
ATOM 6261 N N . ILE A 1 787 ? -11.855 -0.865 -17.011 1.00 88.38 787 ILE A N 1
ATOM 6262 C CA . ILE A 1 787 ? -11.324 0.355 -17.617 1.00 88.38 787 ILE A CA 1
ATOM 6263 C C . ILE A 1 787 ? -9.817 0.176 -17.772 1.00 88.38 787 ILE A C 1
ATOM 6265 O O . ILE A 1 787 ? -9.131 -0.171 -16.809 1.00 88.38 787 ILE A O 1
ATOM 6269 N N . VAL A 1 788 ? -9.315 0.421 -18.978 1.00 89.56 788 VAL A N 1
ATOM 6270 C CA . VAL A 1 788 ? -7.884 0.478 -19.282 1.00 89.56 788 VAL A CA 1
ATOM 6271 C C . VAL A 1 788 ? -7.568 1.875 -19.780 1.00 89.56 788 VAL A C 1
ATOM 6273 O O . VAL A 1 788 ? -8.198 2.332 -20.731 1.00 89.56 788 VAL A O 1
ATOM 6276 N N . THR A 1 789 ? -6.618 2.554 -19.148 1.00 91.56 789 THR A N 1
ATOM 6277 C CA . THR A 1 789 ? -6.138 3.874 -19.567 1.00 91.56 789 THR A CA 1
ATOM 6278 C C . THR A 1 789 ? -4.706 3.775 -20.081 1.00 91.56 789 THR A C 1
ATOM 6280 O O . THR A 1 789 ? -3.955 2.896 -19.672 1.00 91.56 789 THR A O 1
ATOM 6283 N N . LEU A 1 790 ? -4.335 4.660 -21.001 1.00 91.56 790 LEU A N 1
ATOM 6284 C CA . LEU A 1 790 ? -2.998 4.829 -21.554 1.00 91.56 790 LEU A CA 1
ATOM 6285 C C . LEU A 1 790 ? -2.661 6.320 -21.526 1.00 91.56 790 LEU A C 1
ATOM 6287 O O . LEU A 1 790 ? -3.302 7.120 -22.212 1.00 91.56 790 LEU A O 1
ATOM 6291 N N . GLN A 1 791 ? -1.671 6.675 -20.705 1.00 89.19 791 GLN A N 1
ATOM 6292 C CA . GLN A 1 791 ? -1.222 8.055 -20.511 1.00 89.19 791 GLN A CA 1
ATOM 6293 C C . GLN A 1 791 ? -0.220 8.472 -21.589 1.00 89.19 791 GLN A C 1
ATOM 6295 O O . GLN A 1 791 ? -0.426 9.481 -22.257 1.00 89.19 791 GLN A O 1
ATOM 6300 N N . LYS A 1 792 ? 0.845 7.681 -21.780 1.00 88.88 792 LYS A N 1
ATOM 6301 C CA . LYS A 1 792 ? 1.918 7.963 -22.743 1.00 88.88 792 LYS A CA 1
ATOM 6302 C C . LYS A 1 792 ? 2.204 6.774 -23.640 1.00 88.88 792 LYS A C 1
ATOM 6304 O O . LYS A 1 792 ? 2.257 5.641 -23.168 1.00 88.88 792 LYS A O 1
ATOM 6309 N N . ALA A 1 793 ? 2.503 7.038 -24.905 1.00 87.94 793 ALA A N 1
ATOM 6310 C CA . ALA A 1 793 ? 3.148 6.073 -25.782 1.00 87.94 793 ALA A CA 1
ATOM 6311 C C . ALA A 1 793 ? 4.306 6.737 -26.527 1.00 87.94 793 ALA A C 1
ATOM 6313 O O . ALA A 1 793 ? 4.129 7.808 -27.102 1.00 87.94 793 ALA A O 1
ATOM 6314 N N . LEU A 1 794 ? 5.485 6.109 -26.521 1.00 82.69 794 LEU A N 1
ATOM 6315 C CA . LEU A 1 794 ? 6.705 6.626 -27.152 1.00 82.69 794 LEU A CA 1
ATOM 6316 C C . LEU A 1 794 ? 7.090 8.023 -26.636 1.00 82.69 794 LEU A C 1
ATOM 6318 O O . LEU A 1 794 ? 7.550 8.876 -27.389 1.00 82.69 794 LEU A O 1
ATOM 6322 N N . GLY A 1 795 ? 6.830 8.281 -25.350 1.00 82.19 795 GLY A N 1
ATOM 6323 C CA . GLY A 1 795 ? 7.009 9.593 -24.722 1.00 82.19 795 GLY A CA 1
ATOM 6324 C C . GLY A 1 795 ? 5.983 10.666 -25.118 1.00 82.19 795 GLY A C 1
ATOM 6325 O O . GLY A 1 795 ? 6.058 11.771 -24.586 1.00 82.19 795 GLY A O 1
ATOM 6326 N N . LEU A 1 796 ? 5.025 10.353 -25.997 1.00 87.44 796 LEU A N 1
ATOM 6327 C CA . LEU A 1 796 ? 3.984 11.262 -26.488 1.00 87.44 796 LEU A CA 1
ATOM 6328 C C . LEU A 1 796 ? 2.643 11.001 -25.788 1.00 87.44 796 LEU A C 1
ATOM 6330 O O . LEU A 1 796 ? 2.357 9.877 -25.372 1.00 87.44 796 LEU A O 1
ATOM 6334 N N . GLU A 1 797 ? 1.810 12.034 -25.681 1.00 89.44 797 GLU A N 1
ATOM 6335 C CA . GLU A 1 797 ? 0.490 11.990 -25.036 1.00 89.44 797 GLU A CA 1
ATOM 6336 C C . GLU A 1 797 ? -0.628 12.323 -26.037 1.00 89.44 797 GLU A C 1
ATOM 6338 O O . GLU A 1 797 ? -0.402 12.916 -27.093 1.00 89.44 797 GLU A O 1
ATOM 6343 N N . GLY A 1 798 ? -1.868 11.970 -25.698 1.00 87.00 798 GLY A N 1
ATOM 6344 C CA . GLY A 1 798 ? -3.050 12.418 -26.430 1.00 87.00 798 GLY A CA 1
ATOM 6345 C C . GLY A 1 798 ? -3.047 12.088 -27.925 1.00 87.00 798 GLY A C 1
ATOM 6346 O O . GLY A 1 798 ? -2.736 10.967 -28.333 1.00 87.00 798 GLY A O 1
ATOM 6347 N N . ASP A 1 799 ? -3.427 13.060 -28.757 1.00 87.19 799 ASP A N 1
ATOM 6348 C CA . ASP A 1 799 ? -3.445 12.891 -30.216 1.00 87.19 799 ASP A CA 1
ATOM 6349 C C . ASP A 1 799 ? -2.053 13.031 -30.864 1.00 87.19 799 ASP A C 1
ATOM 6351 O O . ASP A 1 799 ? -1.905 12.775 -32.057 1.00 87.19 799 ASP A O 1
ATOM 6355 N N . GLU A 1 800 ? -1.008 13.369 -30.106 1.00 87.25 800 GLU A N 1
ATOM 6356 C CA . GLU A 1 800 ? 0.361 13.475 -30.635 1.00 87.25 800 GLU A CA 1
ATOM 6357 C C . GLU A 1 800 ? 0.994 12.099 -30.894 1.00 87.25 800 GLU A C 1
ATOM 6359 O O . GLU A 1 800 ? 1.991 11.995 -31.605 1.00 87.25 800 GLU A O 1
ATOM 6364 N N . ILE A 1 801 ? 0.393 11.025 -30.368 1.00 87.75 801 ILE A N 1
ATOM 6365 C CA . ILE A 1 801 ? 0.865 9.649 -30.541 1.00 87.75 801 ILE A CA 1
ATOM 6366 C C . ILE A 1 801 ? 0.997 9.277 -32.030 1.00 87.75 801 ILE A C 1
ATOM 6368 O O . ILE A 1 801 ? 0.176 9.643 -32.878 1.00 87.75 801 ILE A O 1
ATOM 6372 N N . TYR A 1 802 ? 2.028 8.482 -32.334 1.00 82.81 802 TYR A N 1
ATOM 6373 C CA . TYR A 1 802 ? 2.354 7.974 -33.667 1.00 82.81 802 TYR A CA 1
ATOM 6374 C C . TYR A 1 802 ? 1.115 7.424 -34.425 1.00 82.81 802 TYR A C 1
ATOM 6376 O O . TYR A 1 802 ? 0.414 6.552 -33.900 1.00 82.81 802 TYR A O 1
ATOM 6384 N N . PRO A 1 803 ? 0.806 7.888 -35.659 1.00 84.88 803 PRO A N 1
ATOM 6385 C CA . PRO A 1 803 ? -0.476 7.597 -36.313 1.00 84.88 803 PRO A CA 1
ATOM 6386 C C . PRO A 1 803 ? -0.826 6.111 -36.522 1.00 84.88 803 PRO A C 1
ATOM 6388 O O . PRO A 1 803 ? -1.990 5.768 -36.292 1.00 84.88 803 PRO A O 1
ATOM 6391 N N . PRO A 1 804 ? 0.102 5.214 -36.916 1.00 84.31 804 PRO A N 1
ATOM 6392 C CA . PRO A 1 804 ? -0.173 3.774 -36.968 1.00 84.31 804 PRO A CA 1
ATOM 6393 C C . PRO A 1 804 ? -0.612 3.199 -35.620 1.00 84.31 804 PRO A C 1
ATOM 6395 O O . PRO A 1 804 ? -1.615 2.490 -35.552 1.00 84.31 804 PRO A O 1
ATOM 6398 N N . LEU A 1 805 ? 0.050 3.600 -34.530 1.00 85.81 805 LEU A N 1
ATOM 6399 C CA . LEU A 1 805 ? -0.331 3.186 -33.183 1.00 85.81 805 LEU A CA 1
ATOM 6400 C C . LEU A 1 805 ? -1.719 3.726 -32.802 1.00 85.81 805 LEU A C 1
ATOM 6402 O O . LEU A 1 805 ? -2.532 2.982 -32.262 1.00 85.81 805 LEU A O 1
ATOM 6406 N N . LYS A 1 806 ? -2.059 4.974 -33.163 1.00 89.25 806 LYS A N 1
ATOM 6407 C CA . LYS A 1 806 ? -3.420 5.516 -32.960 1.00 89.25 806 LYS A CA 1
ATOM 6408 C C . LYS A 1 806 ? -4.490 4.709 -33.696 1.00 89.25 806 LYS A C 1
ATOM 6410 O O . LYS A 1 806 ? -5.561 4.466 -33.142 1.00 89.25 806 LYS A O 1
ATOM 6415 N N . ARG A 1 807 ? -4.229 4.306 -34.947 1.00 88.06 807 ARG A N 1
ATOM 6416 C CA . ARG A 1 807 ? -5.155 3.457 -35.723 1.00 88.06 807 ARG A CA 1
ATOM 6417 C C . ARG A 1 807 ? -5.357 2.114 -35.033 1.00 88.06 807 ARG A C 1
ATOM 6419 O O . ARG A 1 807 ? -6.501 1.692 -34.876 1.00 88.06 807 ARG A O 1
ATOM 6426 N N . TYR A 1 808 ? -4.272 1.507 -34.558 1.00 86.00 808 TYR A N 1
ATOM 6427 C CA . TYR A 1 808 ? -4.340 0.261 -33.810 1.00 86.00 808 TYR A CA 1
ATOM 6428 C C . TYR A 1 808 ? -5.145 0.420 -32.510 1.00 86.00 808 TYR A C 1
ATOM 6430 O O . TYR A 1 808 ? -6.100 -0.322 -32.297 1.00 86.00 808 TYR A O 1
ATOM 6438 N N . LEU A 1 809 ? -4.846 1.429 -31.682 1.00 89.31 809 LEU A N 1
ATOM 6439 C CA . LEU A 1 809 ? -5.579 1.713 -30.439 1.00 89.31 809 LEU A CA 1
ATOM 6440 C C . LEU A 1 809 ? -7.091 1.852 -30.687 1.00 89.31 809 LEU A C 1
ATOM 6442 O O . LEU A 1 809 ? -7.892 1.243 -29.976 1.00 89.31 809 LEU A O 1
ATOM 6446 N N . LYS A 1 810 ? -7.490 2.578 -31.740 1.00 91.00 810 LYS A N 1
ATOM 6447 C CA . LYS A 1 810 ? -8.902 2.684 -32.146 1.00 91.00 810 LYS A CA 1
ATOM 6448 C C . LYS A 1 810 ? -9.498 1.331 -32.542 1.00 91.00 810 LYS A C 1
ATOM 6450 O O . LYS A 1 810 ? -10.629 1.042 -32.157 1.00 91.00 810 LYS A O 1
ATOM 6455 N N . SER A 1 811 ? -8.750 0.497 -33.270 1.00 87.62 811 SER A N 1
ATOM 6456 C CA . SER A 1 811 ? -9.217 -0.828 -33.711 1.00 87.62 811 SER A CA 1
ATOM 6457 C C . SER A 1 811 ? -9.519 -1.781 -32.548 1.00 87.62 811 SER A C 1
ATOM 6459 O O . SER A 1 811 ? -10.464 -2.559 -32.628 1.00 87.62 811 SER A O 1
ATOM 6461 N N . ILE A 1 812 ? -8.790 -1.658 -31.432 1.00 84.75 812 ILE A N 1
ATOM 6462 C CA . ILE A 1 812 ? -8.998 -2.468 -30.221 1.00 84.75 812 ILE A CA 1
ATOM 6463 C C . ILE A 1 812 ? -9.915 -1.792 -29.183 1.00 84.75 812 ILE A C 1
ATOM 6465 O O . ILE A 1 812 ? -9.995 -2.248 -28.039 1.00 84.75 812 ILE A O 1
ATOM 6469 N N . GLY A 1 813 ? -10.608 -0.712 -29.564 1.00 88.44 813 GLY A N 1
ATOM 6470 C CA . GLY A 1 813 ? -11.664 -0.080 -28.769 1.00 88.44 813 GLY A CA 1
ATOM 6471 C C . GLY A 1 813 ? -11.232 1.056 -27.838 1.00 88.44 813 GLY A C 1
ATOM 6472 O O . GLY A 1 813 ? -12.040 1.473 -27.007 1.00 88.44 813 GLY A O 1
ATOM 6473 N N . PHE A 1 814 ? -10.004 1.576 -27.949 1.00 91.81 814 PHE A N 1
ATOM 6474 C CA . PHE A 1 814 ? -9.619 2.791 -27.225 1.00 91.81 814 PHE A CA 1
ATOM 6475 C C . PHE A 1 814 ? -10.201 4.045 -27.888 1.00 91.81 814 PHE A C 1
ATOM 6477 O O . PHE A 1 814 ? -10.244 4.179 -29.114 1.00 91.81 814 PHE A O 1
ATOM 6484 N N . LYS A 1 815 ? -10.593 5.005 -27.053 1.00 93.94 815 LYS A N 1
ATOM 6485 C CA . LYS A 1 815 ? -11.007 6.358 -27.434 1.00 93.94 815 LYS A CA 1
ATOM 6486 C C . LYS A 1 815 ? -10.146 7.376 -26.690 1.00 93.94 815 LYS A C 1
ATOM 6488 O O . LYS A 1 815 ? -9.649 7.085 -25.605 1.00 93.94 815 LYS A O 1
ATOM 6493 N N . LEU A 1 816 ? -9.957 8.549 -27.282 1.00 92.44 816 LEU A N 1
ATOM 6494 C CA . LEU A 1 816 ? -9.196 9.637 -26.675 1.00 92.44 816 LEU A CA 1
ATOM 6495 C C . LEU A 1 816 ? -10.121 10.519 -25.820 1.00 92.44 816 LEU A C 1
ATOM 6497 O O . LEU A 1 816 ? -11.183 10.916 -26.296 1.00 92.44 816 LEU A O 1
ATOM 6501 N N . TYR A 1 817 ? -9.700 10.820 -24.590 1.00 91.50 817 TYR A N 1
ATOM 6502 C CA . TYR A 1 817 ? -10.375 11.692 -23.623 1.00 91.50 817 TYR A CA 1
ATOM 6503 C C . TYR A 1 817 ? -9.351 12.696 -23.072 1.00 91.50 817 TYR A C 1
ATOM 6505 O O . TYR A 1 817 ? -8.438 12.313 -22.333 1.00 91.50 817 TYR A O 1
ATOM 6513 N N . GLY A 1 818 ? -9.438 13.968 -23.462 1.00 86.44 818 GLY A N 1
ATOM 6514 C CA . GLY A 1 818 ? -8.361 14.937 -23.261 1.00 86.44 818 GLY A CA 1
ATOM 6515 C C . GLY A 1 818 ? -7.036 14.441 -23.854 1.00 86.44 818 GLY A C 1
ATOM 6516 O O . GLY A 1 818 ? -6.903 14.291 -25.068 1.00 86.44 818 GLY A O 1
ATOM 6517 N N . LYS A 1 819 ? -6.055 14.148 -22.992 1.00 88.88 819 LYS A N 1
ATOM 6518 C CA . LYS A 1 819 ? -4.760 13.554 -23.378 1.00 88.88 819 LYS A CA 1
ATOM 6519 C C . LYS A 1 819 ? -4.631 12.058 -23.088 1.00 88.88 819 LYS A C 1
ATOM 6521 O O . LYS A 1 819 ? -3.607 11.461 -23.408 1.00 88.88 819 LYS A O 1
ATOM 6526 N N . THR A 1 820 ? -5.653 11.441 -22.504 1.00 92.12 820 THR A N 1
ATOM 6527 C CA . THR A 1 820 ? -5.601 10.048 -22.058 1.00 92.12 820 THR A CA 1
ATOM 6528 C C . THR A 1 820 ? -6.401 9.169 -23.010 1.00 92.12 820 THR A C 1
ATOM 6530 O O . THR A 1 820 ? -7.580 9.416 -23.265 1.00 92.12 820 THR A O 1
ATOM 6533 N N . TRP A 1 821 ? -5.791 8.102 -23.518 1.00 93.06 821 TRP A N 1
ATOM 6534 C CA . TRP A 1 821 ? -6.522 7.070 -24.250 1.00 93.06 821 TRP A CA 1
ATOM 6535 C C . TRP A 1 821 ? -7.165 6.110 -23.257 1.00 93.06 821 TRP A C 1
ATOM 6537 O O . TRP A 1 821 ? -6.506 5.667 -22.323 1.00 93.06 821 TRP A O 1
ATOM 6547 N N . ALA A 1 822 ? -8.433 5.756 -23.443 1.00 93.31 822 ALA A N 1
ATOM 6548 C CA . ALA A 1 822 ? -9.104 4.804 -22.570 1.00 93.31 822 ALA A CA 1
ATOM 6549 C C . ALA A 1 822 ? -10.031 3.844 -23.316 1.00 93.31 822 ALA A C 1
ATOM 6551 O O . ALA A 1 822 ? -10.646 4.195 -24.325 1.00 93.31 822 ALA A O 1
ATOM 6552 N N . ARG A 1 823 ? -10.148 2.631 -22.778 1.00 90.38 823 ARG A N 1
ATOM 6553 C CA . ARG A 1 823 ? -11.059 1.566 -23.204 1.00 90.38 823 ARG A CA 1
ATOM 6554 C C . ARG A 1 823 ? -11.898 1.117 -22.009 1.00 90.38 823 ARG A C 1
ATOM 6556 O O . ARG A 1 823 ? -11.368 0.993 -20.910 1.00 90.38 823 ARG A O 1
ATOM 6563 N N . GLY A 1 824 ? -13.189 0.863 -22.220 1.00 88.44 824 GLY A N 1
ATOM 6564 C CA . GLY A 1 824 ? -14.132 0.456 -21.169 1.00 88.44 824 GLY A CA 1
ATOM 6565 C C . GLY A 1 824 ? -15.408 1.308 -21.145 1.00 88.44 824 GLY A C 1
ATOM 6566 O O . GLY A 1 824 ? -15.614 2.115 -22.054 1.00 88.44 824 GLY A O 1
ATOM 6567 N N . PRO A 1 825 ? -16.273 1.160 -20.123 1.00 88.44 825 PRO A N 1
ATOM 6568 C CA . PRO A 1 825 ? -17.505 1.933 -19.954 1.00 88.44 825 PRO A CA 1
ATOM 6569 C C . PRO A 1 825 ? -17.211 3.350 -19.429 1.00 88.44 825 PRO A C 1
ATOM 6571 O O . PRO A 1 825 ? -17.690 3.751 -18.373 1.00 88.44 825 PRO A O 1
ATOM 6574 N N . VAL A 1 826 ? -16.388 4.100 -20.163 1.00 92.19 826 VAL A N 1
ATOM 6575 C CA . VAL A 1 826 ? -16.017 5.486 -19.855 1.00 92.19 826 VAL A CA 1
ATOM 6576 C C . VAL A 1 826 ? -17.126 6.424 -20.323 1.00 92.19 826 VAL A C 1
ATOM 6578 O O . VAL A 1 826 ? -17.485 6.427 -21.501 1.00 92.19 826 VAL A O 1
ATOM 6581 N N . ALA A 1 827 ? -17.659 7.226 -19.401 1.00 91.19 827 ALA A N 1
ATOM 6582 C CA . ALA A 1 827 ? -18.767 8.138 -19.677 1.00 91.19 827 ALA A CA 1
ATOM 6583 C C . ALA A 1 827 ? -18.329 9.401 -20.431 1.00 91.19 827 ALA A C 1
ATOM 6585 O O . ALA A 1 827 ? -19.088 9.922 -21.244 1.00 91.19 827 ALA A O 1
ATOM 6586 N N . GLY A 1 828 ? -17.107 9.876 -20.193 1.00 91.62 828 GLY A N 1
ATOM 6587 C CA . GLY A 1 828 ? -16.579 11.082 -20.819 1.00 91.62 828 GLY A CA 1
ATOM 6588 C C . GLY A 1 828 ? -15.204 11.469 -20.288 1.00 91.62 828 GLY A C 1
ATOM 6589 O O . GLY A 1 828 ? -14.602 10.752 -19.483 1.00 91.62 828 GLY A O 1
ATOM 6590 N N . GLU A 1 829 ? -14.717 12.620 -20.739 1.00 91.38 829 GLU A N 1
ATOM 6591 C CA . GLU A 1 829 ? -13.503 13.235 -20.207 1.00 91.38 829 GLU A CA 1
ATOM 6592 C C . GLU A 1 829 ? -13.798 14.063 -18.949 1.00 91.38 829 GLU A C 1
ATOM 6594 O O . GLU A 1 829 ? -14.897 14.592 -18.782 1.00 91.38 829 GLU A O 1
ATOM 6599 N N . ILE A 1 830 ? -12.818 14.181 -18.052 1.00 89.62 830 ILE A N 1
ATOM 6600 C CA . ILE A 1 830 ? -12.912 15.088 -16.903 1.00 89.62 830 ILE A CA 1
ATOM 6601 C C . ILE A 1 830 ? -12.757 16.527 -17.412 1.00 89.62 830 ILE A C 1
ATOM 6603 O O . ILE A 1 830 ? -11.639 16.981 -17.655 1.00 89.62 830 ILE A O 1
ATOM 6607 N N . SER A 1 831 ? -13.872 17.246 -17.547 1.00 86.44 831 SER A N 1
ATOM 6608 C CA . SER A 1 831 ? -13.877 18.688 -17.816 1.00 86.44 831 SER A CA 1
ATOM 6609 C C . SER A 1 831 ? -13.499 19.495 -16.566 1.00 86.44 831 SER A C 1
ATOM 6611 O O . SER A 1 831 ? -13.574 18.991 -15.441 1.00 86.44 831 SER A O 1
ATOM 6613 N N . GLU A 1 832 ? -13.126 20.770 -16.732 1.00 82.50 832 GLU A N 1
ATOM 6614 C CA . GLU A 1 832 ? -12.926 21.661 -15.577 1.00 82.50 832 GLU A CA 1
ATOM 6615 C C . GLU A 1 832 ? -14.188 21.781 -14.714 1.00 82.50 832 GLU A C 1
ATOM 6617 O O . GLU A 1 832 ? -14.084 21.833 -13.491 1.00 82.50 832 GLU A O 1
ATOM 6622 N N . GLU A 1 833 ? -15.370 21.790 -15.334 1.00 81.12 833 GLU A N 1
ATOM 6623 C CA . GLU A 1 833 ? -16.652 21.848 -14.628 1.00 81.12 833 GLU A CA 1
ATOM 6624 C C . GLU A 1 833 ? -16.826 20.634 -13.712 1.00 81.12 833 GLU A C 1
ATOM 6626 O O . GLU A 1 833 ? -17.092 20.801 -12.524 1.00 81.12 833 GLU A O 1
ATOM 6631 N N . ILE A 1 834 ? -16.578 19.422 -14.224 1.00 82.62 834 ILE A N 1
ATOM 6632 C CA . ILE A 1 834 ? -16.670 18.182 -13.443 1.00 82.62 834 ILE A CA 1
ATOM 6633 C C . ILE A 1 834 ? -15.593 18.134 -12.352 1.00 82.62 834 ILE A C 1
ATOM 6635 O O . ILE A 1 834 ? -15.860 17.693 -11.236 1.00 82.62 834 ILE A O 1
ATOM 6639 N N . LEU A 1 835 ? -14.375 18.603 -12.636 1.00 81.44 835 LEU A N 1
ATOM 6640 C CA . LEU A 1 835 ? -13.301 18.648 -11.642 1.00 81.44 835 LEU A CA 1
ATOM 6641 C C . LEU A 1 835 ? -13.672 19.549 -10.450 1.00 81.44 835 LEU A C 1
ATOM 6643 O O . LEU A 1 835 ? -13.406 19.193 -9.301 1.00 81.44 835 LEU A O 1
ATOM 6647 N N . ARG A 1 836 ? -14.312 20.694 -10.718 1.00 79.31 836 ARG A N 1
ATOM 6648 C CA . ARG A 1 836 ? -14.782 21.632 -9.686 1.00 79.31 836 ARG A CA 1
ATOM 6649 C C . ARG A 1 836 ? -15.915 21.056 -8.830 1.00 79.31 836 ARG A C 1
ATOM 6651 O O . ARG A 1 836 ? -16.122 21.538 -7.722 1.00 79.31 836 ARG A O 1
ATOM 6658 N N . LEU A 1 837 ? -16.593 19.990 -9.270 1.00 77.75 837 LEU A N 1
ATOM 6659 C CA . LEU A 1 837 ? -17.620 19.310 -8.471 1.00 77.75 837 LEU A CA 1
ATOM 6660 C C . LEU A 1 837 ? -17.056 18.524 -7.283 1.00 77.75 837 LEU A C 1
ATOM 6662 O O . LEU A 1 837 ? -17.810 18.290 -6.338 1.00 77.75 837 LEU A O 1
ATOM 6666 N N . GLU A 1 838 ? -15.784 18.104 -7.310 1.00 83.50 838 GLU A N 1
ATOM 6667 C CA . GLU A 1 838 ? -15.273 17.072 -6.394 1.00 83.50 838 GLU A CA 1
ATOM 6668 C C . GLU A 1 838 ? -15.441 17.436 -4.918 1.00 83.50 838 GLU A C 1
ATOM 6670 O O . GLU A 1 838 ? -16.163 16.766 -4.180 1.00 83.50 838 GLU A O 1
ATOM 6675 N N . VAL A 1 839 ? -14.828 18.532 -4.480 1.00 86.44 839 VAL A N 1
ATOM 6676 C CA . VAL A 1 839 ? -14.900 18.949 -3.074 1.00 86.44 839 VAL A CA 1
ATOM 6677 C C . VAL A 1 839 ? -16.308 19.438 -2.692 1.00 86.44 839 VAL A C 1
ATOM 6679 O O . VAL A 1 839 ? -16.839 18.954 -1.689 1.00 86.44 839 VAL A O 1
ATOM 6682 N N . PRO A 1 840 ? -16.974 20.324 -3.461 1.00 83.31 840 PRO A N 1
ATOM 6683 C CA . PRO A 1 840 ? -18.299 20.844 -3.104 1.00 83.31 840 PRO A CA 1
ATOM 6684 C C . PRO A 1 840 ? -19.379 19.779 -2.973 1.00 83.31 840 PRO A C 1
ATOM 6686 O O . PRO A 1 840 ? -20.166 19.815 -2.024 1.00 83.31 840 PRO A O 1
ATOM 6689 N N . SER A 1 841 ? -19.418 18.822 -3.902 1.00 85.25 841 SER A N 1
ATOM 6690 C CA . SER A 1 841 ? -20.433 17.765 -3.902 1.00 85.25 841 SER A CA 1
ATOM 6691 C C . SER A 1 841 ? -20.255 16.852 -2.696 1.00 85.25 841 SER A C 1
ATOM 6693 O O . SER A 1 841 ? -21.233 16.550 -2.009 1.00 85.25 841 SER A O 1
ATOM 6695 N N . ILE A 1 842 ? -19.007 16.510 -2.355 1.00 88.62 842 ILE A N 1
ATOM 6696 C CA . ILE A 1 842 ? -18.692 15.755 -1.140 1.00 88.62 842 ILE A CA 1
ATOM 6697 C C . ILE A 1 842 ? -19.130 16.533 0.101 1.00 88.62 842 ILE A C 1
ATOM 6699 O O . ILE A 1 842 ? -19.852 15.988 0.932 1.00 88.62 842 ILE A O 1
ATOM 6703 N N . LEU A 1 843 ? -18.754 17.809 0.240 1.00 86.88 843 LEU A N 1
ATOM 6704 C CA . LEU A 1 843 ? -19.130 18.611 1.412 1.00 86.88 843 LEU A CA 1
ATOM 6705 C C . LEU A 1 843 ? -20.659 18.761 1.543 1.00 86.88 843 LEU A C 1
ATOM 6707 O O . LEU A 1 843 ? -21.195 18.689 2.654 1.00 86.88 843 LEU A O 1
ATOM 6711 N N . ARG A 1 844 ? -21.386 18.893 0.425 1.00 85.75 844 ARG A N 1
ATOM 6712 C CA . ARG A 1 844 ? -22.859 18.881 0.380 1.00 85.75 844 ARG A CA 1
ATOM 6713 C C . ARG A 1 844 ? -23.428 17.536 0.835 1.00 85.75 844 ARG A C 1
ATOM 6715 O O . ARG A 1 844 ? -24.259 17.508 1.744 1.00 85.75 844 ARG A O 1
ATOM 6722 N N . ARG A 1 845 ? -22.998 16.425 0.228 1.00 86.50 845 ARG A N 1
ATOM 6723 C CA . ARG A 1 845 ? -23.497 15.068 0.530 1.00 86.50 845 ARG A CA 1
ATOM 6724 C C . ARG A 1 845 ? -23.160 14.633 1.956 1.00 86.50 845 ARG A C 1
ATOM 6726 O O . ARG A 1 845 ? -23.957 13.946 2.590 1.00 86.50 845 ARG A O 1
ATOM 6733 N N . GLN A 1 846 ? -22.044 15.123 2.489 1.00 88.00 846 GLN A N 1
ATOM 6734 C CA . GLN A 1 846 ? -21.613 14.937 3.875 1.00 88.00 846 GLN A CA 1
ATOM 6735 C C . GLN A 1 846 ? -22.305 15.883 4.866 1.00 88.00 846 GLN A C 1
ATOM 6737 O O . GLN A 1 846 ? -22.017 15.812 6.060 1.00 88.00 846 GLN A O 1
ATOM 6742 N N . ARG A 1 847 ? -23.249 16.718 4.400 1.00 87.19 847 ARG A N 1
ATOM 6743 C CA . ARG A 1 847 ? -24.082 17.619 5.219 1.00 87.19 847 ARG A CA 1
ATOM 6744 C C . ARG A 1 847 ? -23.273 18.691 5.961 1.00 87.19 847 ARG A C 1
ATOM 6746 O O . ARG A 1 847 ? -23.649 19.111 7.050 1.00 87.19 847 ARG A O 1
ATOM 6753 N N . LEU A 1 848 ? -22.163 19.133 5.363 1.00 85.75 848 LEU A N 1
ATOM 6754 C CA . LEU A 1 848 ? -21.245 20.134 5.924 1.00 85.75 848 LEU A CA 1
ATOM 6755 C C . LEU A 1 848 ? -21.515 21.564 5.422 1.00 85.75 848 LEU A C 1
ATOM 6757 O O . LEU A 1 848 ? -21.008 22.519 6.007 1.00 85.75 848 LEU A O 1
ATOM 6761 N N . LEU A 1 849 ? -22.323 21.731 4.367 1.00 80.69 849 LEU A N 1
ATOM 6762 C CA . LEU A 1 849 ? -22.700 23.030 3.787 1.00 80.69 849 LEU A CA 1
ATOM 6763 C C . LEU A 1 849 ? -24.145 23.409 4.147 1.00 80.69 849 LEU A C 1
ATOM 6765 O O . LEU A 1 849 ? -25.008 22.543 4.273 1.00 80.69 849 LEU A O 1
ATOM 6769 N N . LYS A 1 850 ? -24.432 24.698 4.335 1.00 74.44 850 LYS A N 1
ATOM 6770 C CA . LYS A 1 850 ? -25.785 25.256 4.489 1.00 74.44 850 LYS A CA 1
ATOM 6771 C C . LYS A 1 850 ? -26.400 25.463 3.093 1.00 74.44 850 LYS A C 1
ATOM 6773 O O . LYS A 1 850 ? -25.676 25.870 2.189 1.00 74.44 850 LYS A O 1
ATOM 6778 N N . PRO A 1 851 ? -27.709 25.212 2.898 1.00 74.62 851 PRO A N 1
ATOM 6779 C CA . PRO A 1 851 ? -28.711 24.811 3.894 1.00 74.62 851 PRO A CA 1
ATOM 6780 C C . PRO A 1 851 ? -28.772 23.295 4.166 1.00 74.62 851 PRO A C 1
ATOM 6782 O O . PRO A 1 851 ? -29.613 22.855 4.936 1.00 74.62 851 PRO A O 1
ATOM 6785 N N . TYR A 1 852 ? -27.882 22.489 3.586 1.00 79.38 852 TYR A N 1
ATOM 6786 C CA . TYR A 1 852 ? -27.898 21.019 3.670 1.00 79.38 852 TYR A CA 1
ATOM 6787 C C . TYR A 1 852 ? -27.490 20.428 5.026 1.00 79.38 852 TYR A C 1
ATOM 6789 O O . TYR A 1 852 ? -27.256 19.221 5.103 1.00 79.38 852 TYR A O 1
ATOM 6797 N N . HIS A 1 853 ? -27.359 21.245 6.072 1.00 79.94 853 HIS A N 1
ATOM 6798 C CA . HIS A 1 853 ? -27.077 20.735 7.408 1.00 79.94 853 HIS A CA 1
ATOM 6799 C C . HIS A 1 853 ? -28.225 19.842 7.857 1.00 79.94 853 HIS A C 1
ATOM 6801 O O . HIS A 1 853 ? -29.395 20.116 7.589 1.00 79.94 853 HIS A O 1
ATOM 6807 N N . VAL A 1 854 ? -27.872 18.781 8.567 1.00 81.62 854 VAL A N 1
ATOM 6808 C CA . VAL A 1 854 ? -28.875 17.985 9.263 1.00 81.62 854 VAL A CA 1
ATOM 6809 C C . VAL A 1 854 ? -29.513 18.802 10.386 1.00 81.62 854 VAL A C 1
ATOM 6811 O O . VAL A 1 854 ? -28.922 19.758 10.885 1.00 81.62 854 VAL A O 1
ATOM 6814 N N . ARG A 1 855 ? -30.722 18.427 10.799 1.00 78.81 855 ARG A N 1
ATOM 6815 C CA . ARG A 1 855 ? -31.444 19.078 11.913 1.00 78.81 855 ARG A CA 1
ATOM 6816 C C . ARG A 1 855 ? -31.171 18.421 13.261 1.00 78.81 855 ARG A C 1
ATOM 6818 O O . ARG A 1 855 ? -31.346 19.029 14.315 1.00 78.81 855 ARG A O 1
ATOM 6825 N N . SER A 1 856 ? -30.744 17.163 13.218 1.00 83.12 856 SER A N 1
ATOM 6826 C CA . SER A 1 856 ? -30.524 16.309 14.378 1.00 83.12 856 SER A CA 1
ATOM 6827 C C . SER A 1 856 ? -29.456 15.260 14.065 1.00 83.12 856 SER A C 1
ATOM 6829 O O . SER A 1 856 ? -29.388 14.802 12.919 1.00 83.12 856 SER A O 1
ATOM 6831 N N . PRO A 1 857 ? -28.666 14.801 15.056 1.00 85.94 857 PRO A N 1
ATOM 6832 C CA . PRO A 1 857 ? -27.719 13.701 14.856 1.00 85.94 857 PRO A CA 1
ATOM 6833 C C . PRO A 1 857 ? -28.392 12.422 14.329 1.00 85.94 857 PRO A C 1
ATOM 6835 O O . PRO A 1 857 ? -27.754 11.609 13.668 1.00 85.94 857 PRO A O 1
ATOM 6838 N N . LEU A 1 858 ? -29.696 12.260 14.583 1.00 86.00 858 LEU A N 1
ATOM 6839 C CA . LEU A 1 858 ? -30.491 11.140 14.088 1.00 86.00 858 LEU A CA 1
ATOM 6840 C C . LEU A 1 858 ? -30.532 11.054 12.557 1.00 86.00 858 LEU A C 1
ATOM 6842 O O . LEU A 1 858 ? -30.536 9.953 12.016 1.00 86.00 858 LEU A O 1
ATOM 6846 N N . GLU A 1 859 ? -30.529 12.184 11.848 1.00 86.56 859 GLU A N 1
ATOM 6847 C CA . GLU A 1 859 ? -30.527 12.166 10.380 1.00 86.56 859 GLU A CA 1
ATOM 6848 C C . GLU A 1 859 ? -29.228 11.555 9.838 1.00 86.56 859 GLU A C 1
ATOM 6850 O O . GLU A 1 859 ? -29.264 10.842 8.841 1.00 86.56 859 GLU A O 1
ATOM 6855 N N . LEU A 1 860 ? -28.097 11.728 10.534 1.00 88.88 860 LEU A N 1
ATOM 6856 C CA . LEU A 1 860 ? -26.837 11.065 10.174 1.00 88.88 860 LEU A CA 1
ATOM 6857 C C . LEU A 1 860 ? -26.932 9.543 10.357 1.00 88.88 860 LEU A C 1
ATOM 6859 O O . LEU A 1 860 ? -26.431 8.789 9.527 1.00 88.88 860 LEU A O 1
ATOM 6863 N N . LEU A 1 861 ? -27.620 9.081 11.407 1.00 90.38 861 LEU A N 1
ATOM 6864 C CA . LEU A 1 861 ? -27.869 7.653 11.636 1.00 90.38 861 LEU A CA 1
ATOM 6865 C C . LEU A 1 861 ? -28.839 7.052 10.616 1.00 90.38 861 LEU A C 1
ATOM 6867 O O . LEU A 1 861 ? -28.682 5.890 10.266 1.00 90.38 861 LEU A O 1
ATOM 6871 N N . LEU A 1 862 ? -29.820 7.808 10.121 1.00 89.50 862 LEU A N 1
ATOM 6872 C CA . LEU A 1 862 ? -30.714 7.330 9.060 1.00 89.50 862 LEU A CA 1
ATOM 6873 C C . LEU A 1 862 ? -29.993 7.176 7.716 1.00 89.50 862 LEU A C 1
ATOM 6875 O O . LEU A 1 862 ? -30.391 6.339 6.914 1.00 89.50 862 LEU A O 1
ATOM 6879 N N . ILE A 1 863 ? -28.943 7.968 7.490 1.00 85.75 863 ILE A N 1
ATOM 6880 C CA . ILE A 1 863 ? -28.149 7.958 6.258 1.00 85.75 863 ILE A CA 1
ATOM 6881 C C . ILE A 1 863 ? -27.055 6.876 6.317 1.00 85.75 863 ILE A C 1
ATOM 6883 O O . ILE A 1 863 ? -26.937 6.053 5.415 1.00 85.75 863 ILE A O 1
ATOM 6887 N N . TRP A 1 864 ? -26.252 6.848 7.384 1.00 88.06 864 TRP A N 1
ATOM 6888 C CA . TRP A 1 864 ? -25.070 5.975 7.476 1.00 88.06 864 TRP A CA 1
ATOM 6889 C C . TRP A 1 864 ? -25.226 4.792 8.433 1.00 88.06 864 TRP A C 1
ATOM 6891 O O . TRP A 1 864 ? -24.345 3.936 8.527 1.00 88.06 864 TRP A O 1
ATOM 6901 N N . GLY A 1 865 ? -26.285 4.781 9.243 1.00 90.25 865 GLY A N 1
ATOM 6902 C CA . GLY A 1 865 ? -26.530 3.745 10.247 1.00 90.25 865 GLY A CA 1
ATOM 6903 C C . GLY A 1 865 ? -25.603 3.742 11.454 1.00 90.25 865 GLY A C 1
ATOM 6904 O O . GLY A 1 865 ? -25.837 2.978 12.395 1.00 90.25 865 GLY A O 1
ATOM 6905 N N . ASN A 1 866 ? -24.558 4.566 11.429 1.00 93.31 866 ASN A N 1
ATOM 6906 C CA . ASN A 1 866 ? -23.561 4.691 12.476 1.00 93.31 866 ASN A CA 1
ATOM 6907 C C . ASN A 1 866 ? -22.934 6.096 12.480 1.00 93.31 866 ASN A C 1
ATOM 6909 O O . ASN A 1 866 ? -22.959 6.785 11.462 1.00 93.31 866 ASN A O 1
ATOM 6913 N N . ILE A 1 867 ? -22.374 6.502 13.619 1.00 92.94 867 ILE A N 1
ATOM 6914 C CA . ILE A 1 867 ? -21.603 7.731 13.825 1.00 92.94 867 ILE A CA 1
ATOM 6915 C C . ILE A 1 867 ? -20.331 7.368 14.590 1.00 92.94 867 ILE A C 1
ATOM 6917 O O . ILE A 1 867 ? -20.394 6.756 15.662 1.00 92.94 867 ILE A O 1
ATOM 6921 N N . ARG A 1 868 ? -19.172 7.766 14.062 1.00 90.62 868 ARG A N 1
ATOM 6922 C CA . ARG A 1 868 ? -17.861 7.406 14.607 1.00 90.62 868 ARG A CA 1
ATOM 6923 C C . ARG A 1 868 ? -17.618 8.003 15.985 1.00 90.62 868 ARG A C 1
ATOM 6925 O O . ARG A 1 868 ? -17.192 7.297 16.897 1.00 90.62 868 ARG A O 1
ATOM 6932 N N . ASP A 1 869 ? -17.852 9.304 16.129 1.00 87.94 869 ASP A N 1
ATOM 6933 C CA . ASP A 1 869 ? -17.481 10.045 17.332 1.00 87.94 869 ASP A CA 1
ATOM 6934 C C . ASP A 1 869 ? -18.243 11.369 17.482 1.00 87.94 869 ASP A C 1
ATOM 6936 O O . ASP A 1 869 ? -18.823 11.871 16.520 1.00 87.94 869 ASP A O 1
ATOM 6940 N N . ASP A 1 870 ? -18.195 11.963 18.678 1.00 86.75 870 ASP A N 1
ATOM 6941 C CA . ASP A 1 870 ? -18.829 13.250 18.994 1.00 86.75 870 ASP A CA 1
ATOM 6942 C C . ASP A 1 870 ? -18.383 14.340 18.004 1.00 86.75 870 ASP A C 1
ATOM 6944 O O . ASP A 1 870 ? -19.185 15.156 17.556 1.00 86.75 870 ASP A O 1
ATOM 6948 N N . TRP A 1 871 ? -17.109 14.309 17.595 1.00 83.81 871 TRP A N 1
ATOM 6949 C CA . TRP A 1 871 ? -16.534 15.238 16.619 1.00 83.81 871 TRP A CA 1
ATOM 6950 C C . TRP A 1 871 ? -17.209 15.199 15.251 1.00 83.81 871 TRP A C 1
ATOM 6952 O O . TRP A 1 871 ? -17.298 16.233 14.599 1.00 83.81 871 TRP A O 1
ATOM 6962 N N . GLU A 1 872 ? -17.695 14.036 14.824 1.00 87.25 872 GLU A N 1
ATOM 6963 C CA . GLU A 1 872 ? -18.376 13.892 13.539 1.00 87.25 872 GLU A CA 1
ATOM 6964 C C . GLU A 1 872 ? -19.735 14.607 13.545 1.00 87.25 872 GLU A C 1
ATOM 6966 O O . GLU A 1 872 ? -20.111 15.266 12.571 1.00 87.25 872 GLU A O 1
ATOM 6971 N N . VAL A 1 873 ? -20.449 14.520 14.673 1.00 86.38 873 VAL A N 1
ATOM 6972 C CA . VAL A 1 873 ? -21.698 15.256 14.905 1.00 86.38 873 VAL A CA 1
ATOM 6973 C C . VAL A 1 873 ? -21.412 16.748 14.957 1.00 86.38 873 VAL A C 1
ATOM 6975 O O . VAL A 1 873 ? -22.048 17.522 14.244 1.00 86.38 873 VAL A O 1
ATOM 6978 N N . LEU A 1 874 ? -20.423 17.149 15.762 1.00 81.88 874 LEU A N 1
ATOM 6979 C CA . LEU A 1 874 ? -20.060 18.550 15.944 1.00 81.88 874 LEU A CA 1
ATOM 6980 C C . LEU A 1 874 ? -19.671 19.196 14.614 1.00 81.88 874 LEU A C 1
ATOM 6982 O O . LEU A 1 874 ? -20.191 20.265 14.320 1.00 81.88 874 LEU A O 1
ATOM 6986 N N . SER A 1 875 ? -18.865 18.535 13.774 1.00 81.00 875 SER A N 1
ATOM 6987 C CA . SER A 1 875 ? -18.476 19.044 12.448 1.00 81.00 875 SER A CA 1
ATOM 6988 C C . SER A 1 875 ? -19.667 19.381 11.535 1.00 81.00 875 SER A C 1
ATOM 6990 O O . SER A 1 875 ? -19.525 20.234 10.661 1.00 81.00 875 SER A O 1
ATOM 6992 N N . ARG A 1 876 ? -20.842 18.770 11.747 1.00 83.38 876 ARG A N 1
ATOM 6993 C CA . ARG A 1 876 ? -22.056 18.974 10.930 1.00 83.38 876 ARG A CA 1
ATOM 6994 C C . ARG A 1 876 ? -23.122 19.835 11.607 1.00 83.38 876 ARG A C 1
ATOM 6996 O O . ARG A 1 876 ? -23.799 20.587 10.923 1.00 83.38 876 ARG A O 1
ATOM 7003 N N . LEU A 1 877 ? -23.288 19.738 12.925 1.00 78.81 877 LEU A N 1
ATOM 7004 C CA . LEU A 1 877 ? -24.380 20.386 13.671 1.00 78.81 877 LEU A CA 1
ATOM 7005 C C . LEU A 1 877 ? -23.930 21.519 14.594 1.00 78.81 877 LEU A C 1
ATOM 7007 O O . LEU A 1 877 ? -24.740 22.370 14.948 1.00 78.81 877 LEU A O 1
ATOM 7011 N N . GLY A 1 878 ? -22.660 21.541 14.994 1.00 74.44 878 GLY A N 1
ATOM 7012 C CA . GLY A 1 878 ? -22.224 22.319 16.151 1.00 74.44 878 GLY A CA 1
ATOM 7013 C C . GLY A 1 878 ? -22.808 21.785 17.467 1.00 74.44 878 GLY A C 1
ATOM 7014 O O . GLY A 1 878 ? -23.372 20.691 17.532 1.00 74.44 878 GLY A O 1
ATOM 7015 N N . SER A 1 879 ? -22.640 22.550 18.545 1.00 68.19 879 SER A N 1
ATOM 7016 C CA . SER A 1 879 ? -23.046 22.163 19.907 1.00 68.19 879 SER A CA 1
ATOM 7017 C C . SER A 1 879 ? -24.542 22.336 20.214 1.00 68.19 879 SER A C 1
ATOM 7019 O O . SER A 1 879 ? -25.036 21.751 21.180 1.00 68.19 879 SER A O 1
ATOM 7021 N N . VAL A 1 880 ? -25.279 23.107 19.409 1.00 65.19 880 VAL A N 1
ATOM 7022 C CA . VAL A 1 880 ? -26.708 23.405 19.607 1.00 65.19 880 VAL A CA 1
ATOM 7023 C C . VAL A 1 880 ? -27.487 23.033 18.352 1.00 65.19 880 VAL A C 1
ATOM 7025 O O . VAL A 1 880 ? -27.175 23.515 17.267 1.00 65.19 880 VAL A O 1
ATOM 7028 N N . TYR A 1 881 ? -28.530 22.215 18.504 1.00 70.75 881 TYR A N 1
ATOM 7029 C CA . TYR A 1 881 ? -29.443 21.851 17.417 1.00 70.75 881 TYR A CA 1
ATOM 7030 C C . TYR A 1 881 ? -30.901 22.092 17.824 1.00 70.75 881 TYR A C 1
ATOM 7032 O O . TYR A 1 881 ? -31.244 22.041 19.002 1.00 70.75 881 TYR A O 1
ATOM 7040 N N . PHE A 1 882 ? -31.768 22.407 16.860 1.00 57.09 882 PHE A N 1
ATOM 7041 C CA . PHE A 1 882 ? -33.088 22.997 17.134 1.00 57.09 882 PHE A CA 1
ATOM 7042 C C . PHE A 1 882 ? -34.240 21.985 17.237 1.00 57.09 882 PHE A C 1
ATOM 7044 O O . PHE A 1 882 ? -35.327 22.331 17.692 1.00 57.09 882 PHE A O 1
ATOM 7051 N N . GLU A 1 883 ? -34.006 20.730 16.849 1.00 67.56 883 GLU A N 1
ATOM 7052 C CA . GLU A 1 883 ? -35.053 19.718 16.718 1.00 67.56 883 GLU A CA 1
ATOM 7053 C C . GLU A 1 883 ? -34.674 18.406 17.425 1.00 67.56 883 GLU A C 1
ATOM 7055 O O . GLU A 1 883 ? -33.927 17.571 16.909 1.00 67.56 883 GLU A O 1
ATOM 7060 N N . ALA A 1 884 ? -35.220 18.189 18.626 1.00 71.12 884 ALA A N 1
ATOM 7061 C CA . ALA A 1 884 ? -35.138 16.894 19.298 1.00 71.12 884 ALA A CA 1
ATOM 7062 C C . ALA A 1 884 ? -36.154 15.910 18.698 1.00 71.12 884 ALA A C 1
ATOM 7064 O O . ALA A 1 884 ? -37.361 16.181 18.676 1.00 71.12 884 ALA A O 1
ATOM 7065 N N . ALA A 1 885 ? -35.665 14.769 18.216 1.00 74.81 885 ALA A N 1
ATOM 7066 C CA . ALA A 1 885 ? -36.504 13.711 17.674 1.00 74.81 885 ALA A CA 1
ATOM 7067 C C . ALA A 1 885 ? -37.334 13.044 18.780 1.00 74.81 885 ALA A C 1
ATOM 7069 O O . ALA A 1 885 ? -36.819 12.733 19.853 1.00 74.81 885 ALA A O 1
ATOM 7070 N N . HIS A 1 886 ? -38.613 12.792 18.510 1.00 81.06 886 HIS A N 1
ATOM 7071 C CA . HIS A 1 886 ? -39.473 12.013 19.393 1.00 81.06 886 HIS A CA 1
ATOM 7072 C C . HIS A 1 886 ? -38.965 10.556 19.436 1.00 81.06 886 HIS A C 1
ATOM 7074 O O . HIS A 1 886 ? -39.037 9.882 18.403 1.00 81.06 886 HIS A O 1
ATOM 7080 N N . PRO A 1 887 ? -38.464 10.034 20.577 1.00 79.62 887 PRO A N 1
ATOM 7081 C CA . PRO A 1 887 ? -37.683 8.793 20.588 1.00 79.62 887 PRO A CA 1
ATOM 7082 C C . PRO A 1 887 ? -38.395 7.566 19.992 1.00 79.62 887 PRO A C 1
ATOM 7084 O O . PRO A 1 887 ? -37.777 6.893 19.172 1.00 79.62 887 PRO A O 1
ATOM 7087 N N . PRO A 1 888 ? -39.692 7.304 20.264 1.00 84.38 888 PRO A N 1
ATOM 7088 C CA . PRO A 1 888 ? -40.414 6.213 19.600 1.00 84.38 888 PRO A CA 1
ATOM 7089 C C . PRO A 1 888 ? -40.473 6.343 18.070 1.00 84.38 888 PRO A C 1
ATOM 7091 O O . PRO A 1 888 ? -40.334 5.355 17.358 1.00 84.38 888 PRO A O 1
ATOM 7094 N N . SER A 1 889 ? -40.640 7.569 17.556 1.00 86.69 889 SER A N 1
ATOM 7095 C CA . SER A 1 889 ? -40.648 7.822 16.106 1.00 86.69 889 SER A CA 1
ATOM 7096 C C . SER A 1 889 ? -39.255 7.629 15.511 1.00 86.69 889 SER A C 1
ATOM 7098 O O . SER A 1 889 ? -39.133 7.101 14.413 1.00 86.69 889 SER A O 1
ATOM 7100 N N . ALA A 1 890 ? -38.219 8.049 16.239 1.00 85.81 890 ALA A N 1
ATOM 7101 C CA . ALA A 1 890 ? -36.828 7.896 15.838 1.00 85.81 890 ALA A CA 1
ATOM 7102 C C . ALA A 1 890 ? -36.410 6.423 15.752 1.00 85.81 890 ALA A C 1
ATOM 7104 O O . ALA A 1 890 ? -35.808 6.016 14.764 1.00 85.81 890 ALA A O 1
ATOM 7105 N N . ILE A 1 891 ? -36.759 5.621 16.762 1.00 88.06 891 ILE A N 1
ATOM 7106 C CA . ILE A 1 891 ? -36.447 4.187 16.802 1.00 88.06 891 ILE A CA 1
ATOM 7107 C C . ILE A 1 891 ? -37.134 3.466 15.637 1.00 88.06 891 ILE A C 1
ATOM 7109 O O . ILE A 1 891 ? -36.456 2.784 14.873 1.00 88.06 891 ILE A O 1
ATOM 7113 N N . ALA A 1 892 ? -38.433 3.701 15.420 1.00 90.44 892 ALA A N 1
ATOM 7114 C CA . ALA A 1 892 ? -39.168 3.104 14.302 1.00 90.44 892 ALA A CA 1
ATOM 7115 C C . ALA A 1 892 ? -38.581 3.492 12.928 1.00 90.44 892 ALA A C 1
ATOM 7117 O O . ALA A 1 892 ? -38.501 2.664 12.016 1.00 90.44 892 ALA A O 1
ATOM 7118 N N . ALA A 1 893 ? -38.127 4.741 12.774 1.00 92.44 893 ALA A N 1
ATOM 7119 C CA . ALA A 1 893 ? -37.458 5.201 11.560 1.00 92.44 893 ALA A CA 1
ATOM 7120 C C . ALA A 1 893 ? -36.102 4.503 11.346 1.00 92.44 893 ALA A C 1
ATOM 7122 O O . ALA A 1 893 ? -35.821 4.043 10.239 1.00 92.44 893 ALA A O 1
ATOM 7123 N N . LEU A 1 894 ? -35.285 4.362 12.397 1.00 92.38 894 LEU A N 1
ATOM 7124 C CA . LEU A 1 894 ? -34.003 3.649 12.336 1.00 92.38 894 LEU A CA 1
ATOM 7125 C C . LEU A 1 894 ? -34.181 2.157 12.029 1.00 92.38 894 LEU A C 1
ATOM 7127 O O . LEU A 1 894 ? -33.407 1.599 11.252 1.00 92.38 894 LEU A O 1
ATOM 7131 N N . GLU A 1 895 ? -35.199 1.516 12.604 1.00 92.81 895 GLU A N 1
ATOM 7132 C CA . GLU A 1 895 ? -35.563 0.131 12.290 1.00 92.81 895 GLU A CA 1
ATOM 7133 C C . GLU A 1 895 ? -35.986 -0.012 10.829 1.00 92.81 895 GLU A C 1
ATOM 7135 O O . GLU A 1 895 ? -35.500 -0.893 10.124 1.00 92.81 895 GLU A O 1
ATOM 7140 N N . THR A 1 896 ? -36.832 0.894 10.337 1.00 94.38 896 THR A N 1
ATOM 7141 C CA . THR A 1 896 ? -37.274 0.890 8.936 1.00 94.38 896 THR A CA 1
ATOM 7142 C C . THR A 1 896 ? -36.093 1.065 7.978 1.00 94.38 896 THR A C 1
ATOM 7144 O O . THR A 1 896 ? -35.963 0.305 7.019 1.00 94.38 896 THR A O 1
ATOM 7147 N N . ALA A 1 897 ? -35.204 2.028 8.241 1.00 93.38 897 ALA A N 1
ATOM 7148 C CA . ALA A 1 897 ? -34.013 2.265 7.425 1.00 93.38 897 ALA A CA 1
ATOM 7149 C C . ALA A 1 897 ? -33.049 1.064 7.450 1.00 93.38 897 ALA A C 1
ATOM 7151 O O . ALA A 1 897 ? -32.584 0.613 6.404 1.00 93.38 897 ALA A O 1
ATOM 7152 N N . GLY A 1 898 ? -32.800 0.496 8.634 1.00 93.19 898 GLY A N 1
ATOM 7153 C CA . GLY A 1 898 ? -31.957 -0.687 8.796 1.00 93.19 898 GLY A CA 1
ATOM 7154 C C . GLY A 1 898 ? -32.504 -1.920 8.072 1.00 93.19 898 GLY A C 1
ATOM 7155 O O . GLY A 1 898 ? -31.758 -2.599 7.366 1.00 93.19 898 GLY A O 1
ATOM 7156 N N . ASN A 1 899 ? -33.809 -2.177 8.181 1.00 93.94 899 ASN A N 1
ATOM 7157 C CA . ASN A 1 899 ? -34.472 -3.292 7.502 1.00 93.94 899 ASN A CA 1
ATOM 7158 C C . ASN A 1 899 ? -34.456 -3.142 5.977 1.00 93.94 899 ASN A C 1
ATOM 7160 O O . ASN A 1 899 ? -34.207 -4.126 5.280 1.00 93.94 899 ASN A O 1
ATOM 7164 N N . ARG A 1 900 ? -34.647 -1.921 5.455 1.00 94.75 900 ARG A N 1
ATOM 7165 C CA . ARG A 1 900 ? -34.486 -1.632 4.020 1.00 94.75 900 ARG A CA 1
ATOM 7166 C C . ARG A 1 900 ? -33.089 -2.015 3.535 1.00 94.75 900 ARG A C 1
ATOM 7168 O O . ARG A 1 900 ? -32.966 -2.696 2.522 1.00 94.75 900 ARG A O 1
ATOM 7175 N N . LEU A 1 901 ? -32.042 -1.652 4.277 1.00 94.06 901 LEU A N 1
ATOM 7176 C CA . LEU A 1 901 ? -30.672 -1.970 3.876 1.00 94.06 901 LEU A CA 1
ATOM 7177 C C . LEU A 1 901 ? -30.363 -3.476 3.957 1.00 94.06 901 LEU A C 1
ATOM 7179 O O . LEU A 1 901 ? -29.705 -4.006 3.064 1.00 94.06 901 LEU A O 1
ATOM 7183 N N . ILE A 1 902 ? -30.878 -4.194 4.963 1.00 95.38 902 ILE A N 1
ATOM 7184 C CA . ILE A 1 902 ? -30.768 -5.666 5.033 1.00 95.38 902 ILE A CA 1
ATOM 7185 C C . ILE A 1 902 ? -31.506 -6.333 3.867 1.00 95.38 902 ILE A C 1
ATOM 7187 O O . ILE A 1 902 ? -30.985 -7.268 3.255 1.00 95.38 902 ILE A O 1
ATOM 7191 N N . GLN A 1 903 ? -32.705 -5.857 3.527 1.00 95.25 903 GLN A N 1
ATOM 7192 C CA . GLN A 1 903 ? -33.456 -6.359 2.379 1.00 95.25 903 GLN A CA 1
ATOM 7193 C C . GLN A 1 903 ? -32.692 -6.118 1.072 1.00 95.25 903 GLN A C 1
ATOM 7195 O O . GLN A 1 903 ? -32.550 -7.040 0.269 1.00 95.25 903 GLN A O 1
ATOM 7200 N N . ALA A 1 904 ? -32.143 -4.916 0.884 1.00 95.75 904 ALA A N 1
ATOM 7201 C CA . ALA A 1 904 ? -31.311 -4.600 -0.269 1.00 95.75 904 ALA A CA 1
ATOM 7202 C C . ALA A 1 904 ? -30.062 -5.491 -0.331 1.00 95.75 904 ALA A C 1
ATOM 7204 O O . ALA A 1 904 ? -29.739 -6.013 -1.393 1.00 95.75 904 ALA A O 1
ATOM 7205 N N . ALA A 1 905 ? -29.405 -5.752 0.804 1.00 96.00 905 ALA A N 1
ATOM 7206 C CA . ALA A 1 905 ? -28.277 -6.678 0.877 1.00 96.00 905 ALA A CA 1
ATOM 7207 C C . ALA A 1 905 ? -28.654 -8.100 0.433 1.00 96.00 905 ALA A C 1
ATOM 7209 O O . ALA A 1 905 ? -27.884 -8.739 -0.274 1.00 96.00 905 ALA A O 1
ATOM 7210 N N . ARG A 1 906 ? -29.844 -8.600 0.785 1.00 95.06 906 ARG A N 1
ATOM 7211 C CA . ARG A 1 906 ? -30.315 -9.917 0.317 1.00 95.06 906 ARG A CA 1
ATOM 7212 C C . ARG A 1 906 ? -30.581 -9.938 -1.190 1.00 95.06 906 ARG A C 1
ATOM 7214 O O . ARG A 1 906 ? -30.288 -10.936 -1.835 1.00 95.06 906 ARG A O 1
ATOM 7221 N N . LEU A 1 907 ? -31.096 -8.843 -1.747 1.00 95.69 907 LEU A N 1
ATOM 7222 C CA . LEU A 1 907 ? -31.428 -8.727 -3.170 1.00 95.69 907 LEU A CA 1
ATOM 7223 C C . LEU A 1 907 ? -30.221 -8.378 -4.056 1.00 95.69 907 LEU A C 1
ATOM 7225 O O . LEU A 1 907 ? -30.257 -8.652 -5.248 1.00 95.69 907 LEU A O 1
ATOM 7229 N N . MET A 1 908 ? -29.145 -7.811 -3.502 1.00 93.12 908 MET A N 1
ATOM 7230 C CA . MET A 1 908 ? -27.976 -7.328 -4.257 1.00 93.12 908 MET A CA 1
ATOM 7231 C C . MET A 1 908 ? -27.268 -8.392 -5.110 1.00 93.12 908 MET A C 1
ATOM 7233 O O . MET A 1 908 ? -26.528 -8.044 -6.030 1.00 93.12 908 MET A O 1
ATOM 7237 N N . VAL A 1 909 ? -27.438 -9.674 -4.780 1.00 88.12 909 VAL A N 1
ATOM 7238 C CA . VAL A 1 909 ? -26.818 -10.785 -5.515 1.00 88.12 909 VAL A CA 1
ATOM 7239 C C . VAL A 1 909 ? -27.638 -11.137 -6.758 1.00 88.12 909 VAL A C 1
ATOM 7241 O O . VAL A 1 909 ? -27.092 -11.148 -7.857 1.00 88.12 909 VAL A O 1
ATOM 7244 N N . ASP A 1 910 ? -28.945 -11.357 -6.595 1.00 92.19 910 ASP A N 1
ATOM 7245 C CA . ASP A 1 910 ? -29.809 -11.889 -7.660 1.00 92.19 910 ASP A CA 1
ATOM 7246 C C . ASP A 1 910 ? -30.590 -10.803 -8.415 1.00 92.19 910 ASP A C 1
ATOM 7248 O O . ASP A 1 910 ? -30.943 -10.970 -9.582 1.00 92.19 910 ASP A O 1
ATOM 7252 N N . LYS A 1 911 ? -30.888 -9.684 -7.747 1.00 95.75 911 LYS A N 1
ATOM 7253 C CA . LYS A 1 911 ? -31.768 -8.611 -8.229 1.00 95.75 911 LYS A CA 1
ATOM 7254 C C . LYS A 1 911 ? -31.220 -7.213 -7.897 1.00 95.75 911 LYS A C 1
ATOM 7256 O O . LYS A 1 911 ? -31.843 -6.452 -7.145 1.00 95.75 911 LYS A O 1
ATOM 7261 N N . PRO A 1 912 ? -30.060 -6.835 -8.456 1.00 94.31 912 PRO A N 1
ATOM 7262 C CA . PRO A 1 912 ? -29.367 -5.606 -8.077 1.00 94.31 912 PRO A CA 1
ATOM 7263 C C . PRO A 1 912 ? -30.151 -4.320 -8.397 1.00 94.31 912 PRO A C 1
ATOM 7265 O O . PRO A 1 912 ? -30.050 -3.358 -7.640 1.00 94.31 912 PRO A O 1
ATOM 7268 N N . GLN A 1 913 ? -30.984 -4.289 -9.446 1.00 93.94 913 GLN A N 1
ATOM 7269 C CA . GLN A 1 913 ? -31.860 -3.142 -9.732 1.00 93.94 913 GLN A CA 1
ATOM 7270 C C . GLN A 1 913 ? -32.942 -2.936 -8.656 1.00 93.94 913 GLN A C 1
ATOM 7272 O O . GLN A 1 913 ? -33.186 -1.801 -8.245 1.00 93.94 913 GLN A O 1
ATOM 7277 N N . GLU A 1 914 ? -33.573 -4.011 -8.163 1.00 95.50 914 GLU A N 1
ATOM 7278 C CA . GLU A 1 914 ? -34.547 -3.913 -7.063 1.00 95.50 914 GLU A CA 1
ATOM 7279 C C . GLU A 1 914 ? -33.844 -3.427 -5.784 1.00 95.50 914 GLU A C 1
ATOM 7281 O O . GLU A 1 914 ? -34.320 -2.501 -5.128 1.00 95.50 914 GLU A O 1
ATOM 7286 N N . ALA A 1 915 ? -32.665 -3.977 -5.470 1.00 95.19 915 ALA A N 1
ATOM 7287 C CA . ALA A 1 915 ? -31.866 -3.553 -4.319 1.00 95.19 915 ALA A CA 1
ATOM 7288 C C . ALA A 1 915 ? -31.475 -2.067 -4.378 1.00 95.19 915 ALA A C 1
ATOM 7290 O O . ALA A 1 915 ? -31.575 -1.360 -3.374 1.00 95.19 915 ALA A O 1
ATOM 7291 N N . LEU A 1 916 ? -31.071 -1.588 -5.557 1.00 93.19 916 LEU A N 1
ATOM 7292 C CA . LEU A 1 916 ? -30.742 -0.187 -5.791 1.00 93.19 916 LEU A CA 1
ATOM 7293 C C . LEU A 1 916 ? -31.925 0.727 -5.458 1.00 93.19 916 LEU A C 1
ATOM 7295 O O . LEU A 1 916 ? -31.748 1.676 -4.699 1.00 93.19 916 LEU A O 1
ATOM 7299 N N . SER A 1 917 ? -33.124 0.405 -5.954 1.00 92.44 917 SER A N 1
ATOM 7300 C CA . SER A 1 917 ? -34.331 1.206 -5.700 1.00 92.44 917 SER A CA 1
ATOM 7301 C C . SER A 1 917 ? -34.650 1.347 -4.204 1.00 92.44 917 SER A C 1
ATOM 7303 O O . SER A 1 917 ? -35.105 2.401 -3.752 1.00 92.44 917 SER A O 1
ATOM 7305 N N . ILE A 1 918 ? -34.347 0.311 -3.413 1.00 93.75 918 ILE A N 1
ATOM 7306 C CA . ILE A 1 918 ? -34.523 0.314 -1.958 1.00 93.75 918 ILE A CA 1
ATOM 7307 C C . ILE A 1 918 ? -33.492 1.229 -1.286 1.00 93.75 918 ILE A C 1
ATOM 7309 O O . ILE A 1 918 ? -33.859 2.004 -0.405 1.00 93.75 918 ILE A O 1
ATOM 7313 N N . ILE A 1 919 ? -32.221 1.164 -1.696 1.00 90.50 919 ILE A N 1
ATOM 7314 C CA . ILE A 1 919 ? -31.132 1.973 -1.115 1.00 90.50 919 ILE A CA 1
ATOM 7315 C C . ILE A 1 919 ? -31.315 3.459 -1.436 1.00 90.50 919 ILE A C 1
ATOM 7317 O O . ILE A 1 919 ? -31.098 4.305 -0.575 1.00 90.50 919 ILE A O 1
ATOM 7321 N N . THR A 1 920 ? -31.749 3.791 -2.652 1.00 88.25 920 THR A N 1
ATOM 7322 C CA . THR A 1 920 ? -31.959 5.184 -3.076 1.00 88.25 920 THR A CA 1
ATOM 7323 C C . THR A 1 920 ? -33.303 5.759 -2.627 1.00 88.25 920 THR A C 1
ATOM 7325 O O . THR A 1 920 ? -33.601 6.917 -2.919 1.00 88.25 920 THR A O 1
ATOM 7328 N N . SER A 1 921 ? -34.136 4.974 -1.939 1.00 89.00 921 SER A N 1
ATOM 7329 C CA . SER A 1 921 ? -35.407 5.456 -1.398 1.00 89.00 921 SER A CA 1
ATOM 7330 C C . SER A 1 921 ? -35.176 6.519 -0.315 1.00 89.00 921 SER A C 1
ATOM 7332 O O . SER A 1 921 ? -34.247 6.391 0.485 1.00 89.00 921 SER A O 1
ATOM 7334 N N . PRO A 1 922 ? -36.036 7.550 -0.220 1.00 86.88 922 PRO A N 1
ATOM 7335 C CA . PRO A 1 922 ? -35.881 8.598 0.781 1.00 86.88 922 PRO A CA 1
ATOM 7336 C C . PRO A 1 922 ? -35.912 8.028 2.211 1.00 86.88 922 PRO A C 1
ATOM 7338 O O . PRO A 1 922 ? -36.643 7.058 2.479 1.00 86.88 922 PRO A O 1
ATOM 7341 N N . PRO A 1 923 ? -35.136 8.620 3.141 1.00 85.31 923 PRO A N 1
ATOM 7342 C CA . PRO A 1 923 ? -35.095 8.171 4.524 1.00 85.31 923 PRO A CA 1
ATOM 7343 C C . PRO A 1 923 ? -36.484 8.281 5.178 1.00 85.31 923 PRO A C 1
ATOM 7345 O O . PRO A 1 923 ? -37.255 9.177 4.827 1.00 85.31 923 PRO A O 1
ATOM 7348 N N . PRO A 1 924 ? -36.828 7.385 6.121 1.00 89.69 924 PRO A N 1
ATOM 7349 C CA . PRO A 1 924 ? -38.106 7.434 6.828 1.00 89.69 924 PRO A CA 1
ATOM 7350 C C . PRO A 1 924 ? -38.310 8.754 7.582 1.00 89.69 924 PRO A C 1
ATOM 7352 O O . PRO A 1 924 ? -37.364 9.309 8.145 1.00 89.69 924 PRO A O 1
ATOM 7355 N N . GLU A 1 925 ? -39.553 9.236 7.630 1.00 86.12 925 GLU A N 1
ATOM 7356 C CA . GLU A 1 925 ? -39.890 10.465 8.348 1.00 86.12 925 GLU A CA 1
ATOM 7357 C C . GLU A 1 925 ? -39.760 10.303 9.866 1.00 86.12 925 GLU A C 1
ATOM 7359 O O . GLU A 1 925 ? -40.117 9.276 10.451 1.00 86.12 925 GLU A O 1
ATOM 7364 N N . VAL A 1 926 ? -39.297 11.368 10.520 1.00 85.12 926 VAL A N 1
ATOM 7365 C CA . VAL A 1 926 ? -39.181 11.447 11.975 1.00 85.12 926 VAL A CA 1
ATOM 7366 C C . VAL A 1 926 ? -39.972 12.641 12.485 1.00 85.12 926 VAL A C 1
ATOM 7368 O O . VAL A 1 926 ? -39.868 13.747 11.958 1.00 85.12 926 VAL A O 1
ATOM 7371 N N . LYS A 1 927 ? -40.732 12.433 13.564 1.00 84.31 927 LYS A N 1
ATOM 7372 C CA . LYS A 1 927 ? -41.386 13.523 14.292 1.00 84.31 927 LYS A CA 1
ATOM 7373 C C . LYS A 1 927 ? -40.380 14.252 15.183 1.00 84.31 927 LYS A C 1
ATOM 7375 O O . LYS A 1 927 ? -39.784 13.641 16.071 1.00 84.31 927 LYS A O 1
ATOM 7380 N N . TYR A 1 928 ? -40.245 15.561 14.990 1.00 81.69 928 TYR A N 1
ATOM 7381 C CA . TYR A 1 928 ? -39.399 16.439 15.802 1.00 81.69 928 TYR A CA 1
ATOM 7382 C C . TYR A 1 928 ? -40.236 17.332 16.718 1.00 81.69 928 TYR A C 1
ATOM 7384 O O . TYR A 1 928 ? -41.375 17.667 16.410 1.00 81.69 928 TYR A O 1
ATOM 7392 N N . THR A 1 929 ? -39.669 17.717 17.862 1.00 70.44 929 THR A N 1
ATOM 7393 C CA . THR A 1 929 ? -40.386 18.461 18.914 1.00 70.44 929 THR A CA 1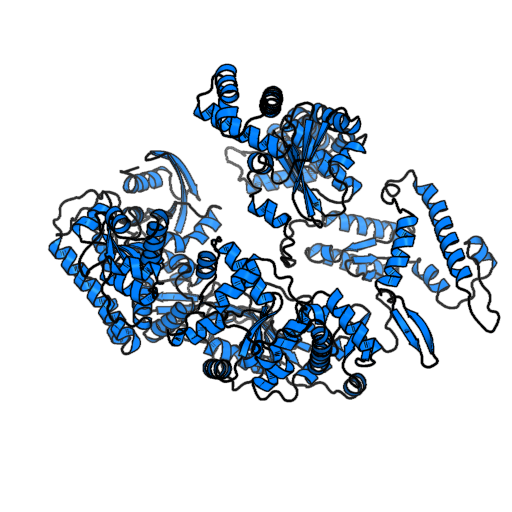
ATOM 7394 C C . THR A 1 929 ? -40.100 19.969 18.946 1.00 70.44 929 THR A C 1
ATOM 7396 O O . THR A 1 929 ? -40.535 20.637 19.877 1.00 70.44 929 THR A O 1
ATOM 7399 N N . GLY A 1 930 ? -39.396 20.534 17.953 1.00 65.06 930 GLY A N 1
ATOM 7400 C CA . GLY A 1 930 ? -39.169 21.987 17.795 1.00 65.06 930 GLY A CA 1
ATOM 7401 C C . GLY A 1 930 ? -38.436 22.694 18.948 1.00 65.06 930 GLY A C 1
ATOM 7402 O O . GLY A 1 930 ? -38.375 23.921 18.982 1.00 65.06 930 GLY A O 1
ATOM 7403 N N . ARG A 1 931 ? -37.917 21.942 19.927 1.00 66.00 931 ARG A N 1
ATOM 7404 C CA . ARG A 1 931 ? -37.209 22.477 21.093 1.00 66.00 931 ARG A CA 1
ATOM 7405 C C . ARG A 1 931 ? -35.700 22.455 20.847 1.00 66.00 931 ARG A C 1
ATOM 7407 O O . ARG A 1 931 ? -35.173 21.370 20.571 1.00 66.00 931 ARG A O 1
ATOM 7414 N N . PRO A 1 932 ? -34.996 23.590 21.028 1.00 64.88 932 PRO A N 1
ATOM 7415 C CA . PRO A 1 932 ? -33.547 23.608 20.972 1.00 64.88 932 PRO A CA 1
ATOM 7416 C C . PRO A 1 932 ? -32.952 22.732 22.068 1.00 64.88 932 PRO A C 1
ATOM 7418 O O . PRO A 1 932 ? -33.401 22.735 23.216 1.00 64.88 932 PRO A O 1
ATOM 7421 N N . ARG A 1 933 ? -31.935 21.966 21.689 1.00 71.44 933 ARG A N 1
ATOM 7422 C CA . ARG A 1 933 ? -31.264 20.993 22.531 1.00 71.44 933 ARG A CA 1
ATOM 7423 C C . ARG A 1 933 ? -29.759 21.122 22.357 1.00 71.44 933 ARG A C 1
ATOM 7425 O O . ARG A 1 933 ? -29.243 21.274 21.252 1.00 71.44 933 ARG A O 1
ATOM 7432 N N . ILE A 1 934 ? -29.055 21.070 23.478 1.00 71.06 934 ILE A N 1
ATOM 7433 C CA . ILE A 1 934 ? -27.597 21.061 23.492 1.00 71.06 934 ILE A CA 1
ATOM 7434 C C . ILE A 1 934 ? -27.158 19.621 23.237 1.00 71.06 934 ILE A C 1
ATOM 7436 O O . ILE A 1 934 ? -27.609 18.697 23.919 1.00 71.06 934 ILE A O 1
ATOM 7440 N N . PHE A 1 935 ? -26.306 19.413 22.235 1.00 72.31 935 PHE A N 1
ATOM 7441 C CA . PHE A 1 935 ? -25.668 18.121 22.044 1.00 72.31 935 PHE A CA 1
ATOM 7442 C C . PHE A 1 935 ? -24.612 17.930 23.128 1.00 72.31 935 PHE A C 1
ATOM 7444 O O . PHE A 1 935 ? -23.594 18.621 23.165 1.00 72.31 935 PHE A O 1
ATOM 7451 N N . TYR A 1 936 ? -24.873 16.986 24.027 1.00 65.75 936 TYR A N 1
ATOM 7452 C CA . TYR A 1 936 ? -23.953 16.646 25.096 1.00 65.75 936 TYR A CA 1
ATOM 7453 C C . TYR A 1 936 ? -22.984 15.549 24.634 1.00 65.75 936 TYR A C 1
ATOM 7455 O O . TYR A 1 936 ? -21.819 15.847 24.391 1.00 65.75 936 TYR A O 1
ATOM 7463 N N . THR A 1 937 ? -23.418 14.294 24.481 1.00 82.12 937 THR A N 1
ATOM 7464 C CA . THR A 1 937 ? -22.539 13.198 24.014 1.00 82.12 937 THR A CA 1
ATOM 7465 C C . THR A 1 937 ? -23.279 12.187 23.145 1.00 82.12 937 THR A C 1
ATOM 7467 O O . THR A 1 937 ? -24.477 11.961 23.326 1.00 82.12 937 THR A O 1
ATOM 7470 N N . LEU A 1 938 ? -22.551 11.468 22.283 1.00 85.69 938 LEU A N 1
ATOM 7471 C CA . LEU A 1 938 ? -23.084 10.300 21.577 1.00 85.69 938 LEU A CA 1
ATOM 7472 C C . LEU A 1 938 ? -23.558 9.202 22.531 1.00 85.69 938 LEU A C 1
ATOM 7474 O O . LEU A 1 938 ? -24.453 8.444 22.179 1.00 85.69 938 LEU A O 1
ATOM 7478 N N . LYS A 1 939 ? -22.999 9.109 23.744 1.00 87.69 939 LYS A N 1
ATOM 7479 C CA . LYS A 1 939 ? -23.430 8.116 24.738 1.00 87.69 939 LYS A CA 1
ATOM 7480 C C . LYS A 1 939 ? -24.868 8.364 25.210 1.00 87.69 939 LYS A C 1
ATOM 7482 O O . LYS A 1 939 ? -25.602 7.408 25.446 1.00 87.69 939 LYS A O 1
ATOM 7487 N N . GLU A 1 940 ? -25.272 9.625 25.350 1.00 84.50 940 GLU A N 1
ATOM 7488 C CA . GLU A 1 940 ? -26.654 9.990 25.689 1.00 84.50 940 GLU A CA 1
ATOM 7489 C C . GLU A 1 940 ? -27.600 9.711 24.522 1.00 84.50 940 GLU A C 1
ATOM 7491 O O . GLU A 1 940 ? -28.612 9.039 24.712 1.00 84.50 940 GLU A O 1
ATOM 7496 N N . LEU A 1 941 ? -27.210 10.107 23.306 1.00 84.19 941 LEU A N 1
ATOM 7497 C CA . LEU A 1 941 ? -27.956 9.790 22.085 1.00 84.19 941 LEU A CA 1
ATOM 7498 C C . LEU A 1 941 ? -28.146 8.272 21.916 1.00 84.19 941 LEU A C 1
ATOM 7500 O O . LEU A 1 941 ? -29.231 7.796 21.588 1.00 84.19 941 LEU A O 1
ATOM 7504 N N . ALA A 1 942 ? -27.099 7.495 22.201 1.00 90.00 942 ALA A N 1
ATOM 7505 C CA . ALA A 1 942 ? -27.143 6.042 22.164 1.00 90.00 942 ALA A CA 1
ATOM 7506 C C . ALA A 1 942 ? -28.110 5.448 23.191 1.00 90.00 942 ALA A C 1
ATOM 7508 O O . ALA A 1 942 ? -28.753 4.441 22.906 1.00 90.00 942 ALA A O 1
ATOM 7509 N N . ARG A 1 943 ? -28.237 6.065 24.370 1.00 89.25 943 ARG A N 1
ATOM 7510 C CA . ARG A 1 943 ? -29.199 5.640 25.393 1.00 89.25 943 ARG A CA 1
ATOM 7511 C C . ARG A 1 943 ? -30.639 5.904 24.960 1.00 89.25 943 ARG A C 1
ATOM 7513 O O . ARG A 1 943 ? -31.496 5.062 25.192 1.00 89.25 943 ARG A O 1
ATOM 7520 N N . GLU A 1 944 ? -30.893 7.043 24.325 1.00 84.75 944 GLU A N 1
ATOM 7521 C CA . GLU A 1 944 ? -32.235 7.451 23.887 1.00 84.75 944 GLU A CA 1
ATOM 7522 C C . GLU A 1 944 ? -32.775 6.630 22.716 1.00 84.75 944 GLU A C 1
ATOM 7524 O O . GLU A 1 944 ? -33.983 6.423 22.615 1.00 84.75 944 GLU A O 1
ATOM 7529 N N . HIS A 1 945 ? -31.887 6.168 21.835 1.00 86.25 945 HIS A N 1
ATOM 7530 C CA . HIS A 1 945 ? -32.259 5.482 20.594 1.00 86.25 945 HIS A CA 1
ATOM 7531 C C . HIS A 1 945 ? -31.771 4.029 20.521 1.00 86.25 945 HIS A C 1
ATOM 7533 O O . HIS A 1 945 ? -31.854 3.412 19.463 1.00 86.25 945 HIS A O 1
ATOM 7539 N N . GLY A 1 946 ? -31.253 3.475 21.622 1.00 86.75 946 GLY A N 1
ATOM 7540 C CA . GLY A 1 946 ? -30.832 2.072 21.697 1.00 86.75 946 GLY A CA 1
ATOM 7541 C C . GLY A 1 946 ? -29.656 1.715 20.781 1.00 86.75 946 GLY A C 1
ATOM 7542 O O . GLY A 1 946 ? -29.625 0.623 20.217 1.00 86.75 946 GLY A O 1
ATOM 7543 N N . LEU A 1 947 ? -28.695 2.626 20.601 1.00 92.94 947 LEU A N 1
ATOM 7544 C CA . LEU A 1 947 ? -27.537 2.391 19.732 1.00 92.94 947 LEU A CA 1
ATOM 7545 C C . LEU A 1 947 ? -26.487 1.511 20.413 1.00 92.94 947 LEU A C 1
ATOM 7547 O O . LEU A 1 947 ? -26.297 1.540 21.632 1.00 92.94 947 LEU A O 1
ATOM 7551 N N . LEU A 1 948 ? -25.748 0.780 19.586 1.00 94.69 948 LEU A N 1
ATOM 7552 C CA . LEU A 1 948 ? -24.688 -0.128 19.991 1.00 94.69 948 LEU A CA 1
ATOM 7553 C C . LEU A 1 948 ? -23.317 0.456 19.661 1.00 94.69 948 LEU A C 1
ATOM 7555 O O . LEU A 1 948 ? -23.104 0.994 18.577 1.00 94.69 948 LEU A O 1
ATOM 7559 N N . LYS A 1 949 ? -22.365 0.301 20.579 1.00 96.12 949 LYS A N 1
ATOM 7560 C CA . LYS A 1 949 ? -20.955 0.617 20.377 1.00 96.12 949 LYS A CA 1
ATOM 7561 C C . LYS A 1 949 ? -20.185 -0.625 19.949 1.00 96.12 949 LYS A C 1
ATOM 7563 O O . LYS A 1 949 ? -20.125 -1.609 20.686 1.00 96.12 949 LYS A O 1
ATOM 7568 N N . GLY A 1 950 ? -19.522 -0.546 18.807 1.00 94.94 950 GLY A N 1
ATOM 7569 C CA . GLY A 1 950 ? -18.669 -1.610 18.283 1.00 94.94 950 GLY A CA 1
ATOM 7570 C C . GLY A 1 950 ? -18.044 -1.210 16.962 1.00 94.94 950 GLY A C 1
ATOM 7571 O O . GLY A 1 950 ? -17.932 -0.016 16.687 1.00 94.94 950 GLY A O 1
ATOM 7572 N N . TYR A 1 951 ? -17.611 -2.188 16.175 1.00 93.31 951 TYR A N 1
ATOM 7573 C CA . TYR A 1 951 ? -17.049 -1.929 14.855 1.00 93.31 951 TYR A CA 1
ATOM 7574 C C . TYR A 1 951 ? -18.155 -1.852 13.802 1.00 93.31 951 TYR A C 1
ATOM 7576 O O . TYR A 1 951 ? -19.099 -2.635 13.822 1.00 93.31 951 TYR A O 1
ATOM 7584 N N . PHE A 1 952 ? -18.058 -0.881 12.904 1.00 93.31 952 PHE A N 1
ATOM 7585 C CA . PHE A 1 952 ? -19.002 -0.683 11.807 1.00 93.31 952 PHE A CA 1
ATOM 7586 C C . PHE A 1 952 ? -18.242 -0.499 10.498 1.00 93.31 952 PHE A C 1
ATOM 7588 O O . PHE A 1 952 ? -17.033 -0.240 10.500 1.00 93.31 952 PHE A O 1
ATOM 7595 N N . PHE A 1 953 ? -18.943 -0.652 9.372 1.00 90.19 953 PHE A N 1
ATOM 7596 C CA . PHE A 1 953 ? -18.350 -0.439 8.055 1.00 90.19 953 PHE A CA 1
ATOM 7597 C C . PHE A 1 953 ? -17.813 1.001 7.962 1.00 90.19 953 PHE A C 1
ATOM 7599 O O . PHE A 1 953 ? -18.503 1.924 8.395 1.00 90.19 953 PHE A O 1
ATOM 7606 N N . PRO A 1 954 ? -16.578 1.204 7.467 1.00 85.94 954 PRO A N 1
ATOM 7607 C CA . PRO A 1 954 ? -15.713 0.250 6.783 1.00 85.94 954 PRO A CA 1
ATOM 7608 C C . PRO A 1 954 ? -14.672 -0.451 7.678 1.00 85.94 954 PRO A C 1
ATOM 7610 O O . PRO A 1 954 ? -13.863 -1.214 7.162 1.00 85.94 954 PRO A O 1
ATOM 7613 N N . GLY A 1 955 ? -14.692 -0.265 9.003 1.00 87.25 955 GLY A N 1
ATOM 7614 C CA . GLY A 1 955 ? -13.804 -0.969 9.945 1.00 87.25 955 GLY A CA 1
ATOM 7615 C C . GLY A 1 955 ? -13.367 -0.167 11.175 1.00 87.25 955 GLY A C 1
ATOM 7616 O O . GLY A 1 955 ? -12.338 -0.484 11.771 1.00 87.25 955 GLY A O 1
ATOM 7617 N N . TYR A 1 956 ? -14.103 0.878 11.559 1.00 88.56 956 TYR A N 1
ATOM 7618 C CA . TYR A 1 956 ? -13.793 1.702 12.733 1.00 88.56 956 TYR A CA 1
ATOM 7619 C C . TYR A 1 956 ? -14.785 1.472 13.874 1.00 88.56 956 TYR A C 1
ATOM 7621 O O . TYR A 1 956 ? -15.903 1.006 13.665 1.00 88.56 956 TYR A O 1
ATOM 7629 N N . GLN A 1 957 ? -14.380 1.838 15.094 1.00 91.44 957 GLN A N 1
ATOM 7630 C CA . GLN A 1 957 ? -15.296 1.873 16.230 1.00 91.44 957 GLN A CA 1
ATOM 7631 C C . GLN A 1 957 ? -16.251 3.065 16.121 1.00 91.44 957 GLN A C 1
ATOM 7633 O O . GLN A 1 957 ? -15.808 4.192 15.897 1.00 91.44 957 GLN A O 1
ATOM 7638 N N . ALA A 1 958 ? -17.541 2.809 16.314 1.00 94.00 958 ALA A N 1
ATOM 7639 C CA . ALA A 1 958 ? -18.611 3.794 16.223 1.00 94.00 958 ALA A CA 1
ATOM 7640 C C . ALA A 1 958 ? -19.799 3.418 17.115 1.00 94.00 958 ALA A C 1
ATOM 7642 O O . ALA A 1 958 ? -19.832 2.338 17.714 1.00 94.00 958 ALA A O 1
ATOM 7643 N N . TRP A 1 959 ? -20.770 4.325 17.192 1.00 95.44 959 TRP A N 1
ATOM 7644 C CA . TRP A 1 959 ? -22.119 4.053 17.679 1.00 95.44 959 TRP A CA 1
ATOM 7645 C C . TRP A 1 959 ? -23.055 3.864 16.493 1.00 95.44 959 TRP A C 1
ATOM 7647 O O . TRP A 1 959 ? -23.096 4.721 15.618 1.00 95.44 959 TRP A O 1
ATOM 7657 N N . GLY A 1 960 ? -23.834 2.790 16.461 1.00 94.88 960 GLY A N 1
ATOM 7658 C CA . GLY A 1 960 ? -24.728 2.525 15.339 1.00 94.88 960 GLY A CA 1
ATOM 7659 C C . GLY A 1 960 ? -25.878 1.590 15.669 1.00 94.88 960 GLY A C 1
ATOM 7660 O O . GLY A 1 960 ? -26.038 1.124 16.796 1.00 94.88 960 GLY A O 1
ATOM 7661 N N . THR A 1 961 ? -26.713 1.350 14.667 1.00 93.75 961 THR A N 1
ATOM 7662 C CA . THR A 1 961 ? -27.900 0.495 14.785 1.00 93.75 961 THR A CA 1
ATOM 7663 C C . THR A 1 961 ? -27.532 -0.990 14.765 1.00 93.75 961 THR A C 1
ATOM 7665 O O . THR A 1 961 ? -26.542 -1.390 14.148 1.00 93.75 961 THR A O 1
ATOM 7668 N N . ILE A 1 962 ? -28.369 -1.836 15.374 1.00 92.75 962 ILE A N 1
ATOM 7669 C CA . ILE A 1 962 ? -28.191 -3.296 15.326 1.00 92.75 962 ILE A CA 1
ATOM 7670 C C . ILE A 1 962 ? -28.183 -3.840 13.886 1.00 92.75 962 ILE A C 1
ATOM 7672 O O . ILE A 1 962 ? -27.394 -4.723 13.574 1.00 92.75 962 ILE A O 1
ATOM 7676 N N . HIS A 1 963 ? -28.978 -3.265 12.980 1.00 94.38 963 HIS A N 1
ATOM 7677 C CA . HIS A 1 963 ? -29.042 -3.677 11.573 1.00 94.38 963 HIS A CA 1
ATOM 7678 C C . HIS A 1 963 ? -27.704 -3.478 10.845 1.00 94.38 963 HIS A C 1
ATOM 7680 O O . HIS A 1 963 ? -27.240 -4.360 10.126 1.00 94.38 963 HIS A O 1
ATOM 7686 N N . HIS A 1 964 ? -27.030 -2.347 11.081 1.00 93.94 964 HIS A N 1
ATOM 7687 C CA . HIS A 1 964 ? -25.704 -2.098 10.508 1.00 93.94 964 HIS A CA 1
ATOM 7688 C C . HIS A 1 964 ? -24.624 -2.966 11.157 1.00 93.94 964 HIS A C 1
ATOM 7690 O O . HIS A 1 964 ? -23.682 -3.378 10.483 1.00 93.94 964 HIS A O 1
ATOM 7696 N N . ALA A 1 965 ? -24.783 -3.294 12.441 1.00 94.38 965 ALA A N 1
ATOM 7697 C CA . ALA A 1 965 ? -23.925 -4.246 13.134 1.00 94.38 965 ALA A CA 1
ATOM 7698 C C . ALA A 1 965 ? -24.058 -5.666 12.537 1.00 94.38 965 ALA A C 1
ATOM 7700 O O . ALA A 1 965 ? -23.058 -6.348 12.325 1.00 94.38 965 ALA A O 1
ATOM 7701 N N . LEU A 1 966 ? -25.276 -6.087 12.174 1.00 94.12 966 LEU A N 1
ATOM 7702 C CA . LEU A 1 966 ? -25.539 -7.362 11.492 1.00 94.12 966 LEU A CA 1
ATOM 7703 C C . LEU A 1 966 ? -24.946 -7.409 10.080 1.00 94.12 966 LEU A C 1
ATOM 7705 O O . LEU A 1 966 ? -24.338 -8.411 9.698 1.00 94.12 966 LEU A O 1
ATOM 7709 N N . LEU A 1 967 ? -25.065 -6.322 9.315 1.00 93.94 967 LEU A N 1
ATOM 7710 C CA . LEU A 1 967 ? -24.423 -6.208 8.003 1.00 93.94 967 LEU A CA 1
ATOM 7711 C C . LEU A 1 967 ? -22.895 -6.252 8.125 1.00 93.94 967 LEU A C 1
ATOM 7713 O O . LEU A 1 967 ? -22.247 -6.991 7.388 1.00 93.94 967 LEU A O 1
ATOM 7717 N N . TYR A 1 968 ? -22.322 -5.533 9.095 1.00 92.31 968 TYR A N 1
ATOM 7718 C CA . TYR A 1 968 ? -20.888 -5.581 9.382 1.00 92.31 968 TYR A CA 1
ATOM 7719 C C . TYR A 1 968 ? -20.430 -7.005 9.724 1.00 92.31 968 TYR A C 1
ATOM 7721 O O . TYR A 1 968 ? -19.504 -7.517 9.095 1.00 92.31 968 TYR A O 1
ATOM 7729 N N . ARG A 1 969 ? -21.130 -7.685 10.641 1.00 89.88 969 ARG A N 1
ATOM 7730 C CA . ARG A 1 969 ? -20.882 -9.092 10.987 1.00 89.88 969 ARG A CA 1
ATOM 7731 C C . ARG A 1 969 ? -20.963 -10.010 9.766 1.00 89.88 969 ARG A C 1
ATOM 7733 O O . ARG A 1 969 ? -20.168 -10.929 9.642 1.00 89.88 969 ARG A O 1
ATOM 7740 N N . SER A 1 970 ? -21.885 -9.764 8.841 1.00 89.69 970 SER A N 1
ATOM 7741 C CA . SER A 1 970 ? -22.019 -10.584 7.626 1.00 89.69 970 SER A CA 1
ATOM 7742 C C . SER A 1 970 ? -20.814 -10.449 6.685 1.00 89.69 970 SER A C 1
ATOM 7744 O O . SER A 1 970 ? -20.521 -11.358 5.910 1.00 89.69 970 SER A O 1
ATOM 7746 N N . VAL A 1 971 ? -20.105 -9.317 6.748 1.00 86.06 971 VAL A N 1
ATOM 7747 C CA . VAL A 1 971 ? -18.938 -9.017 5.906 1.00 86.06 971 VAL A CA 1
ATOM 7748 C C . VAL A 1 971 ? -17.618 -9.425 6.559 1.00 86.06 971 VAL A C 1
ATOM 7750 O O . VAL A 1 971 ? -16.762 -10.011 5.882 1.00 86.06 971 VAL A O 1
ATOM 7753 N N . PHE A 1 972 ? -17.450 -9.095 7.841 1.00 82.06 972 PHE A N 1
ATOM 7754 C CA . PHE A 1 972 ? -16.189 -9.208 8.585 1.00 82.06 972 PHE A CA 1
ATOM 7755 C C . PHE A 1 972 ? -16.236 -10.217 9.732 1.00 82.06 972 PHE A C 1
ATOM 7757 O O . PHE A 1 972 ? -15.209 -10.454 10.360 1.00 82.06 972 PHE A O 1
ATOM 7764 N N . GLY A 1 973 ? -17.402 -10.796 10.014 1.00 76.06 973 GLY A N 1
ATOM 7765 C CA . GLY A 1 973 ? -17.547 -11.823 11.031 1.00 76.06 973 GLY A CA 1
ATOM 7766 C C . GLY A 1 973 ? -16.820 -13.087 10.635 1.00 76.06 973 GLY A C 1
ATOM 7767 O O . GLY A 1 973 ? -17.065 -13.664 9.573 1.00 76.06 973 GLY A O 1
ATOM 7768 N N . GLU A 1 974 ? -15.929 -13.510 11.518 1.00 69.00 974 GLU A N 1
ATOM 7769 C CA . GLU A 1 974 ? -15.230 -14.776 11.413 1.00 69.00 974 GLU A CA 1
ATOM 7770 C C . GLU A 1 974 ? -15.783 -15.762 12.444 1.00 69.00 974 GLU A C 1
ATOM 7772 O O . GLU A 1 974 ? -16.511 -15.402 13.371 1.00 69.00 974 GLU A O 1
ATOM 7777 N N . GLU A 1 975 ? -15.494 -17.045 12.243 1.00 69.50 975 GLU A N 1
ATOM 7778 C CA . GLU A 1 975 ? -15.780 -18.043 13.267 1.00 69.50 975 GLU A CA 1
ATOM 7779 C C . GLU A 1 975 ? -14.781 -17.882 14.419 1.00 69.50 975 GLU A C 1
ATOM 7781 O O . GLU A 1 975 ? -13.575 -18.006 14.176 1.00 69.50 975 GLU A O 1
ATOM 7786 N N . PRO A 1 976 ? -15.269 -17.679 15.650 1.00 71.19 976 PRO A N 1
ATOM 7787 C CA . PRO A 1 976 ? -14.424 -17.506 16.820 1.00 71.19 976 PRO A CA 1
ATOM 7788 C C . PRO A 1 976 ? -13.693 -18.807 17.169 1.00 71.19 976 PRO A C 1
ATOM 7790 O O . PRO A 1 976 ? -14.178 -19.910 16.901 1.00 71.19 976 PRO A O 1
ATOM 7793 N N . ASP A 1 977 ? -12.530 -18.675 17.801 1.00 69.62 977 ASP A N 1
ATOM 7794 C CA . ASP A 1 977 ? -11.777 -19.807 18.347 1.00 69.62 977 ASP A CA 1
ATOM 7795 C C . ASP A 1 977 ? -12.416 -20.377 19.631 1.00 69.62 977 ASP A C 1
ATOM 7797 O O . ASP A 1 977 ? -13.461 -19.912 20.084 1.00 69.62 977 ASP A O 1
ATOM 7801 N N . GLU A 1 978 ? -11.809 -21.408 20.232 1.00 71.69 978 GLU A N 1
ATOM 7802 C CA . GLU A 1 978 ? -12.337 -22.056 21.447 1.00 71.69 978 GLU A CA 1
ATOM 7803 C C . GLU A 1 978 ? -12.554 -21.067 22.607 1.00 71.69 978 GLU A C 1
ATOM 7805 O O . GLU A 1 978 ? -13.555 -21.158 23.321 1.00 71.69 978 GLU A O 1
ATOM 7810 N N . GLU A 1 979 ? -11.653 -20.095 22.783 1.00 76.25 979 GLU A N 1
ATOM 7811 C CA . GLU A 1 979 ? -11.766 -19.072 23.828 1.00 76.25 979 GLU A CA 1
ATOM 7812 C C . GLU A 1 979 ? -12.890 -18.075 23.514 1.00 76.25 979 GLU A C 1
ATOM 7814 O O . GLU A 1 979 ? -13.681 -17.725 24.395 1.00 76.25 979 GLU A O 1
ATOM 7819 N N . GLY A 1 980 ? -13.006 -17.656 22.253 1.00 79.56 980 GLY A N 1
ATOM 7820 C CA . GLY A 1 980 ? -14.100 -16.825 21.768 1.00 79.56 980 GLY A CA 1
ATOM 7821 C C . GLY A 1 980 ? -15.457 -17.516 21.908 1.00 79.56 980 GLY A C 1
ATOM 7822 O O . GLY A 1 980 ? -16.406 -16.909 22.405 1.00 79.56 980 GLY A O 1
ATOM 7823 N N . LEU A 1 981 ? -15.551 -18.805 21.568 1.00 82.44 981 LEU A N 1
ATOM 7824 C CA . LEU A 1 981 ? -16.743 -19.632 21.774 1.00 82.44 981 LEU A CA 1
ATOM 7825 C C . LEU A 1 981 ? -17.098 -19.754 23.258 1.00 82.44 981 LEU A C 1
ATOM 7827 O O . LEU A 1 981 ? -18.273 -19.625 23.608 1.00 82.44 981 LEU A O 1
ATOM 7831 N N . ALA A 1 982 ? -16.106 -19.942 24.134 1.00 82.44 982 ALA A N 1
ATOM 7832 C CA . ALA A 1 982 ? -16.321 -19.993 25.577 1.00 82.44 982 ALA A CA 1
ATOM 7833 C C . ALA A 1 982 ? -16.918 -18.679 26.105 1.00 82.44 982 ALA A C 1
ATOM 7835 O O . ALA A 1 982 ? -17.902 -18.703 26.845 1.00 82.44 982 ALA A O 1
ATOM 7836 N N . ILE A 1 983 ? -16.384 -17.527 25.679 1.00 88.31 983 ILE A N 1
ATOM 7837 C CA . ILE A 1 983 ? -16.927 -16.211 26.043 1.00 88.31 983 ILE A CA 1
ATOM 7838 C C . ILE A 1 983 ? -18.325 -16.000 25.451 1.00 88.31 983 ILE A C 1
ATOM 7840 O O . ILE A 1 983 ? -19.229 -15.575 26.169 1.00 88.31 983 ILE A O 1
ATOM 7844 N N . LEU A 1 984 ? -18.550 -16.334 24.178 1.00 87.69 984 LEU A N 1
ATOM 7845 C CA . LEU A 1 984 ? -19.866 -16.221 23.540 1.00 87.69 984 LEU A CA 1
ATOM 7846 C C . LEU A 1 984 ? -20.919 -17.129 24.183 1.00 87.69 984 LEU A C 1
ATOM 7848 O O . LEU A 1 984 ? -22.095 -16.761 24.212 1.00 87.69 984 LEU A O 1
ATOM 7852 N N . GLY A 1 985 ? -20.509 -18.282 24.719 1.00 87.06 985 GLY A N 1
ATOM 7853 C CA . GLY A 1 985 ? -21.359 -19.208 25.468 1.00 87.06 985 GLY A CA 1
ATOM 7854 C C . GLY A 1 985 ? -21.908 -18.622 26.773 1.00 87.06 985 GLY A C 1
ATOM 7855 O O . GLY A 1 985 ? -22.948 -19.072 27.256 1.00 87.06 985 GLY A O 1
ATOM 7856 N N . LEU A 1 986 ? -21.279 -17.573 27.317 1.00 89.94 986 LEU A N 1
ATOM 7857 C CA . LEU A 1 986 ? -21.774 -16.864 28.503 1.00 89.94 986 LEU A CA 1
ATOM 7858 C C . LEU A 1 986 ? -23.028 -16.024 28.206 1.00 89.94 986 LEU A C 1
ATOM 7860 O O . LEU A 1 986 ? -23.830 -15.761 29.109 1.00 89.94 986 LEU A O 1
ATOM 7864 N N . PHE A 1 987 ? -23.213 -15.603 26.951 1.00 88.88 987 PHE A N 1
ATOM 7865 C CA . PHE A 1 987 ? -24.313 -14.740 26.530 1.00 88.88 987 PHE A CA 1
ATOM 7866 C C . PHE A 1 987 ? -25.524 -15.576 26.104 1.00 88.88 987 PHE A C 1
ATOM 7868 O O . PHE A 1 987 ? -25.553 -16.177 25.030 1.00 88.88 987 PHE A O 1
ATOM 7875 N N . ARG A 1 988 ? -26.576 -15.583 26.932 1.00 76.81 988 ARG A N 1
ATOM 7876 C CA . ARG A 1 988 ? -27.893 -16.106 26.525 1.00 76.81 988 ARG A CA 1
ATOM 7877 C C . ARG A 1 988 ? -28.573 -15.120 25.570 1.00 76.81 988 ARG A C 1
ATOM 7879 O O . ARG A 1 988 ? -28.387 -13.911 25.707 1.00 76.81 988 ARG A O 1
ATOM 7886 N N . LYS A 1 989 ? -29.405 -15.624 24.646 1.00 64.31 989 LYS A N 1
ATOM 7887 C CA . LYS A 1 989 ? -30.201 -14.785 23.726 1.00 64.31 989 LYS A CA 1
ATOM 7888 C C . LYS A 1 989 ? -30.920 -13.671 24.502 1.00 64.31 989 LYS A C 1
ATOM 7890 O O . LYS A 1 989 ? -31.644 -13.952 25.454 1.00 64.31 989 LYS A O 1
ATOM 7895 N N . GLY A 1 990 ? -30.684 -12.422 24.100 1.00 60.56 990 GLY A N 1
ATOM 7896 C CA . GLY A 1 990 ? -31.332 -11.233 24.662 1.00 60.56 990 GLY A CA 1
ATOM 7897 C C . GLY A 1 990 ? -30.805 -10.739 26.017 1.00 60.56 990 GLY A C 1
ATOM 7898 O O . GLY A 1 990 ? -31.345 -9.764 26.529 1.00 60.56 990 GLY A O 1
ATOM 7899 N N . LYS A 1 991 ? -29.773 -11.359 26.613 1.00 79.88 991 LYS A N 1
ATOM 7900 C CA . LYS A 1 991 ? -29.171 -10.877 27.871 1.00 79.88 991 LYS A CA 1
ATOM 7901 C C . LYS A 1 991 ? -27.847 -10.159 27.625 1.00 79.88 991 LYS A C 1
ATOM 7903 O O . LYS A 1 991 ? -26.976 -10.686 26.935 1.00 79.88 991 LYS A O 1
ATOM 7908 N N . THR A 1 992 ? -27.693 -8.990 28.241 1.00 90.50 992 THR A N 1
ATOM 7909 C CA . THR A 1 992 ? -26.428 -8.249 28.273 1.00 90.50 992 THR A CA 1
ATOM 7910 C C . THR A 1 992 ? -25.638 -8.590 29.540 1.00 90.50 992 THR A C 1
ATOM 7912 O O . THR A 1 992 ? -26.225 -9.015 30.536 1.00 90.50 992 THR A O 1
ATOM 7915 N N . LEU A 1 993 ? -24.309 -8.470 29.497 1.00 93.38 993 LEU A N 1
ATOM 7916 C CA . LEU A 1 993 ? -23.421 -8.715 30.643 1.00 93.38 993 LEU A CA 1
ATOM 7917 C C . LEU A 1 993 ? -22.395 -7.595 30.787 1.00 93.38 993 LEU A C 1
ATOM 7919 O O . LEU A 1 993 ? -21.759 -7.193 29.815 1.00 93.38 993 LEU A O 1
ATOM 7923 N N . SER A 1 994 ? -22.173 -7.120 32.006 1.00 94.19 994 SER A N 1
ATOM 7924 C CA . SER A 1 994 ? -21.078 -6.200 32.316 1.00 94.19 994 SER A CA 1
ATOM 7925 C C . SER A 1 994 ? -19.710 -6.890 32.217 1.00 94.19 994 SER A C 1
ATOM 7927 O O . SER A 1 994 ? -19.591 -8.110 32.341 1.00 94.19 994 SER A O 1
ATOM 7929 N N . LEU A 1 995 ? -18.635 -6.106 32.067 1.00 93.00 995 LEU A N 1
ATOM 7930 C CA . LEU A 1 995 ? -17.265 -6.641 32.073 1.00 93.00 995 LEU A CA 1
ATOM 7931 C C . LEU A 1 995 ? -16.964 -7.469 33.337 1.00 93.00 995 LEU A C 1
ATOM 7933 O O . LEU A 1 995 ? -16.239 -8.457 33.258 1.00 93.00 995 LEU A O 1
ATOM 7937 N N . GLN A 1 996 ? -17.501 -7.068 34.494 1.00 93.19 996 GLN A N 1
ATOM 7938 C CA . GLN A 1 996 ? -17.280 -7.782 35.754 1.00 93.19 996 GLN A CA 1
ATOM 7939 C C . GLN A 1 996 ? -18.006 -9.127 35.779 1.00 93.19 996 GLN A C 1
ATOM 7941 O O . GLN A 1 996 ? -17.432 -10.118 36.218 1.00 93.19 996 GLN A O 1
ATOM 7946 N N . GLU A 1 997 ? -19.223 -9.199 35.238 1.00 92.88 997 GLU A N 1
ATOM 7947 C CA . GLU A 1 997 ? -19.953 -10.464 35.130 1.00 92.88 997 GLU A CA 1
ATOM 7948 C C . GLU A 1 997 ? -19.295 -11.427 34.145 1.00 92.88 997 GLU A C 1
ATOM 7950 O O . GLU A 1 997 ? -19.210 -12.618 34.435 1.00 92.88 997 GLU A O 1
ATOM 7955 N N . VAL A 1 998 ? -18.795 -10.933 33.006 1.00 92.88 998 VAL A N 1
ATOM 7956 C CA . VAL A 1 998 ? -18.060 -11.776 32.049 1.00 92.88 998 VAL A CA 1
ATOM 7957 C C . VAL A 1 998 ? -16.797 -12.334 32.704 1.00 92.88 998 VAL A C 1
ATOM 7959 O O . VAL A 1 998 ? -16.540 -13.529 32.607 1.00 92.88 998 VAL A O 1
ATOM 7962 N N . LYS A 1 999 ? -16.039 -11.502 33.429 1.00 92.00 999 LYS A N 1
ATOM 7963 C CA . LYS A 1 999 ? -14.848 -11.948 34.167 1.00 92.00 999 LYS A CA 1
ATOM 7964 C C . LYS A 1 999 ? -15.167 -12.965 35.256 1.00 92.00 999 LYS A C 1
ATOM 7966 O O . LYS A 1 999 ? -14.428 -13.924 35.400 1.00 92.00 999 LYS A O 1
ATOM 7971 N N . ALA A 1 1000 ? -16.250 -12.764 36.004 1.00 91.25 1000 ALA A N 1
ATOM 7972 C CA . ALA A 1 1000 ? -16.644 -13.664 37.085 1.00 91.25 1000 ALA A CA 1
ATOM 7973 C C . ALA A 1 1000 ? -17.126 -15.033 36.578 1.00 91.25 1000 ALA A C 1
ATOM 7975 O O . ALA A 1 1000 ? -17.003 -16.026 37.286 1.00 91.25 1000 ALA A O 1
ATOM 7976 N N . ARG A 1 1001 ? -17.697 -15.085 35.367 1.00 91.62 1001 ARG A N 1
ATOM 7977 C CA . ARG A 1 1001 ? -18.231 -16.316 34.760 1.00 91.62 1001 ARG A CA 1
ATOM 7978 C C . ARG A 1 1001 ? -17.245 -17.013 33.821 1.00 91.62 1001 ARG A C 1
ATOM 7980 O O . ARG A 1 1001 ? -17.485 -18.156 33.447 1.00 91.62 1001 ARG A O 1
ATOM 7987 N N . SER A 1 1002 ? -16.181 -16.329 33.410 1.00 88.88 1002 SER A N 1
ATOM 7988 C CA . SER A 1 1002 ? -15.147 -16.878 32.536 1.00 88.88 1002 SER A CA 1
ATOM 7989 C C . SER A 1 1002 ? -14.087 -17.626 33.341 1.00 88.88 1002 SER A C 1
ATOM 7991 O O . SER A 1 1002 ? -13.694 -17.204 34.424 1.00 88.88 1002 SER A O 1
ATOM 7993 N N . THR A 1 1003 ? -13.580 -18.717 32.775 1.00 85.81 1003 THR A N 1
ATOM 7994 C CA . THR A 1 1003 ? -12.413 -19.444 33.292 1.00 85.81 1003 THR A CA 1
ATOM 7995 C C . THR A 1 1003 ? -11.085 -18.818 32.848 1.00 85.81 1003 THR A C 1
ATOM 7997 O O . THR A 1 1003 ? -10.021 -19.259 33.280 1.00 85.81 1003 THR A O 1
ATOM 8000 N N . LEU A 1 1004 ? -11.125 -17.792 31.988 1.00 83.06 1004 LEU A N 1
ATOM 8001 C CA . LEU A 1 1004 ? -9.940 -17.121 31.459 1.00 83.06 1004 LEU A CA 1
ATOM 8002 C C . LEU A 1 1004 ? -9.412 -16.041 32.423 1.00 83.06 1004 LEU A C 1
ATOM 8004 O O . LEU A 1 1004 ? -10.190 -15.379 33.114 1.00 83.06 1004 LEU A O 1
ATOM 8008 N N . PRO A 1 1005 ? -8.093 -15.766 32.419 1.00 86.12 1005 PRO A N 1
ATOM 8009 C CA . PRO A 1 1005 ? -7.521 -14.652 33.169 1.00 86.12 1005 PRO A CA 1
ATOM 8010 C C . PRO A 1 1005 ? -8.150 -13.301 32.800 1.00 86.12 1005 PRO A C 1
ATOM 8012 O O . PRO A 1 1005 ? -8.418 -13.020 31.633 1.00 86.12 1005 PRO A O 1
ATOM 8015 N N . SER A 1 1006 ? -8.295 -12.406 33.783 1.00 83.25 1006 SER A N 1
ATOM 8016 C CA . SER A 1 1006 ? -8.972 -11.104 33.622 1.00 83.25 1006 SER A CA 1
ATOM 8017 C C . SER A 1 1006 ? -8.460 -10.236 32.469 1.00 83.25 1006 SER A C 1
ATOM 8019 O O . SER A 1 1006 ? -9.248 -9.490 31.883 1.00 83.25 1006 SER A O 1
ATOM 8021 N N . GLN A 1 1007 ? -7.158 -10.278 32.174 1.00 80.00 1007 GLN A N 1
ATOM 8022 C CA . GLN A 1 1007 ? -6.596 -9.545 31.040 1.00 80.00 1007 GLN A CA 1
ATOM 8023 C C . GLN A 1 1007 ? -6.976 -10.217 29.716 1.00 80.00 1007 GLN A C 1
ATOM 8025 O O . GLN A 1 1007 ? -7.483 -9.540 28.829 1.00 80.00 1007 GLN A O 1
ATOM 8030 N N . ARG A 1 1008 ? -6.877 -11.551 29.640 1.00 85.06 1008 ARG A N 1
ATOM 8031 C CA . ARG A 1 1008 ? -7.256 -12.320 28.449 1.00 85.06 1008 ARG A CA 1
ATOM 8032 C C . ARG A 1 1008 ? -8.736 -12.168 28.104 1.00 85.06 1008 ARG A C 1
ATOM 8034 O O . ARG A 1 1008 ? -9.066 -12.038 26.936 1.00 85.06 1008 ARG A O 1
ATOM 8041 N N . VAL A 1 1009 ? -9.619 -12.091 29.104 1.00 86.62 1009 VAL A N 1
ATOM 8042 C CA . VAL A 1 1009 ? -11.046 -11.791 28.886 1.00 86.62 1009 VAL A CA 1
ATOM 8043 C C . VAL A 1 1009 ? -11.235 -10.466 28.144 1.00 86.62 1009 VAL A C 1
ATOM 8045 O O . VAL A 1 1009 ? -12.054 -10.396 27.235 1.00 86.62 1009 VAL A O 1
ATOM 8048 N N . LYS A 1 1010 ? -10.489 -9.409 28.501 1.00 86.12 1010 LYS A N 1
ATOM 8049 C CA . LYS A 1 1010 ? -10.585 -8.118 27.798 1.00 86.12 1010 LYS A CA 1
ATOM 8050 C C . LYS A 1 1010 ? -10.114 -8.236 26.352 1.00 86.12 1010 LYS A C 1
ATOM 8052 O O . LYS A 1 1010 ? -10.762 -7.680 25.474 1.00 86.12 1010 LYS A O 1
ATOM 8057 N N . ASP A 1 1011 ? -9.020 -8.959 26.133 1.00 81.12 1011 ASP A N 1
ATOM 8058 C CA . ASP A 1 1011 ? -8.442 -9.143 24.804 1.00 81.12 1011 ASP A CA 1
ATOM 8059 C C . ASP A 1 1011 ? -9.415 -9.918 23.896 1.00 81.12 1011 ASP A C 1
ATOM 8061 O O . ASP A 1 1011 ? -9.731 -9.453 22.806 1.00 81.12 1011 ASP A O 1
ATOM 8065 N N . VAL A 1 1012 ? -9.991 -11.025 24.388 1.00 81.06 1012 VAL A N 1
ATOM 8066 C CA . VAL A 1 1012 ? -10.994 -11.823 23.657 1.00 81.06 1012 VAL A CA 1
ATOM 8067 C C . VAL A 1 1012 ? -12.270 -11.018 23.394 1.00 81.06 1012 VAL A C 1
ATOM 8069 O O . VAL A 1 1012 ? -12.827 -11.090 22.304 1.00 81.06 1012 VAL A O 1
ATOM 8072 N N . LEU A 1 1013 ? -12.739 -10.210 24.352 1.00 90.31 1013 LEU A N 1
ATOM 8073 C CA . LEU A 1 1013 ? -13.889 -9.327 24.124 1.00 90.31 1013 LEU A CA 1
ATOM 8074 C C . LEU A 1 1013 ? -13.617 -8.314 23.003 1.00 90.31 1013 LEU A C 1
ATOM 8076 O O . LEU A 1 1013 ? -14.501 -8.072 22.186 1.00 90.31 1013 LEU A O 1
ATOM 8080 N N . GLU A 1 1014 ? -12.418 -7.733 22.944 1.00 87.56 1014 GLU A N 1
ATOM 8081 C CA . GLU A 1 1014 ? -12.038 -6.794 21.884 1.00 87.56 1014 GLU A CA 1
ATOM 8082 C C . GLU A 1 1014 ? -11.882 -7.494 20.519 1.00 87.56 1014 GLU A C 1
ATOM 8084 O O . GLU A 1 1014 ? -12.304 -6.934 19.506 1.00 87.56 1014 GLU A O 1
ATOM 8089 N N . GLU A 1 1015 ? -11.337 -8.720 20.485 1.00 83.12 1015 GLU A N 1
ATOM 8090 C CA . GLU A 1 1015 ? -11.279 -9.587 19.291 1.00 83.12 1015 GLU A CA 1
ATOM 8091 C C . GLU A 1 1015 ? -12.700 -9.845 18.744 1.00 83.12 1015 GLU A C 1
ATOM 8093 O O . GLU A 1 1015 ? -13.009 -9.470 17.612 1.00 83.12 1015 GLU A O 1
ATOM 8098 N N . LEU A 1 1016 ? -13.612 -10.335 19.592 1.00 87.69 1016 LEU A N 1
ATOM 8099 C CA . LEU A 1 1016 ? -15.012 -10.599 19.234 1.00 87.69 1016 LEU A CA 1
ATOM 8100 C C . LEU A 1 1016 ? -15.783 -9.332 18.822 1.00 87.69 1016 LEU A C 1
ATOM 8102 O O . LEU A 1 1016 ? -16.695 -9.398 17.995 1.00 87.69 1016 LEU A O 1
ATOM 8106 N N . MET A 1 1017 ? -15.452 -8.168 19.394 1.00 92.06 1017 MET A N 1
ATOM 8107 C CA . MET A 1 1017 ? -16.026 -6.889 18.965 1.00 92.06 1017 MET A CA 1
ATOM 8108 C C . MET A 1 1017 ? -15.548 -6.486 17.567 1.00 92.06 1017 MET A C 1
ATOM 8110 O O . MET A 1 1017 ? -16.343 -5.973 16.778 1.00 92.06 1017 MET A O 1
ATOM 8114 N N . ARG A 1 1018 ? -14.267 -6.705 17.252 1.00 87.12 1018 ARG A N 1
ATOM 8115 C CA . ARG A 1 1018 ? -13.687 -6.412 15.932 1.00 87.12 1018 ARG A CA 1
ATOM 8116 C C . ARG A 1 1018 ? -14.258 -7.304 14.838 1.00 87.12 1018 ARG A C 1
ATOM 8118 O O . ARG A 1 1018 ? -14.461 -6.836 13.728 1.00 87.12 1018 ARG A O 1
ATOM 8125 N N . GLU A 1 1019 ? -14.582 -8.544 15.174 1.00 83.31 1019 GLU A N 1
ATOM 8126 C CA . GLU A 1 1019 ? -15.277 -9.490 14.294 1.00 83.31 1019 GLU A CA 1
ATOM 8127 C C . GLU A 1 1019 ? -16.792 -9.208 14.201 1.00 83.31 1019 GLU A C 1
ATOM 8129 O O . GLU A 1 1019 ? -17.525 -9.897 13.500 1.00 83.31 1019 GLU A O 1
ATOM 8134 N N . GLY A 1 1020 ? -17.319 -8.208 14.916 1.00 88.06 1020 GLY A N 1
ATOM 8135 C CA . GLY A 1 1020 ? -18.754 -7.912 14.908 1.00 88.06 1020 GLY A CA 1
ATOM 8136 C C . GLY A 1 1020 ? -19.620 -9.006 15.549 1.00 88.06 1020 GLY A C 1
ATOM 8137 O O . GLY A 1 1020 ? -20.818 -9.083 15.282 1.00 88.06 1020 GLY A O 1
ATOM 8138 N N . LEU A 1 1021 ? -19.050 -9.870 16.393 1.00 88.06 1021 LEU A N 1
ATOM 8139 C CA . LEU A 1 1021 ? -19.786 -10.907 17.129 1.00 88.06 1021 LEU A CA 1
ATOM 8140 C C . LEU A 1 1021 ? -20.371 -10.376 18.444 1.00 88.06 1021 LEU A C 1
ATOM 8142 O O . LEU A 1 1021 ? -21.443 -10.818 18.878 1.00 88.06 1021 LEU A O 1
ATOM 8146 N N . LEU A 1 1022 ? -19.686 -9.407 19.058 1.00 92.00 1022 LEU A N 1
ATOM 8147 C CA . LEU A 1 1022 ? -20.107 -8.718 20.275 1.00 92.00 1022 LEU A CA 1
ATOM 8148 C C . LEU A 1 1022 ? -20.186 -7.206 20.070 1.00 92.00 1022 LEU A C 1
ATOM 8150 O O . LEU A 1 1022 ? -19.375 -6.609 19.371 1.00 92.00 1022 LEU A O 1
ATOM 8154 N N . TYR A 1 1023 ? -21.134 -6.572 20.753 1.00 94.56 1023 TYR A N 1
ATOM 8155 C CA . TYR A 1 1023 ? -21.258 -5.116 20.830 1.00 94.56 1023 TYR A CA 1
ATOM 8156 C C . TYR A 1 1023 ? -21.511 -4.688 22.269 1.00 94.56 1023 TYR A C 1
ATOM 8158 O O . TYR A 1 1023 ? -21.876 -5.507 23.110 1.00 94.56 1023 TYR A O 1
ATOM 8166 N N . ARG A 1 1024 ? -21.319 -3.400 22.559 1.00 95.00 1024 ARG A N 1
ATOM 8167 C CA . ARG A 1 1024 ? -21.660 -2.799 23.850 1.00 95.00 1024 ARG A CA 1
ATOM 8168 C C . ARG A 1 1024 ? -22.898 -1.924 23.740 1.00 95.00 1024 ARG A C 1
ATOM 8170 O O . ARG A 1 1024 ? -23.029 -1.176 22.780 1.00 95.00 1024 ARG A O 1
ATOM 8177 N N . ASP A 1 1025 ? -23.769 -1.965 24.732 1.00 93.19 1025 ASP A N 1
ATOM 8178 C CA . ASP A 1 1025 ? -24.868 -1.007 24.852 1.00 93.19 1025 ASP A CA 1
ATOM 8179 C C . ASP A 1 1025 ? -24.395 0.348 25.429 1.00 93.19 1025 ASP A C 1
ATOM 8181 O O . ASP A 1 1025 ? -23.214 0.563 25.732 1.00 93.19 1025 ASP A O 1
ATOM 8185 N N . SER A 1 1026 ? -25.330 1.288 25.598 1.00 90.88 1026 SER A N 1
ATOM 8186 C CA . SER A 1 1026 ? -25.058 2.617 26.173 1.00 90.88 1026 SER A CA 1
ATOM 8187 C C . SER A 1 1026 ? -24.621 2.594 27.650 1.00 90.88 1026 SER A C 1
ATOM 8189 O O . SER A 1 1026 ? -24.017 3.562 28.134 1.00 90.88 1026 SER A O 1
ATOM 8191 N N . TYR A 1 1027 ? -24.868 1.491 28.364 1.00 90.56 1027 TYR A N 1
ATOM 8192 C CA . TYR A 1 1027 ? -24.431 1.259 29.744 1.00 90.56 1027 TYR A CA 1
ATOM 8193 C C . TYR A 1 1027 ? -23.043 0.606 29.812 1.00 90.56 1027 TYR A C 1
ATOM 8195 O O . TYR A 1 1027 ? -22.395 0.638 30.857 1.00 90.56 1027 TYR A O 1
ATOM 8203 N N . GLY A 1 1028 ? -22.533 0.111 28.682 1.00 90.94 1028 GLY A N 1
ATOM 8204 C CA . GLY A 1 1028 ? -21.246 -0.568 28.575 1.00 90.94 1028 GLY A CA 1
ATOM 8205 C C . GLY A 1 1028 ? -21.333 -2.075 28.811 1.00 90.94 1028 GLY A C 1
ATOM 8206 O O . GLY A 1 1028 ? -20.289 -2.709 28.975 1.00 90.94 1028 GLY A O 1
ATOM 8207 N N . HIS A 1 1029 ? -22.538 -2.649 28.827 1.00 94.25 1029 HIS A N 1
ATOM 8208 C CA . HIS A 1 1029 ? -22.729 -4.093 28.873 1.00 94.25 1029 HIS A CA 1
ATOM 8209 C C . HIS A 1 1029 ? -22.574 -4.685 27.478 1.00 94.25 1029 HIS A C 1
ATOM 8211 O O . HIS A 1 1029 ? -22.996 -4.099 26.484 1.00 94.25 1029 HIS A O 1
ATOM 8217 N N . PHE A 1 1030 ? -21.960 -5.856 27.410 1.00 94.44 1030 PHE A N 1
ATOM 8218 C CA . PHE A 1 1030 ? -21.758 -6.604 26.184 1.00 94.44 1030 PHE A CA 1
ATOM 8219 C C . PHE A 1 1030 ? -23.021 -7.381 25.823 1.00 94.44 1030 PHE A C 1
ATOM 8221 O O . PHE A 1 1030 ? -23.704 -7.909 26.701 1.00 94.44 1030 PHE A O 1
ATOM 8228 N N . LEU A 1 1031 ? -23.303 -7.489 24.530 1.00 92.06 1031 LEU A N 1
ATOM 8229 C CA . LEU A 1 1031 ? -24.344 -8.342 23.977 1.00 92.06 1031 LEU A CA 1
ATOM 8230 C C . LEU A 1 1031 ? -23.836 -9.075 22.736 1.00 92.06 1031 LEU A C 1
ATOM 8232 O O . LEU A 1 1031 ? -23.035 -8.541 21.967 1.00 92.06 1031 LEU A O 1
ATOM 8236 N N . ARG A 1 1032 ? -24.345 -10.290 22.538 1.00 90.12 1032 ARG A N 1
ATOM 8237 C CA . ARG A 1 1032 ? -24.139 -11.087 21.327 1.00 90.12 1032 ARG A CA 1
ATOM 8238 C C . ARG A 1 1032 ? -25.198 -10.729 20.293 1.00 90.12 1032 ARG A C 1
ATOM 8240 O O . ARG A 1 1032 ? -26.387 -10.719 20.616 1.00 90.12 1032 ARG A O 1
ATOM 8247 N N . LEU A 1 1033 ? -24.770 -10.469 19.058 1.00 84.81 1033 LEU A N 1
ATOM 8248 C CA . LEU A 1 1033 ? -25.703 -10.241 17.957 1.00 84.81 1033 LEU A CA 1
ATOM 8249 C C . LEU A 1 1033 ? -26.456 -11.528 17.585 1.00 84.81 1033 LEU A C 1
ATOM 8251 O O . LEU A 1 1033 ? -25.875 -12.621 17.650 1.00 84.81 1033 LEU A O 1
ATOM 8255 N N . PRO A 1 1034 ? -27.724 -11.426 17.146 1.00 82.44 1034 PRO A N 1
ATOM 8256 C CA . PRO A 1 1034 ? -28.431 -12.570 16.592 1.00 82.44 1034 PRO A CA 1
ATOM 8257 C C . PRO A 1 1034 ? -27.731 -13.076 15.326 1.00 82.44 1034 PRO A C 1
ATOM 8259 O O . PRO A 1 1034 ? -27.038 -12.335 14.628 1.00 82.44 1034 PRO A O 1
ATOM 8262 N N . GLU A 1 1035 ? -27.873 -14.371 15.064 1.00 75.56 1035 GLU A N 1
ATOM 8263 C CA . GLU A 1 1035 ? -27.466 -14.967 13.795 1.00 75.56 1035 GLU A CA 1
ATOM 8264 C C . GLU A 1 1035 ? -28.572 -14.726 12.775 1.00 75.56 1035 GLU A C 1
ATOM 8266 O O . GLU A 1 1035 ? -29.681 -15.236 12.923 1.00 75.56 1035 GLU A O 1
ATOM 8271 N N . GLU A 1 1036 ? -28.262 -13.933 11.755 1.00 76.19 1036 GLU A N 1
ATOM 8272 C CA . GLU A 1 1036 ? -29.126 -13.721 10.601 1.00 76.19 1036 GLU A CA 1
ATOM 8273 C C . GLU A 1 1036 ? -28.425 -14.203 9.336 1.00 76.19 1036 GLU A C 1
ATOM 8275 O O . GLU A 1 1036 ? -27.229 -13.981 9.148 1.00 76.19 1036 GLU A O 1
ATOM 8280 N N . SER A 1 1037 ? -29.182 -14.846 8.446 1.00 81.00 1037 SER A N 1
ATOM 8281 C CA . SER A 1 1037 ? -28.682 -15.210 7.124 1.00 81.00 1037 SER A CA 1
ATOM 8282 C C . SER A 1 1037 ? -28.757 -13.987 6.207 1.00 81.00 1037 SER A C 1
ATOM 8284 O O . SER A 1 1037 ? -29.829 -13.597 5.731 1.00 81.00 1037 SER A O 1
ATOM 8286 N N . ILE A 1 1038 ? -27.612 -13.339 6.006 1.00 89.69 1038 ILE A N 1
ATOM 8287 C CA . ILE A 1 1038 ? -27.428 -12.266 5.029 1.00 89.69 1038 ILE A CA 1
ATOM 8288 C C . ILE A 1 1038 ? -26.234 -12.663 4.151 1.00 89.69 1038 ILE A C 1
ATOM 8290 O O . ILE A 1 1038 ? -25.148 -12.907 4.684 1.00 89.69 1038 ILE A O 1
ATOM 8294 N N . PRO A 1 1039 ? -26.395 -12.750 2.817 1.00 87.38 1039 PRO A N 1
ATOM 8295 C CA . PRO A 1 1039 ? -25.289 -13.076 1.928 1.00 87.38 1039 PRO A CA 1
ATOM 8296 C C . PRO A 1 1039 ? -24.153 -12.060 2.066 1.00 87.38 1039 PRO A C 1
ATOM 8298 O O . PRO A 1 1039 ? -24.361 -10.860 1.887 1.00 87.38 1039 PRO A O 1
ATOM 8301 N N . ARG A 1 1040 ? -22.935 -12.543 2.337 1.00 87.38 1040 ARG A N 1
ATOM 8302 C CA . ARG A 1 1040 ? -21.737 -11.704 2.503 1.00 87.38 1040 ARG A CA 1
ATOM 8303 C C . ARG A 1 1040 ? -21.514 -10.749 1.329 1.00 87.38 1040 ARG A C 1
ATOM 8305 O O . ARG A 1 1040 ? -21.253 -9.570 1.543 1.00 87.38 1040 ARG A O 1
ATOM 8312 N N . GLU A 1 1041 ? -21.624 -11.263 0.103 1.00 85.50 1041 GLU A N 1
ATOM 8313 C CA . GLU A 1 1041 ? -21.456 -10.502 -1.145 1.00 85.50 1041 GLU A CA 1
ATOM 8314 C C . GLU A 1 1041 ? -22.505 -9.393 -1.287 1.00 85.50 1041 GLU A C 1
ATOM 8316 O O . GLU A 1 1041 ? -22.181 -8.251 -1.612 1.00 85.50 1041 GLU A O 1
ATOM 8321 N N . GLY A 1 1042 ? -23.758 -9.704 -0.969 1.00 92.25 1042 GLY A N 1
ATOM 8322 C CA . GLY A 1 1042 ? -24.833 -8.725 -0.983 1.00 92.25 1042 GLY A CA 1
ATOM 8323 C C . GLY A 1 1042 ? -24.684 -7.659 0.107 1.00 92.25 1042 GLY A C 1
ATOM 8324 O O . GLY A 1 1042 ? -24.892 -6.475 -0.158 1.00 92.25 1042 GLY A O 1
ATOM 8325 N N . ALA A 1 1043 ? -24.238 -8.048 1.307 1.00 93.12 1043 ALA A N 1
ATOM 8326 C CA . ALA A 1 1043 ? -23.983 -7.135 2.421 1.00 93.12 1043 ALA A CA 1
ATOM 8327 C C . ALA A 1 1043 ? -22.856 -6.137 2.120 1.00 93.12 1043 ALA A C 1
ATOM 8329 O O . ALA A 1 1043 ? -23.042 -4.939 2.334 1.00 93.12 1043 ALA A O 1
ATOM 8330 N N . ILE A 1 1044 ? -21.712 -6.599 1.593 1.00 92.19 1044 ILE A N 1
ATOM 8331 C CA . ILE A 1 1044 ? -20.603 -5.695 1.243 1.00 92.19 1044 ILE A CA 1
ATOM 8332 C C . ILE A 1 1044 ? -21.002 -4.734 0.122 1.00 92.19 1044 ILE A C 1
ATOM 8334 O O . ILE A 1 1044 ? -20.679 -3.552 0.210 1.00 92.19 1044 ILE A O 1
ATOM 8338 N N . ARG A 1 1045 ? -21.747 -5.204 -0.889 1.00 93.88 1045 ARG A N 1
ATOM 8339 C CA . ARG A 1 1045 ? -22.252 -4.350 -1.970 1.00 93.88 1045 ARG A CA 1
ATOM 8340 C C . ARG A 1 1045 ? -23.212 -3.289 -1.428 1.00 93.88 1045 ARG A C 1
ATOM 8342 O O . ARG A 1 1045 ? -22.991 -2.102 -1.633 1.00 93.88 1045 ARG A O 1
ATOM 8349 N N . ALA A 1 1046 ? -24.226 -3.677 -0.660 1.00 94.12 1046 ALA A N 1
ATOM 8350 C CA . ALA A 1 1046 ? -25.187 -2.723 -0.106 1.00 94.12 1046 ALA A CA 1
ATOM 8351 C C . ALA A 1 1046 ? -24.522 -1.662 0.794 1.00 94.12 1046 ALA A C 1
ATOM 8353 O O . ALA A 1 1046 ? -24.777 -0.472 0.618 1.00 94.12 1046 ALA A O 1
ATOM 8354 N N . LEU A 1 1047 ? -23.626 -2.073 1.703 1.00 93.50 1047 LEU A N 1
ATOM 8355 C CA . LEU A 1 1047 ? -22.876 -1.150 2.565 1.00 93.50 1047 LEU A CA 1
ATOM 8356 C C . LEU A 1 1047 ? -21.982 -0.204 1.757 1.00 93.50 1047 LEU A C 1
ATOM 8358 O O . LEU A 1 1047 ? -21.979 1.001 2.002 1.00 93.50 1047 LEU A O 1
ATOM 8362 N N . LEU A 1 1048 ? -21.240 -0.735 0.782 1.00 94.00 1048 LEU A N 1
ATOM 8363 C CA . LEU A 1 1048 ? -20.352 0.072 -0.046 1.00 94.00 1048 LEU A CA 1
ATOM 8364 C C . LEU A 1 1048 ? -21.145 1.062 -0.903 1.00 94.00 1048 LEU A C 1
ATOM 8366 O O . LEU A 1 1048 ? -20.770 2.225 -0.958 1.00 94.00 1048 LEU A O 1
ATOM 8370 N N . LEU A 1 1049 ? -22.244 0.638 -1.536 1.00 93.44 1049 LEU A N 1
ATOM 8371 C CA . LEU A 1 1049 ? -23.096 1.541 -2.309 1.00 93.44 1049 LEU A CA 1
ATOM 8372 C C . LEU A 1 1049 ? -23.654 2.663 -1.428 1.00 93.44 1049 LEU A C 1
ATOM 8374 O O . LEU A 1 1049 ? -23.590 3.823 -1.828 1.00 93.44 1049 LEU A O 1
ATOM 8378 N N . ASN A 1 1050 ? -24.137 2.327 -0.225 1.00 91.56 1050 ASN A N 1
ATOM 8379 C CA . ASN A 1 1050 ? -24.633 3.312 0.733 1.00 91.56 1050 ASN A CA 1
ATOM 8380 C C . ASN A 1 1050 ? -23.570 4.376 1.048 1.00 91.56 1050 ASN A C 1
ATOM 8382 O O . ASN A 1 1050 ? -23.868 5.562 1.002 1.00 91.56 1050 ASN A O 1
ATOM 8386 N N . GLU A 1 1051 ? -22.314 3.981 1.285 1.00 90.94 1051 GLU A N 1
ATOM 8387 C CA . GLU A 1 1051 ? -21.231 4.952 1.487 1.00 90.94 1051 GLU A CA 1
ATOM 8388 C C . GLU A 1 1051 ? -20.921 5.755 0.214 1.00 90.94 1051 GLU A C 1
ATOM 8390 O O . GLU A 1 1051 ? -20.889 6.983 0.260 1.00 90.94 1051 GLU A O 1
ATOM 8395 N N . LEU A 1 1052 ? -20.738 5.101 -0.941 1.00 92.25 1052 LEU A N 1
ATOM 8396 C CA . LEU A 1 1052 ? -20.333 5.760 -2.194 1.00 92.25 1052 LEU A CA 1
ATOM 8397 C C . LEU A 1 1052 ? -21.322 6.840 -2.653 1.00 92.25 1052 LEU A C 1
ATOM 8399 O O . LEU A 1 1052 ? -20.894 7.896 -3.124 1.00 92.25 1052 LEU A O 1
ATOM 8403 N N . LEU A 1 1053 ? -22.626 6.633 -2.443 1.00 89.12 1053 LEU A N 1
ATOM 8404 C CA . LEU A 1 1053 ? -23.659 7.635 -2.728 1.00 89.12 1053 LEU A CA 1
ATOM 8405 C C . LEU A 1 1053 ? -23.497 8.929 -1.908 1.00 89.12 1053 LEU A C 1
ATOM 8407 O O . LEU A 1 1053 ? -24.078 9.955 -2.268 1.00 89.12 1053 LEU A O 1
ATOM 8411 N N . HIS A 1 1054 ? -22.695 8.925 -0.841 1.00 88.38 1054 HIS A N 1
ATOM 8412 C CA . HIS A 1 1054 ? -22.429 10.092 0.005 1.00 88.38 1054 HIS A CA 1
ATOM 8413 C C . HIS A 1 1054 ? -21.013 10.668 -0.127 1.00 88.38 1054 HIS A C 1
ATOM 8415 O O . HIS A 1 1054 ? -20.727 11.693 0.494 1.00 88.38 1054 HIS A O 1
ATOM 8421 N N . ILE A 1 1055 ? -20.140 10.049 -0.925 1.00 90.06 1055 ILE A N 1
ATOM 8422 C CA . ILE A 1 1055 ? -18.761 10.514 -1.186 1.00 90.06 1055 ILE A CA 1
ATOM 8423 C C . ILE A 1 1055 ? -18.525 10.791 -2.683 1.00 90.06 1055 ILE A C 1
ATOM 8425 O O . ILE A 1 1055 ? -17.480 11.299 -3.066 1.00 90.06 1055 ILE A O 1
ATOM 8429 N N . THR A 1 1056 ? -19.501 10.530 -3.549 1.00 90.00 1056 THR A N 1
ATOM 8430 C CA . THR A 1 1056 ? -19.407 10.906 -4.964 1.00 90.00 1056 THR A CA 1
ATOM 8431 C C . THR A 1 1056 ? -19.396 12.435 -5.193 1.00 90.00 1056 THR A C 1
ATOM 8433 O O . THR A 1 1056 ? -20.123 13.150 -4.496 1.00 90.00 1056 THR A O 1
ATOM 8436 N N . PRO A 1 1057 ? -18.576 12.943 -6.139 1.00 91.44 1057 PRO A N 1
ATOM 8437 C CA . PRO A 1 1057 ? -17.650 12.196 -6.985 1.00 91.44 1057 PRO A CA 1
ATOM 8438 C C . PRO A 1 1057 ? -16.312 11.935 -6.282 1.00 91.44 1057 PRO A C 1
ATOM 8440 O O . PRO A 1 1057 ? -15.862 12.738 -5.471 1.00 91.44 1057 PRO A O 1
ATOM 8443 N N . PHE A 1 1058 ? -15.661 10.812 -6.594 1.00 91.50 1058 PHE A N 1
ATOM 8444 C CA . PHE A 1 1058 ? -14.442 10.385 -5.902 1.00 91.50 1058 PHE A CA 1
ATOM 8445 C C . PHE A 1 1058 ? -13.377 9.793 -6.824 1.00 91.50 1058 PHE A C 1
ATOM 8447 O O . PHE A 1 1058 ? -13.662 9.224 -7.880 1.00 91.50 1058 PHE A O 1
ATOM 8454 N N . ARG A 1 1059 ? -12.125 9.874 -6.369 1.00 89.31 1059 ARG A N 1
ATOM 8455 C CA . ARG A 1 1059 ? -10.976 9.158 -6.946 1.00 89.31 1059 ARG A CA 1
ATOM 8456 C C . ARG A 1 1059 ? -10.624 7.941 -6.104 1.00 89.31 1059 ARG A C 1
ATOM 8458 O O . ARG A 1 1059 ? -10.849 7.937 -4.890 1.00 89.31 1059 ARG A O 1
ATOM 8465 N N . MET A 1 1060 ? -10.043 6.919 -6.726 1.00 87.38 1060 MET A N 1
ATOM 8466 C CA . MET A 1 1060 ? -9.750 5.658 -6.044 1.00 87.38 1060 MET A CA 1
ATOM 8467 C C . MET A 1 1060 ? -8.738 5.820 -4.901 1.00 87.38 1060 MET A C 1
ATOM 8469 O O . MET A 1 1060 ? -8.892 5.212 -3.841 1.00 87.38 1060 MET A O 1
ATOM 8473 N N . GLU A 1 1061 ? -7.735 6.682 -5.068 1.00 82.62 1061 GLU A N 1
ATOM 8474 C CA . GLU A 1 1061 ? -6.702 6.935 -4.060 1.00 82.62 1061 GLU A CA 1
ATOM 8475 C C . GLU A 1 1061 ? -7.310 7.520 -2.779 1.00 82.62 1061 GLU A C 1
ATOM 8477 O O . GLU A 1 1061 ? -7.021 7.056 -1.672 1.00 82.62 1061 GLU A O 1
ATOM 8482 N N . ARG A 1 1062 ? -8.210 8.499 -2.930 1.00 87.88 1062 ARG A N 1
ATOM 8483 C CA . ARG A 1 1062 ? -8.905 9.145 -1.807 1.00 87.88 1062 ARG A CA 1
ATOM 8484 C C . ARG A 1 1062 ? -9.968 8.234 -1.193 1.00 87.88 1062 ARG A C 1
ATOM 8486 O O . ARG A 1 1062 ? -10.088 8.172 0.032 1.00 87.88 1062 ARG A O 1
ATOM 8493 N N . LEU A 1 1063 ? -10.680 7.457 -2.016 1.00 90.06 1063 LEU A N 1
ATOM 8494 C CA . LEU A 1 1063 ? -11.644 6.461 -1.542 1.00 90.06 1063 LEU A CA 1
ATOM 8495 C C . LEU A 1 1063 ? -10.976 5.404 -0.651 1.00 90.06 1063 LEU A C 1
ATOM 8497 O O . LEU A 1 1063 ? -11.523 5.060 0.395 1.00 90.06 1063 LEU A O 1
ATOM 8501 N N . LYS A 1 1064 ? -9.782 4.911 -1.007 1.00 86.31 1064 LYS A N 1
ATOM 8502 C CA . LYS A 1 1064 ? -9.037 3.973 -0.146 1.00 86.31 1064 LYS A CA 1
ATOM 8503 C C . LYS A 1 1064 ? -8.654 4.597 1.198 1.00 86.31 1064 LYS A C 1
ATOM 8505 O O . LYS A 1 1064 ? -8.715 3.913 2.218 1.00 86.31 1064 LYS A O 1
ATOM 8510 N N . GLY A 1 1065 ? -8.311 5.887 1.218 1.00 85.31 1065 GLY A N 1
ATOM 8511 C CA . GLY A 1 1065 ? -8.093 6.639 2.458 1.00 85.31 1065 GLY A CA 1
ATOM 8512 C C . GLY A 1 1065 ? -9.346 6.727 3.339 1.00 85.31 1065 GLY A C 1
ATOM 8513 O O . GLY A 1 1065 ? -9.241 6.646 4.563 1.00 85.31 1065 GLY A O 1
ATOM 8514 N N . TYR A 1 1066 ? -10.525 6.834 2.720 1.00 89.44 1066 TYR A N 1
ATOM 8515 C CA . TYR A 1 1066 ? -11.826 6.869 3.395 1.00 89.44 1066 TYR A CA 1
ATOM 8516 C C . TYR A 1 1066 ? -12.275 5.498 3.930 1.00 89.44 1066 TYR A C 1
ATOM 8518 O O . TYR A 1 1066 ? -12.645 5.380 5.097 1.00 89.44 1066 TYR A O 1
ATOM 8526 N N . LEU A 1 1067 ? -12.221 4.450 3.099 1.00 87.25 1067 LEU A N 1
ATOM 8527 C CA . LEU A 1 1067 ? -12.650 3.096 3.472 1.00 87.25 1067 LEU A CA 1
ATOM 8528 C C . LEU A 1 1067 ? -11.654 2.397 4.414 1.00 87.25 1067 LEU A C 1
ATOM 8530 O O . LEU A 1 1067 ? -12.030 1.528 5.196 1.00 87.25 1067 LEU A O 1
ATOM 8534 N N . GLY A 1 1068 ? -10.378 2.773 4.372 1.00 78.25 1068 GLY A N 1
ATOM 8535 C CA . GLY A 1 1068 ? -9.340 2.115 5.157 1.00 78.25 1068 GLY A CA 1
ATOM 8536 C C . GLY A 1 1068 ? -8.988 0.705 4.649 1.00 78.25 1068 GLY A C 1
ATOM 8537 O O . GLY A 1 1068 ? -9.528 0.224 3.652 1.00 78.25 1068 GLY A O 1
ATOM 8538 N N . PRO A 1 1069 ? -8.039 0.024 5.316 1.00 71.06 1069 PRO A N 1
ATOM 8539 C CA . PRO A 1 1069 ? -7.423 -1.205 4.804 1.00 71.06 1069 PRO A CA 1
ATOM 8540 C C . PRO A 1 1069 ? -8.292 -2.466 4.944 1.00 71.06 1069 PRO A C 1
ATOM 8542 O O . PRO A 1 1069 ? -7.977 -3.490 4.345 1.00 71.06 1069 PRO A O 1
ATOM 8545 N N . SER A 1 1070 ? -9.356 -2.423 5.747 1.00 69.56 1070 SER A N 1
ATOM 8546 C CA . SER A 1 1070 ? -10.242 -3.562 6.022 1.00 69.56 1070 SER A CA 1
ATOM 8547 C C . SER A 1 1070 ? -11.111 -3.948 4.827 1.00 69.56 1070 SER A C 1
ATOM 8549 O O . SER A 1 1070 ? -11.488 -5.112 4.698 1.00 69.56 1070 SER A O 1
ATOM 8551 N N . VAL A 1 1071 ? -11.418 -3.007 3.931 1.00 77.88 1071 VAL A N 1
ATOM 8552 C CA . VAL A 1 1071 ? -12.210 -3.288 2.730 1.00 77.88 1071 VAL A CA 1
ATOM 8553 C C . VAL A 1 1071 ? -11.287 -3.776 1.617 1.00 77.88 1071 VAL A C 1
ATOM 8555 O O . VAL A 1 1071 ? -10.454 -3.033 1.098 1.00 77.88 1071 VAL A O 1
ATOM 8558 N N . ASN A 1 1072 ? -11.438 -5.044 1.232 1.00 73.56 1072 ASN A N 1
ATOM 8559 C CA . ASN A 1 1072 ? -10.625 -5.638 0.175 1.00 73.56 1072 ASN A CA 1
ATOM 8560 C C . ASN A 1 1072 ? -10.854 -4.908 -1.164 1.00 73.56 1072 ASN A C 1
ATOM 8562 O O . ASN A 1 1072 ? -11.993 -4.719 -1.594 1.00 73.56 1072 ASN A O 1
ATOM 8566 N N . SER A 1 1073 ? -9.757 -4.569 -1.853 1.00 75.94 1073 SER A N 1
ATOM 8567 C CA . SER A 1 1073 ? -9.777 -3.959 -3.186 1.00 75.94 1073 SER A CA 1
ATOM 8568 C C . SER A 1 1073 ? -10.613 -4.754 -4.186 1.00 75.94 1073 SER A C 1
ATOM 8570 O O . SER A 1 1073 ? -11.309 -4.122 -4.964 1.00 75.94 1073 SER A O 1
ATOM 8572 N N . TYR A 1 1074 ? -10.615 -6.094 -4.145 1.00 76.12 1074 TYR A N 1
ATOM 8573 C CA . TYR A 1 1074 ? -11.482 -6.942 -4.976 1.00 76.12 1074 TYR A CA 1
ATOM 8574 C C . TYR A 1 1074 ? -12.966 -6.574 -4.843 1.00 76.12 1074 TYR A C 1
ATOM 8576 O O . TYR A 1 1074 ? -13.633 -6.335 -5.847 1.00 76.12 1074 TYR A O 1
ATOM 8584 N N . ALA A 1 1075 ? -13.472 -6.481 -3.606 1.00 79.19 1075 ALA A N 1
ATOM 8585 C CA . ALA A 1 1075 ? -14.877 -6.170 -3.354 1.00 79.19 1075 ALA A CA 1
ATOM 8586 C C . ALA A 1 1075 ? -15.241 -4.773 -3.872 1.00 79.19 1075 ALA A C 1
ATOM 8588 O O . ALA A 1 1075 ? -16.340 -4.584 -4.386 1.00 79.19 1075 ALA A O 1
ATOM 8589 N N . ILE A 1 1076 ? -14.304 -3.819 -3.794 1.00 86.81 1076 ILE A N 1
ATOM 8590 C CA . ILE A 1 1076 ? -14.469 -2.479 -4.366 1.00 86.81 1076 ILE A CA 1
ATOM 8591 C C . ILE A 1 1076 ? -14.600 -2.560 -5.893 1.00 86.81 1076 ILE A C 1
ATOM 8593 O O . ILE A 1 1076 ? -15.578 -2.043 -6.423 1.00 86.81 1076 ILE A O 1
ATOM 8597 N N . ARG A 1 1077 ? -13.677 -3.229 -6.606 1.00 83.38 1077 ARG A N 1
ATOM 8598 C CA . ARG A 1 1077 ? -13.710 -3.280 -8.090 1.00 83.38 1077 ARG A CA 1
ATOM 8599 C C . ARG A 1 1077 ? -14.964 -3.968 -8.607 1.00 83.38 1077 ARG A C 1
ATOM 8601 O O . ARG A 1 1077 ? -15.626 -3.445 -9.497 1.00 83.38 1077 ARG A O 1
ATOM 8608 N N . ASP A 1 1078 ? -15.287 -5.128 -8.036 1.00 82.38 1078 ASP A N 1
ATOM 8609 C CA . ASP A 1 1078 ? -16.457 -5.917 -8.427 1.00 82.38 1078 ASP A CA 1
ATOM 8610 C C . ASP A 1 1078 ? -17.756 -5.119 -8.225 1.00 82.38 1078 ASP A C 1
ATOM 8612 O O . ASP A 1 1078 ? -18.616 -5.071 -9.104 1.00 82.38 1078 ASP A O 1
ATOM 8616 N N . SER A 1 1079 ? -17.841 -4.387 -7.113 1.00 89.12 1079 SER A N 1
ATOM 8617 C CA . SER A 1 1079 ? -18.962 -3.492 -6.828 1.00 89.12 1079 SER A CA 1
ATOM 8618 C C . SER A 1 1079 ? -19.019 -2.295 -7.782 1.00 89.12 1079 SER A C 1
ATOM 8620 O O . SER A 1 1079 ? -20.084 -2.001 -8.312 1.00 89.12 1079 SER A O 1
ATOM 8622 N N . LEU A 1 1080 ? -17.895 -1.623 -8.062 1.00 90.62 1080 LEU A N 1
ATOM 8623 C CA . LEU A 1 1080 ? -17.855 -0.499 -9.009 1.00 90.62 1080 LEU A CA 1
ATOM 8624 C C . LEU A 1 1080 ? -18.260 -0.920 -10.423 1.00 90.62 1080 LEU A C 1
ATOM 8626 O O . LEU A 1 1080 ? -18.971 -0.177 -11.099 1.00 90.62 1080 LEU A O 1
ATOM 8630 N N . LYS A 1 1081 ? -17.862 -2.124 -10.853 1.00 87.56 1081 LYS A N 1
ATOM 8631 C CA . LYS A 1 1081 ? -18.299 -2.704 -12.126 1.00 87.56 1081 LYS A CA 1
ATOM 8632 C C . LYS A 1 1081 ? -19.817 -2.833 -12.171 1.00 87.56 1081 LYS A C 1
ATOM 8634 O O . LYS A 1 1081 ? -20.436 -2.374 -13.130 1.00 87.56 1081 LYS A O 1
ATOM 8639 N N . LEU A 1 1082 ? -20.410 -3.411 -11.126 1.00 89.31 1082 LEU A N 1
ATOM 8640 C CA . LEU A 1 1082 ? -21.860 -3.536 -11.007 1.00 89.31 1082 LEU A CA 1
ATOM 8641 C C . LEU A 1 1082 ? -22.540 -2.158 -10.995 1.00 89.31 1082 LEU A C 1
ATOM 8643 O O . LEU A 1 1082 ? -23.471 -1.937 -11.758 1.00 89.31 1082 LEU A O 1
ATOM 8647 N N . TYR A 1 1083 ? -22.064 -1.200 -10.197 1.00 92.19 1083 TYR A N 1
ATOM 8648 C CA . TYR A 1 1083 ? -22.682 0.132 -10.092 1.00 92.19 1083 TYR A CA 1
ATOM 8649 C C . TYR A 1 1083 ? -22.588 0.937 -11.386 1.00 92.19 1083 TYR A C 1
ATOM 8651 O O . TYR A 1 1083 ? -23.508 1.693 -11.701 1.00 92.19 1083 TYR A O 1
ATOM 8659 N N . SER A 1 1084 ? -21.519 0.731 -12.157 1.00 90.56 1084 SER A N 1
ATOM 8660 C CA . SER A 1 1084 ? -21.385 1.276 -13.506 1.00 90.56 1084 SER A CA 1
ATOM 8661 C C . SER A 1 1084 ? -22.396 0.670 -14.475 1.00 90.56 1084 SER A C 1
ATOM 8663 O O . SER A 1 1084 ? -23.048 1.407 -15.210 1.00 90.56 1084 SER A O 1
ATOM 8665 N N . GLN A 1 1085 ? -22.604 -0.650 -14.425 1.00 89.44 1085 GLN A N 1
ATOM 8666 C CA . GLN A 1 1085 ? -23.624 -1.334 -15.229 1.00 89.44 1085 GLN A CA 1
ATOM 8667 C C . GLN A 1 1085 ? -25.052 -0.928 -14.849 1.00 89.44 1085 GLN A C 1
ATOM 8669 O O . GLN A 1 1085 ? -25.914 -0.834 -15.718 1.00 89.44 1085 GLN A O 1
ATOM 8674 N N . LEU A 1 1086 ? -25.298 -0.659 -13.564 1.00 90.38 1086 LEU A N 1
ATOM 8675 C CA . LEU A 1 1086 ? -26.571 -0.127 -13.073 1.00 90.38 1086 LEU A CA 1
ATOM 8676 C C . LEU A 1 1086 ? -26.778 1.357 -13.422 1.00 90.38 1086 LEU A C 1
ATOM 8678 O O . LEU A 1 1086 ? -27.877 1.866 -13.237 1.00 90.38 1086 LEU A O 1
ATOM 8682 N N . GLY A 1 1087 ? -25.745 2.057 -13.905 1.00 89.25 1087 GLY A N 1
ATOM 8683 C CA . GLY A 1 1087 ? -25.805 3.469 -14.293 1.00 89.25 1087 GLY A CA 1
ATOM 8684 C C . GLY A 1 1087 ? -25.690 4.479 -13.144 1.00 89.25 1087 GLY A C 1
ATOM 8685 O O . GLY A 1 1087 ? -25.698 5.680 -13.415 1.00 89.25 1087 GLY A O 1
ATOM 8686 N N . VAL A 1 1088 ? -25.529 4.007 -11.902 1.00 91.69 1088 VAL A N 1
ATOM 8687 C CA . VAL A 1 1088 ? -25.534 4.814 -10.664 1.00 91.69 1088 VAL A CA 1
ATOM 8688 C C . VAL A 1 1088 ? -24.236 5.587 -10.465 1.00 91.69 1088 VAL A C 1
ATOM 8690 O O . VAL A 1 1088 ? -24.244 6.699 -9.942 1.00 91.69 1088 VAL A O 1
ATOM 8693 N N . LEU A 1 1089 ? -23.116 4.986 -10.870 1.00 92.50 1089 LEU A N 1
ATOM 8694 C CA . LEU A 1 1089 ? -21.793 5.603 -10.856 1.00 92.50 1089 LEU A CA 1
ATOM 8695 C C . LEU A 1 1089 ? -21.188 5.524 -12.254 1.00 92.50 1089 LEU A C 1
ATOM 8697 O O . LEU A 1 1089 ? -21.207 4.476 -12.894 1.00 92.50 1089 LEU A O 1
ATOM 8701 N N . ARG A 1 1090 ? -20.618 6.624 -12.731 1.00 92.25 1090 ARG A N 1
ATOM 8702 C CA . ARG A 1 1090 ? -20.067 6.757 -14.078 1.00 92.25 1090 ARG A CA 1
ATOM 8703 C C . ARG A 1 1090 ? -18.609 7.209 -14.006 1.00 92.25 1090 ARG A C 1
ATOM 8705 O O . ARG A 1 1090 ? -18.331 8.219 -13.361 1.00 92.25 1090 ARG A O 1
ATOM 8712 N N . PRO A 1 1091 ? -17.674 6.494 -14.645 1.00 93.19 1091 PRO A N 1
ATOM 8713 C CA . PRO A 1 1091 ? -16.270 6.872 -14.639 1.00 93.19 1091 PRO A CA 1
ATOM 8714 C C . PRO A 1 1091 ? -15.973 7.894 -15.743 1.00 93.19 1091 PRO A C 1
ATOM 8716 O O . PRO A 1 1091 ? -16.265 7.665 -16.920 1.00 93.19 1091 PRO A O 1
ATOM 8719 N N . TYR A 1 1092 ? -15.345 9.000 -15.360 1.00 92.75 1092 TYR A N 1
ATOM 8720 C CA . TYR A 1 1092 ? -14.777 10.006 -16.252 1.00 92.75 1092 TYR A CA 1
ATOM 8721 C C . TYR A 1 1092 ? -13.254 9.913 -16.212 1.00 92.75 1092 TYR A C 1
ATOM 8723 O O . TYR A 1 1092 ? -12.666 9.732 -15.146 1.00 92.75 1092 TYR A O 1
ATOM 8731 N N . VAL A 1 1093 ? -12.602 10.028 -17.366 1.00 92.31 1093 VAL A N 1
ATOM 8732 C CA . VAL A 1 1093 ? -11.145 9.864 -17.492 1.00 92.31 1093 VAL A CA 1
ATOM 8733 C C . VAL A 1 1093 ? -10.476 11.210 -17.751 1.00 92.31 1093 VAL A C 1
ATOM 8735 O O . VAL A 1 1093 ? -10.972 12.018 -18.530 1.00 92.31 1093 VAL A O 1
ATOM 8738 N N . GLY A 1 1094 ? -9.330 11.460 -17.119 1.00 85.94 1094 GLY A N 1
ATOM 8739 C CA . GLY A 1 1094 ? -8.492 12.622 -17.416 1.00 85.94 1094 GLY A CA 1
ATOM 8740 C C . GLY A 1 1094 ? -7.011 12.360 -17.145 1.00 85.94 1094 GLY A C 1
ATOM 8741 O O . GLY A 1 1094 ? -6.600 11.227 -16.894 1.00 85.94 1094 GLY A O 1
ATOM 8742 N N . GLU A 1 1095 ? -6.198 13.419 -17.170 1.00 74.81 1095 GLU A N 1
ATOM 8743 C CA . GLU A 1 1095 ? -4.740 13.325 -16.959 1.00 74.81 1095 GLU A CA 1
ATOM 8744 C C . GLU A 1 1095 ? -4.377 12.799 -15.557 1.00 74.81 1095 GLU A C 1
ATOM 8746 O O . GLU A 1 1095 ? -3.377 12.114 -15.373 1.00 74.81 1095 GLU A O 1
ATOM 8751 N N . ARG A 1 1096 ? -5.213 13.092 -14.552 1.00 71.94 1096 ARG A N 1
ATOM 8752 C CA . ARG A 1 1096 ? -4.995 12.709 -13.144 1.00 71.94 1096 ARG A CA 1
ATOM 8753 C C . ARG A 1 1096 ? -5.690 11.397 -12.746 1.00 71.94 1096 ARG A C 1
ATOM 8755 O O . ARG A 1 1096 ? -5.999 11.214 -11.571 1.00 71.94 1096 ARG A O 1
ATOM 8762 N N . GLY A 1 1097 ? -6.005 10.528 -13.708 1.00 85.38 1097 GLY A N 1
ATOM 8763 C CA . GLY A 1 1097 ? -6.677 9.242 -13.474 1.00 85.38 1097 GLY A CA 1
ATOM 8764 C C . GLY A 1 1097 ? -8.194 9.282 -13.693 1.00 85.38 1097 GLY A C 1
ATOM 8765 O O . GLY A 1 1097 ? -8.695 10.089 -14.479 1.00 85.38 1097 GLY A O 1
ATOM 8766 N N . ILE A 1 1098 ? -8.919 8.391 -13.010 1.00 90.69 1098 ILE A N 1
ATOM 8767 C CA . ILE A 1 1098 ? -10.371 8.209 -13.151 1.00 90.69 1098 ILE A CA 1
ATOM 8768 C C . ILE A 1 1098 ? -11.102 8.935 -12.015 1.00 90.69 1098 ILE A C 1
ATOM 8770 O O . ILE A 1 1098 ? -10.729 8.829 -10.846 1.00 90.69 1098 ILE A O 1
ATOM 8774 N N . LEU A 1 1099 ? -12.162 9.664 -12.360 1.00 91.81 1099 LEU A N 1
ATOM 8775 C CA . LEU A 1 1099 ? -13.100 10.268 -11.420 1.00 91.81 1099 LEU A CA 1
ATOM 8776 C C . LEU A 1 1099 ? -14.456 9.570 -11.549 1.00 91.81 1099 LEU A C 1
ATOM 8778 O O . LEU A 1 1099 ? -15.069 9.576 -12.615 1.00 91.81 1099 LEU A O 1
ATOM 8782 N N . TRP A 1 1100 ? -14.922 8.966 -10.464 1.00 92.75 1100 TRP A N 1
ATOM 8783 C CA . TRP A 1 1100 ? -16.230 8.325 -10.387 1.00 92.75 1100 TRP A CA 1
ATOM 8784 C C . TRP A 1 1100 ? -17.273 9.354 -9.992 1.00 92.75 1100 TRP A C 1
ATOM 8786 O O . TRP A 1 1100 ? -17.127 9.972 -8.945 1.00 92.75 1100 TRP A O 1
ATOM 8796 N N . VAL A 1 1101 ? -18.306 9.530 -10.813 1.00 92.19 1101 VAL A N 1
ATOM 8797 C CA . VAL A 1 1101 ? -19.358 10.536 -10.619 1.00 92.19 1101 VAL A CA 1
ATOM 8798 C C . VAL A 1 1101 ? -20.712 9.852 -10.518 1.00 92.19 1101 VAL A C 1
ATOM 8800 O O . VAL A 1 1101 ? -21.009 8.930 -11.276 1.00 92.19 1101 VAL A O 1
ATOM 8803 N N . GLY A 1 1102 ? -21.531 10.290 -9.576 1.00 90.38 1102 GLY A N 1
ATOM 8804 C CA . GLY A 1 1102 ? -22.823 9.710 -9.271 1.00 90.38 1102 GLY A CA 1
ATOM 8805 C C . GLY A 1 1102 ? -23.939 10.422 -10.007 1.00 90.38 1102 GLY A C 1
ATOM 8806 O O . GLY A 1 1102 ? -23.803 11.560 -10.459 1.00 90.38 1102 GLY A O 1
ATOM 8807 N N . GLU A 1 1103 ? -25.075 9.748 -10.110 1.00 75.69 1103 GLU A N 1
ATOM 8808 C CA . GLU A 1 1103 ? -26.285 10.367 -10.634 1.00 75.69 1103 GLU A CA 1
ATOM 8809 C C . GLU A 1 1103 ? -26.694 11.562 -9.738 1.00 75.69 1103 GLU A C 1
ATOM 8811 O O . GLU A 1 1103 ? -26.753 11.450 -8.506 1.00 75.69 1103 GLU A O 1
ATOM 8816 N N . ASN A 1 1104 ? -26.949 12.721 -10.358 1.00 69.06 1104 ASN A N 1
ATOM 8817 C CA . ASN A 1 1104 ? -27.315 13.992 -9.707 1.00 69.06 1104 ASN A CA 1
ATOM 8818 C C . ASN A 1 1104 ? -26.202 14.700 -8.899 1.00 69.06 1104 ASN A C 1
ATOM 8820 O O . ASN A 1 1104 ? -26.498 15.412 -7.935 1.00 69.06 1104 ASN A O 1
ATOM 8824 N N . ASP A 1 1105 ? -24.924 14.515 -9.250 1.00 74.00 1105 ASP A N 1
ATOM 8825 C CA . ASP A 1 1105 ? -23.859 15.397 -8.751 1.00 74.00 1105 ASP A CA 1
ATOM 8826 C C . ASP A 1 1105 ? -23.985 16.799 -9.377 1.00 74.00 1105 ASP A C 1
ATOM 8828 O O . ASP A 1 1105 ? -23.815 16.981 -10.578 1.00 74.00 1105 ASP A O 1
ATOM 8832 N N . GLU A 1 1106 ? -24.292 17.795 -8.544 1.00 68.12 1106 GLU A N 1
ATOM 8833 C CA . GLU A 1 1106 ? -24.445 19.201 -8.930 1.00 68.12 1106 GLU A CA 1
ATOM 8834 C C . GLU A 1 1106 ? -23.701 20.101 -7.942 1.00 68.12 1106 GLU A C 1
ATOM 8836 O O . GLU A 1 1106 ? -23.756 19.876 -6.722 1.00 68.12 1106 GLU A O 1
ATOM 8841 N N . THR A 1 1107 ? -23.081 21.168 -8.456 1.00 65.38 1107 THR A N 1
ATOM 8842 C CA . THR A 1 1107 ? -22.405 22.170 -7.631 1.00 65.38 1107 THR A CA 1
ATOM 8843 C C . THR A 1 1107 ? -23.423 22.844 -6.706 1.00 65.38 1107 THR A C 1
ATOM 8845 O O . THR A 1 1107 ? -24.370 23.469 -7.190 1.00 65.38 1107 THR A O 1
ATOM 8848 N N . PRO A 1 1108 ? -23.271 22.759 -5.373 1.00 67.00 1108 PRO A N 1
ATOM 8849 C CA . PRO A 1 1108 ? -24.056 23.602 -4.482 1.00 67.00 1108 PRO A CA 1
ATOM 8850 C C . PRO A 1 1108 ? -23.728 25.087 -4.740 1.00 67.00 1108 PRO A C 1
ATOM 8852 O O . PRO A 1 1108 ? -22.587 25.403 -5.082 1.00 67.00 1108 PRO A O 1
ATOM 8855 N N . PRO A 1 1109 ? -24.677 26.019 -4.540 1.00 60.66 1109 PRO A N 1
ATOM 8856 C CA . PRO A 1 1109 ? -24.378 27.447 -4.608 1.00 60.66 1109 PRO A CA 1
ATOM 8857 C C . PRO A 1 1109 ? -23.284 27.826 -3.592 1.00 60.66 1109 PRO A C 1
ATOM 8859 O O . PRO A 1 1109 ? -23.391 27.492 -2.409 1.00 60.66 1109 PRO A O 1
ATOM 8862 N N . SER A 1 1110 ? -22.229 28.505 -4.062 1.00 63.00 1110 SER A N 1
ATOM 8863 C CA . SER A 1 1110 ? -21.151 29.052 -3.221 1.00 63.00 1110 SER A CA 1
ATOM 8864 C C . SER A 1 1110 ? -21.688 30.234 -2.416 1.00 63.00 1110 SER A C 1
ATOM 8866 O O . SER A 1 1110 ? -22.216 31.194 -2.974 1.00 63.00 1110 SER A O 1
ATOM 8868 N N . ASN A 1 1111 ? -21.553 30.148 -1.092 1.00 66.62 1111 ASN A N 1
ATOM 8869 C CA . ASN A 1 1111 ? -22.029 31.163 -0.148 1.00 66.62 1111 ASN A CA 1
ATOM 8870 C C . ASN A 1 1111 ? -20.881 31.723 0.715 1.00 66.62 1111 ASN A C 1
ATOM 8872 O O . ASN A 1 1111 ? -21.130 32.391 1.720 1.00 66.62 1111 ASN A O 1
ATOM 8876 N N . GLY A 1 1112 ? -19.620 31.427 0.377 1.00 70.81 1112 GLY A N 1
ATOM 8877 C CA . GLY A 1 1112 ? -18.447 31.800 1.164 1.00 70.81 1112 GLY A CA 1
ATOM 8878 C C . GLY A 1 1112 ? -18.333 31.052 2.493 1.00 70.81 1112 GLY A C 1
ATOM 8879 O O . GLY A 1 1112 ? -17.667 31.551 3.404 1.00 70.81 1112 GLY A O 1
ATOM 8880 N N . GLN A 1 1113 ? -19.001 29.904 2.647 1.00 77.88 1113 GLN A N 1
ATOM 8881 C CA . GLN A 1 1113 ? -19.130 29.238 3.941 1.00 77.88 1113 GLN A CA 1
ATOM 8882 C C . GLN A 1 1113 ? -17.824 28.568 4.364 1.00 77.88 1113 GLN A C 1
ATOM 8884 O O . GLN A 1 1113 ? -17.170 27.886 3.578 1.00 77.88 1113 GLN A O 1
ATOM 8889 N N . ILE A 1 1114 ? -17.497 28.700 5.652 1.00 84.44 1114 ILE A N 1
ATOM 8890 C CA . ILE A 1 1114 ? -16.345 28.041 6.262 1.00 84.44 1114 ILE A CA 1
ATOM 8891 C C . ILE A 1 1114 ? -16.758 26.719 6.914 1.00 84.44 1114 ILE A C 1
ATOM 8893 O O . ILE A 1 1114 ? -17.627 26.668 7.794 1.00 84.44 1114 ILE A O 1
ATOM 8897 N N . VAL A 1 1115 ? -16.078 25.649 6.511 1.00 86.19 1115 VAL A N 1
ATOM 8898 C CA . VAL A 1 1115 ? -16.216 24.295 7.055 1.00 86.19 1115 VAL A CA 1
ATOM 8899 C C . VAL A 1 1115 ? -14.903 23.895 7.715 1.00 86.19 1115 VAL A C 1
ATOM 8901 O O . VAL A 1 1115 ? -13.832 24.130 7.165 1.00 86.19 1115 VAL A O 1
ATOM 8904 N N . ILE A 1 1116 ? -14.981 23.285 8.898 1.00 87.38 1116 ILE A N 1
ATOM 8905 C CA . ILE A 1 1116 ? -13.813 22.748 9.604 1.00 87.38 1116 ILE A CA 1
ATOM 8906 C C . ILE A 1 1116 ? -14.097 21.285 9.913 1.00 87.38 1116 ILE A C 1
ATOM 8908 O O . ILE A 1 1116 ? -15.112 20.965 10.535 1.00 87.38 1116 ILE A O 1
ATOM 8912 N N . ILE A 1 1117 ? -13.204 20.402 9.478 1.00 89.00 1117 ILE A N 1
ATOM 8913 C CA . ILE A 1 1117 ? -13.343 18.958 9.684 1.00 89.00 1117 ILE A CA 1
ATOM 8914 C C . ILE A 1 1117 ? -12.348 18.523 10.760 1.00 89.00 1117 ILE A C 1
ATOM 8916 O O . ILE A 1 1117 ? -11.182 18.910 10.740 1.00 89.00 1117 ILE A O 1
ATOM 8920 N N . SER A 1 1118 ? -12.807 17.724 11.722 1.00 86.88 1118 SER A N 1
ATOM 8921 C CA . SER A 1 1118 ? -11.930 17.139 12.739 1.00 86.88 1118 SER A CA 1
ATOM 8922 C C . SER A 1 1118 ? -11.081 16.003 12.156 1.00 86.88 1118 SER A C 1
ATOM 8924 O O . SER A 1 1118 ? -11.614 15.196 11.396 1.00 86.88 1118 SER A O 1
ATOM 8926 N N . PRO A 1 1119 ? -9.815 15.819 12.582 1.00 87.88 1119 PRO A N 1
ATOM 8927 C CA . PRO A 1 1119 ? -9.041 14.613 12.272 1.00 87.88 1119 PRO A CA 1
ATOM 8928 C C . PRO A 1 1119 ? -9.717 13.295 12.687 1.00 87.88 1119 PRO A C 1
ATOM 8930 O O . PRO A 1 1119 ? -9.371 12.221 12.194 1.00 87.88 1119 PRO A O 1
ATOM 8933 N N . ARG A 1 1120 ? -10.679 13.367 13.619 1.00 85.56 1120 ARG A N 1
ATOM 8934 C CA . ARG A 1 1120 ? -11.474 12.224 14.095 1.00 85.56 1120 ARG A CA 1
ATOM 8935 C C . ARG A 1 1120 ? -12.761 12.001 13.296 1.00 85.56 1120 ARG A C 1
ATOM 8937 O O . ARG A 1 1120 ? -13.426 10.993 13.518 1.00 85.56 1120 ARG A O 1
ATOM 8944 N N . ASP A 1 1121 ? -13.102 12.899 12.373 1.00 88.62 1121 ASP A N 1
ATOM 8945 C CA . ASP A 1 1121 ? -14.236 12.741 11.459 1.00 88.62 1121 ASP A CA 1
ATOM 8946 C C . ASP A 1 1121 ? -14.002 11.571 10.489 1.00 88.62 1121 ASP A C 1
ATOM 8948 O O . ASP A 1 1121 ? -12.861 11.246 10.144 1.00 88.62 1121 ASP A O 1
ATOM 8952 N N . ARG A 1 1122 ? -15.077 10.931 10.015 1.00 87.62 1122 ARG A N 1
ATOM 8953 C CA . ARG A 1 1122 ? -14.993 9.901 8.966 1.00 87.62 1122 ARG A CA 1
ATOM 8954 C C . ARG A 1 1122 ? -14.389 10.440 7.665 1.00 87.62 1122 ARG A C 1
ATOM 8956 O O . ARG A 1 1122 ? -13.632 9.737 7.006 1.00 87.62 1122 ARG A O 1
ATOM 8963 N N . LEU A 1 1123 ? -14.673 11.697 7.322 1.00 89.75 1123 LEU A N 1
ATOM 8964 C CA . LEU A 1 1123 ? -14.271 12.300 6.053 1.00 89.75 1123 LEU A CA 1
ATOM 8965 C C . LEU A 1 1123 ? -12.792 12.702 6.031 1.00 89.75 1123 LEU A C 1
ATOM 8967 O O . LEU A 1 1123 ? -12.217 12.890 4.963 1.00 89.75 1123 LEU A O 1
ATOM 8971 N N . PHE A 1 1124 ? -12.141 12.789 7.194 1.00 89.56 1124 PHE A N 1
ATOM 8972 C CA . PHE A 1 1124 ? -10.739 13.190 7.271 1.00 89.56 1124 PHE A CA 1
ATOM 8973 C C . PHE A 1 1124 ? -9.814 12.266 6.470 1.00 89.56 1124 PHE A C 1
ATOM 8975 O O . PHE A 1 1124 ? -8.892 12.744 5.813 1.00 89.56 1124 PHE A O 1
ATOM 8982 N N . GLY A 1 1125 ? -10.091 10.956 6.464 1.00 88.44 1125 GLY A N 1
ATOM 8983 C CA . GLY A 1 1125 ? -9.319 9.979 5.690 1.00 88.44 1125 GLY A CA 1
ATOM 8984 C C . GLY A 1 1125 ? -9.275 10.284 4.188 1.00 88.44 1125 GLY A C 1
ATOM 8985 O O . GLY A 1 1125 ? -8.266 9.996 3.550 1.00 88.44 1125 GLY A O 1
ATOM 8986 N N . TYR A 1 1126 ? -10.316 10.934 3.654 1.00 90.38 1126 TYR A N 1
ATOM 8987 C CA . TYR A 1 1126 ? -10.407 11.341 2.250 1.00 90.38 1126 TYR A CA 1
ATOM 8988 C C . TYR A 1 1126 ? -9.456 12.502 1.910 1.00 90.38 1126 TYR A C 1
ATOM 8990 O O . TYR A 1 1126 ? -8.804 12.482 0.871 1.00 90.38 1126 TYR A O 1
ATOM 8998 N N . PHE A 1 1127 ? -9.335 13.492 2.805 1.00 90.62 1127 PHE A N 1
ATOM 8999 C CA . PHE A 1 1127 ? -8.533 14.710 2.590 1.00 90.62 1127 PHE A CA 1
ATOM 9000 C C . PHE A 1 1127 ? -7.135 14.663 3.223 1.00 90.62 1127 PHE A C 1
ATOM 9002 O O . PHE A 1 1127 ? -6.350 15.600 3.073 1.00 90.62 1127 PHE A O 1
ATOM 9009 N N . ARG A 1 1128 ? -6.792 13.592 3.947 1.00 89.62 1128 ARG A N 1
ATOM 9010 C CA . ARG A 1 1128 ? -5.542 13.493 4.717 1.00 89.62 1128 ARG A CA 1
ATOM 9011 C C . ARG A 1 1128 ? -4.291 13.740 3.869 1.00 89.62 1128 ARG A C 1
ATOM 9013 O O . ARG A 1 1128 ? -3.372 14.421 4.324 1.00 89.62 1128 ARG A O 1
ATOM 9020 N N . SER A 1 1129 ? -4.251 13.203 2.649 1.00 86.12 1129 SER A N 1
ATOM 9021 C CA . SER A 1 1129 ? -3.131 13.405 1.720 1.00 86.12 1129 SER A CA 1
ATOM 9022 C C . SER A 1 1129 ? -2.980 14.868 1.312 1.00 86.12 1129 SER A C 1
ATOM 9024 O O . SER A 1 1129 ? -1.858 15.368 1.266 1.00 86.12 1129 SER A O 1
ATOM 9026 N N . ASP A 1 1130 ? -4.095 15.565 1.082 1.00 87.25 1130 ASP A N 1
ATOM 9027 C CA . ASP A 1 1130 ? -4.100 16.974 0.683 1.00 87.25 1130 ASP A CA 1
ATOM 9028 C C . ASP A 1 1130 ? -3.606 17.863 1.830 1.00 87.25 1130 ASP A C 1
ATOM 9030 O O . ASP A 1 1130 ? -2.773 18.746 1.630 1.00 87.25 1130 ASP A O 1
ATOM 9034 N N . VAL A 1 1131 ? -4.055 17.577 3.057 1.00 88.50 1131 VAL A N 1
ATOM 9035 C CA . VAL A 1 1131 ? -3.620 18.284 4.270 1.00 88.50 1131 VAL A CA 1
ATOM 9036 C C . VAL A 1 1131 ? -2.116 18.114 4.488 1.00 88.50 1131 VAL A C 1
ATOM 9038 O O . VAL A 1 1131 ? -1.406 19.102 4.682 1.00 88.50 1131 VAL A O 1
ATOM 9041 N N . LYS A 1 1132 ? -1.610 16.880 4.378 1.00 86.81 1132 LYS A N 1
ATOM 9042 C CA . LYS A 1 1132 ? -0.176 16.596 4.504 1.00 86.81 1132 LYS A CA 1
ATOM 9043 C C . LYS A 1 1132 ? 0.642 17.317 3.435 1.00 86.81 1132 LYS A C 1
ATOM 9045 O O . LYS A 1 1132 ? 1.670 17.908 3.757 1.00 86.81 1132 LYS A O 1
ATOM 9050 N N . ALA A 1 1133 ? 0.189 17.276 2.182 1.00 84.56 1133 ALA A N 1
ATOM 9051 C CA . ALA A 1 1133 ? 0.889 17.888 1.057 1.00 84.56 1133 ALA A CA 1
ATOM 9052 C C . ALA A 1 1133 ? 0.966 19.419 1.175 1.00 84.56 1133 ALA A C 1
ATOM 9054 O O . ALA A 1 1133 ? 2.003 20.003 0.868 1.00 84.56 1133 ALA A O 1
ATOM 9055 N N . LEU A 1 1134 ? -0.105 20.070 1.642 1.00 84.00 1134 LEU A N 1
ATOM 9056 C CA . LEU A 1 1134 ? -0.169 21.531 1.745 1.00 84.00 1134 LEU A CA 1
ATOM 9057 C C . LEU A 1 1134 ? 0.470 22.087 3.024 1.00 84.00 1134 LEU A C 1
ATOM 9059 O O . LEU A 1 1134 ? 1.045 23.176 2.990 1.00 84.00 1134 LEU A O 1
ATOM 9063 N N . PHE A 1 1135 ? 0.371 21.372 4.148 1.00 85.44 1135 PHE A N 1
ATOM 9064 C CA . PHE A 1 1135 ? 0.726 21.911 5.467 1.00 85.44 1135 PHE A CA 1
ATOM 9065 C C . PHE A 1 1135 ? 1.845 21.143 6.191 1.00 85.44 1135 PHE A C 1
ATOM 9067 O O . PHE A 1 1135 ? 2.289 21.588 7.250 1.00 85.44 1135 PHE A O 1
ATOM 9074 N N . GLY A 1 1136 ? 2.328 20.024 5.637 1.00 81.44 1136 GLY A N 1
ATOM 9075 C CA . GLY A 1 1136 ? 3.460 19.245 6.163 1.00 81.44 1136 GLY A CA 1
ATOM 9076 C C . GLY A 1 1136 ? 3.147 18.351 7.372 1.00 81.44 1136 GLY A C 1
ATOM 9077 O O . GLY A 1 1136 ? 4.034 17.656 7.858 1.00 81.44 1136 GLY A O 1
ATOM 9078 N N . ASP A 1 1137 ? 1.902 18.348 7.848 1.00 79.88 1137 ASP A N 1
ATOM 9079 C CA . ASP A 1 1137 ? 1.407 17.550 8.975 1.00 79.88 1137 ASP A CA 1
ATOM 9080 C C . ASP A 1 1137 ? 0.086 16.898 8.545 1.00 79.88 1137 ASP A C 1
ATOM 9082 O O . ASP A 1 1137 ? -0.729 17.528 7.871 1.00 79.88 1137 ASP A O 1
ATOM 9086 N N . ASP A 1 1138 ? -0.104 15.623 8.868 1.00 80.88 1138 ASP A N 1
ATOM 9087 C CA . ASP A 1 1138 ? -1.234 14.811 8.415 1.00 80.88 1138 ASP A CA 1
ATOM 9088 C C . ASP A 1 1138 ? -2.301 14.597 9.498 1.00 80.88 1138 ASP A C 1
ATOM 9090 O O . ASP A 1 1138 ? -3.186 13.755 9.326 1.00 80.88 1138 ASP A O 1
ATOM 9094 N N . TYR A 1 1139 ? -2.231 15.365 10.591 1.00 85.19 1139 TYR A N 1
ATOM 9095 C CA . TYR A 1 1139 ? -3.205 15.367 11.681 1.00 85.19 1139 TYR A CA 1
ATOM 9096 C C . TYR A 1 1139 ? -3.586 16.800 12.100 1.00 85.19 1139 TYR A C 1
ATOM 9098 O O . TYR A 1 1139 ? -3.422 17.224 13.246 1.00 85.19 1139 TYR A O 1
ATOM 9106 N N . LEU A 1 1140 ? -4.110 17.565 11.139 1.00 88.62 1140 LEU A N 1
ATOM 9107 C CA . LEU A 1 1140 ? -4.594 18.938 11.319 1.00 88.62 1140 LEU A CA 1
ATOM 9108 C C . LEU A 1 1140 ? -6.094 19.038 11.036 1.00 88.62 1140 LEU A C 1
ATOM 9110 O O . LEU A 1 1140 ? -6.640 18.191 10.341 1.00 88.62 1140 LEU A O 1
ATOM 9114 N N . TYR A 1 1141 ? -6.753 20.089 11.524 1.00 89.75 1141 TYR A N 1
ATOM 9115 C CA . TYR A 1 1141 ? -8.160 20.371 11.223 1.00 89.75 1141 TYR A CA 1
ATOM 9116 C C . TYR A 1 1141 ? -8.251 21.164 9.910 1.00 89.75 1141 TYR A C 1
ATOM 9118 O O . TYR A 1 1141 ? -8.009 22.376 9.942 1.00 89.75 1141 TYR A O 1
ATOM 9126 N N . PRO A 1 1142 ? -8.537 20.548 8.747 1.00 91.00 1142 PRO A N 1
ATOM 9127 C CA . PRO A 1 1142 ? -8.639 21.288 7.498 1.00 91.00 1142 PRO A CA 1
ATOM 9128 C C . PRO A 1 1142 ? -9.808 22.269 7.530 1.00 91.00 1142 PRO A C 1
ATOM 9130 O O . PRO A 1 1142 ? -10.896 21.958 8.022 1.00 91.00 1142 PRO A O 1
ATOM 9133 N N . VAL A 1 1143 ? -9.558 23.451 6.976 1.00 90.31 1143 VAL A N 1
ATOM 9134 C CA . VAL A 1 1143 ? -10.509 24.548 6.842 1.00 90.31 1143 VAL A CA 1
ATOM 9135 C C . VAL A 1 1143 ? -10.798 24.744 5.364 1.00 90.31 1143 VAL A C 1
ATOM 9137 O O . VAL A 1 1143 ? -9.915 25.125 4.592 1.00 90.31 1143 VAL A O 1
ATOM 9140 N N . PHE A 1 1144 ? -12.048 24.509 4.992 1.00 88.06 1144 PHE A N 1
ATOM 9141 C CA . PHE A 1 1144 ? -12.550 24.740 3.649 1.00 88.06 1144 PHE A CA 1
ATOM 9142 C C . PHE A 1 1144 ? -13.340 26.039 3.609 1.00 88.06 1144 PHE A C 1
ATOM 9144 O O . PHE A 1 1144 ? -14.068 26.352 4.553 1.00 88.06 1144 PHE A O 1
ATOM 9151 N N . ARG A 1 1145 ? -13.205 26.776 2.510 1.00 85.56 1145 ARG A N 1
ATOM 9152 C CA . ARG A 1 1145 ? -14.099 27.876 2.152 1.00 85.56 1145 ARG A CA 1
ATOM 9153 C C . ARG A 1 1145 ? -14.738 27.516 0.821 1.00 85.56 1145 ARG A C 1
ATOM 9155 O O . ARG A 1 1145 ? -14.038 27.463 -0.185 1.00 85.56 1145 ARG A O 1
ATOM 9162 N N . ASP A 1 1146 ? -16.034 27.227 0.858 1.00 75.06 1146 ASP A N 1
ATOM 9163 C CA . ASP A 1 1146 ? -16.779 26.612 -0.245 1.00 75.06 1146 ASP A CA 1
ATOM 9164 C C . ASP A 1 1146 ? -16.085 25.349 -0.794 1.00 75.06 1146 ASP A C 1
ATOM 9166 O O . ASP A 1 1146 ? -16.200 24.280 -0.198 1.00 75.06 1146 ASP A O 1
ATOM 9170 N N . GLU A 1 1147 ? -15.355 25.473 -1.904 1.00 73.50 1147 GLU A N 1
ATOM 9171 C CA . GLU A 1 1147 ? -14.730 24.379 -2.656 1.00 73.50 1147 GLU A CA 1
ATOM 9172 C C . GLU A 1 1147 ? -13.228 24.209 -2.402 1.00 73.50 1147 GLU A C 1
ATOM 9174 O O . GLU A 1 1147 ? -12.638 23.194 -2.774 1.00 73.50 1147 GLU A O 1
ATOM 9179 N N . GLU A 1 1148 ? -12.597 25.174 -1.731 1.00 80.50 1148 GLU A N 1
ATOM 9180 C CA . GLU A 1 1148 ? -11.145 25.218 -1.583 1.00 80.50 1148 GLU A CA 1
ATOM 9181 C C . GLU A 1 1148 ? -10.687 24.915 -0.154 1.00 80.50 1148 GLU A C 1
ATOM 9183 O O . GLU A 1 1148 ? -11.166 25.499 0.822 1.00 80.50 1148 GLU A O 1
ATOM 9188 N N . LEU A 1 1149 ? -9.672 24.056 -0.033 1.00 87.69 1149 LEU A N 1
ATOM 9189 C CA . LEU A 1 1149 ? -8.895 23.877 1.193 1.00 87.69 1149 LEU A CA 1
ATOM 9190 C C . LEU A 1 1149 ? -7.955 25.081 1.375 1.00 87.69 1149 LEU A C 1
ATOM 9192 O O . LEU A 1 1149 ? -6.894 25.166 0.759 1.00 87.69 1149 LEU A O 1
ATOM 9196 N N . VAL A 1 1150 ? -8.356 26.032 2.217 1.00 89.56 1150 VAL A N 1
ATOM 9197 C CA . VAL A 1 1150 ? -7.725 27.364 2.327 1.00 89.56 1150 VAL A CA 1
ATOM 9198 C C . VAL A 1 1150 ? -6.763 27.497 3.506 1.00 89.56 1150 VAL A C 1
ATOM 9200 O O . VAL A 1 1150 ? -5.835 28.317 3.466 1.00 89.56 1150 VAL A O 1
ATOM 9203 N N . ALA A 1 1151 ? -6.983 26.707 4.556 1.00 90.44 1151 ALA A N 1
ATOM 9204 C CA . ALA A 1 1151 ? -6.162 26.687 5.758 1.00 90.44 1151 ALA A CA 1
ATOM 9205 C C . ALA A 1 1151 ? -6.280 25.339 6.487 1.00 90.44 1151 ALA A C 1
ATOM 9207 O O . ALA A 1 1151 ? -7.109 24.497 6.155 1.00 90.44 1151 ALA A O 1
ATOM 9208 N N . ALA A 1 1152 ? -5.466 25.149 7.516 1.00 90.38 1152 ALA A N 1
ATOM 9209 C CA . ALA A 1 1152 ? -5.602 24.082 8.488 1.00 90.38 1152 ALA A CA 1
ATOM 9210 C C . ALA A 1 1152 ? -5.300 24.619 9.889 1.00 90.38 1152 ALA A C 1
ATOM 9212 O O . ALA A 1 1152 ? -4.427 25.470 10.069 1.00 90.38 1152 ALA A O 1
ATOM 9213 N N . VAL A 1 1153 ? -6.014 24.127 10.896 1.00 88.38 1153 VAL A N 1
ATOM 9214 C CA . VAL A 1 1153 ? -5.795 24.509 12.291 1.00 88.38 1153 VAL A CA 1
ATOM 9215 C C . VAL A 1 1153 ? -5.006 23.416 12.993 1.00 88.38 1153 VAL A C 1
ATOM 9217 O O . VAL A 1 1153 ? -5.380 22.244 12.978 1.00 88.38 1153 VAL A O 1
ATOM 9220 N N . LYS A 1 1154 ? -3.909 23.807 13.636 1.00 87.00 1154 LYS A N 1
ATOM 9221 C CA . LYS A 1 1154 ? -3.178 22.994 14.601 1.00 87.00 1154 LYS A CA 1
ATOM 9222 C C . LYS A 1 1154 ? -3.571 23.442 15.996 1.00 87.00 1154 LYS A C 1
ATOM 9224 O O . LYS A 1 1154 ? -3.502 24.627 16.309 1.00 87.00 1154 LYS A O 1
ATOM 9229 N N . MET A 1 1155 ? -3.958 22.496 16.836 1.00 79.31 1155 MET A N 1
ATOM 9230 C CA . MET A 1 1155 ? -4.383 22.783 18.200 1.00 79.31 1155 MET A CA 1
ATOM 9231 C C . MET A 1 1155 ? -3.603 21.928 19.184 1.00 79.31 1155 MET A C 1
ATOM 9233 O O . MET A 1 1155 ? -3.411 20.735 18.943 1.00 79.31 1155 MET A O 1
ATOM 9237 N N . LYS A 1 1156 ? -3.197 22.517 20.310 1.00 73.50 1156 LYS A N 1
ATOM 9238 C CA . LYS A 1 1156 ? -2.729 21.765 21.477 1.00 73.50 1156 LYS A CA 1
ATOM 9239 C C . LYS A 1 1156 ? -3.787 21.805 22.566 1.00 73.50 1156 LYS A C 1
ATOM 9241 O O . LYS A 1 1156 ? -4.343 22.859 22.873 1.00 73.50 1156 LYS A O 1
ATOM 9246 N N . LYS A 1 1157 ? -4.030 20.635 23.150 1.00 68.19 1157 LYS A N 1
ATOM 9247 C CA . LYS A 1 1157 ? -4.985 20.433 24.234 1.00 68.19 1157 LYS A CA 1
ATOM 9248 C C . LYS A 1 1157 ? -4.254 19.948 25.482 1.00 68.19 1157 LYS A C 1
ATOM 9250 O O . LYS A 1 1157 ? -3.382 19.086 25.371 1.00 68.19 1157 LYS A O 1
ATOM 9255 N N . LYS A 1 1158 ? -4.653 20.437 26.655 1.00 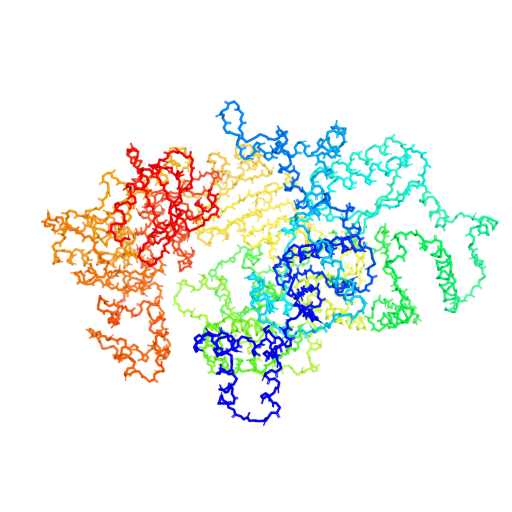62.81 1158 LYS A N 1
ATOM 9256 C CA . LYS A 1 1158 ? -4.243 19.908 27.962 1.00 62.81 1158 LYS A CA 1
ATOM 9257 C C . LYS A 1 1158 ? -5.501 19.584 28.769 1.00 62.81 1158 LYS A C 1
ATOM 9259 O O . LYS A 1 1158 ? -6.165 20.471 29.285 1.00 62.81 1158 LYS A O 1
ATOM 9264 N N . GLY A 1 1159 ? -5.855 18.301 28.858 1.00 63.78 1159 GLY A N 1
ATOM 9265 C CA . GLY A 1 1159 ? -7.101 17.879 29.509 1.00 63.78 1159 GLY A CA 1
ATOM 9266 C C . GLY A 1 1159 ? -8.336 18.254 28.685 1.00 63.78 1159 GLY A C 1
ATOM 9267 O O . GLY A 1 1159 ? -8.476 17.786 27.550 1.00 63.78 1159 GLY A O 1
ATOM 9268 N N . SER A 1 1160 ? -9.243 19.054 29.254 1.00 55.94 1160 SER A N 1
ATOM 9269 C CA . SER A 1 1160 ? -10.350 19.685 28.525 1.00 55.94 1160 SER A CA 1
ATOM 9270 C C . SER A 1 1160 ? -9.913 20.964 27.819 1.00 55.94 1160 SER A C 1
ATOM 9272 O O . SER A 1 1160 ? -10.356 21.155 26.709 1.00 55.94 1160 SER A O 1
ATOM 9274 N N . GLU A 1 1161 ? -8.946 21.727 28.322 1.00 59.91 1161 GLU A N 1
ATOM 9275 C CA . GLU A 1 1161 ? -8.639 23.068 27.807 1.00 59.91 1161 GLU A CA 1
ATOM 9276 C C . GLU A 1 1161 ? -7.782 23.085 26.528 1.00 59.91 1161 GLU A C 1
ATOM 9278 O O . GLU A 1 1161 ? -6.877 22.261 26.329 1.00 59.91 1161 GLU A O 1
ATOM 9283 N N . ILE A 1 1162 ? -8.024 24.082 25.671 1.00 68.25 1162 ILE A N 1
ATOM 9284 C CA . ILE A 1 1162 ? -7.169 24.408 24.521 1.00 68.25 1162 ILE A CA 1
ATOM 9285 C C . ILE A 1 1162 ? -6.122 25.419 24.957 1.00 68.25 1162 ILE A C 1
ATOM 9287 O O . ILE A 1 1162 ? -6.446 26.545 25.319 1.00 68.25 1162 ILE A O 1
ATOM 9291 N N . THR A 1 1163 ? -4.857 25.023 24.878 1.00 73.69 1163 THR A N 1
ATOM 9292 C CA . THR A 1 1163 ? -3.736 25.857 25.324 1.00 73.69 1163 THR A CA 1
ATOM 9293 C C . THR A 1 1163 ? -3.101 26.649 24.189 1.00 73.69 1163 THR A C 1
ATOM 9295 O O . THR A 1 1163 ? -2.445 27.651 24.441 1.00 73.69 1163 THR A O 1
ATOM 9298 N N . ASP A 1 1164 ? -3.226 26.170 22.949 1.00 75.44 1164 ASP A N 1
ATOM 9299 C CA . ASP A 1 1164 ? -2.596 26.797 21.786 1.00 75.44 1164 ASP A CA 1
ATOM 9300 C C . ASP A 1 1164 ? -3.388 26.486 20.510 1.00 75.44 1164 ASP A C 1
ATOM 9302 O O . ASP A 1 1164 ? -3.790 25.338 20.287 1.00 75.44 1164 ASP A O 1
ATOM 9306 N N . VAL A 1 1165 ? -3.594 27.502 19.671 1.00 77.75 1165 VAL A N 1
ATOM 9307 C CA . VAL A 1 1165 ? -4.264 27.397 18.368 1.00 77.75 1165 VAL A CA 1
ATOM 9308 C C . VAL A 1 1165 ? -3.416 28.119 17.333 1.00 77.75 1165 VAL A C 1
ATOM 9310 O O . VAL A 1 1165 ? -3.237 29.333 17.386 1.00 77.75 1165 VAL A O 1
ATOM 9313 N N . LYS A 1 1166 ? -2.934 27.372 16.344 1.00 83.06 1166 LYS A N 1
ATOM 9314 C CA . LYS A 1 1166 ? -2.156 27.892 15.225 1.00 83.06 1166 LYS A CA 1
ATOM 9315 C C . LYS A 1 1166 ? -2.890 27.617 13.922 1.00 83.06 1166 LYS A C 1
ATOM 9317 O O . LYS A 1 1166 ? -3.103 26.464 13.562 1.00 83.06 1166 LYS A O 1
ATOM 9322 N N . VAL A 1 1167 ? -3.233 28.670 13.190 1.00 83.88 1167 VAL A N 1
ATOM 9323 C CA . VAL A 1 1167 ? -3.794 28.556 11.837 1.00 83.88 1167 VAL A CA 1
ATOM 9324 C C . VAL A 1 1167 ? -2.653 28.591 10.820 1.00 83.88 1167 VAL A C 1
ATOM 9326 O O . VAL A 1 1167 ? -1.803 29.479 10.853 1.00 83.88 1167 VAL A O 1
ATOM 9329 N N . LEU A 1 1168 ? -2.620 27.605 9.930 1.00 83.44 1168 LEU A N 1
ATOM 9330 C CA . LEU A 1 1168 ? -1.667 27.459 8.832 1.00 83.44 1168 LEU A CA 1
ATOM 9331 C C . LEU A 1 1168 ? -2.436 27.705 7.527 1.00 83.44 1168 LEU A C 1
ATOM 9333 O O . LEU A 1 1168 ? -3.388 26.983 7.260 1.00 83.44 1168 LEU A O 1
ATOM 9337 N N . GLY A 1 1169 ? -2.097 28.712 6.717 1.00 76.50 1169 GLY A N 1
ATOM 9338 C CA . GLY A 1 1169 ? -2.886 28.982 5.506 1.00 76.50 1169 GLY A CA 1
ATOM 9339 C C . GLY A 1 1169 ? -2.540 30.256 4.740 1.00 76.50 1169 GLY A C 1
ATOM 9340 O O . GLY A 1 1169 ? -1.676 31.032 5.138 1.00 76.50 1169 GLY A O 1
ATOM 9341 N N . SER A 1 1170 ? -3.246 30.451 3.623 1.00 58.94 1170 SER A N 1
ATOM 9342 C CA . SER A 1 1170 ? -2.956 31.426 2.554 1.00 58.94 1170 SER A CA 1
ATOM 9343 C C . SER A 1 1170 ? -3.419 32.871 2.814 1.00 58.94 1170 SER A C 1
ATOM 9345 O O . SER A 1 1170 ? -3.324 33.713 1.924 1.00 58.94 1170 SER A O 1
ATOM 9347 N N . GLY A 1 1171 ? -3.949 33.177 4.003 1.00 62.84 1171 GLY A N 1
ATOM 9348 C CA . GLY A 1 1171 ? -4.534 34.489 4.327 1.00 62.84 1171 GLY A CA 1
ATOM 9349 C C . GLY A 1 1171 ? -5.937 34.733 3.749 1.00 62.84 1171 GLY A C 1
ATOM 9350 O O . GLY A 1 1171 ? -6.505 35.794 3.981 1.00 62.84 1171 GLY A O 1
ATOM 9351 N N . ARG A 1 1172 ? -6.525 33.754 3.041 1.00 70.06 1172 ARG A N 1
ATOM 9352 C CA . ARG A 1 1172 ? -7.900 33.804 2.492 1.00 70.06 1172 ARG A CA 1
ATOM 9353 C C . ARG A 1 1172 ? -9.013 33.621 3.536 1.00 70.06 1172 ARG A C 1
ATOM 9355 O O . ARG A 1 1172 ? -10.192 33.725 3.199 1.00 70.06 1172 ARG A O 1
ATOM 9362 N N . VAL A 1 1173 ? -8.651 33.331 4.785 1.00 77.19 1173 VAL A N 1
ATOM 9363 C CA . VAL A 1 1173 ? -9.557 33.258 5.938 1.00 77.19 1173 VAL A CA 1
ATOM 9364 C C . VAL A 1 1173 ? -8.877 33.932 7.122 1.00 77.19 1173 VAL A C 1
ATOM 9366 O O . VAL A 1 1173 ? -7.692 33.699 7.378 1.00 77.19 1173 VAL A O 1
ATOM 9369 N N . SER A 1 1174 ? -9.615 34.772 7.839 1.00 77.88 1174 SER A N 1
ATOM 9370 C CA . SER A 1 1174 ? -9.134 35.435 9.046 1.00 77.88 1174 SER A CA 1
ATOM 9371 C C . SER A 1 1174 ? -9.167 34.500 10.258 1.00 77.88 1174 SER A C 1
ATOM 9373 O O . SER A 1 1174 ? -10.022 33.620 10.380 1.00 77.88 1174 SER A O 1
ATOM 9375 N N . LEU A 1 1175 ? -8.265 34.732 11.219 1.00 76.56 1175 LEU A N 1
ATOM 9376 C CA . LEU A 1 1175 ? -8.297 34.032 12.507 1.00 76.56 1175 LEU A CA 1
ATOM 9377 C C . LEU A 1 1175 ? -9.652 34.219 13.210 1.00 76.56 1175 LEU A C 1
ATOM 9379 O O . LEU A 1 1175 ? -10.144 33.288 13.834 1.00 76.56 1175 LEU A O 1
ATOM 9383 N N . GLY A 1 1176 ? -10.274 35.395 13.077 1.00 79.56 1176 GLY A N 1
ATOM 9384 C CA . GLY A 1 1176 ? -11.590 35.683 13.649 1.00 79.56 1176 GLY A CA 1
ATOM 9385 C C . GLY A 1 1176 ? -12.696 34.789 13.088 1.00 79.56 1176 GLY A C 1
ATOM 9386 O O . GLY A 1 1176 ? -13.480 34.248 13.862 1.00 79.56 1176 GLY A O 1
ATOM 9387 N N . GLU A 1 1177 ? -12.726 34.578 11.770 1.00 80.88 1177 GLU A N 1
ATOM 9388 C CA . GLU A 1 1177 ? -13.686 33.683 11.111 1.00 80.88 1177 GLU A CA 1
ATOM 9389 C C . GLU A 1 1177 ? -13.476 32.216 11.519 1.00 80.88 1177 GLU A C 1
ATOM 9391 O O . GLU A 1 1177 ? -14.435 31.528 11.875 1.00 80.88 1177 GLU A O 1
ATOM 9396 N N . VAL A 1 1178 ? -12.219 31.750 11.537 1.00 81.69 1178 VAL A N 1
ATOM 9397 C CA . VAL A 1 1178 ? -11.876 30.391 11.993 1.00 81.69 1178 VAL A CA 1
ATOM 9398 C C . VAL A 1 1178 ? -12.288 30.198 13.450 1.00 81.69 1178 VAL A C 1
ATOM 9400 O O . VAL A 1 1178 ? -12.969 29.228 13.770 1.00 81.69 1178 VAL A O 1
ATOM 9403 N N . MET A 1 1179 ? -11.936 31.136 14.333 1.00 77.94 1179 MET A N 1
ATOM 9404 C CA . MET A 1 1179 ? -12.265 31.058 15.757 1.00 77.94 1179 MET A CA 1
ATOM 9405 C C . MET A 1 1179 ? -13.769 31.170 16.009 1.00 77.94 1179 MET A C 1
ATOM 9407 O O . MET A 1 1179 ? -14.281 30.480 16.885 1.00 77.94 1179 MET A O 1
ATOM 9411 N N . ALA A 1 1180 ? -14.501 31.984 15.243 1.00 79.06 1180 ALA A N 1
ATOM 9412 C CA . ALA A 1 1180 ? -15.958 32.047 15.325 1.00 79.06 1180 ALA A CA 1
ATOM 9413 C C . ALA A 1 1180 ? -16.587 30.693 14.994 1.00 79.06 1180 ALA A C 1
ATOM 9415 O O . ALA A 1 1180 ? -17.397 30.195 15.770 1.00 79.06 1180 ALA A O 1
ATOM 9416 N N . ARG A 1 1181 ? -16.138 30.056 13.909 1.00 78.50 1181 ARG A N 1
ATOM 9417 C CA . ARG A 1 1181 ? -16.631 28.737 13.514 1.00 78.50 1181 ARG A CA 1
ATOM 9418 C C . ARG A 1 1181 ? -16.181 27.639 14.483 1.00 78.50 1181 ARG A C 1
ATOM 9420 O O . ARG A 1 1181 ? -16.949 26.734 14.775 1.00 78.50 1181 ARG A O 1
ATOM 9427 N N . MET A 1 1182 ? -14.982 27.744 15.054 1.00 75.88 1182 MET A N 1
ATOM 9428 C CA . MET A 1 1182 ? -14.512 26.849 16.117 1.00 75.88 1182 MET A CA 1
ATOM 9429 C C . MET A 1 1182 ? -15.287 26.992 17.421 1.00 75.88 1182 MET A C 1
ATOM 9431 O O . MET A 1 1182 ? -15.494 25.986 18.090 1.00 75.88 1182 MET A O 1
ATOM 9435 N N . ARG A 1 1183 ? -15.776 28.184 17.777 1.00 71.19 1183 ARG A N 1
ATOM 9436 C CA . ARG A 1 1183 ? -16.644 28.351 18.954 1.00 71.19 1183 ARG A CA 1
ATOM 9437 C C . ARG A 1 1183 ? -17.932 27.535 18.839 1.00 71.19 1183 ARG A C 1
ATOM 9439 O O . ARG A 1 1183 ? -18.319 26.921 19.831 1.00 71.19 1183 ARG A O 1
ATOM 9446 N N . ASP A 1 1184 ? -18.521 27.434 17.646 1.00 65.19 1184 ASP A N 1
ATOM 9447 C CA . ASP A 1 1184 ? -19.686 26.564 17.401 1.00 65.19 1184 ASP A CA 1
ATOM 9448 C C . ASP A 1 1184 ? -19.371 25.080 17.683 1.00 65.19 1184 ASP A C 1
ATOM 9450 O O . ASP A 1 1184 ? -20.237 24.330 18.138 1.00 65.19 1184 ASP A O 1
ATOM 9454 N N . TYR A 1 1185 ? -18.126 24.655 17.431 1.00 63.97 1185 TYR A N 1
ATOM 9455 C CA . TYR A 1 1185 ? -17.655 23.283 17.656 1.00 63.97 1185 TYR A CA 1
ATOM 9456 C C . TYR A 1 1185 ? -17.188 23.020 19.097 1.00 63.97 1185 TYR A C 1
ATOM 9458 O O . TYR A 1 1185 ? -17.240 21.881 19.555 1.00 63.97 1185 TYR A O 1
ATOM 9466 N N . MET A 1 1186 ? -16.703 24.042 19.811 1.00 59.47 1186 MET A N 1
ATOM 9467 C CA . MET A 1 1186 ? -15.885 23.891 21.025 1.00 59.47 1186 MET A CA 1
ATOM 9468 C C . MET A 1 1186 ? -16.539 24.379 22.315 1.00 59.47 1186 MET A C 1
ATOM 9470 O O . MET A 1 1186 ? -15.856 24.494 23.324 1.00 59.47 1186 MET A O 1
ATOM 9474 N N . PHE A 1 1187 ? -17.856 24.586 22.349 1.00 48.88 1187 PHE A N 1
ATOM 9475 C CA . PHE A 1 1187 ? -18.590 24.949 23.578 1.00 48.88 1187 PHE A CA 1
ATOM 9476 C C . PHE A 1 1187 ? -18.473 23.919 24.738 1.00 48.88 1187 PHE A C 1
ATOM 9478 O O . PHE A 1 1187 ? -19.088 24.091 25.787 1.00 48.88 1187 PHE A O 1
ATOM 9485 N N . ARG A 1 1188 ? -17.694 22.842 24.554 1.00 44.91 1188 ARG A N 1
ATOM 9486 C CA . ARG A 1 1188 ? -17.360 21.794 25.531 1.00 44.91 1188 ARG A CA 1
ATOM 9487 C C . ARG A 1 1188 ? -15.856 21.601 25.783 1.00 44.91 1188 ARG A C 1
ATOM 9489 O O . ARG A 1 1188 ? -15.507 20.674 26.514 1.00 44.91 1188 ARG A O 1
ATOM 9496 N N . VAL A 1 1189 ? -14.981 22.385 25.149 1.00 39.81 1189 VAL A N 1
ATOM 9497 C CA . VAL A 1 1189 ? -13.527 22.263 25.323 1.00 39.81 1189 VAL A CA 1
ATOM 9498 C C . VAL A 1 1189 ? -13.057 23.222 26.405 1.00 39.81 1189 VAL A C 1
ATOM 9500 O O . VAL A 1 1189 ? -13.196 24.442 26.177 1.00 39.81 1189 VAL A O 1
#